Protein 2AZ3 (pdb70)

Solvent-accessible surface area: 52656 Å² total; per-residue (Å²): 143,88,62,54,0,0,0,0,0,14,0,0,0,24,96,51,57,14,47,46,58,0,24,75,59,0,81,47,2,3,1,27,56,2,4,39,45,117,34,158,2,94,107,65,32,0,67,104,11,14,59,139,55,105,139,25,134,116,13,113,39,25,11,68,11,0,32,56,3,34,0,32,0,0,0,0,14,8,28,48,0,1,119,1,0,65,55,9,0,18,41,70,50,0,47,102,6,57,24,8,6,0,10,1,29,28,0,0,26,94,11,16,2,0,0,27,1,0,44,58,140,83,169,32,6,28,132,116,8,15,70,54,12,5,96,128,136,65,22,83,125,101,130,66,122,39,37,73,56,0,46,158,127,57,46,0,0,0,0,0,14,0,0,0,22,96,47,56,21,43,46,59,0,25,70,58,0,76,44,4,3,0,24,56,3,3,42,54,121,34,154,2,78,101,141,37,0,90,113,11,14,55,133,32,118,141,51,73,64,14,114,35,27,10,62,14,0,34,54,4,32,0,31,0,0,0,0,23,6,24,44,0,2,104,2,0,69,56,9,1,19,41,44,7,0,31,70,6,60,18,13,4,0,14,0,28,24,0,0,25,47,19,12,4,0,0,28,0,0,47,54,148,69,170,38,3,25,97,112,10,6,74,52,6,3,99,131,136,69,37,84,133,100,123,68,125,42,37,73,58,3,46,145,158,119,43,45,0,0,0,0,0,15,0,0,0,23,93,46,56,18,44,44,59,0,26,77,56,1,87,43,2,2,1,28,59,3,3,20,64,123,51,160,3,91,110,138,31,0,74,102,12,16,29,75,58,128,125,77,133,99,10,108,42,34,16,64,15,0,40,56,2,31,0,34,0,0,0,0,15,5,22,35,0,5,55,2,0,73,61,10,2,17,43,74,44,0,46,104,3,60,19,8,5,0,8,0,30,24,0,1,23,100,17,12,5,0,1,27,0,0,42,61,146,63,91,38,2,36,98,89,13,5,68,45,14,4,100,119,133,64,18,80,131,108,123,46,121,44,33,73,59,1,37,104,139,110,114,63,38,0,0,0,0,0,11,0,2,0,2,10,50,13,14,3,0,41,0,0,34,59,0,12,39,2,2,0,24,5,0,0,2,24,4,29,102,3,84,114,141,26,0,80,101,5,11,50,123,39,105,140,96,134,97,16,105,45,26,11,69,18,2,39,58,4,0,0,1,0,0,0,0,16,6,19,24,0,2,40,0,0,68,56,10,1,17,51,74,43,0,27,83,4,59,21,9,5,0,6,1,27,31,3,0,27,110,31,14,6,1,0,24,0,0,48,72,145,71,57,44,8,29,107,106,13,5,76,42,13,7,100,135,132,54,33,10,113,19,118,17,76,34,31,72,34,1,40,154,102,109,62,42,0,0,0,0,0,12,0,0,0,2,8,48,12,16,3,0,45,0,1,29,53,1,17,47,4,0,3,24,5,0,0,0,36,2,34,102,2,89,125,76,28,0,77,108,5,15,52,118,41,103,141,88,134,100,14,116,38,25,11,65,9,0,44,58,2,0,0,1,0,0,0,0,16,3,22,41,0,4,60,0,0,74,57,8,2,18,51,81,36,0,35,88,3,60,22,6,5,0,17,1,33,23,0,0,20,103,10,14,7,0,0,26,2,0,48,66,139,71,163,45,3,24,124,110,11,14,66,56,6,4,107,115,160,51,32,13,117,12,120,23,72,31,29,73,31,4,36,111,154,84,66,52,0,0,0,0,0,10,1,0,0,2,7,45,10,17,3,0,39,0,0,34,57,3,10,39,1,1,1,20,6,0,0,3,36,2,24,117,1,88,109,119,29,0,82,87,7,15,10,87,35,36,74,56,61,102,21,117,45,27,8,72,14,0,26,59,6,1,0,0,0,0,0,0,4,4,25,42,0,3,66,0,2,67,54,9,2,14,52,78,39,0,28,90,3,58,24,8,5,1,13,0,37,22,0,1,22,110,19,16,11,0,2,27,0,1,46,60,145,72,152,35,7,22,120,97,14,15,72,44,12,8,102,139,135,61,34,11,84,13,108,19,68,31,31,77,31,1,44,133,201,84,63,39,0,0,0,0,0,13,1,0,0,6,9,51,15,16,2,0,44,0,1,34,62,0,7,38,3,2,0,29,5,1,0,2,31,5,26,110,2,90,111,128,36,0,71,111,7,16,58,123,32,102,100,103,135,100,10,107,48,35,14,70,17,0,36,56,2,2,0,0,0,0,0,1,8,4,28,44,0,1,79,0,0,58,55,8,0,17,45,67,37,0,43,91,5,52,22,10,4,0,4,1,28,20,0,1,25,94,37,14,4,0,0,34,0,0,42,80,147,63,167,38,1,31,108,111,9,6,71,62,6,8,100,119,100,55,14,12,96,21,107,18,56,33,33,73,34,2,47,148,142,86,63,38,0,0,0,0,0,16,0,0,0,4,8,46,23,14,3,0,40,0,1,31,53,0,5,45,4,3,0,23,2,0,0,2,19,0,19,101,0,94,102,140,35,0,81,114,15,17,61,148,48,65,150,33,124,115,22,108,38,33,6,66,14,0,36,56,1,0,0,1,0,0,0,0,15,4,26,47,0,3,104,1,1,66,51,5,0,17,51,91,46,0,28,81,4,58,20,6,5,0,10,1,33,25,0,1,23,117,16,14,4,0,0,25,0,1,46,60,140,69,176,37,4,27,113,108,7,13,74,57,11,8,101,120,135,52,28,9,112,17,124,28,80,29,26,72,33,6,47,102,154,70,40,0,0,0,0,0,22,1,0,0,3,10,50,16,8,2,0,48,0,1,32,54,0,6,38,3,1,0,26,3,1,0,2,39,6,29,102,5,85,99,140,23,0,72,118,26,18,59,100,55,62,131,91,120,92,17,104,50,42,15,65,18,2,33,52,2,1,0,0,0,0,0,0,26,6,42,33,0,4,68,1,0,54,64,9,0,13,44,75,38,0,36,81,6,55,20,7,6,0,10,1,36,23,0,0,19,105,22,13,5,0,0,28,0,0,51,69,134,77,168,52,4,28,92,143,14,5,73,51,7,9,98,125,137,50,26,10,114,34,93,17,64,28,22,70,33,2,49,144

CATH classification: 3.30.70.141

Foldseek 3Di:
DADKKKKKFAFLLVVVVNPCVLVCVQVVLPKDWFFKDKAAQDQVLLCVLPVVCVVPPCSVVLSCRRRVGIMIITMIGDPVNQVVLCLLQADLQLCPGDPNHVSVPPHHGNSNRGMDMFDVVPPCSGVVNCVSPDDPVRGHDDDDVCVVVSDD/DDKKKKKFAPLCVVVVNPVVLVCVQVVLVKDWFFKDKDADDLVLLCVLVVVCPPPPCSVVLSCRRRVDIMMMTMIDDVVVQVVLCLQQADQQLCPGDPNHPSVPPHHGNSSSGMDMQHVVPPCSGVVVCVSPDPPVRTHDDDPPCVVVSDD/DQDKKKKKQAFLCVVVVNPVVLVCLCVVLVKAWFFKDWDADDDVLLCVLCVVCVPDPCSVVQNCRRRVGIMMITMIGDVVSLVVSDLLLADLQLCRGDPNHPSVVPHHGNSPSRMDMFHPVPPCSGVVVCVSVDDPVRTDDDDPPCVVVSDVD/DFDKKKKKFAQLCVVVVNPVVLVCLCVVLVKAWFFKDWDADDLVLLCVLVVVCPPPPCSVVLSCRRRVGIMIITMITDPLVQVVLDLQQADQALCHGDPNHPSVPPHHGNSNRGMDMFDSPDPCRGVVSCVSVDDPVRTDDDDDVCSVVSDD/DFDKKKKKFAQLLVVVPNPVVLVVVCVVLPKAWFFKDFAAQDLVLLCVLCVVCPPPPCSVVQSCRRRVGTMIMTMIGDVVVQVVLVLLLADLQLCPGDPNHPSVPPHHGNRNSGMDMFDPPPPPGRVVNCVSPDPDVRTHDDDDPCNVVSDD/DADKKKKKFAQLCVVVVNPVVVVVVQVVLVWDWFFKDWAADDLVLLCVLVVVCPPPPCRVVQSCRRRVGIMIITMIGDHVVQVVLVLLAADLQLCRGDPNHPSVVDHHGNRNRGMDMFHPVPPPRRVVVCVSVDDPVRTDDDDDPCVVVSDD/DFDKKKKKQAPLQVVVPNPVVLVCVQVVLVKDWFFKDKAAQDQVLQCVLPVVCVVPDCRVVLSCRRRVGIMIMTMITDDVSQVVLVLLLADLQLCHGDPNHVSVPPHHGNSSRGMDMFDPVPPPSGVVVCVSPDDCVRGHDDDDPCVVVSDD/DFDKKKKKFAFLCVVVPNPVVLVVVCVVLPKDWFFKDWAAQDLVLLCVLCVVPPVPDCSVVLSCRSRVHIMIMTMIGDHVSQVVLVLQLADLALCPGDPNHPSVVPNHGNSNRTMDMQHPVPPCSRVVSCVSPDDVVRGDDDDDVCSVVVDD/DDKKKKKWAPLCVVVVNPVVLVVVCVVLVKAWFFKDKAADDLVLLCVLPVVCVPPPCSVVLSCRSRVGIMIITMIDDVVSQVVLVLQLADLALCRGDPNHVSVPPHHGNRNRTMDMFDVVVPPRGVVVCVSPHDVVRTHDDDPPCSVVSDD

B-factor: mean 40.09, std 9.14, range [14.29, 89.34]

InterPro domains:
  IPR001564 Nucleoside diphosphate kinase [MF_00451] (5-142)
  IPR001564 Nucleoside diphosphate kinase [PR01243] (8-30)
  IPR001564 Nucleoside diphosphate kinase [PR01243] (52-71)
  IPR001564 Nucleoside diphosphate kinase [PR01243] (72-89)
  IPR001564 Nucleoside diphosphate kinase [PR01243] (93-109)
  IPR001564 Nucleoside diphosphate kinase [PR01243] (116-135)
  IPR034907 Nucleoside diphosphate kinase-like domain [PF00334] (6-141)
  IPR034907 Nucleoside diphosphate kinase-like domain [SM00562] (5-144)
  IPR036850 Nucleoside diphosphate kinase-like domain superfamily [G3DSA:3.30.70.141] (1-161)
  IPR036850 Nucleoside diphosphate kinase-like domain superfamily [SSF54919] (6-155)

Organism: Halobacterium salinarum (strain ATCC 700922 / JCM 11081 / NRC-1) (NCBI:txid64091)

Nearest PDB structures (foldseek):
  2az3-assembly2_E  TM=1.001E+00  e=1.647E-31  Halobacterium salinarum
  2zua-assembly1_A  TM=9.914E-01  e=4.667E-27  Haloarcula quadrata
  2hvd-assembly1_C-2  TM=9.872E-01  e=6.766E-22  Homo sapiens
  8qvz-assembly1_C  TM=9.848E-01  e=1.001E-21  Homo sapiens
  3bbc-assembly1_F  TM=9.907E-01  e=2.053E-21  Homo sapiens

Radius of gyration: 37.45 Å; Cα contacts (8 Å, |Δi|>4): 3024; chains: 9; bounding box: 85×102×78 Å

Structure (mmCIF, N/CA/C/O backbone):
data_2AZ3
#
_entry.id   2AZ3
#
_cell.length_a   124.370
_cell.length_b   71.520
_cell.length_c   157.990
_cell.angle_alpha   90.00
_cell.angle_beta   95.53
_cell.angle_gamma   90.00
#
_symmetry.space_group_name_H-M   'C 1 2 1'
#
loop_
_entity.id
_entity.type
_entity.pdbx_description
1 polymer 'Nucleoside diphosphate kinase'
2 non-polymer 'MAGNESIUM ION'
3 non-polymer "CYTIDINE-5'-DIPHOSPHATE"
4 water water
#
loop_
_atom_site.group_PDB
_atom_site.id
_atom_site.type_symbol
_atom_site.label_atom_id
_atom_site.label_alt_id
_atom_site.label_comp_id
_atom_site.label_asym_id
_atom_site.label_entity_id
_atom_site.label_seq_id
_atom_site.pdbx_PDB_ins_code
_atom_site.Cartn_x
_atom_site.Cartn_y
_atom_site.Cartn_z
_atom_site.occupancy
_atom_site.B_iso_or_equiv
_atom_site.auth_seq_id
_atom_site.auth_comp_id
_atom_site.auth_asym_id
_atom_site.auth_atom_id
_atom_site.pdbx_PDB_model_num
ATOM 1 N N . HIS A 1 7 ? -31.058 -2.850 12.936 1.00 48.94 4 HIS A N 1
ATOM 2 C CA . HIS A 1 7 ? -30.376 -1.585 12.466 1.00 48.70 4 HIS A CA 1
ATOM 3 C C . HIS A 1 7 ? -29.241 -1.207 13.439 1.00 47.21 4 HIS A C 1
ATOM 4 O O . HIS A 1 7 ? -29.482 -0.477 14.396 1.00 46.54 4 HIS A O 1
ATOM 6 N N . ASP A 1 8 ? -28.018 -1.701 13.174 1.00 46.14 5 ASP A N 1
ATOM 7 C CA . ASP A 1 8 ? -26.929 -1.745 14.174 1.00 45.25 5 ASP A CA 1
ATOM 8 C C . ASP A 1 8 ? -26.315 -0.362 14.497 1.00 43.49 5 ASP A C 1
ATOM 9 O O . ASP A 1 8 ? -26.755 0.690 14.018 1.00 43.52 5 ASP A O 1
ATOM 14 N N . GLU A 1 9 ? -25.273 -0.406 15.315 1.00 41.97 6 GLU A N 1
ATOM 15 C CA . GLU A 1 9 ? -24.631 0.768 15.896 1.00 40.40 6 GLU A CA 1
ATOM 16 C C . GLU A 1 9 ? -23.965 1.661 14.835 1.00 38.34 6 GLU A C 1
ATOM 17 O O . GLU A 1 9 ? -23.164 1.177 14.004 1.00 36.98 6 GLU A O 1
ATOM 23 N N . ARG A 1 10 ? -24.332 2.947 14.857 1.00 35.17 7 ARG A N 1
ATOM 24 C CA . ARG A 1 10 ? -23.789 3.943 13.926 1.00 34.09 7 ARG A CA 1
ATOM 25 C C . ARG A 1 10 ? -23.037 5.015 14.629 1.00 31.83 7 ARG A C 1
ATOM 26 O O . ARG A 1 10 ? -23.424 5.442 15.726 1.00 30.65 7 ARG A O 1
ATOM 34 N N . THR A 1 11 ? -22.005 5.492 13.955 1.00 30.05 8 THR A N 1
ATOM 35 C CA . THR A 1 11 ? -21.152 6.547 14.507 1.00 28.91 8 THR A CA 1
ATOM 36 C C . THR A 1 11 ? -20.951 7.563 13.424 1.00 27.67 8 THR A C 1
ATOM 37 O O . THR A 1 11 ? -21.018 7.229 12.259 1.00 25.97 8 THR A O 1
ATOM 41 N N . PHE A 1 12 ? -20.774 8.815 13.816 1.00 26.79 9 PHE A N 1
ATOM 42 C CA . PHE A 1 12 ? -20.553 9.857 12.878 1.00 26.36 9 PHE A CA 1
ATOM 43 C C . PHE A 1 12 ? -19.056 10.040 12.751 1.00 26.39 9 PHE A C 1
ATOM 44 O O . PHE A 1 12 ? -18.328 9.930 13.747 1.00 27.51 9 PHE A O 1
ATOM 52 N N . VAL A 1 13 ? -18.574 10.218 11.524 1.00 25.18 10 VAL A N 1
ATOM 53 C CA . VAL A 1 13 ? -17.145 10.427 11.343 1.00 24.74 10 VAL A CA 1
ATOM 54 C C . VAL A 1 13 ? -16.856 11.387 10.208 1.00 24.58 10 VAL A C 1
ATOM 55 O O . VAL A 1 13 ? -17.520 11.385 9.177 1.00 23.69 10 VAL A O 1
ATOM 59 N N . MET A 1 14 ? -15.842 12.206 10.428 1.00 24.43 11 MET A N 1
ATOM 60 C CA . MET A 1 14 ? -15.600 13.393 9.619 1.00 26.06 11 MET A CA 1
ATOM 61 C C . MET A 1 14 ? -14.134 13.520 9.317 1.00 26.31 11 MET A C 1
ATOM 62 O O . MET A 1 14 ? -13.327 13.597 10.235 1.00 26.37 11 MET A O 1
ATOM 67 N N . VAL A 1 15 ? -13.757 13.512 8.032 1.00 26.89 12 VAL A N 1
ATOM 68 C CA . VAL A 1 15 ? -12.423 13.925 7.673 1.00 27.20 12 VAL A CA 1
ATOM 69 C C . VAL A 1 15 ? -12.362 15.498 7.784 1.00 28.72 12 VAL A C 1
ATOM 70 O O . VAL A 1 15 ? -13.097 16.200 7.102 1.00 30.27 12 VAL A O 1
ATOM 74 N N . LYS A 1 16 ? -11.512 16.048 8.640 1.00 29.51 13 LYS A N 1
ATOM 75 C CA . LYS A 1 16 ? -11.510 17.503 8.827 1.00 30.56 13 LYS A CA 1
ATOM 76 C C . LYS A 1 16 ? -10.814 18.183 7.667 1.00 30.41 13 LYS A C 1
ATOM 77 O O . LYS A 1 16 ? -10.274 17.510 6.784 1.00 29.27 13 LYS A O 1
ATOM 83 N N . PRO A 1 17 ? -10.903 19.505 7.591 1.00 30.21 14 PRO A N 1
ATOM 84 C CA . PRO A 1 17 ? -10.417 20.183 6.400 1.00 30.10 14 PRO A CA 1
ATOM 85 C C . PRO A 1 17 ? -8.992 19.857 6.063 1.00 29.12 14 PRO A C 1
ATOM 86 O O . PRO A 1 17 ? -8.676 19.803 4.876 1.00 30.20 14 PRO A O 1
ATOM 90 N N . ASP A 1 18 ? -8.136 19.725 7.049 1.00 28.18 15 ASP A N 1
ATOM 91 C CA . ASP A 1 18 ? -6.773 19.244 6.796 1.00 28.18 15 ASP A CA 1
ATOM 92 C C . ASP A 1 18 ? -6.708 17.851 6.122 1.00 28.27 15 ASP A C 1
ATOM 93 O O . ASP A 1 18 ? -5.945 17.664 5.139 1.00 29.73 15 ASP A O 1
ATOM 98 N N . GLY A 1 19 ? -7.526 16.904 6.576 1.00 27.56 16 GLY A N 1
ATOM 99 C CA . GLY A 1 19 ? -7.602 15.578 5.924 1.00 27.21 16 GLY A CA 1
ATOM 100 C C . GLY A 1 19 ? -7.933 15.758 4.449 1.00 26.86 16 GLY A C 1
ATOM 101 O O . GLY A 1 19 ? -7.297 15.193 3.607 1.00 26.57 16 GLY A O 1
ATOM 102 N N . VAL A 1 20 ? -8.855 16.665 4.145 1.00 26.03 17 VAL A N 1
ATOM 103 C CA . VAL A 1 20 ? -9.292 16.873 2.768 1.00 25.53 17 VAL A CA 1
ATOM 104 C C . VAL A 1 20 ? -8.196 17.527 1.938 1.00 24.88 17 VAL A C 1
ATOM 105 O O . VAL A 1 20 ? -7.897 17.030 0.899 1.00 24.46 17 VAL A O 1
ATOM 109 N N . GLN A 1 21 ? -7.603 18.617 2.439 1.00 24.37 18 GLN A N 1
ATOM 110 C CA . GLN A 1 21 ? -6.457 19.299 1.814 1.00 23.55 18 GLN A CA 1
ATOM 111 C C . GLN A 1 21 ? -5.275 18.357 1.492 1.00 24.36 18 GLN A C 1
ATOM 112 O O . GLN A 1 21 ? -4.723 18.427 0.397 1.00 23.67 18 GLN A O 1
ATOM 118 N N . ARG A 1 22 ? -4.919 17.476 2.417 1.00 24.45 19 ARG A N 1
ATOM 119 C CA . ARG A 1 22 ? -3.743 16.613 2.292 1.00 25.66 19 ARG A CA 1
ATOM 120 C C . ARG A 1 22 ? -3.980 15.321 1.510 1.00 27.17 19 ARG A C 1
ATOM 121 O O . ARG A 1 22 ? -3.087 14.445 1.461 1.00 29.81 19 ARG A O 1
ATOM 129 N N . GLY A 1 23 ? -5.171 15.139 0.939 1.00 27.28 20 GLY A N 1
ATOM 130 C CA . GLY A 1 23 ? -5.384 14.012 0.065 1.00 26.85 20 GLY A CA 1
ATOM 131 C C . GLY A 1 23 ? -5.691 12.709 0.782 1.00 27.20 20 GLY A C 1
ATOM 132 O O . GLY A 1 23 ? -5.380 11.631 0.294 1.00 28.71 20 GLY A O 1
ATOM 133 N N . LEU A 1 24 ? -6.332 12.787 1.934 1.00 26.70 21 LEU A N 1
ATOM 134 C CA . LEU A 1 24 ? -6.427 11.638 2.815 1.00 26.29 21 LEU A CA 1
ATOM 135 C C . LEU A 1 24 ? -7.814 11.056 2.944 1.00 26.04 21 LEU A C 1
ATOM 136 O O . LEU A 1 24 ? -8.031 10.189 3.788 1.00 25.97 21 LEU A O 1
ATOM 141 N N . ILE A 1 25 ? -8.763 11.525 2.154 1.00 26.66 22 ILE A N 1
ATOM 142 C CA . ILE A 1 25 ? -10.129 11.017 2.281 1.00 28.07 22 ILE A CA 1
ATOM 143 C C . ILE A 1 25 ? -10.184 9.485 2.024 1.00 29.16 22 ILE A C 1
ATOM 144 O O . ILE A 1 25 ? -10.673 8.719 2.869 1.00 28.80 22 ILE A O 1
ATOM 149 N N . GLY A 1 26 ? -9.690 9.071 0.878 1.00 28.70 23 GLY A N 1
ATOM 150 C CA . GLY A 1 26 ? -9.699 7.676 0.529 1.00 30.64 23 GLY A CA 1
ATOM 151 C C . GLY A 1 26 ? -8.951 6.756 1.500 1.00 31.59 23 GLY A C 1
ATOM 152 O O . GLY A 1 26 ? -9.359 5.606 1.691 1.00 31.99 23 GLY A O 1
ATOM 153 N N . ASP A 1 27 ? -7.865 7.249 2.094 1.00 32.07 24 ASP A N 1
ATOM 154 C CA . ASP A 1 27 ? -7.007 6.468 2.988 1.00 32.49 24 ASP A CA 1
ATOM 155 C C . ASP A 1 27 ? -7.784 6.160 4.286 1.00 31.31 24 ASP A C 1
ATOM 156 O O . ASP A 1 27 ? -7.634 5.081 4.891 1.00 31.83 24 ASP A O 1
ATOM 161 N N . ILE A 1 28 ? -8.616 7.109 4.686 1.00 28.85 25 ILE A N 1
ATOM 162 C CA . ILE A 1 28 ? -9.372 7.010 5.912 1.00 27.71 25 ILE A CA 1
ATOM 163 C C . ILE A 1 28 ? -10.535 6.137 5.629 1.00 27.55 25 ILE A C 1
ATOM 164 O O . ILE A 1 28 ? -10.856 5.268 6.428 1.00 28.56 25 ILE A O 1
ATOM 169 N N . VAL A 1 29 ? -11.174 6.352 4.491 1.00 26.44 26 VAL A N 1
ATOM 170 C CA . VAL A 1 29 ? -12.337 5.581 4.125 1.00 25.96 26 VAL A CA 1
ATOM 171 C C . VAL A 1 29 ? -11.873 4.115 4.004 1.00 26.02 26 VAL A C 1
ATOM 172 O O . VAL A 1 29 ? -12.513 3.191 4.493 1.00 24.97 26 VAL A O 1
ATOM 176 N N . THR A 1 30 ? -10.705 3.908 3.403 1.00 26.24 27 THR A N 1
ATOM 177 C CA . THR A 1 30 ? -10.161 2.549 3.210 1.00 24.63 27 THR A CA 1
ATOM 178 C C . THR A 1 30 ? -9.915 1.844 4.552 1.00 24.44 27 THR A C 1
ATOM 179 O O . THR A 1 30 ? -10.171 0.672 4.648 1.00 24.20 27 THR A O 1
ATOM 183 N N . ARG A 1 31 ? -9.451 2.531 5.591 1.00 24.47 28 ARG A N 1
ATOM 184 C CA . ARG A 1 31 ? -9.347 1.867 6.900 1.00 24.82 28 ARG A CA 1
ATOM 185 C C . ARG A 1 31 ? -10.668 1.561 7.536 1.00 26.05 28 ARG A C 1
ATOM 186 O O . ARG A 1 31 ? -10.746 0.623 8.301 1.00 27.34 28 ARG A O 1
ATOM 194 N N . LEU A 1 32 ? -11.716 2.320 7.233 1.00 26.11 29 LEU A N 1
ATOM 195 C CA . LEU A 1 32 ? -12.998 2.016 7.792 1.00 25.52 29 LEU A CA 1
ATOM 196 C C . LEU A 1 32 ? -13.613 0.815 7.136 1.00 25.65 29 LEU A C 1
ATOM 197 O O . LEU A 1 32 ? -14.112 -0.038 7.844 1.00 25.10 29 LEU A O 1
ATOM 202 N N . GLU A 1 33 ? -13.591 0.713 5.822 1.00 26.40 30 GLU A N 1
ATOM 203 C CA . GLU A 1 33 ? -14.183 -0.417 5.153 1.00 27.29 30 GLU A CA 1
ATOM 204 C C . GLU A 1 33 ? -13.346 -1.769 5.322 1.00 28.71 30 GLU A C 1
ATOM 205 O O . GLU A 1 33 ? -13.893 -2.858 5.349 1.00 28.92 30 GLU A O 1
ATOM 211 N N . THR A 1 34 ? -12.020 -1.652 5.292 1.00 28.23 31 THR A N 1
ATOM 212 C CA . THR A 1 34 ? -11.103 -2.723 5.487 1.00 30.23 31 THR A CA 1
ATOM 213 C C . THR A 1 34 ? -11.318 -3.301 6.864 1.00 29.59 31 THR A C 1
ATOM 214 O O . THR A 1 34 ? -11.204 -4.509 7.069 1.00 28.15 31 THR A O 1
ATOM 218 N N . LYS A 1 35 ? -11.739 -2.461 7.780 1.00 29.19 32 LYS A N 1
ATOM 219 C CA . LYS A 1 35 ? -12.022 -2.913 9.131 1.00 30.19 32 LYS A CA 1
ATOM 220 C C . LYS A 1 35 ? -13.355 -3.700 9.201 1.00 30.80 32 LYS A C 1
ATOM 221 O O . LYS A 1 35 ? -13.617 -4.420 10.159 1.00 30.90 32 LYS A O 1
ATOM 227 N N . GLY A 1 36 ? -14.179 -3.537 8.173 1.00 30.30 33 GLY A N 1
A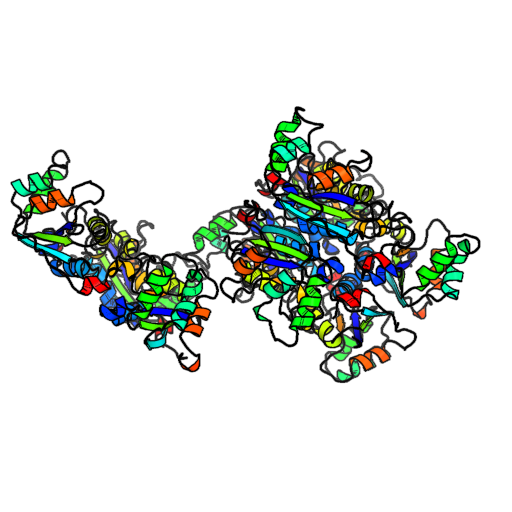TOM 228 C CA . GLY A 1 36 ? -15.418 -4.250 8.062 1.00 29.49 33 GLY A CA 1
ATOM 229 C C . GLY A 1 36 ? -16.629 -3.391 8.355 1.00 29.04 33 GLY A C 1
ATOM 230 O O . GLY A 1 36 ? -17.737 -3.902 8.351 1.00 31.07 33 GLY A O 1
ATOM 231 N N . LEU A 1 37 ? -16.471 -2.094 8.565 1.00 27.21 34 LEU A N 1
ATOM 232 C CA . LEU A 1 37 ? -17.611 -1.261 8.898 1.00 25.89 34 LEU A CA 1
ATOM 233 C C . LEU A 1 37 ? -18.268 -0.801 7.622 1.00 25.51 34 LEU A C 1
ATOM 234 O O . LEU A 1 37 ? -17.679 -0.841 6.577 1.00 22.57 34 LEU A O 1
ATOM 239 N N . LYS A 1 38 ? -19.537 -0.449 7.723 1.00 26.42 35 LYS A N 1
ATOM 240 C CA . LYS A 1 38 ? -20.365 -0.225 6.565 1.00 27.35 35 LYS A CA 1
ATOM 241 C C . LYS A 1 38 ? -20.597 1.260 6.481 1.00 27.60 35 LYS A C 1
ATOM 242 O O . LYS A 1 38 ? -20.922 1.928 7.468 1.00 28.99 35 LYS A O 1
ATOM 248 N N . MET A 1 39 ? -20.447 1.814 5.309 1.00 26.99 36 MET A N 1
ATOM 249 C CA . MET A 1 39 ? -20.838 3.183 5.142 1.00 27.58 36 MET A CA 1
ATOM 250 C C . MET A 1 39 ? -22.346 3.274 4.889 1.00 27.28 36 MET A C 1
ATOM 251 O O . MET A 1 39 ? -22.856 2.650 3.996 1.00 27.30 36 MET A O 1
ATOM 256 N N . VAL A 1 40 ? -23.021 4.146 5.616 1.00 28.36 37 VAL A N 1
ATOM 257 C CA . VAL A 1 40 ? -24.451 4.401 5.426 1.00 28.37 37 VAL A CA 1
ATOM 258 C C . VAL A 1 40 ? -24.758 5.848 5.142 1.00 28.65 37 VAL A C 1
ATOM 259 O O . VAL A 1 40 ? -25.846 6.174 4.684 1.00 28.86 37 VAL A O 1
ATOM 263 N N . GLY A 1 41 ? -23.802 6.731 5.363 1.00 28.87 38 GLY A N 1
ATOM 264 C CA . GLY A 1 41 ? -23.975 8.122 4.948 1.00 28.32 38 GLY A CA 1
ATOM 265 C C . GLY A 1 41 ? -22.645 8.667 4.530 1.00 29.35 38 GLY A C 1
ATOM 266 O O . GLY A 1 41 ? -21.584 8.200 4.945 1.00 27.78 38 GLY A O 1
ATOM 267 N N . GLY A 1 42 ? -22.660 9.661 3.673 1.00 30.74 39 GLY A N 1
ATOM 268 C CA . GLY A 1 42 ? -21.388 10.150 3.168 1.00 30.83 39 GLY A CA 1
ATOM 269 C C . GLY A 1 42 ? -21.678 11.367 2.344 1.00 30.94 39 GLY A C 1
ATOM 270 O O . GLY A 1 42 ? -22.422 11.268 1.390 1.00 31.20 39 GLY A O 1
ATOM 271 N N . LYS A 1 43 ? -21.055 12.487 2.685 1.00 30.89 40 LYS A N 1
ATOM 272 C CA . LYS A 1 43 ? -21.363 13.783 2.117 1.00 30.33 40 LYS A CA 1
ATOM 273 C C . LYS A 1 43 ? -20.174 14.704 2.190 1.00 29.51 40 LYS A C 1
ATOM 274 O O . LYS A 1 43 ? -19.636 14.947 3.241 1.00 27.89 40 LYS A O 1
ATOM 280 N N . PHE A 1 44 ? -19.791 15.255 1.056 1.00 30.60 41 PHE A N 1
ATOM 281 C CA . PHE A 1 44 ? -18.723 16.230 0.972 1.00 30.22 41 PHE A CA 1
ATOM 282 C C . PHE A 1 44 ? -19.390 17.593 1.046 1.00 30.34 41 PHE A C 1
ATOM 283 O O . PHE A 1 44 ? -20.205 17.928 0.201 1.00 28.51 41 PHE A O 1
ATOM 291 N N . MET A 1 45 ? -19.017 18.395 2.041 1.00 30.95 42 MET A N 1
ATOM 292 C CA . MET A 1 45 ? -19.746 19.613 2.334 1.00 31.55 42 MET A CA 1
ATOM 293 C C . MET A 1 45 ? -18.855 20.662 3.003 1.00 32.46 42 MET A C 1
ATOM 294 O O . MET A 1 45 ? -17.756 20.377 3.452 1.00 31.63 42 MET A O 1
ATOM 299 N N . ARG A 1 46 ? -19.336 21.906 3.055 1.00 34.40 43 ARG A N 1
ATOM 300 C CA . ARG A 1 46 ? -18.703 22.907 3.888 1.00 33.94 43 ARG A CA 1
ATOM 301 C C . ARG A 1 46 ? -19.585 23.057 5.087 1.00 33.76 43 ARG A C 1
ATOM 302 O O . ARG A 1 46 ? -20.786 23.045 4.968 1.00 33.48 43 ARG A O 1
ATOM 310 N N . ILE A 1 47 ? -18.975 23.019 6.261 1.00 34.39 44 ILE A N 1
ATOM 311 C CA . ILE A 1 47 ? -19.635 23.363 7.503 1.00 35.19 44 ILE A CA 1
ATOM 312 C C . ILE A 1 47 ? -19.730 24.902 7.651 1.00 36.64 44 ILE A C 1
ATOM 313 O O . ILE A 1 47 ? -18.723 25.597 7.696 1.00 35.58 44 ILE A O 1
ATOM 318 N N . ASP A 1 48 ? -20.949 25.430 7.706 1.00 39.05 45 ASP A N 1
ATOM 319 C CA . ASP A 1 48 ? -21.119 26.865 8.044 1.00 41.02 45 ASP A CA 1
ATOM 320 C C . ASP A 1 48 ? -20.970 27.141 9.585 1.00 41.48 45 ASP A C 1
ATOM 321 O O . ASP A 1 48 ? -20.876 26.204 10.399 1.00 40.75 45 ASP A O 1
ATOM 326 N N . GLU A 1 49 ? -20.937 28.416 9.968 1.00 42.32 46 GLU A N 1
ATOM 327 C CA . GLU A 1 49 ? -20.542 28.785 11.335 1.00 43.49 46 GLU A CA 1
ATOM 328 C C . GLU A 1 49 ? -21.542 28.371 12.405 1.00 41.88 46 GLU A C 1
ATOM 329 O O . GLU A 1 49 ? -21.150 27.989 13.485 1.00 41.79 46 GLU A O 1
ATOM 335 N N . GLU A 1 50 ? -22.827 28.429 12.083 1.00 41.20 47 GLU A N 1
ATOM 336 C CA . GLU A 1 50 ? -23.885 27.965 12.987 1.00 41.12 47 GLU A CA 1
ATOM 337 C C . GLU A 1 50 ? -23.746 26.485 13.196 1.00 39.84 47 GLU A C 1
ATOM 338 O O . GLU A 1 50 ? -23.862 26.021 14.314 1.00 40.16 47 GLU A O 1
ATOM 340 N N . LEU A 1 51 ? -23.541 25.744 12.106 1.00 38.23 48 LEU A N 1
ATOM 341 C CA . LEU A 1 51 ? -23.430 24.285 12.214 1.00 37.67 48 LEU A CA 1
ATOM 342 C C . LEU A 1 51 ? -22.286 23.923 13.114 1.00 36.55 48 LEU A C 1
ATOM 343 O O . LEU A 1 51 ? -22.412 22.970 13.813 1.00 35.26 48 LEU A O 1
ATOM 348 N N . ALA A 1 52 ? -21.184 24.688 13.060 1.00 36.43 49 ALA A N 1
ATOM 349 C CA . ALA A 1 52 ? -20.014 24.443 13.904 1.00 36.96 49 ALA A CA 1
ATOM 350 C C . ALA A 1 52 ? -20.208 24.922 15.318 1.00 38.18 49 ALA A C 1
ATOM 351 O O . ALA A 1 52 ? -19.584 24.388 16.217 1.00 36.97 49 ALA A O 1
ATOM 353 N N . HIS A 1 53 ? -21.020 25.964 15.515 1.00 39.35 50 HIS A N 1
ATOM 354 C CA . HIS A 1 53 ? -21.390 26.367 16.879 1.00 40.73 50 HIS A CA 1
ATOM 355 C C . HIS A 1 53 ? -22.122 25.184 17.548 1.00 42.06 50 HIS A C 1
ATOM 356 O O . HIS A 1 53 ? -21.701 24.685 18.604 1.00 42.14 50 HIS A O 1
ATOM 363 N N . GLU A 1 54 ? -23.124 24.643 16.857 1.00 43.30 51 GLU A N 1
ATOM 364 C CA . GLU A 1 54 ? -23.830 23.452 17.324 1.00 43.45 51 GLU A CA 1
ATOM 365 C C . GLU A 1 54 ? -22.935 22.201 17.489 1.00 41.99 51 GLU A C 1
ATOM 366 O O . GLU A 1 54 ? -22.965 21.568 18.530 1.00 41.33 51 GLU A O 1
ATOM 372 N N . HIS A 1 55 ? -22.113 21.852 16.504 1.00 41.08 52 HIS A N 1
ATOM 373 C CA . HIS A 1 55 ? -21.198 20.695 16.661 1.00 40.17 52 HIS A CA 1
ATOM 374 C C . HIS A 1 55 ? -20.261 20.822 17.862 1.00 39.06 52 HIS A C 1
ATOM 375 O O . HIS A 1 55 ? -19.942 19.826 18.515 1.00 38.34 52 HIS A O 1
ATOM 382 N N . TYR A 1 56 ? -19.845 22.047 18.160 1.00 38.60 53 TYR A N 1
ATOM 383 C CA . TYR A 1 56 ? -18.830 22.322 19.183 1.00 38.87 53 TYR A CA 1
ATOM 384 C C . TYR A 1 56 ? -19.346 23.120 20.371 1.00 39.91 53 TYR A C 1
ATOM 385 O O . TYR A 1 56 ? -18.551 23.735 21.108 1.00 39.70 53 TYR A O 1
ATOM 394 N N . ALA A 1 57 ? -20.674 23.089 20.566 1.00 40.42 54 ALA A N 1
ATOM 395 C CA . ALA A 1 57 ? -21.358 23.850 21.617 1.00 40.87 54 ALA A CA 1
ATOM 396 C C . ALA A 1 57 ? -20.703 23.600 22.985 1.00 41.08 54 ALA A C 1
ATOM 397 O O . ALA A 1 57 ? -20.396 24.558 23.690 1.00 42.15 54 ALA A O 1
ATOM 399 N N . GLU A 1 58 ? -20.424 22.336 23.307 1.00 41.55 55 GLU A N 1
ATOM 400 C CA . GLU A 1 58 ? -19.758 21.956 24.564 1.00 42.11 55 GLU A CA 1
ATOM 401 C C . GLU A 1 58 ? -18.407 22.607 24.846 1.00 42.07 55 GLU A C 1
ATOM 402 O O . GLU A 1 58 ? -17.985 22.605 26.004 1.00 41.94 55 GLU A O 1
ATOM 408 N N . HIS A 1 59 ? -17.715 23.138 23.819 1.00 41.62 56 HIS A N 1
ATOM 409 C CA . HIS A 1 59 ? -16.409 23.781 24.034 1.00 41.46 56 HIS A CA 1
ATOM 410 C C . HIS A 1 59 ? -16.488 25.315 23.962 1.00 41.99 56 HIS A C 1
ATOM 411 O O . HIS A 1 59 ? -15.453 25.996 23.961 1.00 41.05 56 HIS A O 1
ATOM 418 N N . GLU A 1 60 ? -17.699 25.868 23.916 1.00 43.44 57 GLU A N 1
ATOM 419 C CA . GLU A 1 60 ? -17.913 27.333 23.689 1.00 44.86 57 GLU A CA 1
ATOM 420 C C . GLU A 1 60 ? -17.226 28.242 24.720 1.00 44.84 57 GLU A C 1
ATOM 421 O O . GLU A 1 60 ? -16.784 29.359 24.407 1.00 44.07 57 GLU A O 1
ATOM 427 N N . ASP A 1 61 ? -17.160 27.749 25.949 1.00 44.80 58 ASP A N 1
ATOM 428 C CA . ASP A 1 61 ? -16.470 28.442 27.056 1.00 46.24 58 ASP A CA 1
ATOM 429 C C . ASP A 1 61 ? -14.908 28.404 26.931 1.00 45.97 58 ASP A C 1
ATOM 430 O O . ASP A 1 61 ? -14.238 29.356 27.332 1.00 45.60 58 ASP A O 1
ATOM 435 N N . LYS A 1 62 ? -14.373 27.336 26.310 1.00 45.24 59 LYS A N 1
ATOM 436 C CA . LYS A 1 62 ? -12.934 26.983 26.306 1.00 44.49 59 LYS A CA 1
ATOM 437 C C . LYS A 1 62 ? -12.062 27.863 25.394 1.00 43.79 59 LYS A C 1
ATOM 438 O O . LYS A 1 62 ? -12.564 28.384 24.453 1.00 44.05 59 LYS A O 1
ATOM 440 N N . PRO A 1 63 ? -10.774 28.066 25.696 1.00 43.50 60 PRO A N 1
ATOM 441 C CA . PRO A 1 63 ? -9.925 28.998 24.934 1.00 43.75 60 PRO A CA 1
ATOM 442 C C . PRO A 1 63 ? -9.819 28.690 23.423 1.00 44.22 60 PRO A C 1
ATOM 443 O O . PRO A 1 63 ? -9.679 29.613 22.583 1.00 44.42 60 PRO A O 1
ATOM 447 N N . PHE A 1 64 ? -9.881 27.400 23.093 1.00 43.80 61 PHE A N 1
ATOM 448 C CA . PHE A 1 64 ? -9.547 26.955 21.755 1.00 42.95 61 PHE A CA 1
ATOM 449 C C . PHE A 1 64 ? -10.745 26.985 20.858 1.00 43.26 61 PHE A C 1
ATOM 450 O O . PHE A 1 64 ? -10.602 26.723 19.641 1.00 43.83 61 PHE A O 1
ATOM 458 N N . PHE A 1 65 ? -11.923 27.253 21.438 1.00 42.02 62 PHE A N 1
ATOM 459 C CA . PHE A 1 65 ? -13.159 27.316 20.665 1.00 41.65 62 PHE A CA 1
ATOM 460 C C . PHE A 1 65 ? -13.125 28.164 19.384 1.00 41.72 62 PHE A C 1
ATOM 461 O O . PHE A 1 65 ? -13.488 27.662 18.339 1.00 41.38 62 PHE A O 1
ATOM 469 N N . ASP A 1 66 ? -12.748 29.441 19.474 1.00 41.47 63 ASP A N 1
ATOM 470 C CA . ASP A 1 66 ? -12.791 30.353 18.311 1.00 41.66 63 ASP A CA 1
ATOM 471 C C . ASP A 1 66 ? -11.959 29.820 17.122 1.00 40.60 63 ASP A C 1
ATOM 472 O O . ASP A 1 66 ? -12.366 29.961 15.956 1.00 39.54 63 ASP A O 1
ATOM 477 N N . GLY A 1 67 ? -10.771 29.305 17.446 1.00 39.05 64 GLY A N 1
ATOM 478 C CA . GLY A 1 67 ? -9.853 28.763 16.466 1.00 38.93 64 GLY A CA 1
ATOM 479 C C . GLY A 1 67 ? -10.295 27.397 15.902 1.00 38.07 64 GLY A C 1
ATOM 480 O O . GLY A 1 67 ? -10.005 27.027 14.745 1.00 37.94 64 GLY A O 1
ATOM 481 N N . LEU A 1 68 ? -11.002 26.655 16.741 1.00 36.36 65 LEU A N 1
ATOM 482 C CA . LEU A 1 68 ? -11.699 25.459 16.351 1.00 34.94 65 LEU A CA 1
ATOM 483 C C . LEU A 1 68 ? -12.808 25.753 15.394 1.00 33.89 65 LEU A C 1
ATOM 484 O O . LEU A 1 68 ? -12.938 25.018 14.427 1.00 31.97 65 LEU A O 1
ATOM 489 N N . VAL A 1 69 ? -13.603 26.808 15.617 1.00 33.31 66 VAL A N 1
ATOM 490 C CA . VAL A 1 69 ? -14.681 27.089 14.639 1.00 35.24 66 VAL A CA 1
ATOM 491 C C . VAL A 1 69 ? -14.176 27.645 13.302 1.00 34.75 66 VAL A C 1
ATOM 492 O O . VAL A 1 69 ? -14.772 27.408 12.267 1.00 37.25 66 VAL A O 1
ATOM 496 N N . SER A 1 70 ? -13.070 28.336 13.351 1.00 33.23 67 SER A N 1
ATOM 497 C CA . SER A 1 70 ? -12.432 28.921 12.201 1.00 33.43 67 SER A CA 1
ATOM 498 C C . SER A 1 70 ? -11.767 27.805 11.368 1.00 32.49 67 SER A C 1
ATOM 499 O O . SER A 1 70 ? -11.976 27.714 10.165 1.00 32.93 67 SER A O 1
ATOM 502 N N . PHE A 1 71 ? -11.030 26.903 12.031 1.00 31.86 68 PHE A N 1
ATOM 503 C CA . PHE A 1 71 ? -10.529 25.661 11.379 1.00 30.79 68 PHE A CA 1
ATOM 504 C C . PHE A 1 71 ? -11.603 24.807 10.678 1.00 30.04 68 PHE A C 1
ATOM 505 O O . PHE A 1 71 ? -11.502 24.474 9.501 1.00 29.57 68 PHE A O 1
ATOM 513 N N . ILE A 1 72 ? -12.638 24.456 11.399 1.00 29.44 69 ILE A N 1
ATOM 514 C CA . ILE A 1 72 ? -13.569 23.494 10.884 1.00 30.07 69 ILE A CA 1
ATOM 515 C C . ILE A 1 72 ? -14.434 24.086 9.761 1.00 31.35 69 ILE A C 1
ATOM 516 O O . ILE A 1 72 ? -15.018 23.324 8.980 1.00 32.01 69 ILE A O 1
ATOM 521 N N . THR A 1 73 ? -14.491 25.433 9.660 1.00 31.23 70 THR A N 1
ATOM 522 C CA . THR A 1 73 ? -15.089 26.124 8.520 1.00 31.08 70 THR A CA 1
ATOM 523 C C . THR A 1 73 ? -14.064 26.578 7.466 1.00 31.00 70 THR A C 1
ATOM 524 O O . THR A 1 73 ? -14.450 27.160 6.454 1.00 31.94 70 THR A O 1
ATOM 528 N N . SER A 1 74 ? -12.785 26.296 7.642 1.00 30.12 71 SER A N 1
ATOM 529 C CA . SER A 1 74 ? -11.755 26.872 6.740 1.00 29.86 71 SER A CA 1
ATOM 530 C C . SER A 1 74 ? -11.509 26.067 5.438 1.00 29.80 71 SER A C 1
ATOM 531 O O . SER A 1 74 ? -10.641 26.386 4.661 1.00 29.29 71 SER A O 1
ATOM 534 N N . GLY A 1 75 ? -12.255 25.008 5.239 1.00 28.87 72 GLY A N 1
ATOM 535 C CA . GLY A 1 75 ? -12.196 24.255 4.000 1.00 28.02 72 GLY A CA 1
ATOM 536 C C . GLY A 1 75 ? -13.206 23.141 4.174 1.00 26.66 72 GLY A C 1
ATOM 537 O O . GLY A 1 75 ? -13.619 22.834 5.349 1.00 23.99 72 GLY A O 1
ATOM 538 N N . PRO A 1 76 ? -13.598 22.535 3.055 1.00 25.71 73 PRO A N 1
ATOM 539 C CA . PRO A 1 76 ? -14.614 21.488 3.063 1.00 27.13 73 PRO A CA 1
ATOM 540 C C . PRO A 1 76 ? -14.254 20.239 3.860 1.00 26.61 73 PRO A C 1
ATOM 541 O O . PRO A 1 76 ? -13.064 19.994 4.165 1.00 26.25 73 PRO A O 1
ATOM 545 N N . VAL A 1 77 ? -15.291 19.493 4.240 1.00 26.38 74 VAL A N 1
ATOM 546 C CA . VAL A 1 77 ? -15.094 18.276 5.016 1.00 26.83 74 VAL A CA 1
ATOM 547 C C . VAL A 1 77 ? -15.711 17.090 4.349 1.00 26.35 74 VAL A C 1
ATOM 548 O O . VAL A 1 77 ? -16.510 17.257 3.449 1.00 26.20 74 VAL A O 1
ATOM 552 N N . PHE A 1 78 ? -15.359 15.868 4.778 1.00 26.60 75 PHE A N 1
ATOM 553 C CA . PHE A 1 78 ? -16.072 14.690 4.257 1.00 26.26 75 PHE A CA 1
ATOM 554 C C . PHE A 1 78 ? -16.751 14.037 5.475 1.00 27.17 75 PHE A C 1
ATOM 555 O O . PHE A 1 78 ? -16.103 13.596 6.400 1.00 24.95 75 PHE A O 1
ATOM 563 N N . ALA A 1 79 ? -18.077 14.122 5.483 1.00 28.56 76 ALA A N 1
ATOM 564 C CA . ALA A 1 79 ? -18.906 13.791 6.613 1.00 29.64 76 ALA A CA 1
ATOM 565 C C . ALA A 1 79 ? -19.503 12.420 6.307 1.00 29.82 76 ALA A C 1
ATOM 566 O O . ALA A 1 79 ? -19.982 12.206 5.220 1.00 30.57 76 ALA A O 1
ATOM 568 N N . MET A 1 80 ? -19.491 11.518 7.286 1.00 29.46 77 MET A N 1
ATOM 569 C CA . MET A 1 80 ? -19.745 10.089 7.044 1.00 29.04 77 MET A CA 1
ATOM 570 C C . MET A 1 80 ? -20.556 9.513 8.136 1.00 27.23 77 MET A C 1
ATOM 571 O O . MET A 1 80 ? -20.550 10.026 9.227 1.00 28.07 77 MET A O 1
ATOM 576 N N . VAL A 1 81 ? -21.221 8.412 7.870 1.00 27.03 78 VAL A N 1
ATOM 577 C CA . VAL A 1 81 ? -21.838 7.653 8.943 1.00 26.71 78 VAL A CA 1
ATOM 578 C C . VAL A 1 81 ? -21.473 6.224 8.738 1.00 26.94 78 VAL A C 1
ATOM 579 O O . VAL A 1 81 ? -21.522 5.717 7.627 1.00 25.34 78 VAL A O 1
ATOM 583 N N . TRP A 1 82 ? -21.126 5.564 9.831 1.00 26.88 79 TRP A N 1
ATOM 584 C CA . TRP A 1 82 ? -20.510 4.278 9.709 1.00 26.93 79 TRP A CA 1
ATOM 585 C C . TRP A 1 82 ? -21.274 3.404 10.645 1.00 26.70 79 TRP A C 1
ATOM 586 O O . TRP A 1 82 ? -21.589 3.863 11.716 1.00 27.28 79 TRP A O 1
ATOM 597 N N . GLU A 1 83 ? -21.568 2.181 10.194 1.00 26.75 80 GLU A N 1
ATOM 598 C CA . GLU A 1 83 ? -22.416 1.179 10.849 1.00 28.10 80 GLU A CA 1
ATOM 599 C C . GLU A 1 83 ? -21.627 -0.162 11.009 1.00 28.71 80 GLU A C 1
ATOM 600 O O . GLU A 1 83 ? -20.841 -0.529 10.155 1.00 29.14 80 GLU A O 1
ATOM 606 N N . GLY A 1 84 ? -21.862 -0.884 12.108 1.00 28.99 81 GLY A N 1
ATOM 607 C CA . GLY A 1 84 ? -21.157 -2.089 12.448 1.00 28.97 81 GLY A CA 1
ATOM 608 C C . GLY A 1 84 ? -21.137 -2.261 13.952 1.00 30.40 81 GLY A C 1
ATOM 609 O O . GLY A 1 84 ? -21.296 -1.301 14.721 1.00 30.53 81 GLY A O 1
ATOM 610 N N . ALA A 1 85 ? -20.920 -3.505 14.370 1.00 30.61 82 ALA A N 1
ATOM 611 C CA . ALA A 1 85 ? -20.791 -3.877 15.769 1.00 30.57 82 ALA A CA 1
ATOM 612 C C . ALA A 1 85 ? -19.730 -3.026 16.480 1.00 30.07 82 ALA A C 1
ATOM 613 O O . ALA A 1 85 ? -18.615 -2.881 15.979 1.00 29.34 82 ALA A O 1
ATOM 615 N N . ASP A 1 86 ? -20.105 -2.494 17.646 1.00 29.27 83 ASP A N 1
ATOM 616 C CA . ASP A 1 86 ? -19.273 -1.634 18.479 1.00 29.24 83 ASP A CA 1
ATOM 617 C C . ASP A 1 86 ? -18.572 -0.469 17.708 1.00 28.60 83 ASP A C 1
ATOM 618 O O . ASP A 1 86 ? -17.375 -0.133 17.910 1.00 27.27 83 ASP A O 1
ATOM 623 N N . ALA A 1 87 ? -19.339 0.161 16.827 1.00 27.96 84 ALA A N 1
ATOM 624 C CA . ALA A 1 87 ? -18.753 0.945 15.770 1.00 27.36 84 ALA A CA 1
ATOM 625 C C . ALA A 1 87 ? -18.215 2.204 16.271 1.00 26.67 84 ALA A C 1
ATOM 626 O O . ALA A 1 87 ? -17.169 2.610 15.804 1.00 24.89 84 ALA A O 1
ATOM 628 N N . THR A 1 88 ? -18.877 2.826 17.237 1.00 26.89 85 THR A N 1
ATOM 629 C CA . THR A 1 88 ? -18.364 4.093 17.766 1.00 26.92 85 THR A CA 1
ATOM 630 C C . THR A 1 88 ? -16.975 3.881 18.327 1.00 28.22 85 THR A C 1
ATOM 631 O O . THR A 1 88 ? -16.030 4.640 18.072 1.00 27.14 85 THR A O 1
ATOM 635 N N . ARG A 1 89 ? -16.855 2.839 19.129 1.00 29.42 86 ARG A N 1
ATOM 636 C CA . ARG A 1 89 ? -15.640 2.631 19.862 1.00 30.91 86 ARG A CA 1
ATOM 637 C C . ARG A 1 89 ? -14.596 2.104 18.909 1.00 29.30 86 ARG A C 1
ATOM 638 O O . ARG A 1 89 ? -13.469 2.519 18.981 1.00 30.83 86 ARG A O 1
ATOM 646 N N . GLN A 1 90 ? -14.959 1.246 17.971 1.00 29.57 87 GLN A N 1
ATOM 647 C CA . GLN A 1 90 ? -13.973 0.775 17.001 1.00 28.34 87 GLN A CA 1
ATOM 648 C C . GLN A 1 90 ? -13.419 1.961 16.245 1.00 26.49 87 GLN A C 1
ATOM 649 O O . GLN A 1 90 ? -12.255 2.007 15.980 1.00 25.81 87 GLN A O 1
ATOM 655 N N . VAL A 1 91 ? -14.233 2.933 15.927 1.00 25.74 88 VAL A N 1
ATOM 656 C CA . VAL A 1 91 ? -13.716 4.059 15.205 1.00 26.52 88 VAL A CA 1
ATOM 657 C C . VAL A 1 91 ? -12.791 4.911 16.052 1.00 27.56 88 VAL A C 1
ATOM 658 O O . VAL A 1 91 ? -11.764 5.392 15.546 1.00 27.60 88 VAL A O 1
ATOM 662 N N . ARG A 1 92 ? -13.125 5.094 17.324 1.00 28.08 89 ARG A N 1
ATOM 663 C CA . ARG A 1 92 ? -12.262 5.856 18.188 1.00 29.38 89 ARG A CA 1
ATOM 664 C C . ARG A 1 92 ? -10.922 5.171 18.319 1.00 29.54 89 ARG A C 1
ATOM 665 O O . ARG A 1 92 ? -9.945 5.829 18.481 1.00 30.68 89 ARG A O 1
ATOM 673 N N . GLN A 1 93 ? -10.862 3.853 18.226 1.00 30.59 90 GLN A N 1
ATOM 674 C CA . GLN A 1 93 ? -9.582 3.147 18.339 1.00 28.99 90 GLN A CA 1
ATOM 675 C C . GLN A 1 93 ? -8.824 3.223 17.057 1.00 28.79 90 GLN A C 1
ATOM 676 O O . GLN A 1 93 ? -7.598 3.367 17.083 1.00 30.28 90 GLN A O 1
ATOM 682 N N . LEU A 1 94 ? -9.498 3.162 15.911 1.00 28.35 91 LEU A N 1
ATOM 683 C CA . LEU A 1 94 ? -8.737 3.327 14.667 1.00 28.71 91 LEU A CA 1
ATOM 684 C C . LEU A 1 94 ? -8.147 4.709 14.549 1.00 27.21 91 LEU A C 1
ATOM 685 O O . LEU A 1 94 ? -7.193 4.884 13.822 1.00 26.28 91 LEU A O 1
ATOM 690 N N . MET A 1 95 ? -8.733 5.708 15.196 1.00 27.19 92 MET A N 1
ATOM 691 C CA . MET A 1 95 ? -8.311 7.110 14.953 1.00 28.10 92 MET A CA 1
ATOM 692 C C . MET A 1 95 ? -7.197 7.401 15.870 1.00 28.35 92 MET A C 1
ATOM 693 O O . MET A 1 95 ? -6.336 8.212 15.520 1.00 29.22 92 MET A O 1
ATOM 698 N N . GLY A 1 96 ? -7.213 6.756 17.052 1.00 27.89 93 GLY A N 1
ATOM 699 C CA . GLY A 1 96 ? -6.201 6.993 18.085 1.00 27.89 93 GLY A CA 1
ATOM 700 C C . GLY A 1 96 ? -6.320 8.317 18.834 1.00 28.06 93 GLY A C 1
ATOM 701 O O . GLY A 1 96 ? -7.329 9.026 18.813 1.00 28.19 93 GLY A O 1
ATOM 702 N N . ALA A 1 97 ? -5.285 8.680 19.550 1.00 28.25 94 ALA A N 1
ATOM 703 C CA . ALA A 1 97 ? -5.490 9.758 20.499 1.00 28.17 94 ALA A CA 1
ATOM 704 C C . ALA A 1 97 ? -5.827 11.085 19.789 1.00 27.21 94 ALA A C 1
ATOM 705 O O . ALA A 1 97 ? -5.410 11.350 18.647 1.00 25.31 94 ALA A O 1
ATOM 707 N N . THR A 1 98 ? -6.746 11.808 20.403 1.00 26.62 95 THR A N 1
ATOM 708 C CA . THR A 1 98 ? -7.169 13.082 19.895 1.00 27.83 95 THR A CA 1
ATOM 709 C C . THR A 1 98 ? -5.981 13.930 19.510 1.00 27.01 95 THR A C 1
ATOM 710 O O . THR A 1 98 ? -5.961 14.472 18.447 1.00 27.65 95 THR A O 1
ATOM 714 N N . ASP A 1 99 ? -5.003 14.035 20.382 1.00 27.56 96 ASP A N 1
ATOM 715 C CA . ASP A 1 99 ? -3.746 14.635 20.020 1.00 28.76 96 ASP A CA 1
ATOM 716 C C . ASP A 1 99 ? -2.855 13.705 19.290 1.00 29.65 96 ASP A C 1
ATOM 717 O O . ASP A 1 99 ? -2.296 12.788 19.854 1.00 28.94 96 ASP A O 1
ATOM 722 N N . ALA A 1 100 ? -2.649 14.027 18.021 1.00 30.81 97 ALA A N 1
ATOM 723 C CA . ALA A 1 100 ? -1.988 13.140 17.113 1.00 30.00 97 ALA A CA 1
ATOM 724 C C . ALA A 1 100 ? -0.488 12.944 17.466 1.00 31.59 97 ALA A C 1
ATOM 725 O O . ALA A 1 100 ? 0.106 11.903 17.136 1.00 30.76 97 ALA A O 1
ATOM 727 N N . GLN A 1 101 ? 0.133 13.898 18.150 1.00 33.26 98 GLN A N 1
ATOM 728 C CA . GLN A 1 101 ? 1.519 13.687 18.607 1.00 34.16 98 GLN A CA 1
ATOM 729 C C . GLN A 1 101 ? 1.613 12.592 19.677 1.00 35.25 98 GLN A C 1
ATOM 730 O O . GLN A 1 101 ? 2.710 12.182 20.031 1.00 35.13 98 GLN A O 1
ATOM 736 N N . ASP A 1 102 ? 0.462 12.111 20.157 1.00 36.28 99 ASP A N 1
ATOM 737 C CA . ASP A 1 102 ? 0.354 11.016 21.141 1.00 37.02 99 ASP A CA 1
ATOM 738 C C . ASP A 1 102 ? -0.428 9.784 20.642 1.00 36.77 99 ASP A C 1
ATOM 739 O O . ASP A 1 102 ? -0.611 8.815 21.368 1.00 36.10 99 ASP A O 1
ATOM 744 N N . ALA A 1 103 ? -0.989 9.889 19.446 1.00 35.88 100 ALA A N 1
ATOM 745 C CA . ALA A 1 103 ? -1.711 8.797 18.861 1.00 34.81 100 ALA A CA 1
ATOM 746 C C . ALA A 1 103 ? -0.653 7.738 18.485 1.00 34.13 100 ALA A C 1
ATOM 747 O O . ALA A 1 103 ? 0.485 8.061 18.180 1.00 34.39 100 ALA A O 1
ATOM 749 N N . ALA A 1 104 ? -1.017 6.469 18.560 1.00 33.11 101 ALA A N 1
ATOM 750 C CA . ALA A 1 104 ? -0.047 5.405 18.519 1.00 32.82 101 ALA A CA 1
ATOM 751 C C . ALA A 1 104 ? 0.207 5.130 17.057 1.00 32.87 101 ALA A C 1
ATOM 752 O O . ALA A 1 104 ? -0.676 5.280 16.239 1.00 34.04 101 ALA A O 1
ATOM 754 N N . PRO A 1 105 ? 1.404 4.766 16.669 1.00 32.00 102 PRO A N 1
ATOM 755 C CA . PRO A 1 105 ? 1.596 4.462 15.243 1.00 32.74 102 PRO A CA 1
ATOM 756 C C . PRO A 1 105 ? 0.662 3.248 14.851 1.00 32.11 102 PRO A C 1
ATOM 757 O O . PRO A 1 105 ? 0.385 2.437 15.737 1.00 32.67 102 PRO A O 1
ATOM 761 N N . GLY A 1 106 ? 0.120 3.205 13.640 1.00 30.38 103 GLY A N 1
ATOM 762 C CA . GLY A 1 106 ? -0.957 2.266 13.288 1.00 30.63 103 GLY A CA 1
ATOM 763 C C . GLY A 1 106 ? -2.349 2.917 13.292 1.00 30.65 103 GLY A C 1
ATOM 764 O O . GLY A 1 106 ? -3.253 2.574 12.497 1.00 31.91 103 GLY A O 1
ATOM 765 N N . THR A 1 107 ? -2.542 3.910 14.145 1.00 28.85 104 THR A N 1
ATOM 766 C CA . THR A 1 107 ? -3.815 4.645 14.100 1.00 28.10 104 THR A CA 1
ATOM 767 C C . THR A 1 107 ? -3.734 5.735 13.026 1.00 27.36 104 THR A C 1
ATOM 768 O O . THR A 1 107 ? -2.645 6.084 12.529 1.00 24.94 104 THR A O 1
ATOM 772 N N . ILE A 1 108 ? -4.892 6.231 12.630 1.00 26.64 105 ILE A N 1
ATOM 773 C CA . ILE A 1 108 ? -4.949 7.269 11.617 1.00 26.58 105 ILE A CA 1
ATOM 774 C C . ILE A 1 108 ? -4.214 8.527 12.022 1.00 26.48 105 ILE A C 1
ATOM 775 O O . ILE A 1 108 ? -3.599 9.191 11.163 1.00 24.65 105 ILE A O 1
ATOM 780 N N . ARG A 1 109 ? -4.281 8.913 13.297 1.00 26.56 106 ARG A N 1
ATOM 781 C CA . ARG A 1 109 ? -3.571 10.142 13.705 1.00 27.83 106 ARG A CA 1
ATOM 782 C C . ARG A 1 109 ? -2.084 9.910 13.960 1.00 28.53 106 ARG A C 1
ATOM 783 O O . ARG A 1 109 ? -1.268 10.791 13.724 1.00 28.47 106 ARG A O 1
ATOM 791 N N . GLY A 1 110 ? -1.723 8.745 14.486 1.00 29.24 107 GLY A N 1
ATOM 792 C CA . GLY A 1 110 ? -0.321 8.452 14.689 1.00 28.39 107 GLY A CA 1
ATOM 793 C C . GLY A 1 110 ? 0.368 8.364 13.351 1.00 30.10 107 GLY A C 1
ATOM 794 O O . GLY A 1 110 ? 1.523 8.743 13.272 1.00 32.41 107 GLY A O 1
ATOM 795 N N . ASP A 1 111 ? -0.310 7.869 12.305 1.00 29.86 108 ASP A N 1
ATOM 796 C CA . ASP A 1 111 ? 0.320 7.684 10.983 1.00 30.41 108 ASP A CA 1
ATOM 797 C C . ASP A 1 111 ? 0.417 8.981 10.148 1.00 30.96 108 ASP A C 1
ATOM 798 O O . ASP A 1 111 ? 1.373 9.097 9.387 1.00 31.40 108 ASP A O 1
ATOM 803 N N . TYR A 1 112 ? -0.553 9.909 10.290 1.00 30.15 109 TYR A N 1
ATOM 804 C CA . TYR A 1 112 ? -0.835 10.972 9.320 1.00 30.78 109 TYR A CA 1
ATOM 805 C C . TYR A 1 112 ? -0.713 12.398 9.934 1.00 30.82 109 TYR A C 1
ATOM 806 O O . TYR A 1 112 ? -0.520 13.362 9.211 1.00 31.52 109 TYR A O 1
ATOM 815 N N . GLY A 1 113 ? -0.748 12.532 11.256 1.00 30.11 110 GLY A N 1
ATOM 816 C CA . GLY A 1 113 ? -0.798 13.834 11.900 1.00 30.26 110 GLY A CA 1
ATOM 817 C C . GLY A 1 113 ? 0.241 14.090 12.957 1.00 29.73 110 GLY A C 1
ATOM 818 O O . GLY A 1 113 ? 0.832 13.159 13.523 1.00 31.31 110 GLY A O 1
ATOM 819 N N . ASN A 1 114 ? 0.456 15.377 13.194 1.00 29.98 111 ASN A N 1
ATOM 820 C CA . ASN A 1 114 ? 1.423 15.908 14.131 1.00 29.99 111 ASN A CA 1
ATOM 821 C C . ASN A 1 114 ? 0.897 17.215 14.753 1.00 29.84 111 ASN A C 1
ATOM 822 O O . ASN A 1 114 ? 1.641 18.145 15.021 1.00 29.36 111 ASN A O 1
ATOM 827 N N . ASP A 1 115 ? -0.393 17.232 15.040 1.00 29.55 112 ASP A N 1
ATOM 828 C CA . ASP A 1 115 ? -1.044 18.367 15.640 1.00 29.63 112 ASP A CA 1
ATOM 829 C C . ASP A 1 115 ? -2.355 17.910 16.364 1.00 28.53 112 ASP A C 1
ATOM 830 O O . ASP A 1 115 ? -2.880 16.837 16.136 1.00 28.49 112 ASP A O 1
ATOM 835 N N . LEU A 1 116 ? -2.856 18.773 17.222 1.00 27.05 113 LEU A N 1
ATOM 836 C CA . LEU A 1 116 ? -4.042 18.539 17.991 1.00 26.72 113 LEU A CA 1
ATOM 837 C C . LEU A 1 116 ? -5.183 19.290 17.327 1.00 27.56 113 LEU A C 1
ATOM 838 O O . LEU A 1 116 ? -6.274 18.790 17.231 1.00 27.93 113 LEU A O 1
ATOM 843 N N . GLY A 1 117 ? -4.943 20.481 16.819 1.00 29.59 114 GLY A N 1
ATOM 844 C CA . GLY A 1 117 ? -6.029 21.146 16.130 1.00 30.21 114 GLY A CA 1
ATOM 845 C C . GLY A 1 117 ? -6.248 20.579 14.763 1.00 29.08 114 GLY A C 1
ATOM 846 O O . GLY A 1 117 ? -7.365 20.332 14.371 1.00 31.03 114 GLY A O 1
ATOM 847 N N . HIS A 1 118 ? -5.171 20.447 14.010 1.00 28.95 115 HIS A N 1
ATOM 848 C CA . HIS A 1 118 ? -5.194 19.831 12.668 1.00 27.92 115 HIS A CA 1
ATOM 849 C C . HIS A 1 118 ? -4.974 18.327 12.868 1.00 28.04 115 HIS A C 1
ATOM 850 O O . HIS A 1 118 ? -3.841 17.832 12.731 1.00 28.70 115 HIS A O 1
ATOM 857 N N . ASN A 1 119 ? -6.034 17.603 13.247 1.00 27.08 116 ASN A N 1
ATOM 858 C CA . ASN A 1 119 ? -5.881 16.165 13.599 1.00 26.61 116 ASN A CA 1
ATOM 859 C C . ASN A 1 119 ? -6.749 15.205 12.771 1.00 27.26 116 ASN A C 1
ATOM 860 O O . ASN A 1 119 ? -7.149 14.127 13.234 1.00 27.63 116 ASN A O 1
ATOM 865 N N . LEU A 1 120 ? -7.028 15.618 11.535 1.00 27.96 117 LEU A N 1
ATOM 866 C CA . LEU A 1 120 ? -7.397 14.743 10.429 1.00 27.50 117 LEU A CA 1
ATOM 867 C C . LEU A 1 120 ? -8.843 14.342 10.358 1.00 27.72 117 LEU A C 1
ATOM 868 O O . LEU A 1 120 ? -9.437 14.316 9.287 1.00 26.96 117 LEU A O 1
ATOM 873 N N . ILE A 1 121 ? -9.414 14.025 11.496 1.00 27.98 118 ILE A N 1
ATOM 874 C CA . ILE A 1 121 ? -10.709 13.419 11.508 1.00 28.03 118 ILE A CA 1
ATOM 875 C C . ILE A 1 121 ? -11.418 13.539 12.852 1.00 26.39 118 ILE A C 1
ATOM 876 O O . ILE A 1 121 ? -10.809 13.789 13.926 1.00 26.70 118 ILE A O 1
ATOM 881 N N . HIS A 1 122 ? -12.715 13.413 12.802 1.00 26.01 119 HIS A N 1
ATOM 882 C CA . HIS A 1 122 ? -13.496 13.372 14.047 1.00 27.40 119 HIS A CA 1
ATOM 883 C C . HIS A 1 122 ? -14.365 12.136 14.024 1.00 26.54 119 HIS A C 1
ATOM 884 O O . HIS A 1 122 ? -14.836 11.714 13.011 1.00 26.03 119 HIS A O 1
ATOM 891 N N . GLY A 1 123 ? -14.553 11.538 15.168 1.00 27.02 120 GLY A N 1
ATOM 892 C CA . GLY A 1 123 ? -15.493 10.445 15.232 1.00 27.80 120 GLY A CA 1
ATOM 893 C C . GLY A 1 123 ? -16.179 10.571 16.540 1.00 27.08 120 GLY A C 1
ATOM 894 O O . GLY A 1 123 ? -15.535 11.065 17.465 1.00 27.32 120 GLY A O 1
ATOM 895 N N . SER A 1 124 ? -17.408 10.078 16.653 1.00 27.46 121 SER A N 1
ATOM 896 C CA . SER A 1 124 ? -18.169 10.351 17.880 1.00 28.71 121 SER A CA 1
ATOM 897 C C . SER A 1 124 ? -17.496 9.637 19.013 1.00 28.60 121 SER A C 1
ATOM 898 O O . SER A 1 124 ? -16.897 8.599 18.803 1.00 29.77 121 SER A O 1
ATOM 901 N N . ASP A 1 125 ? -17.570 10.217 20.199 1.00 29.37 122 ASP A N 1
ATOM 902 C CA . ASP A 1 125 ? -16.994 9.671 21.431 1.00 30.00 122 ASP A CA 1
ATOM 903 C C . ASP A 1 125 ? -17.963 8.668 22.007 1.00 30.58 122 ASP A C 1
ATOM 904 O O . ASP A 1 125 ? -19.029 9.031 22.406 1.00 31.31 122 ASP A O 1
ATOM 909 N N . HIS A 1 126 ? -17.621 7.380 21.995 1.00 32.11 123 HIS A N 1
ATOM 910 C CA . HIS A 1 126 ? -18.488 6.353 22.531 1.00 33.27 123 HIS A CA 1
ATOM 911 C C . HIS A 1 126 ? -18.748 6.560 23.996 1.00 35.28 123 HIS A C 1
ATOM 912 O O . HIS A 1 126 ? -19.735 6.054 24.488 1.00 33.71 123 HIS A O 1
ATOM 919 N N . GLU A 1 127 ? -17.841 7.260 24.674 1.00 37.76 124 GLU A N 1
ATOM 920 C CA . GLU A 1 127 ? -17.943 7.469 26.128 1.00 41.00 124 GLU A CA 1
ATOM 921 C C . GLU A 1 127 ? -18.841 8.625 26.528 1.00 43.02 124 GLU A C 1
ATOM 922 O O . GLU A 1 127 ? -19.122 8.786 27.718 1.00 44.21 124 GLU A O 1
ATOM 928 N N . ASP A 1 128 ? -19.227 9.468 25.567 1.00 44.67 125 ASP A N 1
ATOM 929 C CA . ASP A 1 128 ? -20.340 10.391 25.770 1.00 45.49 125 ASP A CA 1
ATOM 930 C C . ASP A 1 128 ? -21.658 9.812 25.221 1.00 45.29 125 ASP A C 1
ATOM 931 O O . ASP A 1 128 ? -21.889 9.759 23.999 1.00 44.55 125 ASP A O 1
ATOM 936 N N . GLU A 1 129 ? -22.516 9.400 26.148 1.00 44.50 126 GLU A N 1
ATOM 937 C CA . GLU A 1 129 ? -23.721 8.629 25.836 1.00 44.98 126 GLU A CA 1
ATOM 938 C C . GLU A 1 129 ? -24.656 9.428 24.904 1.00 43.26 126 GLU A C 1
ATOM 939 O O . GLU A 1 129 ? -25.060 10.511 25.249 1.00 41.90 126 GLU A O 1
ATOM 945 N N . GLY A 1 130 ? -24.916 8.893 23.708 1.00 42.07 127 GLY A N 1
ATOM 946 C CA . GLY A 1 130 ? -25.802 9.484 22.711 1.00 40.90 127 GLY A CA 1
ATOM 947 C C . GLY A 1 130 ? -25.165 10.587 21.851 1.00 40.07 127 GLY A C 1
ATOM 948 O O . GLY A 1 130 ? -25.865 11.387 21.212 1.00 39.52 127 GLY A O 1
ATOM 949 N N . ALA A 1 131 ? -23.836 10.645 21.858 1.00 38.95 128 ALA A N 1
ATOM 950 C CA . ALA A 1 131 ? -23.086 11.558 21.021 1.00 38.01 128 ALA A CA 1
ATOM 951 C C . ALA A 1 131 ? -23.223 11.165 19.551 1.00 37.50 128 ALA A C 1
ATOM 952 O O . ALA A 1 131 ? -23.500 12.034 18.717 1.00 38.25 128 ALA A O 1
ATOM 954 N N . ASN A 1 132 ? -23.029 9.885 19.240 1.00 36.33 129 ASN A N 1
ATOM 955 C CA . ASN A 1 132 ? -23.321 9.340 17.897 1.00 36.30 129 ASN A CA 1
ATOM 956 C C . ASN A 1 132 ? -24.694 9.746 17.284 1.00 36.10 129 ASN A C 1
ATOM 957 O O . ASN A 1 132 ? -24.755 10.501 16.288 1.00 35.06 129 ASN A O 1
ATOM 962 N N . GLU A 1 133 ? -25.783 9.329 17.917 1.00 36.14 130 GLU A N 1
ATOM 963 C CA . GLU A 1 133 ? -27.148 9.625 17.442 1.00 37.04 130 GLU A CA 1
ATOM 964 C C . GLU A 1 133 ? -27.311 11.126 17.244 1.00 35.90 130 GLU A C 1
ATOM 965 O O . GLU A 1 133 ? -27.781 11.609 16.198 1.00 35.55 130 GLU A O 1
ATOM 971 N N . ARG A 1 134 ? -26.869 11.891 18.220 1.00 34.90 131 ARG A N 1
ATOM 972 C CA . ARG A 1 134 ? -26.941 13.352 18.077 1.00 35.69 131 ARG A CA 1
ATOM 973 C C . ARG A 1 134 ? -26.099 13.971 16.932 1.00 35.08 131 ARG A C 1
ATOM 974 O O . ARG A 1 134 ? -26.568 14.890 16.247 1.00 35.30 131 ARG A O 1
ATOM 982 N N . GLU A 1 135 ? -24.847 13.530 16.738 1.00 34.30 132 GLU A N 1
ATOM 983 C CA . GLU A 1 135 ? -23.987 14.157 15.696 1.00 32.67 132 GLU A CA 1
ATOM 984 C C . GLU A 1 135 ? -24.492 13.718 14.308 1.00 32.08 132 GLU A C 1
ATOM 985 O O . GLU A 1 135 ? -24.692 14.541 13.407 1.00 31.63 132 GLU A O 1
ATOM 991 N N . ILE A 1 136 ? -24.723 12.432 14.137 1.00 30.81 133 ILE A N 1
ATOM 992 C CA . ILE A 1 136 ? -25.430 11.953 12.954 1.00 31.41 133 ILE A CA 1
ATOM 993 C C . ILE A 1 136 ? -26.675 12.760 12.552 1.00 31.52 133 ILE A C 1
ATOM 994 O O . ILE A 1 136 ? -26.802 13.192 11.398 1.00 30.15 133 ILE A O 1
ATOM 999 N N . ALA A 1 137 ? -27.603 12.894 13.480 1.00 32.64 134 ALA A N 1
ATOM 1000 C CA . ALA A 1 137 ? -28.808 13.715 13.310 1.00 34.47 134 ALA A CA 1
ATOM 1001 C C . ALA A 1 137 ? -28.491 15.197 13.014 1.00 36.40 134 ALA A C 1
ATOM 1002 O O . ALA A 1 137 ? -29.232 15.858 12.276 1.00 37.80 134 ALA A O 1
ATOM 1004 N N . LEU A 1 138 ? -27.396 15.716 13.572 1.00 36.86 135 LEU A N 1
ATOM 1005 C CA . LEU A 1 138 ? -27.008 17.090 13.272 1.00 38.81 135 LEU A CA 1
ATOM 1006 C C . LEU A 1 138 ? -26.546 17.338 11.818 1.00 38.80 135 LEU A C 1
ATOM 1007 O O . LEU A 1 138 ? -27.000 18.281 11.180 1.00 40.06 135 LEU A O 1
ATOM 1012 N N . PHE A 1 139 ? -25.647 16.490 11.313 1.00 39.17 136 PHE A N 1
ATOM 1013 C CA . PHE A 1 139 ? -25.044 16.628 9.973 1.00 38.02 136 PHE A CA 1
ATOM 1014 C C . PHE A 1 139 ? -25.844 15.942 8.817 1.00 38.93 136 PHE A C 1
ATOM 1015 O O . PHE A 1 139 ? -25.762 16.393 7.673 1.00 39.43 136 PHE A O 1
ATOM 1023 N N . PHE A 1 140 ? -26.608 14.882 9.111 1.00 40.06 137 PHE A N 1
ATOM 1024 C CA . PHE A 1 140 ? -27.428 14.122 8.124 1.00 41.00 137 PHE A CA 1
ATOM 1025 C C . PHE A 1 140 ? -28.956 14.071 8.391 1.00 42.85 137 PHE A C 1
ATOM 1026 O O . PHE A 1 140 ? -29.414 13.798 9.507 1.00 43.56 137 PHE A O 1
ATOM 1034 N N . ASP A 1 141 ? -29.740 14.304 7.347 1.00 44.81 138 ASP A N 1
ATOM 1035 C CA . ASP A 1 141 ? -31.183 14.111 7.406 1.00 46.21 138 ASP A CA 1
ATOM 1036 C C . ASP A 1 141 ? -31.388 12.612 7.259 1.00 46.11 138 ASP A C 1
ATOM 1037 O O . ASP A 1 141 ? -30.515 11.942 6.735 1.00 47.01 138 ASP A O 1
ATOM 1042 N N . ASP A 1 142 ? -32.502 12.054 7.713 1.00 46.14 139 ASP A N 1
ATOM 1043 C CA . ASP A 1 142 ? -32.669 10.601 7.622 1.00 46.69 139 ASP A CA 1
ATOM 1044 C C . ASP A 1 142 ? -32.865 10.136 6.174 1.00 46.32 139 ASP A C 1
ATOM 1045 O O . ASP A 1 142 ? -32.877 8.936 5.921 1.00 47.46 139 ASP A O 1
ATOM 1050 N N . ASP A 1 143 ? -33.070 11.066 5.237 1.00 45.66 140 ASP A N 1
ATOM 1051 C CA . ASP A 1 143 ? -33.161 10.736 3.797 1.00 45.62 140 ASP A CA 1
ATOM 1052 C C . ASP A 1 143 ? -31.769 10.484 3.116 1.00 43.76 140 ASP A C 1
ATOM 1053 O O . ASP A 1 143 ? -31.697 9.901 2.023 1.00 43.67 140 ASP A O 1
ATOM 1058 N N . GLU A 1 144 ? -30.688 10.861 3.795 1.00 41.05 141 GLU A N 1
ATOM 1059 C CA . GLU A 1 144 ? -29.353 10.650 3.293 1.00 40.47 141 GLU A CA 1
ATOM 1060 C C . GLU A 1 144 ? -28.595 9.492 3.976 1.00 39.92 141 GLU A C 1
ATOM 1061 O O . GLU A 1 144 ? -27.459 9.193 3.606 1.00 40.34 141 GLU A O 1
ATOM 1067 N N . LEU A 1 145 ? -29.182 8.871 4.989 1.00 38.77 142 LEU A N 1
ATOM 1068 C CA . LEU A 1 145 ? -28.668 7.607 5.480 1.00 38.16 142 LEU A CA 1
ATOM 1069 C C . LEU A 1 145 ? -29.203 6.521 4.585 1.00 37.78 142 LEU A C 1
ATOM 1070 O O . LEU A 1 145 ? -30.324 6.613 4.148 1.00 38.24 142 LEU A O 1
ATOM 1075 N N . VAL A 1 146 ? -28.390 5.502 4.304 1.00 37.30 143 VAL A N 1
ATOM 1076 C CA . VAL A 1 146 ? -28.765 4.457 3.383 1.00 36.85 143 VAL A CA 1
ATOM 1077 C C . VAL A 1 146 ? -28.834 3.152 4.155 1.00 37.51 143 VAL A C 1
ATOM 1078 O O . VAL A 1 146 ? -27.912 2.752 4.876 1.00 36.05 143 VAL A O 1
ATOM 1082 N N . ASP A 1 147 ? -29.983 2.508 4.011 1.00 39.21 144 ASP A N 1
ATOM 1083 C CA . ASP A 1 147 ? -30.271 1.254 4.666 1.00 40.30 144 ASP A CA 1
ATOM 1084 C C . ASP A 1 147 ? -29.929 0.145 3.654 1.00 38.88 144 ASP A C 1
ATOM 1085 O O . ASP A 1 147 ? -30.657 -0.086 2.705 1.00 38.26 144 ASP A O 1
ATOM 1090 N N . TRP A 1 148 ? -28.804 -0.532 3.853 1.00 37.83 145 TRP A N 1
ATOM 1091 C CA . TRP A 1 148 ? -28.391 -1.635 2.960 1.00 35.98 145 TRP A CA 1
ATOM 1092 C C . TRP A 1 148 ? -27.707 -2.746 3.736 1.00 35.32 145 TRP A C 1
ATOM 1093 O O . TRP A 1 148 ? -27.314 -2.568 4.882 1.00 36.39 145 TRP A O 1
ATOM 1104 N N . ASP A 1 149 ? -27.628 -3.895 3.099 1.00 34.77 146 ASP A N 1
ATOM 1105 C CA . ASP A 1 149 ? -26.881 -5.050 3.564 1.00 35.58 146 ASP A CA 1
ATOM 1106 C C . ASP A 1 149 ? -25.525 -5.245 2.810 1.00 34.28 146 ASP A C 1
ATOM 1107 O O . ASP A 1 149 ? -25.499 -5.484 1.623 1.00 32.41 146 ASP A O 1
ATOM 1112 N N . ARG A 1 150 ? -24.413 -5.140 3.521 1.00 34.48 147 ARG A N 1
ATOM 1113 C CA . ARG A 1 150 ? -23.088 -5.420 2.938 1.00 35.36 147 ARG A CA 1
ATOM 1114 C C . ARG A 1 150 ? -22.813 -6.926 3.170 1.00 35.73 147 ARG A C 1
ATOM 1115 O O . ARG A 1 150 ? -22.572 -7.363 4.321 1.00 34.84 147 ARG A O 1
ATOM 1123 N N . ASP A 1 151 ? -22.948 -7.685 2.090 1.00 34.78 148 ASP A N 1
ATOM 1124 C CA . ASP A 1 151 ? -22.872 -9.152 2.122 1.00 36.18 148 ASP A CA 1
ATOM 1125 C C . ASP A 1 151 ? -21.651 -9.733 2.778 1.00 35.62 148 ASP A C 1
ATOM 1126 O O . ASP A 1 151 ? -21.737 -10.744 3.406 1.00 35.87 148 ASP A O 1
ATOM 1131 N N . ALA A 1 152 ? -20.508 -9.080 2.660 1.00 36.51 149 ALA A N 1
ATOM 1132 C CA . ALA A 1 152 ? -19.303 -9.572 3.291 1.00 35.76 149 ALA A CA 1
ATOM 1133 C C . ALA A 1 152 ? -19.376 -9.446 4.857 1.00 35.38 149 ALA A C 1
ATOM 1134 O O . ALA A 1 152 ? -18.655 -10.115 5.548 1.00 34.56 149 ALA A O 1
ATOM 1136 N N . SER A 1 153 ? -20.290 -8.639 5.397 1.00 34.87 150 SER A N 1
ATOM 1137 C CA . SER A 1 153 ? -20.803 -8.815 6.777 1.00 34.99 150 SER A CA 1
ATOM 1138 C C . SER A 1 153 ? -20.983 -10.298 7.230 1.00 34.65 150 SER A C 1
ATOM 1139 O O . SER A 1 153 ? -20.859 -10.603 8.403 1.00 32.84 150 SER A O 1
ATOM 1142 N N . ALA A 1 154 ? -21.322 -11.184 6.302 1.00 33.99 151 ALA A N 1
ATOM 1143 C CA . ALA A 1 154 ? -21.612 -12.565 6.648 1.00 34.79 151 ALA A CA 1
ATOM 1144 C C . ALA A 1 154 ? -20.301 -13.274 7.012 1.00 34.09 151 ALA A C 1
ATOM 1145 O O . ALA A 1 154 ? -20.293 -14.256 7.747 1.00 33.32 151 ALA A O 1
ATOM 1147 N N . TRP A 1 155 ? -19.206 -12.747 6.495 1.00 32.77 152 TRP A N 1
ATOM 1148 C CA . TRP A 1 155 ? -17.876 -13.189 6.857 1.00 32.43 152 TRP A CA 1
ATOM 1149 C C . TRP A 1 155 ? -17.137 -12.341 7.876 1.00 32.61 152 TRP A C 1
ATOM 1150 O O . TRP A 1 155 ? -16.219 -12.851 8.492 1.00 33.18 152 TRP A O 1
ATOM 1161 N N . VAL A 1 156 ? -17.551 -11.096 8.123 1.00 33.13 153 VAL A N 1
ATOM 1162 C CA . VAL A 1 156 ? -16.904 -10.248 9.151 1.00 33.25 153 VAL A CA 1
ATOM 1163 C C . VAL A 1 156 ? -17.269 -10.643 10.598 1.00 33.17 153 VAL A C 1
ATOM 1164 O O . VAL A 1 156 ? -16.447 -10.470 11.531 1.00 31.58 153 VAL A O 1
ATOM 1168 N N . TYR A 1 157 ? -18.521 -11.081 10.768 1.00 33.60 154 TYR A N 1
ATOM 1169 C CA . TYR A 1 157 ? -19.123 -11.427 12.076 1.00 35.85 154 TYR A CA 1
ATOM 1170 C C . TYR A 1 157 ? -19.741 -12.848 12.095 1.00 36.45 154 TYR A C 1
ATOM 1171 O O . TYR A 1 157 ? -20.086 -13.372 11.059 1.00 38.32 154 TYR A O 1
ATOM 1180 N N . GLU A 1 158 ? -19.895 -13.439 13.263 1.00 38.76 155 GLU A N 1
ATOM 1181 C CA . GLU A 1 158 ? -20.355 -14.867 13.454 1.00 41.14 155 GLU A CA 1
ATOM 1182 C C . GLU A 1 158 ? -21.894 -15.097 13.319 1.00 40.79 155 GLU A C 1
ATOM 1183 O O . GLU A 1 158 ? -22.690 -14.169 13.543 1.00 41.13 155 GLU A O 1
ATOM 1189 N N . ASP B 1 8 ? 12.628 24.946 13.190 1.00 38.45 5 ASP B N 1
ATOM 1190 C CA . ASP B 1 8 ? 12.028 24.096 14.265 1.00 39.82 5 ASP B CA 1
ATOM 1191 C C . ASP B 1 8 ? 12.981 22.904 14.501 1.00 38.87 5 ASP B C 1
ATOM 1192 O O . ASP B 1 8 ? 14.058 22.716 13.866 1.00 38.87 5 ASP B O 1
ATOM 1197 N N . GLU B 1 9 ? 12.578 22.137 15.483 1.00 36.98 6 GLU B N 1
ATOM 1198 C CA . GLU B 1 9 ? 13.221 20.942 15.844 1.00 36.00 6 GLU B CA 1
ATOM 1199 C C . GLU B 1 9 ? 13.594 19.997 14.679 1.00 34.20 6 GLU B C 1
ATOM 1200 O O . GLU B 1 9 ? 12.767 19.709 13.822 1.00 33.76 6 GLU B O 1
ATOM 1206 N N . ARG B 1 10 ? 14.854 19.546 14.653 1.00 32.20 7 ARG B N 1
ATOM 1207 C CA . ARG B 1 10 ? 15.285 18.498 13.713 1.00 30.70 7 ARG B CA 1
ATOM 1208 C C . ARG B 1 10 ? 15.922 17.378 14.423 1.00 29.87 7 ARG B C 1
ATOM 1209 O O . ARG B 1 10 ? 16.370 17.506 15.507 1.00 29.19 7 ARG B O 1
ATOM 1217 N N . THR B 1 11 ? 15.998 16.269 13.734 1.00 29.46 8 THR B N 1
ATOM 1218 C CA . THR B 1 11 ? 16.523 15.083 14.296 1.00 28.15 8 THR B CA 1
ATOM 1219 C C . THR B 1 11 ? 17.256 14.365 13.188 1.00 27.56 8 THR B C 1
ATOM 1220 O O . THR B 1 11 ? 16.911 14.460 12.032 1.00 26.30 8 THR B O 1
ATOM 1224 N N . PHE B 1 12 ? 18.348 13.720 13.568 1.00 27.26 9 PHE B N 1
ATOM 1225 C CA . PHE B 1 12 ? 19.100 12.852 12.689 1.00 25.81 9 PHE B CA 1
ATOM 1226 C C . PHE B 1 12 ? 18.405 11.541 12.621 1.00 24.86 9 PHE B C 1
ATOM 1227 O O . PHE B 1 12 ? 18.088 10.983 13.643 1.00 25.88 9 PHE B O 1
ATOM 1235 N N . VAL B 1 13 ? 18.132 11.069 11.426 1.00 24.77 10 VAL B N 1
ATOM 1236 C CA . VAL B 1 13 ? 17.528 9.767 11.216 1.00 25.37 10 VAL B CA 1
ATOM 1237 C C . VAL B 1 13 ? 18.288 9.072 10.153 1.00 26.16 10 VAL B C 1
ATOM 1238 O O . VAL B 1 13 ? 18.580 9.666 9.151 1.00 28.98 10 VAL B O 1
ATOM 1242 N N . MET B 1 14 ? 18.589 7.793 10.329 1.00 27.72 11 MET B N 1
ATOM 1243 C CA . MET B 1 14 ? 19.322 7.058 9.330 1.00 28.36 11 MET B CA 1
ATOM 1244 C C . MET B 1 14 ? 18.802 5.653 9.117 1.00 28.52 11 MET B C 1
ATOM 1245 O O . MET B 1 14 ? 18.482 4.928 10.058 1.00 28.49 11 MET B O 1
ATOM 1250 N N . VAL B 1 15 ? 18.643 5.300 7.847 1.00 27.89 12 VAL B N 1
ATOM 1251 C CA . VAL B 1 15 ? 18.364 3.939 7.490 1.00 27.85 12 VAL B CA 1
ATOM 1252 C C . VAL B 1 15 ? 19.672 3.122 7.549 1.00 27.70 12 VAL B C 1
ATOM 1253 O O . VAL B 1 15 ? 20.606 3.371 6.813 1.00 28.83 12 VAL B O 1
ATOM 1257 N N . LYS B 1 16 ? 19.721 2.160 8.445 1.00 26.86 13 LYS B N 1
ATOM 1258 C CA . LYS B 1 16 ? 20.896 1.308 8.630 1.00 26.64 13 LYS B CA 1
ATOM 1259 C C . LYS B 1 16 ? 21.151 0.392 7.448 1.00 26.02 13 LYS B C 1
ATOM 1260 O O . LYS B 1 16 ? 20.300 0.303 6.578 1.00 27.48 13 LYS B O 1
ATOM 1266 N N . PRO B 1 17 ? 22.322 -0.247 7.371 1.00 25.58 14 PRO B N 1
ATOM 1267 C CA . PRO B 1 17 ? 22.653 -1.113 6.222 1.00 25.40 14 PRO B CA 1
ATOM 1268 C C . PRO B 1 17 ? 21.708 -2.308 5.935 1.00 23.88 14 PRO B C 1
ATOM 1269 O O . PRO B 1 17 ? 21.532 -2.739 4.765 1.00 23.75 14 PRO B O 1
ATOM 1273 N N . ASP B 1 18 ? 21.112 -2.841 6.967 1.00 22.23 15 ASP B N 1
ATOM 1274 C CA . ASP B 1 18 ? 20.003 -3.783 6.775 1.00 23.28 15 ASP B CA 1
ATOM 1275 C C . ASP B 1 18 ? 18.808 -3.186 6.061 1.00 23.87 15 ASP B C 1
ATOM 1276 O O . ASP B 1 18 ? 18.261 -3.821 5.158 1.00 24.41 15 ASP B O 1
ATOM 1281 N N . GLY B 1 19 ? 18.431 -1.972 6.443 1.00 23.77 16 GLY B N 1
ATOM 1282 C CA . GLY B 1 19 ? 17.377 -1.281 5.741 1.00 24.77 16 GLY B CA 1
ATOM 1283 C C . GLY B 1 19 ? 17.711 -1.039 4.282 1.00 25.04 16 GLY B C 1
ATOM 1284 O O . GLY B 1 19 ? 16.877 -1.189 3.421 1.00 25.52 16 GLY B O 1
ATOM 1285 N N . VAL B 1 20 ? 18.929 -0.650 4.013 1.00 25.51 17 VAL B N 1
ATOM 1286 C CA . VAL B 1 20 ? 19.300 -0.324 2.688 1.00 26.34 17 VAL B CA 1
ATOM 1287 C C . VAL B 1 20 ? 19.289 -1.620 1.919 1.00 26.84 17 VAL B C 1
ATOM 1288 O O . VAL B 1 20 ? 18.555 -1.759 0.953 1.00 27.20 17 VAL B O 1
ATOM 1292 N N . GLN B 1 21 ? 20.084 -2.584 2.347 1.00 27.74 18 GLN B N 1
ATOM 1293 C CA . GLN B 1 21 ? 20.068 -3.888 1.703 1.00 28.17 18 GLN B CA 1
ATOM 1294 C C . GLN B 1 21 ? 18.655 -4.474 1.524 1.00 29.12 18 GLN B C 1
ATOM 1295 O O . GLN B 1 21 ? 18.378 -5.104 0.479 1.00 29.48 18 GLN B O 1
ATOM 1301 N N . ARG B 1 22 ? 17.767 -4.291 2.498 1.00 27.86 19 ARG B N 1
ATOM 1302 C CA . ARG B 1 22 ? 16.428 -4.863 2.353 1.00 29.94 19 ARG B CA 1
ATOM 1303 C C . ARG B 1 22 ? 15.463 -4.005 1.516 1.00 29.79 19 ARG B C 1
ATOM 1304 O O . ARG B 1 22 ? 14.330 -4.392 1.322 1.00 31.31 19 ARG B O 1
ATOM 1312 N N . GLY B 1 23 ? 15.936 -2.870 1.025 1.00 29.42 20 GLY B N 1
ATOM 1313 C CA . GLY B 1 23 ? 15.233 -2.020 0.090 1.00 28.53 20 GLY B CA 1
ATOM 1314 C C . GLY B 1 23 ? 14.087 -1.356 0.803 1.00 28.08 20 GLY B C 1
ATOM 1315 O O . GLY B 1 23 ? 12.993 -1.240 0.235 1.00 26.66 20 GLY B O 1
ATOM 1316 N N . LEU B 1 24 ? 14.322 -0.961 2.064 1.00 26.62 21 LEU B N 1
ATOM 1317 C CA . LEU B 1 24 ? 13.300 -0.276 2.835 1.00 25.91 21 LEU B CA 1
ATOM 1318 C C . LEU B 1 24 ? 13.470 1.264 2.959 1.00 25.95 21 LEU B C 1
ATOM 1319 O O . LEU B 1 24 ? 12.804 1.875 3.746 1.00 24.90 21 LEU B O 1
ATOM 1324 N N . ILE B 1 25 ? 14.280 1.904 2.128 1.00 26.25 22 ILE B N 1
ATOM 1325 C CA . ILE B 1 25 ? 14.491 3.351 2.281 1.00 28.10 22 ILE B CA 1
ATOM 1326 C C . ILE B 1 25 ? 13.224 4.134 1.945 1.00 28.04 22 ILE B C 1
ATOM 1327 O O . ILE B 1 25 ? 12.864 5.089 2.624 1.00 26.79 22 ILE B O 1
ATOM 1332 N N . GLY B 1 26 ? 12.584 3.710 0.877 1.00 28.15 23 GLY B N 1
ATOM 1333 C CA . GLY B 1 26 ? 11.373 4.354 0.423 1.00 29.19 23 GLY B CA 1
ATOM 1334 C C . GLY B 1 26 ? 10.298 4.353 1.465 1.00 28.29 23 GLY B C 1
ATOM 1335 O O . GLY B 1 26 ? 9.728 5.374 1.744 1.00 27.13 23 GLY B O 1
ATOM 1336 N N . ASP B 1 27 ? 10.027 3.166 1.996 1.00 30.02 24 ASP B N 1
ATOM 1337 C CA . ASP B 1 27 ? 8.991 2.917 2.983 1.00 29.49 24 ASP B CA 1
ATOM 1338 C C . ASP B 1 27 ? 9.231 3.754 4.216 1.00 28.97 24 ASP B C 1
ATOM 1339 O O . ASP B 1 27 ? 8.270 4.195 4.813 1.00 29.94 24 ASP B O 1
ATOM 1344 N N . ILE B 1 28 ? 10.482 3.878 4.644 1.00 27.39 25 ILE B N 1
ATOM 1345 C CA . ILE B 1 28 ? 10.820 4.640 5.839 1.00 28.04 25 ILE B CA 1
ATOM 1346 C C . ILE B 1 28 ? 10.612 6.143 5.542 1.00 27.75 25 ILE B C 1
ATOM 1347 O O . ILE B 1 28 ? 9.887 6.821 6.248 1.00 26.49 25 ILE B O 1
ATOM 1352 N N . VAL B 1 29 ? 11.193 6.617 4.450 1.00 27.44 26 VAL B N 1
ATOM 1353 C CA . VAL B 1 29 ? 10.970 7.993 4.005 1.00 27.31 26 VAL B CA 1
ATOM 1354 C C . VAL B 1 29 ? 9.452 8.332 3.904 1.00 26.65 26 VAL B C 1
ATOM 1355 O O . VAL B 1 29 ? 9.016 9.322 4.426 1.00 25.40 26 VAL B O 1
ATOM 1359 N N . THR B 1 30 ? 8.676 7.462 3.273 1.00 25.49 27 THR B N 1
ATOM 1360 C CA . THR B 1 30 ? 7.251 7.650 3.163 1.00 24.77 27 THR B CA 1
ATOM 1361 C C . THR B 1 30 ? 6.533 7.756 4.518 1.00 26.13 27 THR B C 1
ATOM 1362 O O . THR B 1 30 ? 5.662 8.639 4.736 1.00 24.02 27 THR B O 1
ATOM 1366 N N . ARG B 1 31 ? 6.900 6.867 5.434 1.00 26.19 28 ARG B N 1
ATOM 1367 C CA . ARG B 1 31 ? 6.371 6.997 6.774 1.00 27.42 28 ARG B CA 1
ATOM 1368 C C . ARG B 1 31 ? 6.646 8.351 7.373 1.00 27.64 28 ARG B C 1
ATOM 1369 O O . ARG B 1 31 ? 5.805 8.877 8.022 1.00 27.77 28 ARG B O 1
ATOM 1377 N N . LEU B 1 32 ? 7.802 8.949 7.141 1.00 29.07 29 LEU B N 1
ATOM 1378 C CA . LEU B 1 32 ? 8.092 10.207 7.821 1.00 29.17 29 LEU B CA 1
ATOM 1379 C C . LEU B 1 32 ? 7.543 11.410 7.055 1.00 28.44 29 LEU B C 1
ATOM 1380 O O . LEU B 1 32 ? 7.071 12.308 7.670 1.00 28.77 29 LEU B O 1
ATOM 1385 N N . GLU B 1 33 ? 7.551 11.415 5.730 1.00 27.32 30 GLU B N 1
ATOM 1386 C CA . GLU B 1 33 ? 6.763 12.380 4.953 1.00 27.08 30 GLU B CA 1
ATOM 1387 C C . GLU B 1 33 ? 5.220 12.428 5.162 1.00 27.25 30 GLU B C 1
ATOM 1388 O O . GLU B 1 33 ? 4.609 13.511 5.096 1.00 26.45 30 GLU B O 1
ATOM 1394 N N . THR B 1 34 ? 4.598 11.243 5.234 1.00 26.05 31 THR B N 1
ATOM 1395 C CA . THR B 1 34 ? 3.189 11.024 5.521 1.00 26.97 31 THR B CA 1
ATOM 1396 C C . THR B 1 34 ? 2.742 11.447 6.940 1.00 25.53 31 THR B C 1
ATOM 1397 O O . THR B 1 34 ? 1.582 11.757 7.161 1.00 22.12 31 THR B O 1
ATOM 1401 N N . LYS B 1 35 ? 3.667 11.446 7.886 1.00 26.75 32 LYS B N 1
ATOM 1402 C CA . LYS B 1 35 ? 3.418 11.981 9.222 1.00 27.74 32 LYS B CA 1
ATOM 1403 C C . LYS B 1 35 ? 3.490 13.549 9.205 1.00 28.37 32 LYS B C 1
ATOM 1404 O O . LYS B 1 35 ? 3.209 14.200 10.214 1.00 27.78 32 LYS B O 1
ATOM 1410 N N . GLY B 1 36 ? 3.916 14.127 8.068 1.00 28.26 33 GLY B N 1
ATOM 1411 C CA . GLY B 1 36 ? 3.938 15.576 7.843 1.00 28.66 33 GLY B CA 1
ATOM 1412 C C . GLY B 1 36 ? 5.301 16.239 8.025 1.00 28.97 33 GLY B C 1
ATOM 1413 O O . GLY B 1 36 ? 5.432 17.481 7.973 1.00 28.67 33 GLY B O 1
ATOM 1414 N N . LEU B 1 37 ? 6.332 15.431 8.242 1.00 28.20 34 LEU B N 1
ATOM 1415 C CA . LEU B 1 37 ? 7.609 15.964 8.681 1.00 28.24 34 LEU B CA 1
ATOM 1416 C C . LEU B 1 37 ? 8.360 16.391 7.450 1.00 29.01 34 LEU B C 1
ATOM 1417 O O . LEU B 1 37 ? 8.002 15.986 6.348 1.00 28.06 34 LEU B O 1
ATOM 1422 N N . LYS B 1 38 ? 9.412 17.180 7.657 1.00 28.41 35 LYS B N 1
ATOM 1423 C CA . LYS B 1 38 ? 10.110 17.841 6.569 1.00 28.70 35 LYS B CA 1
ATOM 1424 C C . LYS B 1 38 ? 11.558 17.393 6.514 1.00 28.02 35 LYS B C 1
ATOM 1425 O O . LYS B 1 38 ? 12.323 17.470 7.513 1.00 27.33 35 LYS B O 1
ATOM 1431 N N . MET B 1 39 ? 11.907 16.894 5.337 1.00 27.50 36 MET B N 1
ATOM 1432 C CA . MET B 1 39 ? 13.249 16.466 5.090 1.00 27.35 36 MET B CA 1
ATOM 1433 C C . MET B 1 39 ? 13.978 17.719 4.763 1.00 27.00 36 MET B C 1
ATOM 1434 O O . MET B 1 39 ? 13.514 18.500 3.922 1.00 26.34 36 MET B O 1
ATOM 1439 N N . VAL B 1 40 ? 15.116 17.878 5.434 1.00 27.57 37 VAL B N 1
ATOM 1440 C CA . VAL B 1 40 ? 16.045 18.982 5.233 1.00 27.69 37 VAL B CA 1
ATOM 1441 C C . VAL B 1 40 ? 17.445 18.553 4.900 1.00 27.38 37 VAL B C 1
ATOM 1442 O O . VAL B 1 40 ? 18.184 19.361 4.374 1.00 29.99 37 VAL B O 1
ATOM 1446 N N . GLY B 1 41 ? 17.813 17.306 5.173 1.00 25.55 38 GLY B N 1
ATOM 1447 C CA . GLY B 1 41 ? 19.092 16.747 4.785 1.00 25.16 38 GLY B CA 1
ATOM 1448 C C . GLY B 1 41 ? 18.921 15.297 4.370 1.00 25.33 38 GLY B C 1
ATOM 1449 O O . GLY B 1 41 ? 18.027 14.585 4.838 1.00 23.86 38 GLY B O 1
ATOM 1450 N N . GLY B 1 42 ? 19.654 14.883 3.358 1.00 27.04 39 GLY B N 1
ATOM 1451 C CA . GLY B 1 42 ? 19.500 13.528 2.854 1.00 28.51 39 GLY B CA 1
ATOM 1452 C C . GLY B 1 42 ? 20.669 13.075 2.051 1.00 29.37 39 GLY B C 1
ATOM 1453 O O . GLY B 1 42 ? 20.947 13.665 1.036 1.00 29.32 39 GLY B O 1
ATOM 1454 N N . LYS B 1 43 ? 21.299 11.981 2.462 1.00 31.04 40 LYS B N 1
ATOM 1455 C CA . LYS B 1 43 ? 22.572 11.610 1.906 1.00 31.55 40 LYS B CA 1
ATOM 1456 C C . LYS B 1 43 ? 22.752 10.078 2.016 1.00 31.27 40 LYS B C 1
ATOM 1457 O O . LYS B 1 43 ? 22.702 9.493 3.127 1.00 30.51 40 LYS B O 1
ATOM 1463 N N . PHE B 1 44 ? 22.971 9.456 0.849 1.00 29.39 41 PHE B N 1
ATOM 1464 C CA . PHE B 1 44 ? 23.425 8.082 0.736 1.00 30.27 41 PHE B CA 1
ATOM 1465 C C . PHE B 1 44 ? 24.945 8.074 0.869 1.00 30.66 41 PHE B C 1
ATOM 1466 O O . PHE B 1 44 ? 25.647 8.657 0.084 1.00 31.55 41 PHE B O 1
ATOM 1474 N N . MET B 1 45 ? 25.458 7.364 1.844 1.00 31.30 42 MET B N 1
ATOM 1475 C CA . MET B 1 45 ? 26.874 7.408 2.096 1.00 31.29 42 MET B CA 1
ATOM 1476 C C . MET B 1 45 ? 27.244 6.165 2.823 1.00 31.83 42 MET B C 1
ATOM 1477 O O . MET B 1 45 ? 26.395 5.458 3.324 1.00 30.64 42 MET B O 1
ATOM 1482 N N . ARG B 1 46 ? 28.547 5.933 2.941 1.00 34.17 43 ARG B N 1
ATOM 1483 C CA . ARG B 1 46 ? 29.060 4.873 3.770 1.00 34.67 43 ARG B CA 1
ATOM 1484 C C . ARG B 1 46 ? 29.711 5.546 4.956 1.00 35.74 43 ARG B C 1
ATOM 1485 O O . ARG B 1 46 ? 30.278 6.626 4.849 1.00 35.35 43 ARG B O 1
ATOM 1493 N N . ILE B 1 47 ? 29.462 4.959 6.125 1.00 36.82 44 ILE B N 1
ATOM 1494 C CA . ILE B 1 47 ? 30.106 5.324 7.359 1.00 36.62 44 ILE B CA 1
ATOM 1495 C C . ILE B 1 47 ? 31.452 4.631 7.486 1.00 37.66 44 ILE B C 1
ATOM 1496 O O . ILE B 1 47 ? 31.519 3.407 7.544 1.00 35.63 44 ILE B O 1
ATOM 1501 N N . ASP B 1 48 ? 32.513 5.417 7.589 1.00 39.98 45 ASP B N 1
ATOM 1502 C CA . ASP B 1 48 ? 33.831 4.845 7.949 1.00 42.61 45 ASP B CA 1
ATOM 1503 C C . ASP B 1 48 ? 33.961 4.544 9.449 1.00 43.72 45 ASP B C 1
ATOM 1504 O O . ASP B 1 48 ? 33.119 4.944 10.275 1.00 43.88 45 ASP B O 1
ATOM 1509 N N . GLU B 1 49 ? 35.026 3.841 9.802 1.00 45.07 46 GLU B N 1
ATOM 1510 C CA . GLU B 1 49 ? 35.227 3.431 11.186 1.00 46.09 46 GLU B CA 1
ATOM 1511 C C . GLU B 1 49 ? 35.537 4.548 12.180 1.00 45.28 46 GLU B C 1
ATOM 1512 O O . GLU B 1 49 ? 35.285 4.386 13.368 1.00 44.59 46 GLU B O 1
ATOM 1518 N N . GLU B 1 50 ? 35.981 5.705 11.695 1.00 44.63 47 GLU B N 1
ATOM 1519 C CA . GLU B 1 50 ? 36.247 6.849 12.575 1.00 44.79 47 GLU B CA 1
ATOM 1520 C C . GLU B 1 50 ? 34.908 7.572 12.853 1.00 43.14 47 GLU B C 1
ATOM 1521 O O . GLU B 1 50 ? 34.645 7.974 13.964 1.00 42.63 47 GLU B O 1
ATOM 1527 N N . LEU B 1 51 ? 34.064 7.709 11.835 1.00 41.73 48 LEU B N 1
ATOM 1528 C CA . LEU B 1 51 ? 32.697 8.236 11.985 1.00 40.24 48 LEU B CA 1
ATOM 1529 C C . LEU B 1 51 ? 31.823 7.345 12.888 1.00 39.90 48 LEU B C 1
ATOM 1530 O O . LEU B 1 51 ? 31.071 7.859 13.690 1.00 39.74 48 LEU B O 1
ATOM 1535 N N . ALA B 1 52 ? 31.949 6.021 12.752 1.00 39.82 49 ALA B N 1
ATOM 1536 C CA . ALA B 1 52 ? 31.226 5.053 13.569 1.00 40.24 49 ALA B CA 1
ATOM 1537 C C . ALA B 1 52 ? 31.643 5.138 15.018 1.00 41.62 49 ALA B C 1
ATOM 1538 O O . ALA B 1 52 ? 30.801 5.180 15.899 1.00 42.25 49 ALA B O 1
ATOM 1540 N N . HIS B 1 53 ? 32.949 5.120 15.251 1.00 42.46 50 HIS B N 1
ATOM 1541 C CA . HIS B 1 53 ? 33.520 5.240 16.578 1.00 43.98 50 HIS B CA 1
ATOM 1542 C C . HIS B 1 53 ? 33.054 6.491 17.292 1.00 44.82 50 HIS B C 1
ATOM 1543 O O . HIS B 1 53 ? 32.782 6.430 18.504 1.00 45.05 50 HIS B O 1
ATOM 1550 N N . GLU B 1 54 ? 32.966 7.604 16.547 1.00 45.51 51 GLU B N 1
ATOM 1551 C CA . GLU B 1 54 ? 32.490 8.910 17.057 1.00 46.18 51 GLU B CA 1
ATOM 1552 C C . GLU B 1 54 ? 30.984 8.896 17.255 1.00 45.55 51 GLU B C 1
ATOM 1553 O O . GLU B 1 54 ? 30.480 9.540 18.175 1.00 46.24 51 GLU B O 1
ATOM 1559 N N . HIS B 1 55 ? 30.257 8.181 16.396 1.00 43.77 52 HIS B N 1
ATOM 1560 C CA . HIS B 1 55 ? 28.801 8.100 16.532 1.00 43.12 52 HIS B CA 1
ATOM 1561 C C . HIS B 1 55 ? 28.361 7.304 17.765 1.00 43.47 52 HIS B C 1
ATOM 1562 O O . HIS B 1 55 ? 27.451 7.729 18.465 1.00 42.43 52 HIS B O 1
ATOM 1569 N N . TYR B 1 56 ? 29.001 6.149 17.993 1.00 43.26 53 TYR B N 1
ATOM 1570 C CA . TYR B 1 56 ? 28.569 5.214 19.010 1.00 44.45 53 TYR B CA 1
ATOM 1571 C C . TYR B 1 56 ? 29.412 5.341 20.262 1.00 45.12 53 TYR B C 1
ATOM 1572 O O . TYR B 1 56 ? 29.299 4.503 21.150 1.00 46.02 53 TYR B O 1
ATOM 1581 N N . ALA B 1 57 ? 30.203 6.417 20.339 1.00 45.64 54 ALA B N 1
ATOM 1582 C CA . ALA B 1 57 ? 31.121 6.721 21.435 1.00 45.87 54 ALA B CA 1
ATOM 1583 C C . ALA B 1 57 ? 30.564 6.348 22.788 1.00 46.43 54 ALA B C 1
ATOM 1584 O O . ALA B 1 57 ? 31.222 5.626 23.548 1.00 46.00 54 ALA B O 1
ATOM 1586 N N . GLU B 1 58 ? 29.349 6.822 23.082 1.00 46.92 55 GLU B N 1
ATOM 1587 C CA . GLU B 1 58 ? 28.645 6.438 24.315 1.00 47.43 55 GLU B CA 1
ATOM 1588 C C . GLU B 1 58 ? 28.664 4.927 24.625 1.00 46.77 55 GLU B C 1
ATOM 1589 O O . GLU B 1 58 ? 28.643 4.561 25.766 1.00 46.92 55 GLU B O 1
ATOM 1595 N N . HIS B 1 59 ? 28.744 4.063 23.609 1.00 47.57 56 HIS B N 1
ATOM 1596 C CA . HIS B 1 59 ? 28.786 2.587 23.781 1.00 47.54 56 HIS B CA 1
ATOM 1597 C C . HIS B 1 59 ? 30.192 1.951 23.684 1.00 48.06 56 HIS B C 1
ATOM 1598 O O . HIS B 1 59 ? 30.336 0.743 23.460 1.00 47.68 56 HIS B O 1
ATOM 1605 N N . GLU B 1 60 ? 31.229 2.740 23.883 1.00 49.63 57 GLU B N 1
ATOM 1606 C CA . GLU B 1 60 ? 32.610 2.283 23.588 1.00 51.66 57 GLU B CA 1
ATOM 1607 C C . GLU B 1 60 ? 33.071 1.159 24.542 1.00 52.34 57 GLU B C 1
ATOM 1608 O O . GLU B 1 60 ? 33.887 0.303 24.157 1.00 53.10 57 GLU B O 1
ATOM 1614 N N . ASP B 1 61 ? 32.563 1.161 25.781 1.00 52.37 58 ASP B N 1
ATOM 1615 C CA . ASP B 1 61 ? 32.909 0.103 26.729 1.00 53.08 58 ASP B CA 1
ATOM 1616 C C . ASP B 1 61 ? 32.046 -1.186 26.595 1.00 52.51 58 ASP B C 1
ATOM 1617 O O . ASP B 1 61 ? 32.511 -2.279 26.942 1.00 51.63 58 ASP B O 1
ATOM 1622 N N . LYS B 1 62 ? 30.835 -1.054 26.039 1.00 51.26 59 LYS B N 1
ATOM 1623 C CA . LYS B 1 62 ? 29.877 -2.158 26.001 1.00 49.80 59 LYS B CA 1
ATOM 1624 C C . LYS B 1 62 ? 30.365 -3.377 25.189 1.00 48.16 59 LYS B C 1
ATOM 1625 O O . LYS B 1 62 ? 31.068 -3.238 24.188 1.00 47.45 59 LYS B O 1
ATOM 1631 N N . PRO B 1 63 ? 29.983 -4.576 25.646 1.00 46.12 60 PRO B N 1
ATOM 1632 C CA . PRO B 1 63 ? 30.305 -5.825 24.945 1.00 45.18 60 PRO B CA 1
ATOM 1633 C C . PRO B 1 63 ? 29.818 -5.921 23.498 1.00 44.20 60 PRO B C 1
ATOM 1634 O O . PRO B 1 63 ? 30.285 -6.803 22.822 1.00 44.76 60 PRO B O 1
ATOM 1638 N N . PHE B 1 64 ? 28.839 -5.118 23.095 1.00 42.99 61 PHE B N 1
ATOM 1639 C CA . PHE B 1 64 ? 28.311 -5.165 21.749 1.00 41.96 61 PHE B CA 1
ATOM 1640 C C . PHE B 1 64 ? 28.966 -4.153 20.805 1.00 41.70 61 PHE B C 1
ATOM 1641 O O . PHE B 1 64 ? 28.715 -4.233 19.619 1.00 41.18 61 PHE B O 1
ATOM 1649 N N . PHE B 1 65 ? 29.787 -3.226 21.323 1.00 41.36 62 PHE B N 1
ATOM 1650 C CA . PHE B 1 65 ? 30.401 -2.152 20.516 1.00 42.16 62 PHE B CA 1
ATOM 1651 C C . PHE B 1 65 ? 31.037 -2.614 19.190 1.00 42.53 62 PHE B C 1
ATOM 1652 O O . PHE B 1 65 ? 30.637 -2.138 18.138 1.00 42.20 62 PHE B O 1
ATOM 1660 N N . ASP B 1 66 ? 32.007 -3.535 19.246 1.00 42.63 63 ASP B N 1
ATOM 1661 C CA . ASP B 1 66 ? 32.749 -3.927 18.060 1.00 43.78 63 ASP B CA 1
ATOM 1662 C C . ASP B 1 66 ? 31.868 -4.522 16.976 1.00 43.11 63 ASP B C 1
ATOM 1663 O O . ASP B 1 66 ? 32.247 -4.493 15.807 1.00 42.09 63 ASP B O 1
ATOM 1668 N N . GLY B 1 67 ? 30.753 -5.138 17.400 1.00 42.48 64 GLY B N 1
ATOM 1669 C CA . GLY B 1 67 ? 29.759 -5.710 16.501 1.00 42.24 64 GLY B CA 1
ATOM 1670 C C . GLY B 1 67 ? 28.857 -4.625 15.934 1.00 41.11 64 GLY B C 1
ATOM 1671 O O . GLY B 1 67 ? 28.329 -4.728 14.818 1.00 40.76 64 GLY B O 1
ATOM 1672 N N . LEU B 1 68 ? 28.713 -3.575 16.719 1.00 40.08 65 LEU B N 1
ATOM 1673 C CA . LEU B 1 68 ? 27.918 -2.438 16.348 1.00 40.03 65 LEU B CA 1
ATOM 1674 C C . LEU B 1 68 ? 28.640 -1.669 15.259 1.00 39.16 65 LEU B C 1
ATOM 1675 O O . LEU B 1 68 ? 28.017 -1.308 14.245 1.00 38.72 65 LEU B O 1
ATOM 1680 N N . VAL B 1 69 ? 29.943 -1.446 15.429 1.00 37.88 66 VAL B N 1
ATOM 1681 C CA . VAL B 1 69 ? 30.658 -0.643 14.449 1.00 37.92 66 VAL B CA 1
ATOM 1682 C C . VAL B 1 69 ? 30.834 -1.516 13.224 1.00 37.18 66 VAL B C 1
ATOM 1683 O O . VAL B 1 69 ? 30.756 -1.060 12.083 1.00 36.65 66 VAL B O 1
ATOM 1687 N N . SER B 1 70 ? 31.058 -2.786 13.461 1.00 36.23 67 SER B N 1
ATOM 1688 C CA . SER B 1 70 ? 31.211 -3.692 12.358 1.00 36.41 67 SER B CA 1
ATOM 1689 C C . SER B 1 70 ? 29.984 -3.640 11.476 1.00 35.82 67 SER B C 1
ATOM 1690 O O . SER B 1 70 ? 30.097 -3.679 10.294 1.00 35.28 67 SER B O 1
ATOM 1693 N N . PHE B 1 71 ? 28.795 -3.570 12.073 1.00 35.85 68 PHE B N 1
ATOM 1694 C CA . PHE B 1 71 ? 27.550 -3.665 11.316 1.00 34.88 68 PHE B CA 1
ATOM 1695 C C . PHE B 1 71 ? 27.283 -2.332 10.624 1.00 34.60 68 PHE B C 1
ATOM 1696 O O . PHE B 1 71 ? 26.993 -2.294 9.427 1.00 34.65 68 PHE B O 1
ATOM 1704 N N . ILE B 1 72 ? 27.424 -1.239 11.358 1.00 33.67 69 ILE B N 1
ATOM 1705 C CA . ILE B 1 72 ? 27.090 0.072 10.820 1.00 33.81 69 ILE B CA 1
ATOM 1706 C C . ILE B 1 72 ? 28.001 0.481 9.673 1.00 34.78 69 ILE B C 1
ATOM 1707 O O . ILE B 1 72 ? 27.729 1.417 8.947 1.00 34.49 69 ILE B O 1
ATOM 1712 N N . THR B 1 73 ? 29.075 -0.262 9.526 1.00 35.86 70 THR B N 1
ATOM 1713 C CA . THR B 1 73 ? 30.106 0.005 8.586 1.00 36.91 70 THR B CA 1
ATOM 1714 C C . THR B 1 73 ? 30.075 -1.065 7.463 1.00 36.33 70 THR B C 1
ATOM 1715 O O . THR B 1 73 ? 30.871 -1.039 6.519 1.00 38.07 70 THR B O 1
ATOM 1719 N N . SER B 1 74 ? 29.113 -1.976 7.532 1.00 35.20 71 SER B N 1
ATOM 1720 C CA . SER B 1 74 ? 29.065 -3.185 6.653 1.00 33.65 71 SER B CA 1
ATOM 1721 C C . SER B 1 74 ? 28.453 -2.983 5.288 1.00 32.99 71 SER B C 1
ATOM 1722 O O . SER B 1 74 ? 28.539 -3.879 4.433 1.00 33.19 71 SER B O 1
ATOM 1725 N N . GLY B 1 75 ? 27.728 -1.876 5.117 1.00 30.20 72 GLY B N 1
ATOM 1726 C CA . GLY B 1 75 ? 27.280 -1.453 3.810 1.00 28.38 72 GLY B CA 1
ATOM 1727 C C . GLY B 1 75 ? 26.809 -0.016 3.950 1.00 27.37 72 GLY B C 1
ATOM 1728 O O . GLY B 1 75 ? 26.887 0.516 5.035 1.00 27.12 72 GLY B O 1
ATOM 1729 N N . PRO B 1 76 ? 26.309 0.592 2.885 1.00 26.26 73 PRO B N 1
ATOM 1730 C CA . PRO B 1 76 ? 25.852 1.990 2.912 1.00 26.57 73 PRO B CA 1
ATOM 1731 C C . PRO B 1 76 ? 24.634 2.204 3.738 1.00 25.81 73 PRO B C 1
ATOM 1732 O O . PRO B 1 76 ? 23.907 1.270 3.960 1.00 25.70 73 PRO B O 1
ATOM 1736 N N . VAL B 1 77 ? 24.448 3.432 4.183 1.00 25.76 74 VAL B N 1
ATOM 1737 C CA . VAL B 1 77 ? 23.272 3.873 4.912 1.00 25.15 74 VAL B CA 1
ATOM 1738 C C . VAL B 1 77 ? 22.607 5.031 4.208 1.00 25.73 74 VAL B C 1
ATOM 1739 O O . VAL B 1 77 ? 23.080 5.515 3.208 1.00 27.09 74 VAL B O 1
ATOM 1743 N N . PHE B 1 78 ? 21.466 5.473 4.671 1.00 26.17 75 PHE B N 1
ATOM 1744 C CA . PHE B 1 78 ? 20.890 6.661 4.076 1.00 26.24 75 PHE B CA 1
ATOM 1745 C C . PHE B 1 78 ? 20.594 7.599 5.235 1.00 26.48 75 PHE B C 1
ATOM 1746 O O . PHE B 1 78 ? 19.673 7.332 6.046 1.00 24.22 75 PHE B O 1
ATOM 1754 N N . ALA B 1 79 ? 21.426 8.644 5.330 1.00 26.31 76 ALA B N 1
ATOM 1755 C CA . ALA B 1 79 ? 21.478 9.519 6.470 1.00 27.12 76 ALA B CA 1
ATOM 1756 C C . ALA B 1 79 ? 20.601 10.717 6.208 1.00 27.54 76 ALA B C 1
ATOM 1757 O O . ALA B 1 79 ? 20.562 11.254 5.116 1.00 26.92 76 ALA B O 1
ATOM 1759 N N . MET B 1 80 ? 19.866 11.156 7.223 1.00 27.16 77 MET B N 1
ATOM 1760 C CA . MET B 1 80 ? 18.841 12.151 6.955 1.00 26.08 77 MET B CA 1
ATOM 1761 C C . MET B 1 80 ? 18.722 13.078 8.124 1.00 26.22 77 MET B C 1
ATOM 1762 O O . MET B 1 80 ? 19.132 12.714 9.264 1.00 26.75 77 MET B O 1
ATOM 1767 N N . VAL B 1 81 ? 18.154 14.254 7.847 1.00 24.31 78 VAL B N 1
ATOM 1768 C CA . VAL B 1 81 ? 17.683 15.146 8.886 1.00 25.33 78 VAL B CA 1
ATOM 1769 C C . VAL B 1 81 ? 16.226 15.456 8.608 1.00 25.14 78 VAL B C 1
ATOM 1770 O O . VAL B 1 81 ? 15.791 15.708 7.479 1.00 22.84 78 VAL B O 1
ATOM 1774 N N . TRP B 1 82 ? 15.470 15.473 9.674 1.00 25.63 79 TRP B N 1
ATOM 1775 C CA . TRP B 1 82 ? 14.051 15.746 9.584 1.00 25.52 79 TRP B CA 1
ATOM 1776 C C . TRP B 1 82 ? 13.717 16.777 10.630 1.00 25.66 79 TRP B C 1
ATOM 1777 O O . TRP B 1 82 ? 14.220 16.729 11.752 1.00 23.04 79 TRP B O 1
ATOM 1788 N N . GLU B 1 83 ? 12.793 17.630 10.219 1.00 26.39 80 GLU B N 1
ATOM 1789 C CA . GLU B 1 83 ? 12.310 18.763 10.951 1.00 27.34 80 GLU B CA 1
ATOM 1790 C C . GLU B 1 83 ? 10.779 18.680 11.053 1.00 26.70 80 GLU B C 1
ATOM 1791 O O . GLU B 1 83 ? 10.093 18.435 10.070 1.00 26.64 80 GLU B O 1
ATOM 1797 N N . GLY B 1 84 ? 10.242 18.919 12.247 1.00 26.16 81 GLY B N 1
ATOM 1798 C CA . GLY B 1 84 ? 8.838 19.206 12.404 1.00 25.99 81 GLY B CA 1
ATOM 1799 C C . GLY B 1 84 ? 8.590 19.368 13.869 1.00 26.83 81 GLY B C 1
ATOM 1800 O O . GLY B 1 84 ? 9.497 19.259 14.688 1.00 25.80 81 GLY B O 1
ATOM 1801 N N . ALA B 1 85 ? 7.364 19.677 14.201 1.00 27.86 82 ALA B N 1
ATOM 1802 C CA . ALA B 1 85 ? 7.019 19.877 15.579 1.00 29.71 82 ALA B CA 1
ATOM 1803 C C . ALA B 1 85 ? 7.306 18.599 16.345 1.00 30.17 82 ALA B C 1
ATOM 1804 O O . ALA B 1 85 ? 6.909 17.500 15.930 1.00 28.43 82 ALA B O 1
ATOM 1806 N N . ASP B 1 86 ? 8.019 18.769 17.460 1.00 30.75 83 ASP B N 1
ATOM 1807 C CA . ASP B 1 86 ? 8.362 17.673 18.343 1.00 31.84 83 ASP B CA 1
ATOM 1808 C C . ASP B 1 86 ? 9.080 16.481 17.596 1.00 31.60 83 ASP B C 1
ATOM 1809 O O . ASP B 1 86 ? 9.042 15.345 18.028 1.00 30.66 83 ASP B O 1
ATOM 1814 N N . ALA B 1 87 ? 9.795 16.785 16.500 1.00 30.69 84 ALA B N 1
ATOM 1815 C CA . ALA B 1 87 ? 10.271 15.774 15.563 1.00 30.32 84 ALA B CA 1
ATOM 1816 C C . ALA B 1 87 ? 11.040 14.654 16.189 1.00 29.93 84 ALA B C 1
ATOM 1817 O O . ALA B 1 87 ? 10.862 13.468 15.826 1.00 27.76 84 ALA B O 1
ATOM 1819 N N . THR B 1 88 ? 11.909 15.003 17.123 1.00 30.45 85 THR B N 1
ATOM 1820 C CA . THR B 1 88 ? 12.754 13.953 17.724 1.00 30.52 85 THR B CA 1
ATOM 1821 C C . THR B 1 88 ? 11.957 12.775 18.256 1.00 30.10 85 THR B C 1
ATOM 1822 O O . THR B 1 88 ? 12.128 11.622 17.884 1.00 30.20 85 THR B O 1
ATOM 1826 N N . ARG B 1 89 ? 11.072 13.096 19.142 1.00 30.87 86 ARG B N 1
ATOM 1827 C CA . ARG B 1 89 ? 10.244 12.155 19.876 1.00 30.51 86 ARG B CA 1
ATOM 1828 C C . ARG B 1 89 ? 9.212 11.566 18.896 1.00 29.90 86 ARG B C 1
ATOM 1829 O O . ARG B 1 89 ? 8.877 10.425 18.964 1.00 28.30 86 ARG B O 1
ATOM 1837 N N . GLN B 1 90 ? 8.676 12.363 17.988 1.00 30.33 87 GLN B N 1
ATOM 1838 C CA . GLN B 1 90 ? 7.742 11.798 17.038 1.00 29.96 87 GLN B CA 1
ATOM 1839 C C . GLN B 1 90 ? 8.421 10.708 16.255 1.00 28.90 87 GLN B C 1
ATOM 1840 O O . GLN B 1 90 ? 7.824 9.717 15.962 1.00 27.83 87 GLN B O 1
ATOM 1846 N N . VAL B 1 91 ? 9.691 10.882 15.945 1.00 28.55 88 VAL B N 1
ATOM 1847 C CA . VAL B 1 91 ? 10.346 9.904 15.139 1.00 27.70 88 VAL B CA 1
ATOM 1848 C C . VAL B 1 91 ? 10.634 8.658 15.931 1.00 28.06 88 VAL B C 1
ATOM 1849 O O . VAL B 1 91 ? 10.539 7.543 15.416 1.00 26.72 88 VAL B O 1
ATOM 1853 N N . ARG B 1 92 ? 10.923 8.771 17.216 1.00 29.88 89 ARG B N 1
ATOM 1854 C CA . ARG B 1 92 ? 11.225 7.521 17.951 1.00 29.26 89 ARG B CA 1
ATOM 1855 C C . ARG B 1 92 ? 9.919 6.857 18.134 1.00 30.23 89 ARG B C 1
ATOM 1856 O O . ARG B 1 92 ? 9.862 5.634 18.249 1.00 31.56 89 ARG B O 1
ATOM 1864 N N . GLN B 1 93 ? 8.824 7.619 18.190 1.00 29.44 90 GLN B N 1
ATOM 1865 C CA . GLN B 1 93 ? 7.557 6.896 18.262 1.00 30.27 90 GLN B CA 1
ATOM 1866 C C . GLN B 1 93 ? 7.300 6.097 16.973 1.00 29.14 90 GLN B C 1
ATOM 1867 O O . GLN B 1 93 ? 6.948 4.933 17.055 1.00 29.20 90 GLN B O 1
ATOM 1873 N N . LEU B 1 94 ? 7.595 6.653 15.812 1.00 28.38 91 LEU B N 1
ATOM 1874 C CA . LEU B 1 94 ? 7.413 5.889 14.556 1.00 27.50 91 LEU B CA 1
ATOM 1875 C C . LEU B 1 94 ? 8.230 4.640 14.484 1.00 27.22 91 LEU B C 1
ATOM 1876 O O . LEU B 1 94 ? 7.756 3.619 13.984 1.00 25.36 91 LEU B O 1
ATOM 1881 N N . MET B 1 95 ? 9.460 4.743 14.959 1.00 26.54 92 MET B N 1
ATOM 1882 C CA . MET B 1 95 ? 10.403 3.665 14.886 1.00 27.39 92 MET B CA 1
ATOM 1883 C C . MET B 1 95 ? 10.011 2.522 15.771 1.00 27.37 92 MET B C 1
ATOM 1884 O O . MET B 1 95 ? 10.309 1.408 15.467 1.00 27.42 92 MET B O 1
ATOM 1889 N N . GLY B 1 96 ? 9.332 2.796 16.864 1.00 27.98 93 GLY B N 1
ATOM 1890 C CA . GLY B 1 96 ? 9.111 1.753 17.841 1.00 28.04 93 GLY B CA 1
ATOM 1891 C C . GLY B 1 96 ? 10.345 1.429 18.652 1.00 28.32 93 GLY B C 1
ATOM 1892 O O . GLY B 1 96 ? 11.359 2.096 18.605 1.00 28.25 93 GLY B O 1
ATOM 1893 N N . ALA B 1 97 ? 10.252 0.366 19.419 1.00 28.88 94 ALA B N 1
ATOM 1894 C CA . ALA B 1 97 ? 11.271 0.024 20.403 1.00 28.67 94 ALA B CA 1
ATOM 1895 C C . ALA B 1 97 ? 12.587 -0.468 19.746 1.00 28.64 94 ALA B C 1
ATOM 1896 O O . ALA B 1 97 ? 12.624 -1.032 18.634 1.00 24.85 94 ALA B O 1
ATOM 1898 N N . THR B 1 98 ? 13.658 -0.180 20.473 1.00 29.13 95 THR B N 1
ATOM 1899 C CA . THR B 1 98 ? 15.000 -0.387 20.013 1.00 30.72 95 THR B CA 1
ATOM 1900 C C . THR B 1 98 ? 15.183 -1.835 19.604 1.00 30.89 95 THR B C 1
ATOM 1901 O O . THR B 1 98 ? 15.736 -2.114 18.517 1.00 30.84 95 THR B O 1
ATOM 1905 N N . ASP B 1 99 ? 14.740 -2.755 20.453 1.00 30.61 96 ASP B N 1
ATOM 1906 C CA . ASP B 1 99 ? 14.755 -4.173 20.067 1.00 30.60 96 ASP B CA 1
ATOM 1907 C C . ASP B 1 99 ? 13.555 -4.437 19.187 1.00 28.77 96 ASP B C 1
ATOM 1908 O O . ASP B 1 99 ? 12.464 -4.342 19.628 1.00 27.17 96 ASP B O 1
ATOM 1913 N N . ALA B 1 100 ? 13.758 -4.686 17.905 1.00 29.70 97 ALA B N 1
ATOM 1914 C CA . ALA B 1 100 ? 12.619 -4.811 16.984 1.00 29.51 97 ALA B CA 1
ATOM 1915 C C . ALA B 1 100 ? 11.630 -5.959 17.393 1.00 31.04 97 ALA B C 1
ATOM 1916 O O . ALA B 1 100 ? 10.463 -5.918 17.031 1.00 31.19 97 ALA B O 1
ATOM 1918 N N . GLN B 1 101 ? 12.113 -6.964 18.127 1.00 32.01 98 GLN B N 1
ATOM 1919 C CA . GLN B 1 101 ? 11.262 -8.035 18.640 1.00 33.10 98 GLN B CA 1
ATOM 1920 C C . GLN B 1 101 ? 10.262 -7.524 19.663 1.00 33.54 98 GLN B C 1
ATOM 1921 O O . GLN B 1 101 ? 9.170 -8.134 19.824 1.00 33.07 98 GLN B O 1
ATOM 1927 N N . ASP B 1 102 ? 10.608 -6.412 20.328 1.00 33.83 99 ASP B N 1
ATOM 1928 C CA . ASP B 1 102 ? 9.638 -5.718 21.220 1.00 34.33 99 ASP B CA 1
ATOM 1929 C C . ASP B 1 102 ? 8.805 -4.568 20.689 1.00 32.84 99 ASP B C 1
ATOM 1930 O O . ASP B 1 102 ? 7.904 -4.072 21.394 1.00 32.55 99 ASP B O 1
ATOM 1935 N N . ALA B 1 103 ? 9.089 -4.113 19.475 1.00 31.65 100 ALA B N 1
ATOM 1936 C CA . ALA B 1 103 ? 8.351 -2.971 18.932 1.00 30.20 100 ALA B CA 1
ATOM 1937 C C . ALA B 1 103 ? 6.904 -3.358 18.540 1.00 29.11 100 ALA B C 1
ATOM 1938 O O . ALA B 1 103 ? 6.625 -4.485 18.137 1.00 29.43 100 ALA B O 1
ATOM 1940 N N . ALA B 1 104 ? 5.992 -2.423 18.673 1.00 28.50 101 ALA B N 1
ATOM 1941 C CA . ALA B 1 104 ? 4.578 -2.693 18.458 1.00 30.35 101 ALA B CA 1
ATOM 1942 C C . ALA B 1 104 ? 4.351 -2.714 16.944 1.00 32.06 101 ALA B C 1
ATOM 1943 O O . ALA B 1 104 ? 5.124 -2.097 16.214 1.00 32.67 101 ALA B O 1
ATOM 1945 N N . PRO B 1 105 ? 3.378 -3.482 16.459 1.00 31.70 102 PRO B N 1
ATOM 1946 C CA . PRO B 1 105 ? 2.999 -3.410 15.042 1.00 32.75 102 PRO B CA 1
ATOM 1947 C C . PRO B 1 105 ? 2.535 -2.014 14.598 1.00 31.45 102 PRO B C 1
ATOM 1948 O O . PRO B 1 105 ? 1.851 -1.387 15.327 1.00 30.91 102 PRO B O 1
ATOM 1952 N N . GLY B 1 106 ? 2.932 -1.526 13.441 1.00 31.64 103 GLY B N 1
ATOM 1953 C CA . GLY B 1 106 ? 2.517 -0.164 13.010 1.00 30.42 103 GLY B CA 1
ATOM 1954 C C . GLY B 1 106 ? 3.678 0.809 13.142 1.00 29.82 103 GLY B C 1
ATOM 1955 O O . GLY B 1 106 ? 3.676 1.930 12.605 1.00 31.04 103 GLY B O 1
ATOM 1956 N N . THR B 1 107 ? 4.698 0.391 13.873 1.00 28.68 104 THR B N 1
ATOM 1957 C CA . THR B 1 107 ? 5.986 1.101 13.880 1.00 27.42 104 THR B CA 1
ATOM 1958 C C . THR B 1 107 ? 6.938 0.491 12.916 1.00 27.41 104 THR B C 1
ATOM 1959 O O . THR B 1 107 ? 6.795 -0.680 12.546 1.00 28.19 104 THR B O 1
ATOM 1963 N N . ILE B 1 108 ? 8.010 1.202 12.618 1.00 26.60 105 ILE B N 1
ATOM 1964 C CA . ILE B 1 108 ? 8.916 0.738 11.609 1.00 26.87 105 ILE B CA 1
ATOM 1965 C C . ILE B 1 108 ? 9.523 -0.620 12.054 1.00 28.11 105 ILE B C 1
ATOM 1966 O O . ILE B 1 108 ? 9.515 -1.605 11.290 1.00 28.89 105 ILE B O 1
ATOM 1971 N N . ARG B 1 109 ? 10.021 -0.723 13.273 1.00 28.41 106 ARG B N 1
ATOM 1972 C CA . ARG B 1 109 ? 10.672 -1.947 13.624 1.00 30.24 106 ARG B CA 1
ATOM 1973 C C . ARG B 1 109 ? 9.653 -3.043 13.930 1.00 31.09 106 ARG B C 1
ATOM 1974 O O . ARG B 1 109 ? 9.891 -4.215 13.686 1.00 30.30 106 ARG B O 1
ATOM 1982 N N . GLY B 1 110 ? 8.498 -2.668 14.450 1.00 31.75 107 GLY B N 1
ATOM 1983 C CA . GLY B 1 110 ? 7.468 -3.678 14.664 1.00 32.22 107 GLY B CA 1
ATOM 1984 C C . GLY B 1 110 ? 7.033 -4.410 13.382 1.00 32.10 107 GLY B C 1
ATOM 1985 O O . GLY B 1 110 ? 6.794 -5.642 13.394 1.00 34.14 107 GLY B O 1
ATOM 1986 N N . ASP B 1 111 ? 6.935 -3.663 12.295 1.00 31.21 108 ASP B N 1
ATOM 1987 C CA . ASP B 1 111 ? 6.612 -4.212 10.948 1.00 32.26 108 ASP B CA 1
ATOM 1988 C C . ASP B 1 111 ? 7.732 -4.965 10.190 1.00 31.47 108 ASP B C 1
ATOM 1989 O O . ASP B 1 111 ? 7.441 -5.942 9.543 1.00 32.21 108 ASP B O 1
ATOM 1994 N N . TYR B 1 112 ? 8.970 -4.489 10.269 1.00 32.92 109 TYR B N 1
ATOM 1995 C CA . TYR B 1 112 ? 10.086 -4.869 9.383 1.00 33.96 109 TYR B CA 1
ATOM 1996 C C . TYR B 1 112 ? 11.263 -5.602 10.024 1.00 34.17 109 TYR B C 1
ATOM 1997 O O . TYR B 1 112 ? 11.970 -6.334 9.332 1.00 34.06 109 TYR B O 1
ATOM 2006 N N . GLY B 1 113 ? 11.530 -5.419 11.313 1.00 33.66 110 GLY B N 1
ATOM 2007 C CA . GLY B 1 113 ? 12.620 -6.161 11.915 1.00 33.36 110 GLY B CA 1
ATOM 2008 C C . GLY B 1 113 ? 12.145 -7.222 12.882 1.00 33.77 110 GLY B C 1
ATOM 2009 O O . GLY B 1 113 ? 10.994 -7.212 13.336 1.00 32.91 110 GLY B O 1
ATOM 2010 N N . ASN B 1 114 ? 13.041 -8.154 13.220 1.00 33.72 111 ASN B N 1
ATOM 2011 C CA . ASN B 1 114 ? 13.032 -8.714 14.577 1.00 33.67 111 ASN B CA 1
ATOM 2012 C C . ASN B 1 114 ? 14.452 -9.097 14.857 1.00 32.55 111 ASN B C 1
ATOM 2013 O O . ASN B 1 114 ? 14.822 -10.242 14.853 1.00 31.45 111 ASN B O 1
ATOM 2018 N N . ASP B 1 115 ? 15.211 -8.068 15.138 1.00 30.48 112 ASP B N 1
ATOM 2019 C CA . ASP B 1 115 ? 16.491 -8.225 15.698 1.00 30.37 112 ASP B CA 1
ATOM 2020 C C . ASP B 1 115 ? 16.824 -6.918 16.412 1.00 29.47 112 ASP B C 1
ATOM 2021 O O . ASP B 1 115 ? 16.153 -5.871 16.236 1.00 27.97 112 ASP B O 1
ATOM 2026 N N . LEU B 1 116 ? 17.809 -7.003 17.281 1.00 28.74 113 LEU B N 1
ATOM 2027 C CA . LEU B 1 116 ? 18.284 -5.829 17.975 1.00 29.16 113 LEU B CA 1
ATOM 2028 C C . LEU B 1 116 ? 19.378 -5.159 17.186 1.00 28.98 113 LEU B C 1
ATOM 2029 O O . LEU B 1 116 ? 19.371 -3.934 17.040 1.00 31.81 113 LEU B O 1
ATOM 2034 N N . GLY B 1 117 ? 20.335 -5.911 16.684 1.00 29.42 114 GLY B N 1
ATOM 2035 C CA . GLY B 1 117 ? 21.461 -5.306 16.000 1.00 30.19 114 GLY B CA 1
ATOM 2036 C C . GLY B 1 117 ? 21.038 -4.733 14.656 1.00 30.41 114 GLY B C 1
ATOM 2037 O O . GLY B 1 117 ? 21.314 -3.547 14.373 1.00 32.29 114 GLY B O 1
ATOM 2038 N N . HIS B 1 118 ? 20.368 -5.598 13.870 1.00 29.68 115 HIS B N 1
ATOM 2039 C CA . HIS B 1 118 ? 19.787 -5.340 12.558 1.00 28.45 115 HIS B CA 1
ATOM 2040 C C . HIS B 1 118 ? 18.340 -4.922 12.824 1.00 28.91 115 HIS B C 1
ATOM 2041 O O . HIS B 1 118 ? 17.355 -5.685 12.602 1.00 28.78 115 HIS B O 1
ATOM 2048 N N . ASN B 1 119 ? 18.231 -3.679 13.309 1.00 27.46 116 ASN B N 1
ATOM 2049 C CA . ASN B 1 119 ? 16.978 -3.089 13.672 1.00 27.29 116 ASN B CA 1
ATOM 2050 C C . ASN B 1 119 ? 16.684 -1.861 12.792 1.00 27.83 116 ASN B C 1
ATOM 2051 O O . ASN B 1 119 ? 16.122 -0.901 13.270 1.00 26.53 116 ASN B O 1
ATOM 2056 N N . LEU B 1 120 ? 17.133 -1.912 11.529 1.00 28.40 117 LEU B N 1
ATOM 2057 C CA . LEU B 1 120 ? 16.688 -1.077 10.400 1.00 27.84 117 LEU B CA 1
ATOM 2058 C C . LEU B 1 120 ? 17.087 0.386 10.358 1.00 27.53 117 LEU B C 1
ATOM 2059 O O . LEU B 1 120 ? 17.336 0.901 9.274 1.00 27.27 117 LEU B O 1
ATOM 2064 N N . ILE B 1 121 ? 17.144 1.053 11.491 1.00 28.20 118 ILE B N 1
ATOM 2065 C CA . ILE B 1 121 ? 17.025 2.485 11.556 1.00 29.04 118 ILE B CA 1
ATOM 2066 C C . ILE B 1 121 ? 17.513 3.087 12.862 1.00 29.34 118 ILE B C 1
ATOM 2067 O O . ILE B 1 121 ? 17.552 2.437 13.890 1.00 30.40 118 ILE B O 1
ATOM 2072 N N . HIS B 1 122 ? 17.873 4.352 12.809 1.00 28.73 119 HIS B N 1
ATOM 2073 C CA . HIS B 1 122 ? 18.323 5.057 13.977 1.00 28.86 119 HIS B CA 1
ATOM 2074 C C . HIS B 1 122 ? 17.689 6.455 13.945 1.00 27.98 119 HIS B C 1
ATOM 2075 O O . HIS B 1 122 ? 17.458 7.069 12.870 1.00 27.79 119 HIS B O 1
ATOM 2082 N N . GLY B 1 123 ? 17.379 6.921 15.126 1.00 25.72 120 GLY B N 1
ATOM 2083 C CA . GLY B 1 123 ? 16.778 8.212 15.297 1.00 26.74 120 GLY B CA 1
ATOM 2084 C C . GLY B 1 123 ? 17.288 8.795 16.551 1.00 26.98 120 GLY B C 1
ATOM 2085 O O . GLY B 1 123 ? 17.421 8.063 17.556 1.00 28.36 120 GLY B O 1
ATOM 2086 N N . SER B 1 124 ? 17.586 10.092 16.540 1.00 27.81 121 SER B N 1
ATOM 2087 C CA . SER B 1 124 ? 18.212 10.706 17.704 1.00 28.44 121 SER B CA 1
ATOM 2088 C C . SER B 1 124 ? 17.310 10.436 18.887 1.00 29.36 121 SER B C 1
ATOM 2089 O O . SER B 1 124 ? 16.082 10.442 18.756 1.00 29.60 121 SER B O 1
ATOM 2092 N N . ASP B 1 125 ? 17.901 10.195 20.037 1.00 31.61 122 ASP B N 1
ATOM 2093 C CA . ASP B 1 125 ? 17.135 9.944 21.263 1.00 34.66 122 ASP B CA 1
ATOM 2094 C C . ASP B 1 125 ? 16.735 11.276 21.900 1.00 36.10 122 ASP B C 1
ATOM 2095 O O . ASP B 1 125 ? 17.590 11.999 22.393 1.00 37.38 122 ASP B O 1
ATOM 2100 N N . HIS B 1 126 ? 15.444 11.602 21.875 1.00 37.47 123 HIS B N 1
ATOM 2101 C CA . HIS B 1 126 ? 14.917 12.836 22.499 1.00 38.05 123 HIS B CA 1
ATOM 2102 C C . HIS B 1 126 ? 15.159 12.930 24.033 1.00 38.97 123 HIS B C 1
ATOM 2103 O O . HIS B 1 126 ? 15.363 14.023 24.568 1.00 38.12 123 HIS B O 1
ATOM 2110 N N . GLU B 1 127 ? 15.166 11.790 24.715 1.00 40.07 124 GLU B N 1
ATOM 2111 C CA . GLU B 1 127 ? 15.511 11.786 26.154 1.00 42.58 124 GLU B CA 1
ATOM 2112 C C . GLU B 1 127 ? 16.980 12.207 26.432 1.00 43.35 124 GLU B C 1
ATOM 2113 O O . GLU B 1 127 ? 17.303 12.651 27.536 1.00 43.16 124 GLU B O 1
ATOM 2119 N N . ASP B 1 128 ? 17.862 12.065 25.433 1.00 43.93 125 ASP B N 1
ATOM 2120 C CA . ASP B 1 128 ? 19.222 12.597 25.533 1.00 44.44 125 ASP B CA 1
ATOM 2121 C C . ASP B 1 128 ? 19.325 14.041 25.022 1.00 44.43 125 ASP B C 1
ATOM 2122 O O . ASP B 1 128 ? 19.553 14.246 23.863 1.00 42.79 125 ASP B O 1
ATOM 2127 N N . GLU B 1 129 ? 19.158 15.041 25.893 1.00 45.39 126 GLU B N 1
ATOM 2128 C CA . GLU B 1 129 ? 19.112 16.440 25.409 1.00 46.03 126 GLU B CA 1
ATOM 2129 C C . GLU B 1 129 ? 20.347 16.771 24.552 1.00 44.72 126 GLU B C 1
ATOM 2130 O O . GLU B 1 129 ? 21.482 16.506 24.925 1.00 43.87 126 GLU B O 1
ATOM 2136 N N . GLY B 1 130 ? 20.101 17.319 23.372 1.00 43.85 127 GLY B N 1
ATOM 2137 C CA . GLY B 1 130 ? 21.194 17.711 22.510 1.00 43.10 127 GLY B CA 1
ATOM 2138 C C . GLY B 1 130 ? 21.714 16.589 21.620 1.00 41.70 127 GLY B C 1
ATOM 2139 O O . GLY B 1 130 ? 22.496 16.882 20.755 1.00 40.83 127 GLY B O 1
ATOM 2140 N N . ALA B 1 131 ? 21.295 15.336 21.824 1.00 40.23 128 ALA B N 1
ATOM 2141 C CA . ALA B 1 131 ? 21.649 14.248 20.901 1.00 39.85 128 ALA B CA 1
ATOM 2142 C C . ALA B 1 131 ? 21.296 14.545 19.427 1.00 38.81 128 ALA B C 1
ATOM 2143 O O . ALA B 1 131 ? 22.057 14.219 18.537 1.00 39.96 128 ALA B O 1
ATOM 2145 N N . ASN B 1 132 ? 20.160 15.164 19.183 1.00 38.22 129 ASN B N 1
ATOM 2146 C CA . ASN B 1 132 ? 19.719 15.463 17.833 1.00 38.27 129 ASN B CA 1
ATOM 2147 C C . ASN B 1 132 ? 20.678 16.433 17.096 1.00 39.63 129 ASN B C 1
ATOM 2148 O O . ASN B 1 132 ? 21.185 16.127 15.999 1.00 39.87 129 ASN B O 1
ATOM 2153 N N . GLU B 1 133 ? 21.002 17.559 17.741 1.00 40.46 130 GLU B N 1
ATOM 2154 C CA . GLU B 1 133 ? 21.882 18.564 17.157 1.00 40.93 130 GLU B CA 1
ATOM 2155 C C . GLU B 1 133 ? 23.307 18.010 17.038 1.00 39.91 130 GLU B C 1
ATOM 2156 O O . GLU B 1 133 ? 23.972 18.222 16.035 1.00 37.55 130 GLU B O 1
ATOM 2162 N N . ARG B 1 134 ? 23.747 17.230 18.020 1.00 40.42 131 ARG B N 1
ATOM 2163 C CA . ARG B 1 134 ? 25.108 16.672 17.948 1.00 40.83 131 ARG B CA 1
ATOM 2164 C C . ARG B 1 134 ? 25.264 15.625 16.867 1.00 39.04 131 ARG B C 1
ATOM 2165 O O . ARG B 1 134 ? 26.343 15.477 16.322 1.00 40.00 131 ARG B O 1
ATOM 2173 N N . GLU B 1 135 ? 24.216 14.879 16.558 1.00 37.97 132 GLU B N 1
ATOM 2174 C CA . GLU B 1 135 ? 24.316 13.820 15.528 1.00 35.96 132 GLU B CA 1
ATOM 2175 C C . GLU B 1 135 ? 24.160 14.448 14.132 1.00 34.73 132 GLU B C 1
ATOM 2176 O O . GLU B 1 135 ? 24.902 14.139 13.220 1.00 34.21 132 GLU B O 1
ATOM 2182 N N . ILE B 1 136 ? 23.201 15.357 13.977 1.00 33.30 133 ILE B N 1
ATOM 2183 C CA . ILE B 1 136 ? 23.026 16.106 12.737 1.00 32.24 133 ILE B CA 1
ATOM 2184 C C . ILE B 1 136 ? 24.341 16.801 12.368 1.00 32.54 133 ILE B C 1
ATOM 2185 O O . ILE B 1 136 ? 24.769 16.708 11.230 1.00 31.99 133 ILE B O 1
ATOM 2190 N N . ALA B 1 137 ? 25.018 17.413 13.324 1.00 33.29 134 ALA B N 1
ATOM 2191 C CA . ALA B 1 137 ? 26.321 18.062 13.022 1.00 35.21 134 ALA B CA 1
ATOM 2192 C C . ALA B 1 137 ? 27.471 17.012 12.772 1.00 35.48 134 ALA B C 1
ATOM 2193 O O . ALA B 1 137 ? 28.469 17.255 12.092 1.00 34.33 134 ALA B O 1
ATOM 2195 N N . LEU B 1 138 ? 27.299 15.803 13.290 1.00 36.38 135 LEU B N 1
ATOM 2196 C CA . LEU B 1 138 ? 28.250 14.744 12.983 1.00 36.00 135 LEU B CA 1
ATOM 2197 C C . LEU B 1 138 ? 28.189 14.358 11.498 1.00 35.83 135 LEU B C 1
ATOM 2198 O O . LEU B 1 138 ? 29.202 14.318 10.816 1.00 36.18 135 LEU B O 1
ATOM 2203 N N . PHE B 1 139 ? 26.988 14.099 10.991 1.00 35.83 136 PHE B N 1
ATOM 2204 C CA . PHE B 1 139 ? 26.768 13.539 9.643 1.00 35.40 136 PHE B CA 1
ATOM 2205 C C . PHE B 1 139 ? 26.677 14.566 8.488 1.00 35.58 136 PHE B C 1
ATOM 2206 O O . PHE B 1 139 ? 27.009 14.284 7.337 1.00 36.54 136 PHE B O 1
ATOM 2214 N N . PHE B 1 140 ? 26.255 15.758 8.804 1.00 35.21 137 PHE B N 1
ATOM 2215 C CA . PHE B 1 140 ? 25.882 16.729 7.801 1.00 35.54 137 PHE B CA 1
ATOM 2216 C C . PHE B 1 140 ? 26.605 18.010 8.109 1.00 36.53 137 PHE B C 1
ATOM 2217 O O . PHE B 1 140 ? 26.698 18.370 9.263 1.00 36.63 137 PHE B O 1
ATOM 2225 N N . ASP B 1 141 ? 27.113 18.683 7.083 1.00 38.08 138 ASP B N 1
ATOM 2226 C CA . ASP B 1 141 ? 27.652 20.052 7.229 1.00 40.63 138 ASP B CA 1
ATOM 2227 C C . ASP B 1 141 ? 26.441 21.017 7.034 1.00 41.39 138 ASP B C 1
ATOM 2228 O O . ASP B 1 141 ? 25.393 20.609 6.502 1.00 40.86 138 ASP B O 1
ATOM 2233 N N . ASP B 1 142 ? 26.535 22.255 7.510 1.00 42.93 139 ASP B N 1
ATOM 2234 C CA . ASP B 1 142 ? 25.440 23.221 7.334 1.00 44.68 139 ASP B CA 1
ATOM 2235 C C . ASP B 1 142 ? 25.048 23.487 5.837 1.00 45.53 139 ASP B C 1
ATOM 2236 O O . ASP B 1 142 ? 23.878 23.801 5.545 1.00 46.40 139 ASP B O 1
ATOM 2241 N N . ASP B 1 143 ? 26.037 23.368 4.937 1.00 45.89 140 ASP B N 1
ATOM 2242 C CA . ASP B 1 143 ? 25.920 23.378 3.458 1.00 46.31 140 ASP B CA 1
ATOM 2243 C C . ASP B 1 143 ? 25.053 22.247 2.898 1.00 45.72 140 ASP B C 1
ATOM 2244 O O . ASP B 1 143 ? 24.574 22.337 1.771 1.00 46.54 140 ASP B O 1
ATOM 2249 N N . GLU B 1 144 ? 24.880 21.158 3.636 1.00 44.77 141 GLU B N 1
ATOM 2250 C CA . GLU B 1 144 ? 24.135 20.017 3.110 1.00 43.31 141 GLU B CA 1
ATOM 2251 C C . GLU B 1 144 ? 22.687 20.038 3.587 1.00 42.07 141 GLU B C 1
ATOM 2252 O O . GLU B 1 144 ? 21.848 19.333 3.047 1.00 42.07 141 GLU B O 1
ATOM 2258 N N . LEU B 1 145 ? 22.408 20.862 4.586 1.00 41.22 142 LEU B N 1
ATOM 2259 C CA . LEU B 1 145 ? 21.062 21.021 5.128 1.00 40.54 142 LEU B CA 1
ATOM 2260 C C . LEU B 1 145 ? 20.343 22.175 4.484 1.00 39.70 142 LEU B C 1
ATOM 2261 O O . LEU B 1 145 ? 20.896 23.244 4.430 1.00 39.35 142 LEU B O 1
ATOM 2266 N N . VAL B 1 146 ? 19.090 21.959 4.087 1.00 39.01 143 VAL B N 1
ATOM 2267 C CA . VAL B 1 146 ? 18.341 22.860 3.221 1.00 37.99 143 VAL B CA 1
ATOM 2268 C C . VAL B 1 146 ? 17.219 23.528 4.000 1.00 37.92 143 VAL B C 1
ATOM 2269 O O . VAL B 1 146 ? 16.404 22.837 4.610 1.00 36.49 143 VAL B O 1
ATOM 2273 N N . ASP B 1 147 ? 17.169 24.863 3.967 1.00 38.34 144 ASP B N 1
ATOM 2274 C CA . ASP B 1 147 ? 16.057 25.628 4.511 1.00 38.58 144 ASP B CA 1
ATOM 2275 C C . ASP B 1 147 ? 15.074 25.824 3.384 1.00 37.46 144 ASP B C 1
ATOM 2276 O O . ASP B 1 147 ? 15.433 26.371 2.351 1.00 38.72 144 ASP B O 1
ATOM 2281 N N . TRP B 1 148 ? 13.860 25.295 3.573 1.00 35.78 145 TRP B N 1
ATOM 2282 C CA . TRP B 1 148 ? 12.731 25.484 2.674 1.00 34.55 145 TRP B CA 1
ATOM 2283 C C . TRP B 1 148 ? 11.433 25.503 3.458 1.00 34.41 145 TRP B C 1
ATOM 2284 O O . TRP B 1 148 ? 11.411 25.184 4.665 1.00 34.80 145 TRP B O 1
ATOM 2295 N N . ASP B 1 149 ? 10.391 25.936 2.774 1.00 33.87 146 ASP B N 1
ATOM 2296 C CA . ASP B 1 149 ? 9.019 25.935 3.273 1.00 35.57 146 ASP B CA 1
ATOM 2297 C C . ASP B 1 149 ? 8.168 24.830 2.594 1.00 33.83 146 ASP B C 1
ATOM 2298 O O . ASP B 1 149 ? 7.844 24.917 1.398 1.00 31.00 146 ASP B O 1
ATOM 2303 N N . ARG B 1 150 ? 7.845 23.780 3.332 1.00 33.35 147 ARG B N 1
ATOM 2304 C CA . ARG B 1 150 ? 6.958 22.744 2.788 1.00 33.20 147 ARG B CA 1
ATOM 2305 C C . ARG B 1 150 ? 5.562 23.324 2.936 1.00 33.38 147 ARG B C 1
ATOM 2306 O O . ARG B 1 150 ? 5.077 23.495 4.055 1.00 31.01 147 ARG B O 1
ATOM 2314 N N . ASP B 1 151 ? 4.935 23.667 1.813 1.00 33.64 148 ASP B N 1
ATOM 2315 C CA . ASP B 1 151 ? 3.656 24.366 1.854 1.00 34.79 148 ASP B CA 1
ATOM 2316 C C . ASP B 1 151 ? 2.560 23.599 2.621 1.00 33.61 148 ASP B C 1
ATOM 2317 O O . ASP B 1 151 ? 1.701 24.211 3.275 1.00 33.54 148 ASP B O 1
ATOM 2322 N N . ALA B 1 152 ? 2.612 22.272 2.585 1.00 31.77 149 ALA B N 1
ATOM 2323 C CA . ALA B 1 152 ? 1.556 21.470 3.150 1.00 30.48 149 ALA B CA 1
ATOM 2324 C C . ALA B 1 152 ? 1.607 21.610 4.667 1.00 30.04 149 ALA B C 1
ATOM 2325 O O . ALA B 1 152 ? 0.709 21.234 5.341 1.00 29.54 149 ALA B O 1
ATOM 2327 N N . SER B 1 153 ? 2.676 22.142 5.211 1.00 30.55 150 SER B N 1
ATOM 2328 C CA . SER B 1 153 ? 2.748 22.456 6.634 1.00 31.44 150 SER B CA 1
ATOM 2329 C C . SER B 1 153 ? 1.619 23.364 7.129 1.00 31.32 150 SER B C 1
ATOM 2330 O O . SER B 1 153 ? 1.322 23.417 8.325 1.00 29.55 150 SER B O 1
ATOM 2333 N N . ALA B 1 154 ? 0.993 24.090 6.223 1.00 30.99 151 ALA B N 1
ATOM 2334 C CA . ALA B 1 154 ? -0.114 24.937 6.638 1.00 31.08 151 ALA B CA 1
ATOM 2335 C C . ALA B 1 154 ? -1.371 24.131 6.950 1.00 29.47 151 ALA B C 1
ATOM 2336 O O . ALA B 1 154 ? -2.199 24.589 7.727 1.00 30.10 151 ALA B O 1
ATOM 2338 N N . TRP B 1 155 ? -1.484 22.924 6.413 1.00 28.32 152 TRP B N 1
ATOM 2339 C CA . TRP B 1 155 ? -2.552 21.994 6.784 1.00 28.52 152 TRP B CA 1
ATOM 2340 C C . TRP B 1 155 ? -2.251 20.932 7.820 1.00 28.93 152 TRP B C 1
ATOM 2341 O O . TRP B 1 155 ? -3.181 20.397 8.434 1.00 28.77 152 TRP B O 1
ATOM 2352 N N . VAL B 1 156 ? -0.976 20.623 8.013 1.00 29.36 153 VAL B N 1
ATOM 2353 C CA . VAL B 1 156 ? -0.512 19.762 9.108 1.00 29.93 153 VAL B CA 1
ATOM 2354 C C . VAL B 1 156 ? -0.602 20.464 10.446 1.00 30.85 153 VAL B C 1
ATOM 2355 O O . VAL B 1 156 ? -0.889 19.839 11.434 1.00 30.67 153 VAL B O 1
ATOM 2359 N N . TYR B 1 157 ? -0.317 21.764 10.492 1.00 32.59 154 TYR B N 1
ATOM 2360 C CA . TYR B 1 157 ? -0.219 22.489 11.772 1.00 34.29 154 TYR B CA 1
ATOM 2361 C C . TYR B 1 157 ? -1.124 23.750 11.865 1.00 35.65 154 TYR B C 1
ATOM 2362 O O . TYR B 1 157 ? -1.310 24.442 10.874 1.00 34.97 154 TYR B O 1
ATOM 2371 N N . GLU B 1 158 ? -1.632 24.076 13.053 1.00 37.67 155 GLU B N 1
ATOM 2372 C CA . GLU B 1 158 ? -2.438 25.308 13.235 1.00 39.72 155 GLU B CA 1
ATOM 2373 C C . GLU B 1 158 ? -1.615 26.589 13.073 1.00 40.42 155 GLU B C 1
ATOM 2374 O O . GLU B 1 158 ? -0.509 26.679 13.645 1.00 42.14 155 GLU B O 1
ATOM 2380 N N . HIS C 1 7 ? 16.573 -18.734 13.811 1.00 52.92 4 HIS C N 1
ATOM 2381 C CA . HIS C 1 7 ? 16.310 -20.007 14.549 1.00 53.79 4 HIS C CA 1
ATOM 2382 C C . HIS C 1 7 ? 15.599 -21.046 13.629 1.00 52.51 4 HIS C C 1
ATOM 2383 O O . HIS C 1 7 ? 15.119 -20.692 12.540 1.00 52.24 4 HIS C O 1
ATOM 2390 N N . ASP C 1 8 ? 15.606 -22.326 14.041 1.00 50.74 5 ASP C N 1
ATOM 2391 C CA . ASP C 1 8 ? 14.649 -23.337 13.536 1.00 49.16 5 ASP C CA 1
ATOM 2392 C C . ASP C 1 8 ? 13.254 -23.172 14.205 1.00 45.96 5 ASP C C 1
ATOM 2393 O O . ASP C 1 8 ? 12.374 -23.999 13.992 1.00 45.61 5 ASP C O 1
ATOM 2398 N N . GLU C 1 9 ? 13.071 -22.132 15.019 1.00 42.83 6 GLU C N 1
ATOM 2399 C CA . GLU C 1 9 ? 11.766 -21.875 15.684 1.00 39.57 6 GLU C CA 1
ATOM 2400 C C . GLU C 1 9 ? 10.660 -21.703 14.638 1.00 37.04 6 GLU C C 1
ATOM 2401 O O . GLU C 1 9 ? 10.682 -20.766 13.817 1.00 35.25 6 GLU C O 1
ATOM 2407 N N . ARG C 1 10 ? 9.692 -22.603 14.685 1.00 34.13 7 ARG C N 1
ATOM 2408 C CA . ARG C 1 10 ? 8.593 -22.569 13.737 1.00 33.41 7 ARG C CA 1
ATOM 2409 C C . ARG C 1 10 ? 7.294 -22.435 14.429 1.00 31.35 7 ARG C C 1
ATOM 2410 O O . ARG C 1 10 ? 7.115 -22.870 15.550 1.00 31.02 7 ARG C O 1
ATOM 2418 N N . THR C 1 11 ? 6.347 -21.851 13.737 1.00 29.83 8 THR C N 1
ATOM 2419 C CA . THR C 1 11 ? 5.031 -21.718 14.299 1.00 28.69 8 THR C CA 1
ATOM 2420 C C . THR C 1 11 ? 4.013 -22.027 13.265 1.00 27.43 8 THR C C 1
ATOM 2421 O O . THR C 1 11 ? 4.286 -22.008 12.113 1.00 27.16 8 THR C O 1
ATOM 2425 N N . PHE C 1 12 ? 2.838 -22.371 13.707 1.00 26.21 9 PHE C N 1
ATOM 2426 C CA . PHE C 1 12 ? 1.770 -22.681 12.808 1.00 26.03 9 PHE C CA 1
ATOM 2427 C C . PHE C 1 12 ? 0.885 -21.474 12.700 1.00 25.77 9 PHE C C 1
ATOM 2428 O O . PHE C 1 12 ? 0.601 -20.829 13.682 1.00 26.97 9 PHE C O 1
ATOM 2436 N N . VAL C 1 13 ? 0.524 -21.106 11.480 1.00 26.55 10 VAL C N 1
ATOM 2437 C CA . VAL C 1 13 ? -0.297 -19.957 11.223 1.00 26.23 10 VAL C CA 1
ATOM 2438 C C . VAL C 1 13 ? -1.316 -20.341 10.163 1.00 27.26 10 VAL C C 1
ATOM 2439 O O . VAL C 1 13 ? -0.966 -21.002 9.167 1.00 26.75 10 VAL C O 1
ATOM 2443 N N . MET C 1 14 ? -2.555 -19.870 10.349 1.00 28.69 11 MET C N 1
ATOM 2444 C CA . MET C 1 14 ? -3.728 -20.219 9.544 1.00 29.46 11 MET C CA 1
ATOM 2445 C C . MET C 1 14 ? -4.575 -18.976 9.226 1.00 29.48 11 MET C C 1
ATOM 2446 O O . MET C 1 14 ? -5.111 -18.299 10.133 1.00 28.17 11 MET C O 1
ATOM 2451 N N . VAL C 1 15 ? -4.701 -18.642 7.942 1.00 27.87 12 VAL C N 1
ATOM 2452 C CA . VAL C 1 15 ? -5.757 -17.744 7.561 1.00 27.57 12 VAL C CA 1
ATOM 2453 C C . VAL C 1 15 ? -7.038 -18.568 7.626 1.00 26.92 12 VAL C C 1
ATOM 2454 O O . VAL C 1 15 ? -7.138 -19.582 6.985 1.00 26.69 12 VAL C O 1
ATOM 2458 N N . LYS C 1 16 ? -8.004 -18.086 8.384 1.00 25.79 13 LYS C N 1
ATOM 2459 C CA . LYS C 1 16 ? -9.243 -18.759 8.619 1.00 25.54 13 LYS C CA 1
ATOM 2460 C C . LYS C 1 16 ? -10.224 -18.514 7.527 1.00 26.24 13 LYS C C 1
ATOM 2461 O O . LYS C 1 16 ? -9.947 -17.807 6.588 1.00 27.63 13 LYS C O 1
ATOM 2467 N N . PRO C 1 17 ? -11.363 -19.167 7.564 1.00 26.83 14 PRO C N 1
ATOM 2468 C CA . PRO C 1 17 ? -12.249 -19.122 6.413 1.00 27.25 14 PRO C CA 1
ATOM 2469 C C . PRO C 1 17 ? -12.757 -17.710 6.084 1.00 27.49 14 PRO C C 1
ATOM 2470 O O . PRO C 1 17 ? -13.003 -17.399 4.926 1.00 26.68 14 PRO C O 1
ATOM 2474 N N . ASP C 1 18 ? -12.893 -16.871 7.099 1.00 28.01 15 ASP C N 1
ATOM 2475 C CA . ASP C 1 18 ? -13.187 -15.451 6.879 1.00 27.44 15 ASP C CA 1
ATOM 2476 C C . ASP C 1 18 ? -12.102 -14.661 6.207 1.00 27.37 15 ASP C C 1
ATOM 2477 O O . ASP C 1 18 ? -12.435 -13.813 5.363 1.00 27.81 15 ASP C O 1
ATOM 2482 N N . GLY C 1 19 ? -10.831 -14.911 6.551 1.00 25.80 16 GLY C N 1
ATOM 2483 C CA . GLY C 1 19 ? -9.726 -14.201 5.918 1.00 24.78 16 GLY C CA 1
ATOM 2484 C C . GLY C 1 19 ? -9.625 -14.613 4.452 1.00 25.14 16 GLY C C 1
ATOM 2485 O O . GLY C 1 19 ? -9.367 -13.815 3.589 1.00 23.46 16 GLY C O 1
ATOM 2486 N N . VAL C 1 20 ? -9.811 -15.905 4.215 1.00 24.75 17 VAL C N 1
ATOM 2487 C CA . VAL C 1 20 ? -9.848 -16.459 2.904 1.00 25.72 17 VAL C CA 1
ATOM 2488 C C . VAL C 1 20 ? -10.972 -15.873 2.100 1.00 26.99 17 VAL C C 1
ATOM 2489 O O . VAL C 1 20 ? -10.732 -15.498 0.997 1.00 27.47 17 VAL C O 1
ATOM 2493 N N . GLN C 1 21 ? -12.187 -15.781 2.662 1.00 27.30 18 GLN C N 1
ATOM 2494 C CA . GLN C 1 21 ? -13.303 -15.259 1.910 1.00 27.93 18 GLN C CA 1
ATOM 2495 C C . GLN C 1 21 ? -13.178 -13.771 1.680 1.00 28.44 18 GLN C C 1
ATOM 2496 O O . GLN C 1 21 ? -13.593 -13.299 0.632 1.00 29.36 18 GLN C O 1
ATOM 2502 N N . ARG C 1 22 ? -12.582 -13.040 2.602 1.00 27.62 19 ARG C N 1
ATOM 2503 C CA . ARG C 1 22 ? -12.480 -11.587 2.406 1.00 28.82 19 ARG C CA 1
ATOM 2504 C C . ARG C 1 22 ? -11.267 -11.166 1.538 1.00 29.29 19 ARG C C 1
ATOM 2505 O O . ARG C 1 22 ? -11.038 -9.994 1.283 1.00 28.18 19 ARG C O 1
ATOM 2513 N N . GLY C 1 23 ? -10.522 -12.148 1.042 1.00 29.29 20 GLY C N 1
ATOM 2514 C CA . GLY C 1 23 ? -9.476 -11.831 0.116 1.00 29.13 20 GLY C CA 1
ATOM 2515 C C . GLY C 1 23 ? -8.236 -11.362 0.786 1.00 28.87 20 GLY C C 1
ATOM 2516 O O . GLY C 1 23 ? -7.494 -10.648 0.199 1.00 30.26 20 GLY C O 1
ATOM 2517 N N . LEU C 1 24 ? -7.967 -11.814 1.991 1.00 28.99 21 LEU C N 1
ATOM 2518 C CA . LEU C 1 24 ? -6.827 -11.313 2.732 1.00 27.52 21 LEU C CA 1
ATOM 2519 C C . LEU C 1 24 ? -5.656 -12.285 2.906 1.00 27.17 21 LEU C C 1
ATOM 2520 O O . LEU C 1 24 ? -4.779 -12.060 3.712 1.00 27.09 21 LEU C O 1
ATOM 2525 N N . ILE C 1 25 ? -5.634 -13.379 2.186 1.00 27.37 22 ILE C N 1
ATOM 2526 C CA . ILE C 1 25 ? -4.493 -14.273 2.273 1.00 28.81 22 ILE C CA 1
ATOM 2527 C C . ILE C 1 25 ? -3.164 -13.521 2.029 1.00 29.53 22 ILE C C 1
ATOM 2528 O O . ILE C 1 25 ? -2.194 -13.659 2.793 1.00 29.23 22 ILE C O 1
ATOM 2533 N N . GLY C 1 26 ? -3.163 -12.690 0.996 1.00 29.79 23 GLY C N 1
ATOM 2534 C CA . GLY C 1 26 ? -1.974 -11.976 0.559 1.00 30.19 23 GLY C CA 1
ATOM 2535 C C . GLY C 1 26 ? -1.497 -10.931 1.536 1.00 30.03 23 GLY C C 1
ATOM 2536 O O . GLY C 1 26 ? -0.323 -10.844 1.807 1.00 30.46 23 GLY C O 1
ATOM 2537 N N . ASP C 1 27 ? -2.396 -10.160 2.116 1.00 30.37 24 ASP C N 1
ATOM 2538 C CA . ASP C 1 27 ? -1.969 -9.183 3.093 1.00 30.97 24 ASP C CA 1
ATOM 2539 C C . ASP C 1 27 ? -1.336 -9.866 4.308 1.00 30.65 24 ASP C C 1
ATOM 2540 O O . ASP C 1 27 ? -0.342 -9.390 4.826 1.00 30.21 24 ASP C O 1
ATOM 2545 N N . ILE C 1 28 ? -1.880 -11.001 4.731 1.00 29.60 25 ILE C N 1
ATOM 2546 C CA . ILE C 1 28 ? -1.383 -11.622 5.937 1.00 29.97 25 ILE C CA 1
ATOM 2547 C C . ILE C 1 28 ? 0.008 -12.134 5.634 1.00 29.59 25 ILE C C 1
ATOM 2548 O O . ILE C 1 28 ? 0.904 -11.905 6.431 1.00 30.40 25 ILE C O 1
ATOM 2553 N N . VAL C 1 29 ? 0.186 -12.782 4.484 1.00 29.11 26 VAL C N 1
ATOM 2554 C CA . VAL C 1 29 ? 1.500 -13.259 4.016 1.00 29.56 26 VAL C CA 1
ATOM 2555 C C . VAL C 1 29 ? 2.543 -12.143 3.835 1.00 28.74 26 VAL C C 1
ATOM 2556 O O . VAL C 1 29 ? 3.743 -12.330 4.137 1.00 29.69 26 VAL C O 1
ATOM 2560 N N . THR C 1 30 ? 2.132 -10.998 3.296 1.00 28.15 27 THR C N 1
ATOM 2561 C CA . THR C 1 30 ? 3.073 -9.869 3.127 1.00 26.15 27 THR C CA 1
ATOM 2562 C C . THR C 1 30 ? 3.520 -9.441 4.519 1.00 24.96 27 THR C C 1
ATOM 2563 O O . THR C 1 30 ? 4.721 -9.317 4.825 1.00 21.15 27 THR C O 1
ATOM 2567 N N . ARG C 1 31 ? 2.548 -9.343 5.415 1.00 24.48 28 ARG C N 1
ATOM 2568 C CA . ARG C 1 31 ? 2.887 -8.990 6.793 1.00 24.06 28 ARG C CA 1
ATOM 2569 C C . ARG C 1 31 ? 3.950 -9.906 7.321 1.00 23.01 28 ARG C C 1
ATOM 2570 O O . ARG C 1 31 ? 4.892 -9.459 7.863 1.00 21.49 28 ARG C O 1
ATOM 2578 N N . LEU C 1 32 ? 3.847 -11.207 7.117 1.00 23.45 29 LEU C N 1
ATOM 2579 C CA . LEU C 1 32 ? 4.802 -12.090 7.737 1.00 23.02 29 LEU C CA 1
ATOM 2580 C C . LEU C 1 32 ? 6.166 -12.087 7.055 1.00 22.55 29 LEU C C 1
ATOM 2581 O O . LEU C 1 32 ? 7.216 -12.164 7.722 1.00 21.89 29 LEU C O 1
ATOM 2586 N N . GLU C 1 33 ? 6.162 -12.002 5.739 1.00 23.49 30 GLU C N 1
ATOM 2587 C CA . GLU C 1 33 ? 7.350 -11.902 4.940 1.00 25.12 30 GLU C CA 1
ATOM 2588 C C . GLU C 1 33 ? 8.198 -10.639 5.193 1.00 27.50 30 GLU C C 1
ATOM 2589 O O . GLU C 1 33 ? 9.446 -10.624 5.108 1.00 28.10 30 GLU C O 1
ATOM 2595 N N . THR C 1 34 ? 7.470 -9.558 5.385 1.00 28.65 31 THR C N 1
ATOM 2596 C CA . THR C 1 34 ? 7.980 -8.220 5.514 1.00 29.40 31 THR C CA 1
ATOM 2597 C C . THR C 1 34 ? 8.639 -8.116 6.871 1.00 28.72 31 THR C C 1
ATOM 2598 O O . THR C 1 34 ? 9.632 -7.397 7.045 1.00 26.75 31 THR C O 1
ATOM 2602 N N . LYS C 1 35 ? 8.131 -8.911 7.800 1.00 28.47 32 LYS C N 1
ATOM 2603 C CA . LYS C 1 35 ? 8.712 -9.030 9.124 1.00 29.40 32 LYS C CA 1
ATOM 2604 C C . LYS C 1 35 ? 10.021 -9.833 9.106 1.00 29.48 32 LYS C C 1
ATOM 2605 O O . LYS C 1 35 ? 10.772 -9.853 10.085 1.00 29.24 32 LYS C O 1
ATOM 2611 N N . GLY C 1 36 ? 10.291 -10.465 7.962 1.00 29.08 33 GLY C N 1
ATOM 2612 C CA . GLY C 1 36 ? 11.520 -11.191 7.721 1.00 29.25 33 GLY C CA 1
ATOM 2613 C C . GLY C 1 36 ? 11.448 -12.662 8.056 1.00 28.76 33 GLY C C 1
ATOM 2614 O O . GLY C 1 36 ? 12.478 -13.311 8.214 1.00 29.56 33 GLY C O 1
ATOM 2615 N N . LEU C 1 37 ? 10.246 -13.190 8.180 1.00 28.89 34 LEU C N 1
ATOM 2616 C CA . LEU C 1 37 ? 10.025 -14.577 8.655 1.00 28.48 34 LEU C CA 1
ATOM 2617 C C . LEU C 1 37 ? 10.003 -15.444 7.446 1.00 29.53 34 LEU C C 1
ATOM 2618 O O . LEU C 1 37 ? 9.639 -14.977 6.387 1.00 29.54 34 LEU C O 1
ATOM 2623 N N . LYS C 1 38 ? 10.361 -16.705 7.611 1.00 29.89 35 LYS C N 1
ATOM 2624 C CA . LYS C 1 38 ? 10.572 -17.566 6.479 1.00 29.72 35 LYS C CA 1
ATOM 2625 C C . LYS C 1 38 ? 9.429 -18.531 6.356 1.00 28.73 35 LYS C C 1
ATOM 2626 O O . LYS C 1 38 ? 9.174 -19.327 7.286 1.00 31.17 35 LYS C O 1
ATOM 2632 N N . MET C 1 39 ? 8.753 -18.529 5.225 1.00 27.20 36 MET C N 1
ATOM 2633 C CA . MET C 1 39 ? 7.727 -19.549 4.993 1.00 26.58 36 MET C CA 1
ATOM 2634 C C . MET C 1 39 ? 8.411 -20.875 4.834 1.00 26.20 36 MET C C 1
ATOM 2635 O O . MET C 1 39 ? 9.246 -20.997 3.985 1.00 25.90 36 MET C O 1
ATOM 2640 N N . VAL C 1 40 ? 8.062 -21.871 5.639 1.00 25.38 37 VAL C N 1
ATOM 2641 C CA . VAL C 1 40 ? 8.485 -23.211 5.313 1.00 25.34 37 VAL C CA 1
ATOM 2642 C C . VAL C 1 40 ? 7.367 -24.181 5.024 1.00 25.02 37 VAL C C 1
ATOM 2643 O O . VAL C 1 40 ? 7.632 -25.282 4.583 1.00 24.03 37 VAL C O 1
ATOM 2647 N N . GLY C 1 41 ? 6.125 -23.812 5.280 1.00 24.33 38 GLY C N 1
ATOM 2648 C CA . GLY C 1 41 ? 5.045 -24.677 4.877 1.00 24.44 38 GLY C CA 1
ATOM 2649 C C . GLY C 1 41 ? 3.842 -23.869 4.460 1.00 25.40 38 GLY C C 1
ATOM 2650 O O . GLY C 1 41 ? 3.624 -22.738 4.853 1.00 25.76 38 GLY C O 1
ATOM 2651 N N . GLY C 1 42 ? 3.037 -24.429 3.609 1.00 26.58 39 GLY C N 1
ATOM 2652 C CA . GLY C 1 42 ? 1.921 -23.677 3.157 1.00 27.27 39 GLY C CA 1
ATOM 2653 C C . GLY C 1 42 ? 1.028 -24.459 2.310 1.00 27.64 39 GLY C C 1
ATOM 2654 O O . GLY C 1 42 ? 1.460 -24.896 1.316 1.00 27.81 39 GLY C O 1
ATOM 2655 N N . LYS C 1 43 ? -0.261 -24.452 2.628 1.00 29.63 40 LYS C N 1
ATOM 2656 C CA . LYS C 1 43 ? -1.242 -25.321 2.004 1.00 30.07 40 LYS C CA 1
ATOM 2657 C C . LYS C 1 43 ? -2.626 -24.640 2.024 1.00 29.20 40 LYS C C 1
ATOM 2658 O O . LYS C 1 43 ? -3.129 -24.299 3.066 1.00 30.40 40 LYS C O 1
ATOM 2664 N N . PHE C 1 44 ? -3.243 -24.459 0.876 1.00 28.75 41 PHE C N 1
ATOM 2665 C CA . PHE C 1 44 ? -4.671 -24.126 0.809 1.00 29.26 41 PHE C CA 1
ATOM 2666 C C . PHE C 1 44 ? -5.480 -25.423 0.898 1.00 29.55 41 PHE C C 1
ATOM 2667 O O . PHE C 1 44 ? -5.209 -26.371 0.174 1.00 29.97 41 PHE C O 1
ATOM 2675 N N . MET C 1 45 ? -6.454 -25.459 1.783 1.00 30.92 42 MET C N 1
ATOM 2676 C CA . MET C 1 45 ? -7.046 -26.721 2.193 1.00 31.52 42 MET C CA 1
ATOM 2677 C C . MET C 1 45 ? -8.331 -26.532 2.939 1.00 32.80 42 MET C C 1
ATOM 2678 O O . MET C 1 45 ? -8.623 -25.455 3.492 1.00 33.47 42 MET C O 1
ATOM 2683 N N . ARG C 1 46 ? -9.129 -27.588 2.942 1.00 33.90 43 ARG C N 1
ATOM 2684 C CA . ARG C 1 46 ? -10.343 -27.633 3.732 1.00 35.12 43 ARG C CA 1
ATOM 2685 C C . ARG C 1 46 ? -10.113 -28.482 5.002 1.00 35.83 43 ARG C C 1
ATOM 2686 O O . ARG C 1 46 ? -9.431 -29.509 4.980 1.00 33.90 43 ARG C O 1
ATOM 2694 N N . ILE C 1 47 ? -10.646 -27.990 6.110 1.00 36.40 44 ILE C N 1
ATOM 2695 C CA . ILE C 1 47 ? -10.562 -28.661 7.386 1.00 37.41 44 ILE C CA 1
ATOM 2696 C C . ILE C 1 47 ? -11.900 -29.356 7.604 1.00 39.09 44 ILE C C 1
ATOM 2697 O O . ILE C 1 47 ? -12.966 -28.746 7.444 1.00 38.19 44 ILE C O 1
ATOM 2702 N N . ASP C 1 48 ? -11.848 -30.628 7.966 1.00 41.55 45 ASP C N 1
ATOM 2703 C CA . ASP C 1 48 ? -13.080 -31.391 8.225 1.00 43.74 45 ASP C CA 1
ATOM 2704 C C . ASP C 1 48 ? -13.237 -31.629 9.714 1.00 44.75 45 ASP C C 1
ATOM 2705 O O . ASP C 1 48 ? -12.454 -31.091 10.512 1.00 44.24 45 ASP C O 1
ATOM 2710 N N . GLU C 1 49 ? -14.251 -32.427 10.062 1.00 46.51 46 GLU C N 1
ATOM 2711 C CA . GLU C 1 49 ? -14.686 -32.642 11.452 1.00 47.95 46 GLU C CA 1
ATOM 2712 C C . GLU C 1 49 ? -13.598 -33.103 12.386 1.00 47.36 46 GLU C C 1
ATOM 2713 O O . GLU C 1 49 ? -13.406 -32.498 13.438 1.00 48.46 46 GLU C O 1
ATOM 2719 N N . GLU C 1 50 ? -12.938 -34.197 12.022 1.00 46.65 47 GLU C N 1
ATOM 2720 C CA . GLU C 1 50 ? -11.892 -34.834 12.853 1.00 46.33 47 GLU C CA 1
ATOM 2721 C C . GLU C 1 50 ? -10.784 -33.862 13.116 1.00 44.40 47 GLU C C 1
ATOM 2722 O O . GLU C 1 50 ? -10.380 -33.660 14.268 1.00 44.38 47 GLU C O 1
ATOM 2728 N N . LEU C 1 51 ? -10.276 -33.263 12.051 1.00 41.73 48 LEU C N 1
ATOM 2729 C CA . LEU C 1 51 ? -9.158 -32.333 12.198 1.00 41.27 48 LEU C CA 1
ATOM 2730 C C . LEU C 1 51 ? -9.460 -31.097 13.088 1.00 40.09 48 LEU C C 1
ATOM 2731 O O . LEU C 1 51 ? -8.641 -30.713 13.897 1.00 39.48 48 LEU C O 1
ATOM 2736 N N . ALA C 1 52 ? -10.636 -30.497 12.944 1.00 39.22 49 ALA C N 1
ATOM 2737 C CA . ALA C 1 52 ? -11.011 -29.386 13.805 1.00 39.36 49 ALA C CA 1
ATOM 2738 C C . ALA C 1 52 ? -11.190 -29.835 15.263 1.00 40.44 49 ALA C C 1
ATOM 2739 O O . ALA C 1 52 ? -10.821 -29.090 16.171 1.00 40.51 49 ALA C O 1
ATOM 2741 N N . HIS C 1 53 ? -11.741 -31.040 15.479 1.00 41.04 50 HIS C N 1
ATOM 2742 C CA . HIS C 1 53 ? -12.087 -31.525 16.822 1.00 41.64 50 HIS C CA 1
ATOM 2743 C C . HIS C 1 53 ? -10.764 -31.728 17.526 1.00 41.33 50 HIS C C 1
ATOM 2744 O O . HIS C 1 53 ? -10.645 -31.423 18.694 1.00 42.46 50 HIS C O 1
ATOM 2751 N N . GLU C 1 54 ? -9.739 -32.175 16.812 1.00 40.87 51 GLU C N 1
ATOM 2752 C CA . GLU C 1 54 ? -8.413 -32.319 17.416 1.00 40.40 51 GLU C CA 1
ATOM 2753 C C . GLU C 1 54 ? -7.687 -30.973 17.600 1.00 39.86 51 GLU C C 1
ATOM 2754 O O . GLU C 1 54 ? -7.070 -30.715 18.633 1.00 38.32 51 GLU C O 1
ATOM 2760 N N . HIS C 1 55 ? -7.743 -30.128 16.583 1.00 39.99 52 HIS C N 1
ATOM 2761 C CA . HIS C 1 55 ? -7.110 -28.798 16.642 1.00 40.29 52 HIS C CA 1
ATOM 2762 C C . HIS C 1 55 ? -7.578 -28.006 17.838 1.00 40.57 52 HIS C C 1
ATOM 2763 O O . HIS C 1 55 ? -6.773 -27.380 18.523 1.00 41.64 52 HIS C O 1
ATOM 2770 N N . TYR C 1 56 ? -8.876 -28.066 18.091 1.00 41.12 53 TYR C N 1
ATOM 2771 C CA . TYR C 1 56 ? -9.507 -27.229 19.066 1.00 41.96 53 TYR C CA 1
ATOM 2772 C C . TYR C 1 56 ? -9.816 -27.948 20.383 1.00 42.99 53 TYR C C 1
ATOM 2773 O O . TYR C 1 56 ? -10.324 -27.309 21.287 1.00 42.62 53 TYR C O 1
ATOM 2782 N N . ALA C 1 57 ? -9.552 -29.260 20.476 1.00 43.40 54 ALA C N 1
ATOM 2783 C CA . ALA C 1 57 ? -10.055 -30.116 21.567 1.00 43.69 54 ALA C CA 1
ATOM 2784 C C . ALA C 1 57 ? -9.854 -29.551 22.978 1.00 43.83 54 ALA C C 1
ATOM 2785 O O . ALA C 1 57 ? -10.681 -29.807 23.848 1.00 42.11 54 ALA C O 1
ATOM 2787 N N . GLU C 1 58 ? -8.793 -28.768 23.201 1.00 44.66 55 GLU C N 1
ATOM 2788 C CA . GLU C 1 58 ? -8.646 -28.030 24.464 1.00 45.77 55 GLU C CA 1
ATOM 2789 C C . GLU C 1 58 ? -9.950 -27.299 24.804 1.00 46.12 55 GLU C C 1
ATOM 2790 O O . GLU C 1 58 ? -10.174 -26.964 25.964 1.00 47.19 55 GLU C O 1
ATOM 2796 N N . HIS C 1 59 ? -10.816 -27.100 23.797 1.00 45.86 56 HIS C N 1
ATOM 2797 C CA . HIS C 1 59 ? -12.078 -26.388 23.883 1.00 45.98 56 HIS C CA 1
ATOM 2798 C C . HIS C 1 59 ? -13.316 -27.227 23.828 1.00 47.33 56 HIS C C 1
ATOM 2799 O O . HIS C 1 59 ? -14.417 -26.690 23.800 1.00 47.32 56 HIS C O 1
ATOM 2806 N N . GLU C 1 60 ? -13.157 -28.543 23.813 1.00 48.94 57 GLU C N 1
ATOM 2807 C CA . GLU C 1 60 ? -14.260 -29.498 23.650 1.00 50.52 57 GLU C CA 1
ATOM 2808 C C . GLU C 1 60 ? -15.375 -29.338 24.708 1.00 50.64 57 GLU C C 1
ATOM 2809 O O . GLU C 1 60 ? -16.534 -29.714 24.490 1.00 51.16 57 GLU C O 1
ATOM 2815 N N . ASP C 1 61 ? -15.017 -28.763 25.846 1.00 50.61 58 ASP C N 1
ATOM 2816 C CA . ASP C 1 61 ? -15.933 -28.636 26.971 1.00 51.20 58 ASP C CA 1
ATOM 2817 C C . ASP C 1 61 ? -16.520 -27.218 27.030 1.00 50.40 58 ASP C C 1
ATOM 2818 O O . ASP C 1 61 ? -17.147 -26.835 28.018 1.00 50.76 58 ASP C O 1
ATOM 2823 N N . LYS C 1 62 ? -16.349 -26.438 25.967 1.00 49.21 59 LYS C N 1
ATOM 2824 C CA . LYS C 1 62 ? -16.690 -25.017 26.051 1.00 48.14 59 LYS C CA 1
ATOM 2825 C C . LYS C 1 62 ? -17.936 -24.727 25.251 1.00 46.54 59 LYS C C 1
ATOM 2826 O O . LYS C 1 62 ? -18.295 -25.499 24.371 1.00 47.16 59 LYS C O 1
ATOM 2832 N N . PRO C 1 63 ? -18.655 -23.671 25.611 1.00 44.40 60 PRO C N 1
ATOM 2833 C CA . PRO C 1 63 ? -19.939 -23.389 24.948 1.00 43.14 60 PRO C CA 1
ATOM 2834 C C . PRO C 1 63 ? -19.822 -22.840 23.534 1.00 41.89 60 PRO C C 1
ATOM 2835 O O . PRO C 1 63 ? -20.825 -22.790 22.827 1.00 40.45 60 PRO C O 1
ATOM 2839 N N . PHE C 1 64 ? -18.652 -22.325 23.164 1.00 40.68 61 PHE C N 1
ATOM 2840 C CA . PHE C 1 64 ? -18.520 -21.731 21.839 1.00 39.14 61 PHE C CA 1
ATOM 2841 C C . PHE C 1 64 ? -17.972 -22.779 20.898 1.00 38.53 61 PHE C C 1
ATOM 2842 O O . PHE C 1 64 ? -17.919 -22.524 19.706 1.00 38.58 61 PHE C O 1
ATOM 2850 N N . PHE C 1 65 ? -17.577 -23.950 21.433 1.00 37.93 62 PHE C N 1
ATOM 2851 C CA . PHE C 1 65 ? -16.980 -25.049 20.658 1.00 37.21 62 PHE C CA 1
ATOM 2852 C C . PHE C 1 65 ? -17.705 -25.512 19.408 1.00 38.70 62 PHE C C 1
ATOM 2853 O O . PHE C 1 65 ? -17.087 -25.685 18.359 1.00 37.59 62 PHE C O 1
ATOM 2861 N N . ASP C 1 66 ? -19.009 -25.727 19.505 1.00 39.74 63 ASP C N 1
ATOM 2862 C CA . ASP C 1 66 ? -19.730 -26.208 18.348 1.00 41.27 63 ASP C CA 1
ATOM 2863 C C . ASP C 1 66 ? -19.842 -25.118 17.255 1.00 41.12 63 ASP C C 1
ATOM 2864 O O . ASP C 1 66 ? -19.802 -25.417 16.057 1.00 40.79 63 ASP C O 1
ATOM 2869 N N . GLY C 1 67 ? -19.960 -23.865 17.683 1.00 40.64 64 GLY C N 1
ATOM 2870 C CA . GLY C 1 67 ? -20.000 -22.710 16.786 1.00 40.26 64 GLY C CA 1
ATOM 2871 C C . GLY C 1 67 ? -18.691 -22.552 16.031 1.00 39.63 64 GLY C C 1
ATOM 2872 O O . GLY C 1 67 ? -18.674 -22.175 14.865 1.00 39.76 64 GLY C O 1
ATOM 2873 N N . LEU C 1 68 ? -17.614 -22.928 16.703 1.00 38.55 65 LEU C N 1
ATOM 2874 C CA . LEU C 1 68 ? -16.268 -22.813 16.225 1.00 37.70 65 LEU C CA 1
ATOM 2875 C C . LEU C 1 68 ? -15.842 -23.871 15.233 1.00 37.40 65 LEU C C 1
ATOM 2876 O O . LEU C 1 68 ? -15.083 -23.560 14.269 1.00 34.67 65 LEU C O 1
ATOM 2881 N N . VAL C 1 69 ? -16.288 -25.122 15.459 1.00 36.68 66 VAL C N 1
ATOM 2882 C CA . VAL C 1 69 ? -15.942 -26.157 14.501 1.00 37.02 66 VAL C CA 1
ATOM 2883 C C . VAL C 1 69 ? -16.748 -25.913 13.265 1.00 36.60 66 VAL C C 1
ATOM 2884 O O . VAL C 1 69 ? -16.299 -26.217 12.186 1.00 37.56 66 VAL C O 1
ATOM 2888 N N . SER C 1 70 ? -17.938 -25.366 13.428 1.00 35.93 67 SER C N 1
ATOM 2889 C CA . SER C 1 70 ? -18.785 -25.070 12.322 1.00 36.22 67 SER C CA 1
ATOM 2890 C C . SER C 1 70 ? -18.186 -23.972 11.451 1.00 35.44 67 SER C C 1
ATOM 2891 O O . SER C 1 70 ? -18.248 -24.030 10.219 1.00 35.95 67 SER C O 1
ATOM 2894 N N . PHE C 1 71 ? -17.559 -22.991 12.089 1.00 34.80 68 PHE C N 1
ATOM 2895 C CA . PHE C 1 71 ? -16.943 -21.865 11.377 1.00 33.05 68 PHE C CA 1
ATOM 2896 C C . PHE C 1 71 ? -15.644 -22.302 10.695 1.00 32.84 68 PHE C C 1
ATOM 2897 O O . PHE C 1 71 ? -15.471 -22.066 9.514 1.00 31.50 68 PHE C O 1
ATOM 2905 N N . ILE C 1 72 ? -14.777 -23.001 11.413 1.00 32.56 69 ILE C N 1
ATOM 2906 C CA . ILE C 1 72 ? -13.470 -23.336 10.897 1.00 33.80 69 ILE C CA 1
ATOM 2907 C C . ILE C 1 72 ? -13.526 -24.414 9.821 1.00 34.85 69 ILE C C 1
ATOM 2908 O O . ILE C 1 72 ? -12.547 -24.690 9.146 1.00 34.71 69 ILE C O 1
ATOM 2913 N N . THR C 1 73 ? -14.704 -24.986 9.687 1.00 35.68 70 THR C N 1
ATOM 2914 C CA . THR C 1 73 ? -15.045 -26.005 8.716 1.00 36.01 70 THR C CA 1
ATOM 2915 C C . THR C 1 73 ? -16.005 -25.449 7.606 1.00 34.88 70 THR C C 1
ATOM 2916 O O . THR C 1 73 ? -16.345 -26.137 6.621 1.00 36.35 70 THR C O 1
ATOM 2920 N N . SER C 1 74 ? -16.448 -24.202 7.743 1.00 33.26 71 SER C N 1
ATOM 2921 C CA . SER C 1 74 ? -17.385 -23.594 6.776 1.00 32.03 71 SER C CA 1
ATOM 2922 C C . SER C 1 74 ? -16.774 -23.050 5.496 1.00 31.70 71 SER C C 1
ATOM 2923 O O . SER C 1 74 ? -17.489 -22.534 4.632 1.00 31.90 71 SER C O 1
ATOM 2926 N N . GLY C 1 75 ? -15.447 -23.083 5.393 1.00 29.85 72 GLY C N 1
ATOM 2927 C CA . GLY C 1 75 ? -14.795 -22.644 4.176 1.00 27.84 72 GLY C CA 1
ATOM 2928 C C . GLY C 1 75 ? -13.347 -22.981 4.278 1.00 26.03 72 GLY C C 1
ATOM 2929 O O . GLY C 1 75 ? -12.844 -23.262 5.345 1.00 24.38 72 GLY C O 1
ATOM 2930 N N . PRO C 1 76 ? -12.649 -22.925 3.171 1.00 25.20 73 PRO C N 1
ATOM 2931 C CA . PRO C 1 76 ? -11.222 -23.216 3.178 1.00 26.42 73 PRO C CA 1
ATOM 2932 C C . PRO C 1 76 ? -10.391 -22.259 3.986 1.00 27.22 73 PRO C C 1
ATOM 2933 O O . PRO C 1 76 ? -10.783 -21.129 4.227 1.00 28.59 73 PRO C O 1
ATOM 2937 N N . VAL C 1 77 ? -9.222 -22.741 4.373 1.00 28.88 74 VAL C N 1
ATOM 2938 C CA . VAL C 1 77 ? -8.207 -21.971 5.083 1.00 28.55 74 VAL C CA 1
ATOM 2939 C C . VAL C 1 77 ? -6.839 -22.046 4.426 1.00 28.25 74 VAL C C 1
ATOM 2940 O O . VAL C 1 77 ? -6.520 -23.027 3.737 1.00 28.57 74 VAL C O 1
ATOM 2944 N N . PHE C 1 78 ? -5.997 -21.058 4.666 1.00 27.13 75 PHE C N 1
ATOM 2945 C CA . PHE C 1 78 ? -4.631 -21.177 4.198 1.00 26.75 75 PHE C CA 1
ATOM 2946 C C . PHE C 1 78 ? -3.717 -21.511 5.371 1.00 27.52 75 PHE C C 1
ATOM 2947 O O . PHE C 1 78 ? -3.489 -20.695 6.274 1.00 24.48 75 PHE C O 1
ATOM 2955 N N . ALA C 1 79 ? -3.257 -22.774 5.380 1.00 27.07 76 ALA C N 1
ATOM 2956 C CA . ALA C 1 79 ? -2.450 -23.264 6.463 1.00 26.68 76 ALA C CA 1
ATOM 2957 C C . ALA C 1 79 ? -1.019 -23.018 6.191 1.00 25.62 76 ALA C C 1
ATOM 2958 O O . ALA C 1 79 ? -0.578 -23.047 5.067 1.00 26.64 76 ALA C O 1
ATOM 2960 N N . MET C 1 80 ? -0.249 -22.740 7.222 1.00 25.66 77 MET C N 1
ATOM 2961 C CA . MET C 1 80 ? 1.117 -22.334 7.003 1.00 26.34 77 MET C CA 1
ATOM 2962 C C . MET C 1 80 ? 2.013 -22.723 8.143 1.00 25.92 77 MET C C 1
ATOM 2963 O O . MET C 1 80 ? 1.591 -22.860 9.286 1.00 25.47 77 MET C O 1
ATOM 2968 N N . VAL C 1 81 ? 3.291 -22.673 7.861 1.00 27.11 78 VAL C N 1
ATOM 2969 C CA . VAL C 1 81 ? 4.309 -22.755 8.896 1.00 27.74 78 VAL C CA 1
ATOM 2970 C C . VAL C 1 81 ? 5.308 -21.650 8.624 1.00 28.16 78 VAL C C 1
ATOM 2971 O O . VAL C 1 81 ? 5.787 -21.492 7.533 1.00 29.41 78 VAL C O 1
ATOM 2975 N N . TRP C 1 82 ? 5.640 -20.879 9.621 1.00 29.14 79 TRP C N 1
ATOM 2976 C CA . TRP C 1 82 ? 6.688 -19.897 9.461 1.00 28.94 79 TRP C CA 1
ATOM 2977 C C . TRP C 1 82 ? 7.813 -20.103 10.503 1.00 29.98 79 TRP C C 1
ATOM 2978 O O . TRP C 1 82 ? 7.561 -20.575 11.620 1.00 28.76 79 TRP C O 1
ATOM 2989 N N . GLU C 1 83 ? 9.011 -19.633 10.152 1.00 29.27 80 GLU C N 1
ATOM 2990 C CA . GLU C 1 83 ? 10.225 -19.919 10.893 1.00 29.89 80 GLU C CA 1
ATOM 2991 C C . GLU C 1 83 ? 11.024 -18.614 11.018 1.00 29.29 80 GLU C C 1
ATOM 2992 O O . GLU C 1 83 ? 10.935 -17.723 10.156 1.00 28.76 80 GLU C O 1
ATOM 2998 N N . GLY C 1 84 ? 11.766 -18.490 12.116 1.00 29.26 81 GLY C N 1
ATOM 2999 C CA . GLY C 1 84 ? 12.579 -17.328 12.406 1.00 29.10 81 GLY C CA 1
ATOM 3000 C C . GLY C 1 84 ? 12.723 -17.084 13.881 1.00 29.91 81 GLY C C 1
ATOM 3001 O O . GLY C 1 84 ? 12.179 -17.820 14.714 1.00 29.75 81 GLY C O 1
ATOM 3002 N N . ALA C 1 85 ? 13.473 -16.044 14.235 1.00 29.66 82 ALA C N 1
ATOM 3003 C CA . ALA C 1 85 ? 13.698 -15.765 15.657 1.00 29.89 82 ALA C CA 1
ATOM 3004 C C . ALA C 1 85 ? 12.392 -15.531 16.292 1.00 29.66 82 ALA C C 1
ATOM 3005 O O . ALA C 1 85 ? 11.678 -14.618 15.913 1.00 28.64 82 ALA C O 1
ATOM 3007 N N . ASP C 1 86 ? 12.101 -16.336 17.292 1.00 30.90 83 ASP C N 1
ATOM 3008 C CA . ASP C 1 86 ? 10.990 -16.080 18.216 1.00 31.09 83 ASP C CA 1
ATOM 3009 C C . ASP C 1 86 ? 9.669 -15.990 17.475 1.00 30.59 83 ASP C C 1
ATOM 3010 O O . ASP C 1 86 ? 8.757 -15.353 17.891 1.00 30.54 83 ASP C O 1
ATOM 3015 N N . ALA C 1 87 ? 9.579 -16.717 16.375 1.00 31.83 84 ALA C N 1
ATOM 3016 C CA . ALA C 1 87 ? 8.480 -16.595 15.422 1.00 31.91 84 ALA C CA 1
ATOM 3017 C C . ALA C 1 87 ? 7.122 -16.696 16.043 1.00 32.05 84 ALA C C 1
ATOM 3018 O O . ALA C 1 87 ? 6.227 -15.903 15.724 1.00 30.32 84 ALA C O 1
ATOM 3020 N N . THR C 1 88 ? 6.967 -17.689 16.922 1.00 33.14 85 THR C N 1
ATOM 3021 C CA . THR C 1 88 ? 5.664 -18.019 17.468 1.00 34.05 85 THR C CA 1
ATOM 3022 C C . THR C 1 88 ? 5.161 -16.788 18.198 1.00 33.08 85 THR C C 1
ATOM 3023 O O . THR C 1 88 ? 4.029 -16.339 17.971 1.00 32.12 85 THR C O 1
ATOM 3027 N N . ARG C 1 89 ? 6.036 -16.226 19.039 1.00 32.10 86 ARG C N 1
ATOM 3028 C CA . ARG C 1 89 ? 5.752 -14.997 19.780 1.00 31.63 86 ARG C CA 1
ATOM 3029 C C . ARG C 1 89 ? 5.610 -13.791 18.823 1.00 29.71 86 ARG C C 1
ATOM 3030 O O . ARG C 1 89 ? 4.679 -13.044 18.961 1.00 27.10 86 ARG C O 1
ATOM 3038 N N . GLN C 1 90 ? 6.519 -13.615 17.871 1.00 28.82 87 GLN C N 1
ATOM 3039 C CA . GLN C 1 90 ? 6.416 -12.468 16.954 1.00 29.46 87 GLN C CA 1
ATOM 3040 C C . GLN C 1 90 ? 5.136 -12.493 16.200 1.00 28.14 87 GLN C C 1
ATOM 3041 O O . GLN C 1 90 ? 4.520 -11.476 16.052 1.00 28.49 87 GLN C O 1
ATOM 3047 N N . VAL C 1 91 ? 4.697 -13.673 15.804 1.00 27.87 88 VAL C N 1
ATOM 3048 C CA . VAL C 1 91 ? 3.493 -13.812 14.999 1.00 26.85 88 VAL C CA 1
ATOM 3049 C C . VAL C 1 91 ? 2.251 -13.483 15.803 1.00 27.44 88 VAL C C 1
ATOM 3050 O O . VAL C 1 91 ? 1.266 -12.863 15.295 1.00 25.34 88 VAL C O 1
ATOM 3054 N N . ARG C 1 92 ? 2.314 -13.881 17.069 1.00 27.38 89 ARG C N 1
ATOM 3055 C CA . ARG C 1 92 ? 1.247 -13.618 18.020 1.00 29.06 89 ARG C CA 1
ATOM 3056 C C . ARG C 1 92 ? 1.110 -12.140 18.271 1.00 29.84 89 ARG C C 1
ATOM 3057 O O . ARG C 1 92 ? 0.025 -11.643 18.442 1.00 29.07 89 ARG C O 1
ATOM 3065 N N . GLN C 1 93 ? 2.215 -11.440 18.339 1.00 31.27 90 GLN C N 1
ATOM 3066 C CA . GLN C 1 93 ? 2.125 -9.986 18.492 1.00 32.74 90 GLN C CA 1
ATOM 3067 C C . GLN C 1 93 ? 1.619 -9.320 17.218 1.00 31.30 90 GLN C C 1
ATOM 3068 O O . GLN C 1 93 ? 0.812 -8.396 17.266 1.00 32.70 90 GLN C O 1
ATOM 3074 N N . LEU C 1 94 ? 2.091 -9.778 16.072 1.00 30.58 91 LEU C N 1
ATOM 3075 C CA . LEU C 1 94 ? 1.591 -9.277 14.789 1.00 29.48 91 LEU C CA 1
ATOM 3076 C C . LEU C 1 94 ? 0.045 -9.395 14.626 1.00 29.08 91 LEU C C 1
ATOM 3077 O O . LEU C 1 94 ? -0.580 -8.503 14.108 1.00 28.67 91 LEU C O 1
ATOM 3082 N N . MET C 1 95 ? -0.544 -10.446 15.156 1.00 28.89 92 MET C N 1
ATOM 3083 C CA . MET C 1 95 ? -1.972 -10.747 15.055 1.00 29.78 92 MET C CA 1
ATOM 3084 C C . MET C 1 95 ? -2.805 -9.817 15.921 1.00 30.42 92 MET C C 1
ATOM 3085 O O . MET C 1 95 ? -3.913 -9.436 15.550 1.00 30.17 92 MET C O 1
ATOM 3090 N N . GLY C 1 96 ? -2.283 -9.469 17.091 1.00 30.8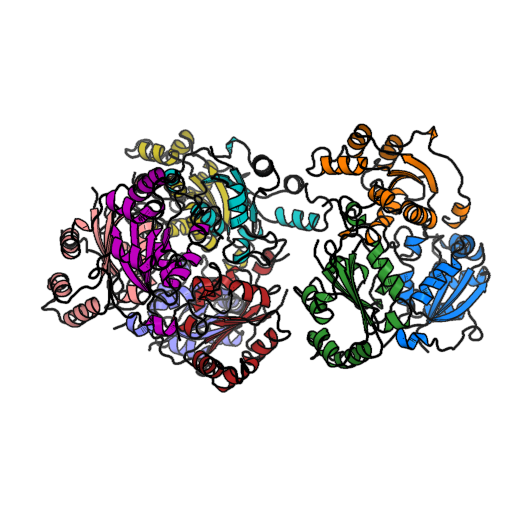8 93 GLY C N 1
ATOM 3091 C CA . GLY C 1 96 ? -3.086 -8.738 18.080 1.00 31.44 93 GLY C CA 1
ATOM 3092 C C . GLY C 1 96 ? -4.024 -9.622 18.889 1.00 31.27 93 GLY C C 1
ATOM 3093 O O . GLY C 1 96 ? -4.091 -10.847 18.671 1.00 32.61 93 GLY C O 1
ATOM 3094 N N . ALA C 1 97 ? -4.751 -9.023 19.831 1.00 30.51 94 ALA C N 1
ATOM 3095 C CA . ALA C 1 97 ? -5.646 -9.776 20.723 1.00 29.11 94 ALA C CA 1
ATOM 3096 C C . ALA C 1 97 ? -6.590 -10.659 19.943 1.00 28.57 94 ALA C C 1
ATOM 3097 O O . ALA C 1 97 ? -7.031 -10.287 18.847 1.00 28.71 94 ALA C O 1
ATOM 3099 N N . THR C 1 98 ? -6.907 -11.806 20.534 1.00 27.35 95 THR C N 1
ATOM 3100 C CA . THR C 1 98 ? -7.759 -12.788 19.953 1.00 27.42 95 THR C CA 1
ATOM 3101 C C . THR C 1 98 ? -9.099 -12.176 19.576 1.00 28.16 95 THR C C 1
ATOM 3102 O O . THR C 1 98 ? -9.744 -12.547 18.581 1.00 28.17 95 THR C O 1
ATOM 3106 N N . ASP C 1 99 ? -9.549 -11.242 20.375 1.00 28.60 96 ASP C N 1
ATOM 3107 C CA . ASP C 1 99 ? -10.768 -10.518 20.034 1.00 29.63 96 ASP C CA 1
ATOM 3108 C C . ASP C 1 99 ? -10.385 -9.304 19.259 1.00 29.70 96 ASP C C 1
ATOM 3109 O O . ASP C 1 99 ? -9.886 -8.369 19.826 1.00 28.36 96 ASP C O 1
ATOM 3114 N N . ALA C 1 100 ? -10.590 -9.340 17.953 1.00 30.21 97 ALA C N 1
ATOM 3115 C CA . ALA C 1 100 ? -10.263 -8.224 17.061 1.00 29.46 97 ALA C CA 1
ATOM 3116 C C . ALA C 1 100 ? -10.718 -6.854 17.508 1.00 29.97 97 ALA C C 1
ATOM 3117 O O . ALA C 1 100 ? -10.012 -5.872 17.264 1.00 29.04 97 ALA C O 1
ATOM 3119 N N . GLN C 1 101 ? -11.880 -6.784 18.145 1.00 30.67 98 GLN C N 1
ATOM 3120 C CA . GLN C 1 101 ? -12.414 -5.529 18.659 1.00 31.02 98 GLN C CA 1
ATOM 3121 C C . GLN C 1 101 ? -11.594 -5.061 19.793 1.00 31.13 98 GLN C C 1
ATOM 3122 O O . GLN C 1 101 ? -11.758 -3.942 20.224 1.00 29.85 98 GLN C O 1
ATOM 3128 N N . ASP C 1 102 ? -10.678 -5.889 20.272 1.00 31.78 99 ASP C N 1
ATOM 3129 C CA . ASP C 1 102 ? -9.714 -5.463 21.316 1.00 32.59 99 ASP C CA 1
ATOM 3130 C C . ASP C 1 102 ? -8.313 -5.241 20.733 1.00 32.19 99 ASP C C 1
ATOM 3131 O O . ASP C 1 102 ? -7.492 -4.558 21.341 1.00 33.11 99 ASP C O 1
ATOM 3136 N N . ALA C 1 103 ? -8.035 -5.787 19.551 1.00 30.42 100 ALA C N 1
ATOM 3137 C CA . ALA C 1 103 ? -6.722 -5.654 18.954 1.00 29.92 100 ALA C CA 1
ATOM 3138 C C . ALA C 1 103 ? -6.348 -4.204 18.620 1.00 30.20 100 ALA C C 1
ATOM 3139 O O . ALA C 1 103 ? -7.190 -3.445 18.200 1.00 28.63 100 ALA C O 1
ATOM 3141 N N . ALA C 1 104 ? -5.046 -3.877 18.759 1.00 31.13 101 ALA C N 1
ATOM 3142 C CA . ALA C 1 104 ? -4.506 -2.563 18.487 1.00 32.00 101 ALA C CA 1
ATOM 3143 C C . ALA C 1 104 ? -4.427 -2.357 16.983 1.00 31.77 101 ALA C C 1
ATOM 3144 O O . ALA C 1 104 ? -4.105 -3.267 16.247 1.00 32.46 101 ALA C O 1
ATOM 3146 N N . PRO C 1 105 ? -4.761 -1.177 16.521 1.00 31.07 102 PRO C N 1
ATOM 3147 C CA . PRO C 1 105 ? -4.584 -0.840 15.114 1.00 30.46 102 PRO C CA 1
ATOM 3148 C C . PRO C 1 105 ? -3.081 -1.018 14.770 1.00 29.55 102 PRO C C 1
ATOM 3149 O O . PRO C 1 105 ? -2.296 -0.800 15.645 1.00 30.54 102 PRO C O 1
ATOM 3153 N N . GLY C 1 106 ? -2.712 -1.484 13.587 1.00 28.65 103 GLY C N 1
ATOM 3154 C CA . GLY C 1 106 ? -1.352 -1.958 13.299 1.00 27.21 103 GLY C CA 1
ATOM 3155 C C . GLY C 1 106 ? -1.217 -3.495 13.277 1.00 26.47 103 GLY C C 1
ATOM 3156 O O . GLY C 1 106 ? -0.329 -4.039 12.649 1.00 27.48 103 GLY C O 1
ATOM 3157 N N . THR C 1 107 ? -2.067 -4.210 14.011 1.00 25.65 104 THR C N 1
ATOM 3158 C CA . THR C 1 107 ? -2.074 -5.666 13.978 1.00 23.89 104 THR C CA 1
ATOM 3159 C C . THR C 1 107 ? -3.054 -6.182 12.946 1.00 25.09 104 THR C C 1
ATOM 3160 O O . THR C 1 107 ? -3.946 -5.453 12.470 1.00 24.99 104 THR C O 1
ATOM 3164 N N . ILE C 1 108 ? -2.946 -7.464 12.628 1.00 25.03 105 ILE C N 1
ATOM 3165 C CA . ILE C 1 108 ? -3.822 -8.030 11.618 1.00 25.03 105 ILE C CA 1
ATOM 3166 C C . ILE C 1 108 ? -5.257 -7.878 12.077 1.00 25.63 105 ILE C C 1
ATOM 3167 O O . ILE C 1 108 ? -6.148 -7.421 11.347 1.00 25.20 105 ILE C O 1
ATOM 3172 N N . ARG C 1 109 ? -5.486 -8.217 13.324 1.00 27.34 106 ARG C N 1
ATOM 3173 C CA . ARG C 1 109 ? -6.854 -8.231 13.801 1.00 29.36 106 ARG C CA 1
ATOM 3174 C C . ARG C 1 109 ? -7.388 -6.834 13.983 1.00 29.86 106 ARG C C 1
ATOM 3175 O O . ARG C 1 109 ? -8.535 -6.560 13.677 1.00 30.75 106 ARG C O 1
ATOM 3183 N N . GLY C 1 110 ? -6.557 -5.929 14.443 1.00 30.04 107 GLY C N 1
ATOM 3184 C CA . GLY C 1 110 ? -7.027 -4.565 14.623 1.00 30.96 107 GLY C CA 1
ATOM 3185 C C . GLY C 1 110 ? -7.254 -3.783 13.337 1.00 30.98 107 GLY C C 1
ATOM 3186 O O . GLY C 1 110 ? -7.972 -2.803 13.360 1.00 31.38 107 GLY C O 1
ATOM 3187 N N . ASP C 1 111 ? -6.638 -4.175 12.222 1.00 31.12 108 ASP C N 1
ATOM 3188 C CA . ASP C 1 111 ? -6.883 -3.476 10.955 1.00 30.61 108 ASP C CA 1
ATOM 3189 C C . ASP C 1 111 ? -8.031 -4.102 10.234 1.00 30.80 108 ASP C C 1
ATOM 3190 O O . ASP C 1 111 ? -8.741 -3.390 9.521 1.00 32.04 108 ASP C O 1
ATOM 3195 N N . TYR C 1 112 ? -8.237 -5.409 10.401 1.00 30.28 109 TYR C N 1
ATOM 3196 C CA . TYR C 1 112 ? -9.165 -6.129 9.528 1.00 30.70 109 TYR C CA 1
ATOM 3197 C C . TYR C 1 112 ? -10.406 -6.770 10.179 1.00 30.87 109 TYR C C 1
ATOM 3198 O O . TYR C 1 112 ? -11.376 -6.998 9.495 1.00 31.59 109 TYR C O 1
ATOM 3207 N N . GLY C 1 113 ? -10.387 -7.097 11.468 1.00 31.69 110 GLY C N 1
ATOM 3208 C CA . GLY C 1 113 ? -11.522 -7.760 12.122 1.00 31.07 110 GLY C CA 1
ATOM 3209 C C . GLY C 1 113 ? -12.187 -6.858 13.165 1.00 31.51 110 GLY C C 1
ATOM 3210 O O . GLY C 1 113 ? -11.553 -5.908 13.583 1.00 30.08 110 GLY C O 1
ATOM 3211 N N . ASN C 1 114 ? -13.457 -7.123 13.531 1.00 32.57 111 ASN C N 1
ATOM 3212 C CA . ASN C 1 114 ? -13.987 -6.757 14.865 1.00 33.82 111 ASN C CA 1
ATOM 3213 C C . ASN C 1 114 ? -15.033 -7.790 15.280 1.00 33.48 111 ASN C C 1
ATOM 3214 O O . ASN C 1 114 ? -16.222 -7.522 15.430 1.00 34.45 111 ASN C O 1
ATOM 3219 N N . ASP C 1 115 ? -14.543 -9.001 15.404 1.00 32.30 112 ASP C N 1
ATOM 3220 C CA . ASP C 1 115 ? -15.322 -10.090 15.904 1.00 31.53 112 ASP C CA 1
ATOM 3221 C C . ASP C 1 115 ? -14.350 -11.022 16.623 1.00 30.08 112 ASP C C 1
ATOM 3222 O O . ASP C 1 115 ? -13.136 -10.966 16.432 1.00 29.30 112 ASP C O 1
ATOM 3227 N N . LEU C 1 116 ? -14.889 -11.810 17.516 1.00 29.50 113 LEU C N 1
ATOM 3228 C CA . LEU C 1 116 ? -14.152 -12.814 18.227 1.00 29.02 113 LEU C CA 1
ATOM 3229 C C . LEU C 1 116 ? -14.166 -14.167 17.454 1.00 29.61 113 LEU C C 1
ATOM 3230 O O . LEU C 1 116 ? -13.108 -14.805 17.225 1.00 29.80 113 LEU C O 1
ATOM 3235 N N . GLY C 1 117 ? -15.340 -14.600 17.035 1.00 30.64 114 GLY C N 1
ATOM 3236 C CA . GLY C 1 117 ? -15.453 -15.814 16.225 1.00 31.03 114 GLY C CA 1
ATOM 3237 C C . GLY C 1 117 ? -14.663 -15.704 14.910 1.00 30.95 114 GLY C C 1
ATOM 3238 O O . GLY C 1 117 ? -13.813 -16.561 14.551 1.00 32.25 114 GLY C O 1
ATOM 3239 N N . HIS C 1 118 ? -14.976 -14.659 14.160 1.00 30.37 115 HIS C N 1
ATOM 3240 C CA . HIS C 1 118 ? -14.336 -14.378 12.871 1.00 29.31 115 HIS C CA 1
ATOM 3241 C C . HIS C 1 118 ? -13.255 -13.337 13.013 1.00 28.39 115 HIS C C 1
ATOM 3242 O O . HIS C 1 118 ? -13.442 -12.150 12.651 1.00 28.72 115 HIS C O 1
ATOM 3249 N N . ASN C 1 119 ? -12.116 -13.822 13.505 1.00 28.30 116 ASN C N 1
ATOM 3250 C CA . ASN C 1 119 ? -10.903 -13.040 13.862 1.00 26.29 116 ASN C CA 1
ATOM 3251 C C . ASN C 1 119 ? -9.775 -13.379 12.928 1.00 27.06 116 ASN C C 1
ATOM 3252 O O . ASN C 1 119 ? -8.607 -13.421 13.311 1.00 26.36 116 ASN C O 1
ATOM 3257 N N . LEU C 1 120 ? -10.139 -13.668 11.675 1.00 27.83 117 LEU C N 1
ATOM 3258 C CA . LEU C 1 120 ? -9.209 -13.722 10.561 1.00 27.69 117 LEU C CA 1
ATOM 3259 C C . LEU C 1 120 ? -8.191 -14.814 10.488 1.00 27.02 117 LEU C C 1
ATOM 3260 O O . LEU C 1 120 ? -7.861 -15.217 9.384 1.00 27.84 117 LEU C O 1
ATOM 3265 N N . ILE C 1 121 ? -7.686 -15.298 11.606 1.00 27.31 118 ILE C N 1
ATOM 3266 C CA . ILE C 1 121 ? -6.335 -15.838 11.655 1.00 26.92 118 ILE C CA 1
ATOM 3267 C C . ILE C 1 121 ? -6.056 -16.548 12.948 1.00 27.90 118 ILE C C 1
ATOM 3268 O O . ILE C 1 121 ? -6.634 -16.255 14.044 1.00 29.55 118 ILE C O 1
ATOM 3273 N N . HIS C 1 122 ? -5.145 -17.491 12.865 1.00 28.04 119 HIS C N 1
ATOM 3274 C CA . HIS C 1 122 ? -4.806 -18.240 14.047 1.00 27.80 119 HIS C CA 1
ATOM 3275 C C . HIS C 1 122 ? -3.357 -18.439 14.060 1.00 26.09 119 HIS C C 1
ATOM 3276 O O . HIS C 1 122 ? -2.795 -18.644 13.045 1.00 26.74 119 HIS C O 1
ATOM 3283 N N . GLY C 1 123 ? -2.793 -18.501 15.237 1.00 25.59 120 GLY C N 1
ATOM 3284 C CA . GLY C 1 123 ? -1.366 -18.611 15.400 1.00 25.47 120 GLY C CA 1
ATOM 3285 C C . GLY C 1 123 ? -1.062 -19.278 16.696 1.00 25.45 120 GLY C C 1
ATOM 3286 O O . GLY C 1 123 ? -1.763 -19.082 17.725 1.00 23.50 120 GLY C O 1
ATOM 3287 N N . SER C 1 124 ? -0.041 -20.126 16.641 1.00 26.60 121 SER C N 1
ATOM 3288 C CA . SER C 1 124 ? 0.202 -21.055 17.751 1.00 27.02 121 SER C CA 1
ATOM 3289 C C . SER C 1 124 ? 0.522 -20.206 18.969 1.00 28.36 121 SER C C 1
ATOM 3290 O O . SER C 1 124 ? 1.223 -19.140 18.883 1.00 26.08 121 SER C O 1
ATOM 3293 N N . ASP C 1 125 ? 0.019 -20.649 20.114 1.00 29.57 122 ASP C N 1
ATOM 3294 C CA . ASP C 1 125 ? 0.205 -19.852 21.329 1.00 31.43 122 ASP C CA 1
ATOM 3295 C C . ASP C 1 125 ? 1.578 -20.068 21.945 1.00 33.24 122 ASP C C 1
ATOM 3296 O O . ASP C 1 125 ? 1.882 -21.112 22.489 1.00 33.58 122 ASP C O 1
ATOM 3301 N N . HIS C 1 126 ? 2.421 -19.057 21.874 1.00 35.95 123 HIS C N 1
ATOM 3302 C CA . HIS C 1 126 ? 3.756 -19.189 22.425 1.00 37.16 123 HIS C CA 1
ATOM 3303 C C . HIS C 1 126 ? 3.731 -19.483 23.928 1.00 38.45 123 HIS C C 1
ATOM 3304 O O . HIS C 1 126 ? 4.564 -20.205 24.405 1.00 37.20 123 HIS C O 1
ATOM 3311 N N . GLU C 1 127 ? 2.733 -18.981 24.646 1.00 40.76 124 GLU C N 1
ATOM 3312 C CA . GLU C 1 127 ? 2.603 -19.275 26.101 1.00 43.45 124 GLU C CA 1
ATOM 3313 C C . GLU C 1 127 ? 2.081 -20.718 26.429 1.00 44.15 124 GLU C C 1
ATOM 3314 O O . GLU C 1 127 ? 2.049 -21.113 27.603 1.00 43.63 124 GLU C O 1
ATOM 3320 N N . ASP C 1 128 ? 1.647 -21.481 25.418 1.00 44.69 125 ASP C N 1
ATOM 3321 C CA . ASP C 1 128 ? 1.322 -22.908 25.587 1.00 45.11 125 ASP C CA 1
ATOM 3322 C C . ASP C 1 128 ? 2.508 -23.715 24.997 1.00 45.61 125 ASP C C 1
ATOM 3323 O O . ASP C 1 128 ? 2.663 -23.806 23.770 1.00 44.81 125 ASP C O 1
ATOM 3328 N N . GLU C 1 129 ? 3.367 -24.248 25.877 1.00 45.87 126 GLU C N 1
ATOM 3329 C CA . GLU C 1 129 ? 4.552 -25.003 25.466 1.00 46.61 126 GLU C CA 1
ATOM 3330 C C . GLU C 1 129 ? 4.187 -26.242 24.651 1.00 44.94 126 GLU C C 1
ATOM 3331 O O . GLU C 1 129 ? 3.488 -27.102 25.137 1.00 45.04 126 GLU C O 1
ATOM 3337 N N . GLY C 1 130 ? 4.667 -26.324 23.413 1.00 43.25 127 GLY C N 1
ATOM 3338 C CA . GLY C 1 130 ? 4.365 -27.442 22.537 1.00 41.90 127 GLY C CA 1
ATOM 3339 C C . GLY C 1 130 ? 3.233 -27.166 21.541 1.00 40.55 127 GLY C C 1
ATOM 3340 O O . GLY C 1 130 ? 3.057 -27.906 20.573 1.00 39.18 127 GLY C O 1
ATOM 3341 N N . ALA C 1 131 ? 2.443 -26.120 21.771 1.00 38.88 128 ALA C N 1
ATOM 3342 C CA . ALA C 1 131 ? 1.368 -25.794 20.841 1.00 38.82 128 ALA C CA 1
ATOM 3343 C C . ALA C 1 131 ? 1.886 -25.663 19.390 1.00 37.95 128 ALA C C 1
ATOM 3344 O O . ALA C 1 131 ? 1.311 -26.252 18.522 1.00 36.43 128 ALA C O 1
ATOM 3346 N N . ASN C 1 132 ? 3.002 -24.951 19.169 1.00 38.02 129 ASN C N 1
ATOM 3347 C CA . ASN C 1 132 ? 3.550 -24.776 17.832 1.00 38.58 129 ASN C CA 1
ATOM 3348 C C . ASN C 1 132 ? 3.910 -26.107 17.185 1.00 39.90 129 ASN C C 1
ATOM 3349 O O . ASN C 1 132 ? 3.362 -26.468 16.137 1.00 39.81 129 ASN C O 1
ATOM 3354 N N . GLU C 1 133 ? 4.787 -26.876 17.833 1.00 40.80 130 GLU C N 1
ATOM 3355 C CA . GLU C 1 133 ? 5.177 -28.154 17.279 1.00 40.91 130 GLU C CA 1
ATOM 3356 C C . GLU C 1 133 ? 3.988 -29.078 17.241 1.00 38.73 130 GLU C C 1
ATOM 3357 O O . GLU C 1 133 ? 3.875 -29.876 16.338 1.00 39.21 130 GLU C O 1
ATOM 3363 N N . ARG C 1 134 ? 3.027 -28.934 18.127 1.00 37.00 131 ARG C N 1
ATOM 3364 C CA . ARG C 1 134 ? 1.880 -29.860 18.011 1.00 35.75 131 ARG C CA 1
ATOM 3365 C C . ARG C 1 134 ? 0.926 -29.494 16.844 1.00 34.17 131 ARG C C 1
ATOM 3366 O O . ARG C 1 134 ? 0.357 -30.381 16.175 1.00 30.88 131 ARG C O 1
ATOM 3374 N N . GLU C 1 135 ? 0.738 -28.182 16.619 1.00 32.92 132 GLU C N 1
ATOM 3375 C CA . GLU C 1 135 ? -0.234 -27.719 15.627 1.00 32.92 132 GLU C CA 1
ATOM 3376 C C . GLU C 1 135 ? 0.296 -27.971 14.256 1.00 32.13 132 GLU C C 1
ATOM 3377 O O . GLU C 1 135 ? -0.448 -28.433 13.405 1.00 32.20 132 GLU C O 1
ATOM 3383 N N . ILE C 1 136 ? 1.595 -27.722 14.075 1.00 31.86 133 ILE C N 1
ATOM 3384 C CA . ILE C 1 136 ? 2.306 -28.017 12.837 1.00 32.16 133 ILE C CA 1
ATOM 3385 C C . ILE C 1 136 ? 2.221 -29.493 12.428 1.00 32.88 133 ILE C C 1
ATOM 3386 O O . ILE C 1 136 ? 1.970 -29.778 11.273 1.00 32.98 133 ILE C O 1
ATOM 3391 N N . ALA C 1 137 ? 2.530 -30.404 13.354 1.00 33.94 134 ALA C N 1
ATOM 3392 C CA . ALA C 1 137 ? 2.444 -31.862 13.090 1.00 34.92 134 ALA C CA 1
ATOM 3393 C C . ALA C 1 137 ? 0.989 -32.272 12.842 1.00 35.43 134 ALA C C 1
ATOM 3394 O O . ALA C 1 137 ? 0.691 -33.292 12.228 1.00 34.17 134 ALA C O 1
ATOM 3396 N N . LEU C 1 138 ? 0.067 -31.434 13.309 1.00 37.36 135 LEU C N 1
ATOM 3397 C CA . LEU C 1 138 ? -1.328 -31.647 13.022 1.00 37.13 135 LEU C CA 1
ATOM 3398 C C . LEU C 1 138 ? -1.597 -31.327 11.578 1.00 36.28 135 LEU C C 1
ATOM 3399 O O . LEU C 1 138 ? -2.224 -32.103 10.888 1.00 36.04 135 LEU C O 1
ATOM 3404 N N . PHE C 1 139 ? -1.100 -30.203 11.080 1.00 35.48 136 PHE C N 1
ATOM 3405 C CA . PHE C 1 139 ? -1.529 -29.794 9.754 1.00 33.96 136 PHE C CA 1
ATOM 3406 C C . PHE C 1 139 ? -0.627 -30.321 8.638 1.00 33.70 136 PHE C C 1
ATOM 3407 O O . PHE C 1 139 ? -1.051 -30.497 7.510 1.00 34.81 136 PHE C O 1
ATOM 3415 N N . PHE C 1 140 ? 0.597 -30.619 8.980 1.00 33.18 137 PHE C N 1
ATOM 3416 C CA . PHE C 1 140 ? 1.618 -30.856 7.994 1.00 33.71 137 PHE C CA 1
ATOM 3417 C C . PHE C 1 140 ? 2.323 -32.170 8.351 1.00 35.23 137 PHE C C 1
ATOM 3418 O O . PHE C 1 140 ? 2.571 -32.419 9.534 1.00 36.06 137 PHE C O 1
ATOM 3426 N N . ASP C 1 141 ? 2.581 -33.001 7.348 1.00 36.69 138 ASP C N 1
ATOM 3427 C CA . ASP C 1 141 ? 3.556 -34.091 7.447 1.00 39.02 138 ASP C CA 1
ATOM 3428 C C . ASP C 1 141 ? 4.897 -33.425 7.173 1.00 39.92 138 ASP C C 1
ATOM 3429 O O . ASP C 1 141 ? 4.925 -32.372 6.489 1.00 40.47 138 ASP C O 1
ATOM 3434 N N . ASP C 1 142 ? 5.987 -33.997 7.684 1.00 39.99 139 ASP C N 1
ATOM 3435 C CA . ASP C 1 142 ? 7.323 -33.387 7.590 1.00 41.64 139 ASP C CA 1
ATOM 3436 C C . ASP C 1 142 ? 7.887 -33.302 6.154 1.00 41.86 139 ASP C C 1
ATOM 3437 O O . ASP C 1 142 ? 8.836 -32.543 5.869 1.00 41.60 139 ASP C O 1
ATOM 3442 N N . ASP C 1 143 ? 7.304 -34.126 5.293 1.00 42.06 140 ASP C N 1
ATOM 3443 C CA . ASP C 1 143 ? 7.518 -34.140 3.857 1.00 43.04 140 ASP C CA 1
ATOM 3444 C C . ASP C 1 143 ? 6.903 -32.900 3.153 1.00 42.27 140 ASP C C 1
ATOM 3445 O O . ASP C 1 143 ? 7.387 -32.508 2.109 1.00 41.76 140 ASP C O 1
ATOM 3450 N N . GLU C 1 144 ? 5.895 -32.254 3.762 1.00 41.08 141 GLU C N 1
ATOM 3451 C CA . GLU C 1 144 ? 5.315 -31.020 3.222 1.00 41.25 141 GLU C CA 1
ATOM 3452 C C . GLU C 1 144 ? 5.961 -29.718 3.743 1.00 40.83 141 GLU C C 1
ATOM 3453 O O . GLU C 1 144 ? 5.518 -28.641 3.366 1.00 40.73 141 GLU C O 1
ATOM 3459 N N . LEU C 1 145 ? 6.960 -29.812 4.615 1.00 39.88 142 LEU C N 1
ATOM 3460 C CA . LEU C 1 145 ? 7.675 -28.638 5.091 1.00 39.24 142 LEU C CA 1
ATOM 3461 C C . LEU C 1 145 ? 8.940 -28.515 4.307 1.00 38.24 142 LEU C C 1
ATOM 3462 O O . LEU C 1 145 ? 9.533 -29.545 4.021 1.00 38.82 142 LEU C O 1
ATOM 3467 N N . VAL C 1 146 ? 9.379 -27.287 3.983 1.00 36.60 143 VAL C N 1
ATOM 3468 C CA . VAL C 1 146 ? 10.625 -27.080 3.236 1.00 35.18 143 VAL C CA 1
ATOM 3469 C C . VAL C 1 146 ? 11.800 -26.567 4.051 1.00 35.08 143 VAL C C 1
ATOM 3470 O O . VAL C 1 146 ? 11.677 -25.643 4.825 1.00 34.17 143 VAL C O 1
ATOM 3474 N N . ASP C 1 147 ? 12.981 -27.105 3.759 1.00 35.45 144 ASP C N 1
ATOM 3475 C CA . ASP C 1 147 ? 14.221 -26.709 4.400 1.00 35.95 144 ASP C CA 1
ATOM 3476 C C . ASP C 1 147 ? 15.009 -25.861 3.414 1.00 34.68 144 ASP C C 1
ATOM 3477 O O . ASP C 1 147 ? 15.481 -26.358 2.415 1.00 35.44 144 ASP C O 1
ATOM 3482 N N . TRP C 1 148 ? 15.125 -24.566 3.643 1.00 32.64 145 TRP C N 1
ATOM 3483 C CA . TRP C 1 148 ? 15.817 -23.732 2.675 1.00 31.59 145 TRP C CA 1
ATOM 3484 C C . TRP C 1 148 ? 16.406 -22.596 3.413 1.00 31.89 145 TRP C C 1
ATOM 3485 O O . TRP C 1 148 ? 16.163 -22.457 4.630 1.00 31.82 145 TRP C O 1
ATOM 3496 N N . ASP C 1 149 ? 17.165 -21.794 2.674 1.00 32.50 146 ASP C N 1
ATOM 3497 C CA . ASP C 1 149 ? 17.844 -20.615 3.178 1.00 34.75 146 ASP C CA 1
ATOM 3498 C C . ASP C 1 149 ? 17.345 -19.354 2.445 1.00 34.71 146 ASP C C 1
ATOM 3499 O O . ASP C 1 149 ? 17.691 -19.097 1.288 1.00 34.17 146 ASP C O 1
ATOM 3504 N N . ARG C 1 150 ? 16.552 -18.575 3.149 1.00 34.80 147 ARG C N 1
ATOM 3505 C CA . ARG C 1 150 ? 16.196 -17.238 2.715 1.00 35.01 147 ARG C CA 1
ATOM 3506 C C . ARG C 1 150 ? 17.437 -16.412 2.829 1.00 33.67 147 ARG C C 1
ATOM 3507 O O . ARG C 1 150 ? 17.836 -16.089 3.963 1.00 33.77 147 ARG C O 1
ATOM 3515 N N . ASP C 1 151 ? 18.094 -16.126 1.715 1.00 31.19 148 ASP C N 1
ATOM 3516 C CA . ASP C 1 151 ? 19.356 -15.385 1.814 1.00 33.51 148 ASP C CA 1
ATOM 3517 C C . ASP C 1 151 ? 19.245 -13.991 2.480 1.00 32.20 148 ASP C C 1
ATOM 3518 O O . ASP C 1 151 ? 20.172 -13.565 3.126 1.00 33.14 148 ASP C O 1
ATOM 3523 N N . ALA C 1 152 ? 18.106 -13.315 2.388 1.00 32.14 149 ALA C N 1
ATOM 3524 C CA . ALA C 1 152 ? 17.905 -12.058 3.094 1.00 32.33 149 ALA C CA 1
ATOM 3525 C C . ALA C 1 152 ? 18.020 -12.191 4.633 1.00 32.47 149 ALA C C 1
ATOM 3526 O O . ALA C 1 152 ? 18.181 -11.187 5.346 1.00 33.17 149 ALA C O 1
ATOM 3528 N N . SER C 1 153 ? 17.912 -13.395 5.152 1.00 32.12 150 SER C N 1
ATOM 3529 C CA . SER C 1 153 ? 18.068 -13.626 6.573 1.00 32.94 150 SER C CA 1
ATOM 3530 C C . SER C 1 153 ? 19.349 -13.055 7.109 1.00 32.19 150 SER C C 1
ATOM 3531 O O . SER C 1 153 ? 19.369 -12.631 8.218 1.00 31.69 150 SER C O 1
ATOM 3534 N N . ALA C 1 154 ? 20.378 -12.968 6.289 1.00 31.65 151 ALA C N 1
ATOM 3535 C CA . ALA C 1 154 ? 21.658 -12.483 6.770 1.00 31.91 151 ALA C CA 1
ATOM 3536 C C . ALA C 1 154 ? 21.584 -11.016 7.003 1.00 31.61 151 ALA C C 1
ATOM 3537 O O . ALA C 1 154 ? 22.386 -10.493 7.733 1.00 32.67 151 ALA C O 1
ATOM 3539 N N . TRP C 1 155 ? 20.631 -10.338 6.402 1.00 31.92 152 TRP C N 1
ATOM 3540 C CA . TRP C 1 155 ? 20.404 -8.930 6.748 1.00 31.72 152 TRP C CA 1
ATOM 3541 C C . TRP C 1 155 ? 19.317 -8.656 7.809 1.00 32.74 152 TRP C C 1
ATOM 3542 O O . TRP C 1 155 ? 19.332 -7.580 8.450 1.00 32.87 152 TRP C O 1
ATOM 3553 N N . VAL C 1 156 ? 18.419 -9.619 8.011 1.00 33.04 153 VAL C N 1
ATOM 3554 C CA . VAL C 1 156 ? 17.419 -9.538 9.054 1.00 33.87 153 VAL C CA 1
ATOM 3555 C C . VAL C 1 156 ? 18.071 -9.770 10.429 1.00 34.57 153 VAL C C 1
ATOM 3556 O O . VAL C 1 156 ? 17.608 -9.266 11.433 1.00 34.69 153 VAL C O 1
ATOM 3560 N N . TYR C 1 157 ? 19.133 -10.538 10.462 1.00 35.47 154 TYR C N 1
ATOM 3561 C CA . TYR C 1 157 ? 19.735 -10.984 11.706 1.00 38.19 154 TYR C CA 1
ATOM 3562 C C . TYR C 1 157 ? 21.234 -10.798 11.623 1.00 40.09 154 TYR C C 1
ATOM 3563 O O . TYR C 1 157 ? 21.798 -10.993 10.516 1.00 39.54 154 TYR C O 1
ATOM 3572 N N . GLU C 1 158 ? 21.897 -10.505 12.745 1.00 42.57 155 GLU C N 1
ATOM 3573 C CA . GLU C 1 158 ? 23.394 -10.619 12.811 1.00 45.92 155 GLU C CA 1
ATOM 3574 C C . GLU C 1 158 ? 23.998 -12.000 13.254 1.00 48.27 155 GLU C C 1
ATOM 3575 O O . GLU C 1 158 ? 25.219 -12.161 13.220 1.00 48.78 155 GLU C O 1
ATOM 3581 N N . ASP C 1 159 ? 23.139 -12.952 13.676 1.00 50.50 156 ASP C N 1
ATOM 3582 C CA . ASP C 1 159 ? 23.477 -14.227 14.365 1.00 51.72 156 ASP C CA 1
ATOM 3583 C C . ASP C 1 159 ? 22.461 -14.471 15.512 1.00 52.74 156 ASP C C 1
ATOM 3584 O O . ASP C 1 159 ? 21.722 -15.471 15.538 1.00 53.35 156 ASP C O 1
ATOM 3586 N N . HIS D 1 7 ? 0.316 -20.603 34.628 1.00 52.34 4 HIS D N 1
ATOM 3587 C CA . HIS D 1 7 ? 0.917 -20.473 35.994 1.00 52.46 4 HIS D CA 1
ATOM 3588 C C . HIS D 1 7 ? 0.132 -21.239 37.070 1.00 52.06 4 HIS D C 1
ATOM 3589 O O . HIS D 1 7 ? 0.705 -21.641 38.092 1.00 52.20 4 HIS D O 1
ATOM 3591 N N . ASP D 1 8 ? -1.165 -21.453 36.852 1.00 51.97 5 ASP D N 1
ATOM 3592 C CA . ASP D 1 8 ? -1.957 -22.337 37.745 1.00 51.71 5 ASP D CA 1
ATOM 3593 C C . ASP D 1 8 ? -2.221 -23.715 37.103 1.00 49.94 5 ASP D C 1
ATOM 3594 O O . ASP D 1 8 ? -3.185 -24.399 37.430 1.00 49.60 5 ASP D O 1
ATOM 3599 N N . GLU D 1 9 ? -1.333 -24.144 36.212 1.00 48.22 6 GLU D N 1
ATOM 3600 C CA . GLU D 1 9 ? -1.505 -25.446 35.577 1.00 47.07 6 GLU D CA 1
ATOM 3601 C C . GLU D 1 9 ? -1.463 -26.553 36.625 1.00 44.84 6 GLU D C 1
ATOM 3602 O O . GLU D 1 9 ? -0.807 -26.436 37.631 1.00 44.74 6 GLU D O 1
ATOM 3608 N N . ARG D 1 10 ? -2.196 -27.619 36.377 1.00 43.69 7 ARG D N 1
ATOM 3609 C CA . ARG D 1 10 ? -2.378 -28.670 37.339 1.00 42.24 7 ARG D CA 1
ATOM 3610 C C . ARG D 1 10 ? -2.123 -29.999 36.706 1.00 40.36 7 ARG D C 1
ATOM 3611 O O . ARG D 1 10 ? -2.458 -30.208 35.528 1.00 41.29 7 ARG D O 1
ATOM 3619 N N . THR D 1 11 ? -1.558 -30.899 37.497 1.00 37.48 8 THR D N 1
ATOM 3620 C CA . THR D 1 11 ? -1.257 -32.222 37.051 1.00 36.65 8 THR D CA 1
ATOM 3621 C C . THR D 1 11 ? -1.343 -33.270 38.146 1.00 36.30 8 THR D C 1
ATOM 3622 O O . THR D 1 11 ? -1.112 -33.030 39.335 1.00 35.98 8 THR D O 1
ATOM 3626 N N . PHE D 1 12 ? -1.668 -34.458 37.694 1.00 35.36 9 PHE D N 1
ATOM 3627 C CA . PHE D 1 12 ? -1.863 -35.581 38.568 1.00 34.82 9 PHE D CA 1
ATOM 3628 C C . PHE D 1 12 ? -0.601 -36.314 38.658 1.00 33.88 9 PHE D C 1
ATOM 3629 O O . PHE D 1 12 ? 0.019 -36.542 37.658 1.00 36.04 9 PHE D O 1
ATOM 3637 N N . VAL D 1 13 ? -0.204 -36.677 39.855 1.00 33.41 10 VAL D N 1
ATOM 3638 C CA . VAL D 1 13 ? 1.027 -37.353 40.060 1.00 33.85 10 VAL D CA 1
ATOM 3639 C C . VAL D 1 13 ? 0.724 -38.358 41.126 1.00 34.67 10 VAL D C 1
ATOM 3640 O O . VAL D 1 13 ? 0.171 -37.976 42.137 1.00 37.60 10 VAL D O 1
ATOM 3644 N N . MET D 1 14 ? 1.141 -39.605 40.952 1.00 34.34 11 MET D N 1
ATOM 3645 C CA . MET D 1 14 ? 0.870 -40.650 41.922 1.00 34.97 11 MET D CA 1
ATOM 3646 C C . MET D 1 14 ? 2.090 -41.532 42.182 1.00 33.79 11 MET D C 1
ATOM 3647 O O . MET D 1 14 ? 2.760 -41.964 41.231 1.00 33.15 11 MET D O 1
ATOM 3652 N N . VAL D 1 15 ? 2.387 -41.791 43.459 1.00 32.66 12 VAL D N 1
ATOM 3653 C CA . VAL D 1 15 ? 3.437 -42.752 43.827 1.00 32.80 12 VAL D CA 1
ATOM 3654 C C . VAL D 1 15 ? 2.773 -44.123 43.747 1.00 32.79 12 VAL D C 1
ATOM 3655 O O . VAL D 1 15 ? 1.779 -44.374 44.425 1.00 34.41 12 VAL D O 1
ATOM 3659 N N . LYS D 1 16 ? 3.293 -44.986 42.896 1.00 32.21 13 LYS D N 1
ATOM 3660 C CA . LYS D 1 16 ? 2.760 -46.332 42.720 1.00 32.86 13 LYS D CA 1
ATOM 3661 C C . LYS D 1 16 ? 3.103 -47.341 43.848 1.00 34.46 13 LYS D C 1
ATOM 3662 O O . LYS D 1 16 ? 3.960 -47.089 44.677 1.00 33.97 13 LYS D O 1
ATOM 3668 N N . PRO D 1 17 ? 2.409 -48.478 43.918 1.00 36.30 14 PRO D N 1
ATOM 3669 C CA . PRO D 1 17 ? 2.563 -49.319 45.093 1.00 36.54 14 PRO D CA 1
ATOM 3670 C C . PRO D 1 17 ? 4.028 -49.616 45.283 1.00 36.37 14 PRO D C 1
ATOM 3671 O O . PRO D 1 17 ? 4.476 -49.583 46.443 1.00 37.07 14 PRO D O 1
ATOM 3675 N N . ASP D 1 18 ? 4.766 -49.794 44.198 1.00 35.23 15 ASP D N 1
ATOM 3676 C CA . ASP D 1 18 ? 6.183 -50.047 44.328 1.00 35.12 15 ASP D CA 1
ATOM 3677 C C . ASP D 1 18 ? 6.864 -48.927 45.132 1.00 35.27 15 ASP D C 1
ATOM 3678 O O . ASP D 1 18 ? 7.435 -49.245 46.154 1.00 36.18 15 ASP D O 1
ATOM 3683 N N . GLY D 1 19 ? 6.701 -47.659 44.760 1.00 34.07 16 GLY D N 1
ATOM 3684 C CA . GLY D 1 19 ? 7.267 -46.531 45.494 1.00 34.75 16 GLY D CA 1
ATOM 3685 C C . GLY D 1 19 ? 6.831 -46.437 46.958 1.00 34.93 16 GLY D C 1
ATOM 3686 O O . GLY D 1 19 ? 7.633 -46.141 47.827 1.00 35.06 16 GLY D O 1
ATOM 3687 N N . VAL D 1 20 ? 5.562 -46.711 47.221 1.00 33.96 17 VAL D N 1
ATOM 3688 C CA . VAL D 1 20 ? 5.039 -46.691 48.548 1.00 34.11 17 VAL D CA 1
ATOM 3689 C C . VAL D 1 20 ? 5.735 -47.763 49.418 1.00 34.82 17 VAL D C 1
ATOM 3690 O O . VAL D 1 20 ? 6.141 -47.484 50.500 1.00 34.20 17 VAL D O 1
ATOM 3694 N N . GLN D 1 21 ? 5.840 -48.989 48.924 1.00 35.25 18 GLN D N 1
ATOM 3695 C CA . GLN D 1 21 ? 6.421 -50.064 49.677 1.00 36.05 18 GLN D CA 1
ATOM 3696 C C . GLN D 1 21 ? 7.898 -49.849 49.927 1.00 36.36 18 GLN D C 1
ATOM 3697 O O . GLN D 1 21 ? 8.381 -50.083 51.010 1.00 37.15 18 GLN D O 1
ATOM 3703 N N . ARG D 1 22 ? 8.606 -49.333 48.945 1.00 37.47 19 ARG D N 1
ATOM 3704 C CA . ARG D 1 22 ? 10.030 -49.008 49.101 1.00 37.54 19 ARG D CA 1
ATOM 3705 C C . ARG D 1 22 ? 10.330 -47.714 49.891 1.00 37.40 19 ARG D C 1
ATOM 3706 O O . ARG D 1 22 ? 11.494 -47.324 49.997 1.00 38.98 19 ARG D O 1
ATOM 3714 N N . GLY D 1 23 ? 9.338 -47.038 50.447 1.00 36.69 20 GLY D N 1
ATOM 3715 C CA . GLY D 1 23 ? 9.634 -45.942 51.373 1.00 37.00 20 GLY D CA 1
ATOM 3716 C C . GLY D 1 23 ? 10.108 -44.655 50.715 1.00 37.50 20 GLY D C 1
ATOM 3717 O O . GLY D 1 23 ? 10.990 -43.929 51.268 1.00 35.54 20 GLY D O 1
ATOM 3718 N N . LEU D 1 24 ? 9.480 -44.363 49.547 1.00 36.87 21 LEU D N 1
ATOM 3719 C CA . LEU D 1 24 ? 9.873 -43.276 48.659 1.00 36.61 21 LEU D CA 1
ATOM 3720 C C . LEU D 1 24 ? 8.895 -42.148 48.521 1.00 36.04 21 LEU D C 1
ATOM 3721 O O . LEU D 1 24 ? 9.143 -41.276 47.697 1.00 37.02 21 LEU D O 1
ATOM 3726 N N . ILE D 1 25 ? 7.807 -42.135 49.286 1.00 34.74 22 ILE D N 1
ATOM 3727 C CA . ILE D 1 25 ? 6.824 -41.091 49.141 1.00 34.11 22 ILE D CA 1
ATOM 3728 C C . ILE D 1 25 ? 7.488 -39.741 49.421 1.00 35.01 22 ILE D C 1
ATOM 3729 O O . ILE D 1 25 ? 7.416 -38.841 48.598 1.00 34.83 22 ILE D O 1
ATOM 3734 N N . GLY D 1 26 ? 8.091 -39.575 50.600 1.00 35.35 23 GLY D N 1
ATOM 3735 C CA . GLY D 1 26 ? 8.674 -38.303 50.989 1.00 35.71 23 GLY D CA 1
ATOM 3736 C C . GLY D 1 26 ? 9.752 -37.825 50.016 1.00 36.52 23 GLY D C 1
ATOM 3737 O O . GLY D 1 26 ? 9.800 -36.628 49.718 1.00 37.01 23 GLY D O 1
ATOM 3738 N N . ASP D 1 27 ? 10.614 -38.737 49.542 1.00 36.68 24 ASP D N 1
ATOM 3739 C CA . ASP D 1 27 ? 11.725 -38.384 48.651 1.00 36.92 24 ASP D CA 1
ATOM 3740 C C . ASP D 1 27 ? 11.113 -37.877 47.325 1.00 35.47 24 ASP D C 1
ATOM 3741 O O . ASP D 1 27 ? 11.615 -36.939 46.767 1.00 36.15 24 ASP D O 1
ATOM 3746 N N . ILE D 1 28 ? 10.013 -38.451 46.848 1.00 33.96 25 ILE D N 1
ATOM 3747 C CA . ILE D 1 28 ? 9.369 -37.954 45.605 1.00 32.01 25 ILE D CA 1
ATOM 3748 C C . ILE D 1 28 ? 8.715 -36.598 45.801 1.00 31.04 25 ILE D C 1
ATOM 3749 O O . ILE D 1 28 ? 8.874 -35.684 45.008 1.00 29.26 25 ILE D O 1
ATOM 3754 N N . VAL D 1 29 ? 7.995 -36.442 46.882 1.00 31.07 26 VAL D N 1
ATOM 3755 C CA . VAL D 1 29 ? 7.345 -35.158 47.170 1.00 30.60 26 VAL D CA 1
ATOM 3756 C C . VAL D 1 29 ? 8.338 -34.055 47.333 1.00 30.83 26 VAL D C 1
ATOM 3757 O O . VAL D 1 29 ? 8.104 -32.922 46.879 1.00 31.94 26 VAL D O 1
ATOM 3761 N N . THR D 1 30 ? 9.455 -34.371 47.959 1.00 30.56 27 THR D N 1
ATOM 3762 C CA . THR D 1 30 ? 10.540 -33.381 48.166 1.00 31.38 27 THR D CA 1
ATOM 3763 C C . THR D 1 30 ? 11.107 -32.797 46.862 1.00 31.96 27 THR D C 1
ATOM 3764 O O . THR D 1 30 ? 11.132 -31.586 46.687 1.00 30.20 27 THR D O 1
ATOM 3768 N N . ARG D 1 31 ? 11.570 -33.677 45.971 1.00 33.14 28 ARG D N 1
ATOM 3769 C CA . ARG D 1 31 ? 11.968 -33.289 44.609 1.00 33.80 28 ARG D CA 1
ATOM 3770 C C . ARG D 1 31 ? 10.973 -32.377 43.941 1.00 32.41 28 ARG D C 1
ATOM 3771 O O . ARG D 1 31 ? 11.347 -31.584 43.173 1.00 32.75 28 ARG D O 1
ATOM 3779 N N . LEU D 1 32 ? 9.691 -32.568 44.193 1.00 32.11 29 LEU D N 1
ATOM 3780 C CA . LEU D 1 32 ? 8.637 -31.785 43.546 1.00 32.31 29 LEU D CA 1
ATOM 3781 C C . LEU D 1 32 ? 8.434 -30.433 44.197 1.00 32.77 29 LEU D C 1
ATOM 3782 O O . LEU D 1 32 ? 8.197 -29.433 43.496 1.00 33.95 29 LEU D O 1
ATOM 3787 N N . GLU D 1 33 ? 8.530 -30.424 45.520 1.00 33.47 30 GLU D N 1
ATOM 3788 C CA . GLU D 1 33 ? 8.460 -29.234 46.331 1.00 34.49 30 GLU D CA 1
ATOM 3789 C C . GLU D 1 33 ? 9.722 -28.437 46.103 1.00 34.23 30 GLU D C 1
ATOM 3790 O O . GLU D 1 33 ? 9.696 -27.215 46.130 1.00 33.79 30 GLU D O 1
ATOM 3796 N N . THR D 1 34 ? 10.828 -29.153 45.954 1.00 33.11 31 THR D N 1
ATOM 3797 C CA . THR D 1 34 ? 12.091 -28.545 45.620 1.00 34.70 31 THR D CA 1
ATOM 3798 C C . THR D 1 34 ? 12.022 -27.715 44.291 1.00 33.92 31 THR D C 1
ATOM 3799 O O . THR D 1 34 ? 12.561 -26.575 44.205 1.00 31.05 31 THR D O 1
ATOM 3803 N N . LYS D 1 35 ? 11.327 -28.264 43.276 1.00 33.46 32 LYS D N 1
ATOM 3804 C CA . LYS D 1 35 ? 11.287 -27.606 41.967 1.00 32.83 32 LYS D CA 1
ATOM 3805 C C . LYS D 1 35 ? 10.358 -26.385 41.910 1.00 33.65 32 LYS D C 1
ATOM 3806 O O . LYS D 1 35 ? 10.228 -25.740 40.878 1.00 34.67 32 LYS D O 1
ATOM 3812 N N . GLY D 1 36 ? 9.667 -26.069 42.987 1.00 34.43 33 GLY D N 1
ATOM 3813 C CA . GLY D 1 36 ? 8.809 -24.893 43.003 1.00 34.55 33 GLY D CA 1
ATOM 3814 C C . GLY D 1 36 ? 7.349 -25.288 42.939 1.00 34.76 33 GLY D C 1
ATOM 3815 O O . GLY D 1 36 ? 6.479 -24.483 43.192 1.00 36.41 33 GLY D O 1
ATOM 3816 N N . LEU D 1 37 ? 7.076 -26.550 42.657 1.00 34.83 34 LEU D N 1
ATOM 3817 C CA . LEU D 1 37 ? 5.713 -26.975 42.480 1.00 34.98 34 LEU D CA 1
ATOM 3818 C C . LEU D 1 37 ? 4.978 -26.960 43.808 1.00 35.92 34 LEU D C 1
ATOM 3819 O O . LEU D 1 37 ? 5.562 -27.227 44.858 1.00 35.64 34 LEU D O 1
ATOM 3824 N N . LYS D 1 38 ? 3.706 -26.581 43.711 1.00 36.27 35 LYS D N 1
ATOM 3825 C CA . LYS D 1 38 ? 2.761 -26.469 44.816 1.00 36.40 35 LYS D CA 1
ATOM 3826 C C . LYS D 1 38 ? 1.873 -27.683 44.940 1.00 36.12 35 LYS D C 1
ATOM 3827 O O . LYS D 1 38 ? 1.228 -28.065 43.986 1.00 35.05 35 LYS D O 1
ATOM 3833 N N . MET D 1 39 ? 1.825 -28.315 46.110 1.00 36.88 36 MET D N 1
ATOM 3834 C CA . MET D 1 39 ? 0.834 -29.387 46.280 1.00 37.12 36 MET D CA 1
ATOM 3835 C C . MET D 1 39 ? -0.578 -28.790 46.381 1.00 37.28 36 MET D C 1
ATOM 3836 O O . MET D 1 39 ? -0.798 -27.846 47.125 1.00 35.66 36 MET D O 1
ATOM 3841 N N . VAL D 1 40 ? -1.525 -29.332 45.626 1.00 37.24 37 VAL D N 1
ATOM 3842 C CA . VAL D 1 40 ? -2.917 -29.039 45.869 1.00 37.15 37 VAL D CA 1
ATOM 3843 C C . VAL D 1 40 ? -3.830 -30.245 46.211 1.00 37.42 37 VAL D C 1
ATOM 3844 O O . VAL D 1 40 ? -4.910 -30.040 46.710 1.00 38.74 37 VAL D O 1
ATOM 3848 N N . GLY D 1 41 ? -3.419 -31.485 45.972 1.00 37.00 38 GLY D N 1
ATOM 3849 C CA . GLY D 1 41 ? -4.143 -32.667 46.444 1.00 36.17 38 GLY D CA 1
ATOM 3850 C C . GLY D 1 41 ? -3.133 -33.685 46.934 1.00 36.32 38 GLY D C 1
ATOM 3851 O O . GLY D 1 41 ? -2.064 -33.821 46.369 1.00 36.15 38 GLY D O 1
ATOM 3852 N N . GLY D 1 42 ? -3.429 -34.349 48.043 1.00 36.83 39 GLY D N 1
ATOM 3853 C CA . GLY D 1 42 ? -2.665 -35.490 48.487 1.00 36.31 39 GLY D CA 1
ATOM 3854 C C . GLY D 1 42 ? -3.596 -36.551 49.013 1.00 36.42 39 GLY D C 1
ATOM 3855 O O . GLY D 1 42 ? -4.526 -36.259 49.753 1.00 37.09 39 GLY D O 1
ATOM 3856 N N . LYS D 1 43 ? -3.342 -37.812 48.688 1.00 36.17 40 LYS D N 1
ATOM 3857 C CA . LYS D 1 43 ? -4.232 -38.820 49.143 1.00 35.71 40 LYS D CA 1
ATOM 3858 C C . LYS D 1 43 ? -3.596 -40.183 49.057 1.00 35.54 40 LYS D C 1
ATOM 3859 O O . LYS D 1 43 ? -3.318 -40.697 47.977 1.00 34.15 40 LYS D O 1
ATOM 3865 N N . PHE D 1 44 ? -3.405 -40.757 50.227 1.00 35.03 41 PHE D N 1
ATOM 3866 C CA . PHE D 1 44 ? -2.900 -42.064 50.394 1.00 35.78 41 PHE D CA 1
ATOM 3867 C C . PHE D 1 44 ? -4.169 -42.869 50.265 1.00 37.31 41 PHE D C 1
ATOM 3868 O O . PHE D 1 44 ? -5.154 -42.497 50.831 1.00 37.61 41 PHE D O 1
ATOM 3876 N N . MET D 1 45 ? -4.205 -43.882 49.411 1.00 38.36 42 MET D N 1
ATOM 3877 C CA . MET D 1 45 ? -5.502 -44.474 49.058 1.00 39.19 42 MET D CA 1
ATOM 3878 C C . MET D 1 45 ? -5.290 -45.729 48.302 1.00 38.54 42 MET D C 1
ATOM 3879 O O . MET D 1 45 ? -4.318 -45.906 47.637 1.00 39.73 42 MET D O 1
ATOM 3884 N N . ARG D 1 46 ? -6.224 -46.632 48.376 1.00 39.95 43 ARG D N 1
ATOM 3885 C CA . ARG D 1 46 ? -6.139 -47.804 47.554 1.00 39.32 43 ARG D CA 1
ATOM 3886 C C . ARG D 1 46 ? -6.999 -47.668 46.324 1.00 39.86 43 ARG D C 1
ATOM 3887 O O . ARG D 1 46 ? -8.108 -47.150 46.366 1.00 40.11 43 ARG D O 1
ATOM 3895 N N . ILE D 1 47 ? -6.492 -48.174 45.222 1.00 40.68 44 ILE D N 1
ATOM 3896 C CA . ILE D 1 47 ? -7.193 -48.124 43.977 1.00 41.14 44 ILE D CA 1
ATOM 3897 C C . ILE D 1 47 ? -7.912 -49.469 43.726 1.00 42.12 44 ILE D C 1
ATOM 3898 O O . ILE D 1 47 ? -7.325 -50.547 43.824 1.00 42.11 44 ILE D O 1
ATOM 3903 N N . ASP D 1 48 ? -9.191 -49.384 43.394 1.00 43.50 45 ASP D N 1
ATOM 3904 C CA . ASP D 1 48 ? -9.978 -50.586 43.154 1.00 45.24 45 ASP D CA 1
ATOM 3905 C C . ASP D 1 48 ? -9.869 -50.940 41.693 1.00 46.22 45 ASP D C 1
ATOM 3906 O O . ASP D 1 48 ? -9.385 -50.145 40.914 1.00 46.33 45 ASP D O 1
ATOM 3911 N N . GLU D 1 49 ? -10.242 -52.162 41.340 1.00 48.26 46 GLU D N 1
ATOM 3912 C CA . GLU D 1 49 ? -10.161 -52.631 39.940 1.00 49.80 46 GLU D CA 1
ATOM 3913 C C . GLU D 1 49 ? -10.901 -51.670 38.992 1.00 49.15 46 GLU D C 1
ATOM 3914 O O . GLU D 1 49 ? -10.383 -51.273 37.956 1.00 49.68 46 GLU D O 1
ATOM 3920 N N . GLU D 1 50 ? -12.113 -51.309 39.361 1.00 48.30 47 GLU D N 1
ATOM 3921 C CA . GLU D 1 50 ? -12.871 -50.247 38.709 1.00 48.28 47 GLU D CA 1
ATOM 3922 C C . GLU D 1 50 ? -11.996 -49.019 38.372 1.00 46.83 47 GLU D C 1
ATOM 3923 O O . GLU D 1 50 ? -11.650 -48.827 37.207 1.00 47.43 47 GLU D O 1
ATOM 3929 N N . LEU D 1 51 ? -11.582 -48.230 39.360 1.00 44.87 48 LEU D N 1
ATOM 3930 C CA . LEU D 1 51 ? -10.839 -46.994 39.085 1.00 43.88 48 LEU D CA 1
ATOM 3931 C C . LEU D 1 51 ? -9.612 -47.211 38.199 1.00 43.35 48 LEU D C 1
ATOM 3932 O O . LEU D 1 51 ? -9.312 -46.367 37.367 1.00 42.54 48 LEU D O 1
ATOM 3937 N N . ALA D 1 52 ? -8.911 -48.328 38.392 1.00 42.80 49 ALA D N 1
ATOM 3938 C CA . ALA D 1 52 ? -7.761 -48.699 37.566 1.00 43.05 49 ALA D CA 1
ATOM 3939 C C . ALA D 1 52 ? -8.107 -48.982 36.087 1.00 43.15 49 ALA D C 1
ATOM 3940 O O . ALA D 1 52 ? -7.365 -48.554 35.228 1.00 42.83 49 ALA D O 1
ATOM 3942 N N . HIS D 1 53 ? -9.217 -49.705 35.828 1.00 44.31 50 HIS D N 1
ATOM 3943 C CA . HIS D 1 53 ? -9.710 -50.064 34.475 1.00 45.35 50 HIS D CA 1
ATOM 3944 C C . HIS D 1 53 ? -10.084 -48.753 33.733 1.00 45.30 50 HIS D C 1
ATOM 3945 O O . HIS D 1 53 ? -9.891 -48.622 32.543 1.00 45.85 50 HIS D O 1
ATOM 3952 N N . GLU D 1 54 ? -10.592 -47.788 34.481 1.00 45.27 51 GLU D N 1
ATOM 3953 C CA . GLU D 1 54 ? -10.813 -46.424 34.011 1.00 45.27 51 GLU D CA 1
ATOM 3954 C C . GLU D 1 54 ? -9.542 -45.562 33.880 1.00 44.86 51 GLU D C 1
ATOM 3955 O O . GLU D 1 54 ? -9.420 -44.812 32.924 1.00 44.31 51 GLU D O 1
ATOM 3961 N N . HIS D 1 55 ? -8.611 -45.626 34.833 1.00 44.33 52 HIS D N 1
ATOM 3962 C CA . HIS D 1 55 ? -7.415 -44.768 34.762 1.00 43.96 52 HIS D CA 1
ATOM 3963 C C . HIS D 1 55 ? -6.596 -45.168 33.513 1.00 44.61 52 HIS D C 1
ATOM 3964 O O . HIS D 1 55 ? -6.043 -44.322 32.810 1.00 44.23 52 HIS D O 1
ATOM 3971 N N . TYR D 1 56 ? -6.566 -46.464 33.211 1.00 44.95 53 TYR D N 1
ATOM 3972 C CA . TYR D 1 56 ? -5.785 -46.949 32.091 1.00 45.21 53 TYR D CA 1
ATOM 3973 C C . TYR D 1 56 ? -6.711 -47.464 30.963 1.00 45.65 53 TYR D C 1
ATOM 3974 O O . TYR D 1 56 ? -6.437 -48.471 30.332 1.00 45.55 53 TYR D O 1
ATOM 3983 N N . ALA D 1 57 ? -7.834 -46.796 30.709 1.00 45.67 54 ALA D N 1
ATOM 3984 C CA . ALA D 1 57 ? -8.789 -47.338 29.734 1.00 45.74 54 ALA D CA 1
ATOM 3985 C C . ALA D 1 57 ? -8.235 -47.240 28.292 1.00 45.61 54 ALA D C 1
ATOM 3986 O O . ALA D 1 57 ? -8.759 -47.886 27.396 1.00 45.19 54 ALA D O 1
ATOM 3988 N N . GLU D 1 58 ? -7.163 -46.465 28.114 1.00 45.05 55 GLU D N 1
ATOM 3989 C CA . GLU D 1 58 ? -6.470 -46.314 26.853 1.00 45.12 55 GLU D CA 1
ATOM 3990 C C . GLU D 1 58 ? -5.591 -47.517 26.585 1.00 44.79 55 GLU D C 1
ATOM 3991 O O . GLU D 1 58 ? -5.128 -47.724 25.447 1.00 44.95 55 GLU D O 1
ATOM 3997 N N . HIS D 1 59 ? -5.322 -48.292 27.631 1.00 44.16 56 HIS D N 1
ATOM 3998 C CA . HIS D 1 59 ? -4.422 -49.450 27.507 1.00 43.96 56 HIS D CA 1
ATOM 3999 C C . HIS D 1 59 ? -5.176 -50.780 27.412 1.00 43.19 56 HIS D C 1
ATOM 4000 O O . HIS D 1 59 ? -4.548 -51.844 27.471 1.00 42.77 56 HIS D O 1
ATOM 4007 N N . GLU D 1 60 ? -6.507 -50.695 27.319 1.00 43.42 57 GLU D N 1
ATOM 4008 C CA . GLU D 1 60 ? -7.422 -51.833 27.161 1.00 43.90 57 GLU D CA 1
ATOM 4009 C C . GLU D 1 60 ? -7.029 -52.656 25.941 1.00 43.47 57 GLU D C 1
ATOM 4010 O O . GLU D 1 60 ? -6.665 -52.076 24.918 1.00 40.96 57 GLU D O 1
ATOM 4016 N N . ASP D 1 61 ? -7.049 -53.992 26.099 1.00 43.74 58 ASP D N 1
ATOM 4017 C CA . ASP D 1 61 ? -6.580 -54.968 25.108 1.00 43.97 58 ASP D CA 1
ATOM 4018 C C . ASP D 1 61 ? -5.091 -55.038 24.851 1.00 43.82 58 ASP D C 1
ATOM 4019 O O . ASP D 1 61 ? -4.646 -55.965 24.168 1.00 43.22 58 ASP D O 1
ATOM 4024 N N . LYS D 1 62 ? -4.306 -54.099 25.374 1.00 43.45 59 LYS D N 1
ATOM 4025 C CA . LYS D 1 62 ? -2.858 -54.212 25.284 1.00 44.08 59 LYS D CA 1
ATOM 4026 C C . LYS D 1 62 ? -2.319 -55.391 26.133 1.00 44.34 59 LYS D C 1
ATOM 4027 O O . LYS D 1 62 ? -2.915 -55.709 27.156 1.00 45.09 59 LYS D O 1
ATOM 4033 N N . PRO D 1 63 ? -1.261 -56.083 25.682 1.00 44.30 60 PRO D N 1
ATOM 4034 C CA . PRO D 1 63 ? -0.689 -57.247 26.394 1.00 44.80 60 PRO D CA 1
ATOM 4035 C C . PRO D 1 63 ? -0.362 -57.055 27.892 1.00 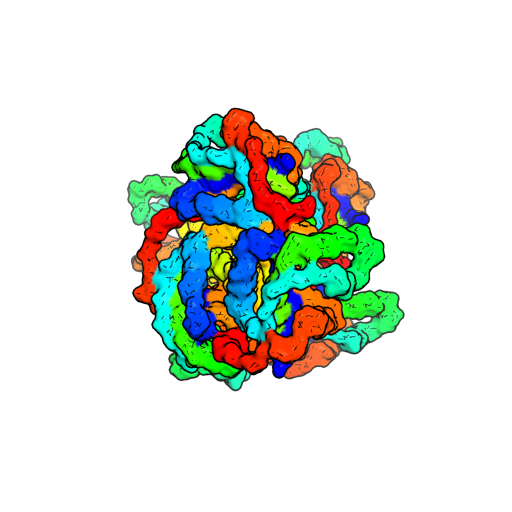45.00 60 PRO D C 1
ATOM 4036 O O . PRO D 1 63 ? -0.410 -58.019 28.651 1.00 44.86 60 PRO D O 1
ATOM 4040 N N . PHE D 1 64 ? -0.076 -55.822 28.317 1.00 45.12 61 PHE D N 1
ATOM 4041 C CA . PHE D 1 64 ? 0.398 -55.574 29.682 1.00 44.34 61 PHE D CA 1
ATOM 4042 C C . PHE D 1 64 ? -0.722 -55.111 30.580 1.00 44.98 61 PHE D C 1
ATOM 4043 O O . PHE D 1 64 ? -0.507 -54.929 31.760 1.00 46.06 61 PHE D O 1
ATOM 4051 N N . PHE D 1 65 ? -1.921 -54.941 30.029 1.00 45.57 62 PHE D N 1
ATOM 4052 C CA . PHE D 1 65 ? -3.056 -54.337 30.736 1.00 45.50 62 PHE D CA 1
ATOM 4053 C C . PHE D 1 65 ? -3.389 -55.039 32.045 1.00 46.55 62 PHE D C 1
ATOM 4054 O O . PHE D 1 65 ? -3.469 -54.438 33.105 1.00 46.87 62 PHE D O 1
ATOM 4062 N N . ASP D 1 66 ? -3.530 -56.347 31.970 1.00 47.72 63 ASP D N 1
ATOM 4063 C CA . ASP D 1 66 ? -3.877 -57.157 33.124 1.00 48.37 63 ASP D CA 1
ATOM 4064 C C . ASP D 1 66 ? -2.775 -57.061 34.187 1.00 47.63 63 ASP D C 1
ATOM 4065 O O . ASP D 1 66 ? -3.035 -56.855 35.362 1.00 48.09 63 ASP D O 1
ATOM 4070 N N . GLY D 1 67 ? -1.536 -57.185 33.765 1.00 47.49 64 GLY D N 1
ATOM 4071 C CA . GLY D 1 67 ? -0.416 -56.945 34.664 1.00 47.19 64 GLY D CA 1
ATOM 4072 C C . GLY D 1 67 ? -0.496 -55.564 35.285 1.00 45.87 64 GLY D C 1
ATOM 4073 O O . GLY D 1 67 ? -0.450 -55.418 36.499 1.00 45.95 64 GLY D O 1
ATOM 4074 N N . LEU D 1 68 ? -0.674 -54.549 34.451 1.00 44.89 65 LEU D N 1
ATOM 4075 C CA . LEU D 1 68 ? -0.730 -53.187 34.955 1.00 43.93 65 LEU D CA 1
ATOM 4076 C C . LEU D 1 68 ? -1.738 -53.080 36.085 1.00 43.62 65 LEU D C 1
ATOM 4077 O O . LEU D 1 68 ? -1.425 -52.565 37.153 1.00 43.22 65 LEU D O 1
ATOM 4082 N N . VAL D 1 69 ? -2.939 -53.601 35.837 1.00 43.15 66 VAL D N 1
ATOM 4083 C CA . VAL D 1 69 ? -4.092 -53.356 36.664 1.00 43.04 66 VAL D CA 1
ATOM 4084 C C . VAL D 1 69 ? -3.806 -54.086 37.935 1.00 43.53 66 VAL D C 1
ATOM 4085 O O . VAL D 1 69 ? -3.938 -53.530 39.029 1.00 44.15 66 VAL D O 1
ATOM 4089 N N . SER D 1 70 ? -3.375 -55.326 37.804 1.00 43.42 67 SER D N 1
ATOM 4090 C CA . SER D 1 70 ? -2.967 -56.072 38.966 1.00 43.95 67 SER D CA 1
ATOM 4091 C C . SER D 1 70 ? -1.964 -55.241 39.784 1.00 43.43 67 SER D C 1
ATOM 4092 O O . SER D 1 70 ? -2.152 -55.031 40.974 1.00 43.38 67 SER D O 1
ATOM 4095 N N . PHE D 1 71 ? -0.918 -54.743 39.123 1.00 43.34 68 PHE D N 1
ATOM 4096 C CA . PHE D 1 71 ? 0.125 -54.023 39.825 1.00 42.71 68 PHE D CA 1
ATOM 4097 C C . PHE D 1 71 ? -0.444 -52.842 40.620 1.00 42.14 68 PHE D C 1
ATOM 4098 O O . PHE D 1 71 ? -0.208 -52.760 41.799 1.00 41.76 68 PHE D O 1
ATOM 4106 N N . ILE D 1 72 ? -1.250 -51.985 40.007 1.00 41.46 69 ILE D N 1
ATOM 4107 C CA . ILE D 1 72 ? -1.582 -50.702 40.618 1.00 41.55 69 ILE D CA 1
ATOM 4108 C C . ILE D 1 72 ? -2.677 -50.798 41.667 1.00 41.78 69 ILE D C 1
ATOM 4109 O O . ILE D 1 72 ? -3.013 -49.802 42.332 1.00 41.84 69 ILE D O 1
ATOM 4114 N N . THR D 1 73 ? -3.220 -51.999 41.791 1.00 40.94 70 THR D N 1
ATOM 4115 C CA . THR D 1 73 ? -4.245 -52.326 42.760 1.00 41.50 70 THR D CA 1
ATOM 4116 C C . THR D 1 73 ? -3.623 -53.187 43.911 1.00 40.25 70 THR D C 1
ATOM 4117 O O . THR D 1 73 ? -4.293 -53.563 44.862 1.00 39.11 70 THR D O 1
ATOM 4121 N N . SER D 1 74 ? -2.315 -53.441 43.817 1.00 39.83 71 SER D N 1
ATOM 4122 C CA . SER D 1 74 ? -1.645 -54.504 44.587 1.00 39.50 71 SER D CA 1
ATOM 4123 C C . SER D 1 74 ? -1.102 -54.142 46.003 1.00 38.10 71 SER D C 1
ATOM 4124 O O . SER D 1 74 ? -0.587 -55.002 46.727 1.00 38.34 71 SER D O 1
ATOM 4127 N N . GLY D 1 75 ? -1.268 -52.884 46.377 1.00 35.98 72 GLY D N 1
ATOM 4128 C CA . GLY D 1 75 ? -0.715 -52.275 47.585 1.00 34.83 72 GLY D CA 1
ATOM 4129 C C . GLY D 1 75 ? -1.185 -50.855 47.433 1.00 33.20 72 GLY D C 1
ATOM 4130 O O . GLY D 1 75 ? -1.542 -50.509 46.315 1.00 33.18 72 GLY D O 1
ATOM 4131 N N . PRO D 1 76 ? -1.256 -50.043 48.481 1.00 31.48 73 PRO D N 1
ATOM 4132 C CA . PRO D 1 76 ? -1.746 -48.662 48.332 1.00 31.45 73 PRO D CA 1
ATOM 4133 C C . PRO D 1 76 ? -0.827 -47.694 47.588 1.00 32.28 73 PRO D C 1
ATOM 4134 O O . PRO D 1 76 ? 0.372 -47.872 47.436 1.00 30.57 73 PRO D O 1
ATOM 4138 N N . VAL D 1 77 ? -1.438 -46.561 47.278 1.00 33.98 74 VAL D N 1
ATOM 4139 C CA . VAL D 1 77 ? -0.854 -45.563 46.422 1.00 34.62 74 VAL D CA 1
ATOM 4140 C C . VAL D 1 77 ? -0.868 -44.231 47.153 1.00 33.87 74 VAL D C 1
ATOM 4141 O O . VAL D 1 77 ? -1.680 -44.053 48.022 1.00 34.99 74 VAL D O 1
ATOM 4145 N N . PHE D 1 78 ? 0.036 -43.301 46.805 1.00 33.19 75 PHE D N 1
ATOM 4146 C CA . PHE D 1 78 ? -0.088 -41.911 47.240 1.00 32.55 75 PHE D CA 1
ATOM 4147 C C . PHE D 1 78 ? -0.399 -40.985 46.068 1.00 31.88 75 PHE D C 1
ATOM 4148 O O . PHE D 1 78 ? 0.466 -40.629 45.318 1.00 30.17 75 PHE D O 1
ATOM 4156 N N . ALA D 1 79 ? -1.655 -40.574 45.981 1.00 31.86 76 ALA D N 1
ATOM 4157 C CA . ALA D 1 79 ? -2.227 -39.899 44.821 1.00 30.87 76 ALA D CA 1
ATOM 4158 C C . ALA D 1 79 ? -2.094 -38.431 45.110 1.00 30.64 76 ALA D C 1
ATOM 4159 O O . ALA D 1 79 ? -2.248 -38.011 46.237 1.00 30.94 76 ALA D O 1
ATOM 4161 N N . MET D 1 80 ? -1.738 -37.630 44.127 1.00 30.72 77 MET D N 1
ATOM 4162 C CA . MET D 1 80 ? -1.543 -36.214 44.411 1.00 29.97 77 MET D CA 1
ATOM 4163 C C . MET D 1 80 ? -1.888 -35.376 43.235 1.00 29.38 77 MET D C 1
ATOM 4164 O O . MET D 1 80 ? -1.934 -35.879 42.161 1.00 29.63 77 MET D O 1
ATOM 4169 N N . VAL D 1 81 ? -2.078 -34.073 43.450 1.00 29.74 78 VAL D N 1
ATOM 4170 C CA . VAL D 1 81 ? -2.263 -33.113 42.394 1.00 29.53 78 VAL D CA 1
ATOM 4171 C C . VAL D 1 81 ? -1.309 -31.973 42.674 1.00 30.33 78 VAL D C 1
ATOM 4172 O O . VAL D 1 81 ? -1.246 -31.463 43.795 1.00 29.24 78 VAL D O 1
ATOM 4176 N N . TRP D 1 82 ? -0.583 -31.545 41.655 1.00 31.17 79 TRP D N 1
ATOM 4177 C CA . TRP D 1 82 ? 0.443 -30.547 41.837 1.00 32.93 79 TRP D CA 1
ATOM 4178 C C . TRP D 1 82 ? 0.214 -29.416 40.863 1.00 34.57 79 TRP D C 1
ATOM 4179 O O . TRP D 1 82 ? -0.234 -29.638 39.744 1.00 34.50 79 TRP D O 1
ATOM 4190 N N . GLU D 1 83 ? 0.573 -28.207 41.264 1.00 36.02 80 GLU D N 1
ATOM 4191 C CA . GLU D 1 83 ? 0.223 -27.027 40.489 1.00 37.53 80 GLU D CA 1
ATOM 4192 C C . GLU D 1 83 ? 1.456 -26.154 40.354 1.00 38.86 80 GLU D C 1
ATOM 4193 O O . GLU D 1 83 ? 2.296 -26.145 41.229 1.00 39.51 80 GLU D O 1
ATOM 4199 N N . GLY D 1 84 ? 1.557 -25.441 39.240 1.00 39.87 81 GLY D N 1
ATOM 4200 C CA . GLY D 1 84 ? 2.622 -24.461 39.003 1.00 40.44 81 GLY D CA 1
ATOM 4201 C C . GLY D 1 84 ? 2.845 -24.358 37.508 1.00 40.90 81 GLY D C 1
ATOM 4202 O O . GLY D 1 84 ? 2.129 -24.972 36.724 1.00 41.44 81 GLY D O 1
ATOM 4203 N N . ALA D 1 85 ? 3.839 -23.614 37.080 1.00 41.52 82 ALA D N 1
ATOM 4204 C CA . ALA D 1 85 ? 3.913 -23.310 35.665 1.00 41.81 82 ALA D CA 1
ATOM 4205 C C . ALA D 1 85 ? 4.360 -24.541 34.862 1.00 41.89 82 ALA D C 1
ATOM 4206 O O . ALA D 1 85 ? 5.393 -25.149 35.142 1.00 41.59 82 ALA D O 1
ATOM 4208 N N . ASP D 1 86 ? 3.540 -24.872 33.865 1.00 41.70 83 ASP D N 1
ATOM 4209 C CA . ASP D 1 86 ? 3.744 -25.987 32.938 1.00 41.04 83 ASP D CA 1
ATOM 4210 C C . ASP D 1 86 ? 3.997 -27.297 33.688 1.00 40.09 83 ASP D C 1
ATOM 4211 O O . ASP D 1 86 ? 4.786 -28.135 33.302 1.00 39.45 83 ASP D O 1
ATOM 4216 N N . ALA D 1 87 ? 3.247 -27.491 34.745 1.00 38.61 84 ALA D N 1
ATOM 4217 C CA . ALA D 1 87 ? 3.589 -28.486 35.682 1.00 37.94 84 ALA D CA 1
ATOM 4218 C C . ALA D 1 87 ? 3.498 -29.848 35.072 1.00 37.88 84 ALA D C 1
ATOM 4219 O O . ALA D 1 87 ? 4.255 -30.748 35.461 1.00 37.40 84 ALA D O 1
ATOM 4221 N N . THR D 1 88 ? 2.579 -30.033 34.130 1.00 37.84 85 THR D N 1
ATOM 4222 C CA . THR D 1 88 ? 2.374 -31.343 33.608 1.00 37.42 85 THR D CA 1
ATOM 4223 C C . THR D 1 88 ? 3.671 -31.825 33.032 1.00 37.65 85 THR D C 1
ATOM 4224 O O . THR D 1 88 ? 4.189 -32.874 33.420 1.00 40.12 85 THR D O 1
ATOM 4228 N N . ARG D 1 89 ? 4.219 -31.055 32.129 1.00 36.93 86 ARG D N 1
ATOM 4229 C CA . ARG D 1 89 ? 5.456 -31.424 31.447 1.00 36.61 86 ARG D CA 1
ATOM 4230 C C . ARG D 1 89 ? 6.620 -31.436 32.426 1.00 35.11 86 ARG D C 1
ATOM 4231 O O . ARG D 1 89 ? 7.469 -32.279 32.323 1.00 34.18 86 ARG D O 1
ATOM 4239 N N . GLN D 1 90 ? 6.687 -30.439 33.308 1.00 34.71 87 GLN D N 1
ATOM 4240 C CA . GLN D 1 90 ? 7.789 -30.331 34.271 1.00 34.38 87 GLN D CA 1
ATOM 4241 C C . GLN D 1 90 ? 7.856 -31.614 35.146 1.00 34.13 87 GLN D C 1
ATOM 4242 O O . GLN D 1 90 ? 8.948 -32.144 35.473 1.00 34.14 87 GLN D O 1
ATOM 4248 N N . VAL D 1 91 ? 6.698 -32.169 35.454 1.00 32.82 88 VAL D N 1
ATOM 4249 C CA . VAL D 1 91 ? 6.692 -33.403 36.204 1.00 32.85 88 VAL D CA 1
ATOM 4250 C C . VAL D 1 91 ? 7.206 -34.564 35.353 1.00 32.73 88 VAL D C 1
ATOM 4251 O O . VAL D 1 91 ? 8.012 -35.355 35.805 1.00 33.11 88 VAL D O 1
ATOM 4255 N N . ARG D 1 92 ? 6.794 -34.643 34.095 1.00 33.03 89 ARG D N 1
ATOM 4256 C CA . ARG D 1 92 ? 7.263 -35.710 33.230 1.00 32.72 89 ARG D CA 1
ATOM 4257 C C . ARG D 1 92 ? 8.772 -35.704 33.058 1.00 33.13 89 ARG D C 1
ATOM 4258 O O . ARG D 1 92 ? 9.408 -36.753 33.047 1.00 32.82 89 ARG D O 1
ATOM 4266 N N . GLN D 1 93 ? 9.351 -34.527 32.918 1.00 33.98 90 GLN D N 1
ATOM 4267 C CA . GLN D 1 93 ? 10.796 -34.410 32.858 1.00 35.63 90 GLN D CA 1
ATOM 4268 C C . GLN D 1 93 ? 11.486 -34.822 34.181 1.00 36.33 90 GLN D C 1
ATOM 4269 O O . GLN D 1 93 ? 12.555 -35.428 34.180 1.00 37.76 90 GLN D O 1
ATOM 4275 N N . LEU D 1 94 ? 10.862 -34.505 35.303 1.00 35.96 91 LEU D N 1
ATOM 4276 C CA . LEU D 1 94 ? 11.315 -34.968 36.624 1.00 36.22 91 LEU D CA 1
ATOM 4277 C C . LEU D 1 94 ? 11.299 -36.512 36.722 1.00 34.70 91 LEU D C 1
ATOM 4278 O O . LEU D 1 94 ? 12.227 -37.164 37.183 1.00 33.27 91 LEU D O 1
ATOM 4283 N N . MET D 1 95 ? 10.234 -37.089 36.230 1.00 34.69 92 MET D N 1
ATOM 4284 C CA . MET D 1 95 ? 10.073 -38.522 36.276 1.00 34.42 92 MET D CA 1
ATOM 4285 C C . MET D 1 95 ? 11.164 -39.279 35.490 1.00 34.54 92 MET D C 1
ATOM 4286 O O . MET D 1 95 ? 11.702 -40.283 35.956 1.00 34.69 92 MET D O 1
ATOM 4291 N N . GLY D 1 96 ? 11.502 -38.811 34.297 1.00 34.66 93 GLY D N 1
ATOM 4292 C CA . GLY D 1 96 ? 12.167 -39.662 33.310 1.00 34.96 93 GLY D CA 1
ATOM 4293 C C . GLY D 1 96 ? 11.296 -40.522 32.375 1.00 35.73 93 GLY D C 1
ATOM 4294 O O . GLY D 1 96 ? 10.066 -40.542 32.420 1.00 35.07 93 GLY D O 1
ATOM 4295 N N . ALA D 1 97 ? 11.980 -41.249 31.490 1.00 37.72 94 ALA D N 1
ATOM 4296 C CA . ALA D 1 97 ? 11.353 -42.148 30.501 1.00 38.25 94 ALA D CA 1
ATOM 4297 C C . ALA D 1 97 ? 10.523 -43.244 31.182 1.00 37.98 94 ALA D C 1
ATOM 4298 O O . ALA D 1 97 ? 10.689 -43.473 32.354 1.00 38.89 94 ALA D O 1
ATOM 4300 N N . THR D 1 98 ? 9.636 -43.910 30.460 1.00 37.42 95 THR D N 1
ATOM 4301 C CA . THR D 1 98 ? 8.738 -44.811 31.155 1.00 37.74 95 THR D CA 1
ATOM 4302 C C . THR D 1 98 ? 9.436 -46.073 31.598 1.00 38.32 95 THR D C 1
ATOM 4303 O O . THR D 1 98 ? 9.192 -46.541 32.723 1.00 38.93 95 THR D O 1
ATOM 4307 N N . ASP D 1 99 ? 10.307 -46.623 30.760 1.00 38.00 96 ASP D N 1
ATOM 4308 C CA . ASP D 1 99 ? 11.163 -47.684 31.215 1.00 38.35 96 ASP D CA 1
ATOM 4309 C C . ASP D 1 99 ? 12.279 -47.063 32.073 1.00 37.56 96 ASP D C 1
ATOM 4310 O O . ASP D 1 99 ? 13.175 -46.413 31.551 1.00 37.91 96 ASP D O 1
ATOM 4315 N N . ALA D 1 100 ? 12.187 -47.232 33.393 1.00 36.64 97 ALA D N 1
ATOM 4316 C CA . ALA D 1 100 ? 13.233 -46.800 34.331 1.00 36.81 97 ALA D CA 1
ATOM 4317 C C . ALA D 1 100 ? 14.654 -47.195 33.918 1.00 36.84 97 ALA D C 1
ATOM 4318 O O . ALA D 1 100 ? 15.566 -46.409 34.083 1.00 37.59 97 ALA D O 1
ATOM 4320 N N . GLN D 1 101 ? 14.830 -48.393 33.365 1.00 37.74 98 GLN D N 1
ATOM 4321 C CA . GLN D 1 101 ? 16.137 -48.825 32.840 1.00 37.76 98 GLN D CA 1
ATOM 4322 C C . GLN D 1 101 ? 16.703 -47.827 31.822 1.00 37.72 98 GLN D C 1
ATOM 4323 O O . GLN D 1 101 ? 17.909 -47.761 31.648 1.00 37.23 98 GLN D O 1
ATOM 4329 N N . ASP D 1 102 ? 15.810 -47.064 31.181 1.00 38.33 99 ASP D N 1
ATOM 4330 C CA . ASP D 1 102 ? 16.128 -46.083 30.123 1.00 39.25 99 ASP D CA 1
ATOM 4331 C C . ASP D 1 102 ? 16.097 -44.584 30.565 1.00 37.99 99 ASP D C 1
ATOM 4332 O O . ASP D 1 102 ? 16.562 -43.716 29.861 1.00 37.73 99 ASP D O 1
ATOM 4337 N N . ALA D 1 103 ? 15.518 -44.290 31.722 1.00 37.97 100 ALA D N 1
ATOM 4338 C CA . ALA D 1 103 ? 15.450 -42.924 32.244 1.00 36.86 100 ALA D CA 1
ATOM 4339 C C . ALA D 1 103 ? 16.840 -42.501 32.685 1.00 35.92 100 ALA D C 1
ATOM 4340 O O . ALA D 1 103 ? 17.617 -43.316 33.180 1.00 33.89 100 ALA D O 1
ATOM 4342 N N . ALA D 1 104 ? 17.116 -41.209 32.514 1.00 35.91 101 ALA D N 1
ATOM 4343 C CA . ALA D 1 104 ? 18.422 -40.636 32.796 1.00 36.69 101 ALA D CA 1
ATOM 4344 C C . ALA D 1 104 ? 18.660 -40.540 34.330 1.00 37.69 101 ALA D C 1
ATOM 4345 O O . ALA D 1 104 ? 17.725 -40.316 35.086 1.00 36.25 101 ALA D O 1
ATOM 4347 N N . PRO D 1 105 ? 19.911 -40.645 34.784 1.00 39.16 102 PRO D N 1
ATOM 4348 C CA . PRO D 1 105 ? 20.216 -40.340 36.182 1.00 39.48 102 PRO D CA 1
ATOM 4349 C C . PRO D 1 105 ? 19.792 -38.868 36.446 1.00 39.78 102 PRO D C 1
ATOM 4350 O O . PRO D 1 105 ? 19.725 -38.083 35.513 1.00 39.25 102 PRO D O 1
ATOM 4354 N N . GLY D 1 106 ? 19.421 -38.576 37.694 1.00 39.78 103 GLY D N 1
ATOM 4355 C CA . GLY D 1 106 ? 18.794 -37.328 38.083 1.00 38.64 103 GLY D CA 1
ATOM 4356 C C . GLY D 1 106 ? 17.277 -37.298 37.963 1.00 37.24 103 GLY D C 1
ATOM 4357 O O . GLY D 1 106 ? 16.680 -36.395 38.504 1.00 37.08 103 GLY D O 1
ATOM 4358 N N . THR D 1 107 ? 16.667 -38.230 37.227 1.00 35.87 104 THR D N 1
ATOM 4359 C CA . THR D 1 107 ? 15.192 -38.396 37.226 1.00 33.74 104 THR D CA 1
ATOM 4360 C C . THR D 1 107 ? 14.818 -39.435 38.262 1.00 34.01 104 THR D C 1
ATOM 4361 O O . THR D 1 107 ? 15.627 -40.243 38.666 1.00 31.54 104 THR D O 1
ATOM 4365 N N . ILE D 1 108 ? 13.546 -39.424 38.629 1.00 34.18 105 ILE D N 1
ATOM 4366 C CA . ILE D 1 108 ? 13.070 -40.212 39.714 1.00 35.22 105 ILE D CA 1
ATOM 4367 C C . ILE D 1 108 ? 13.228 -41.651 39.273 1.00 34.59 105 ILE D C 1
ATOM 4368 O O . ILE D 1 108 ? 13.792 -42.467 39.974 1.00 33.92 105 ILE D O 1
ATOM 4373 N N . ARG D 1 109 ? 12.748 -41.936 38.078 1.00 34.10 106 ARG D N 1
ATOM 4374 C CA . ARG D 1 109 ? 12.829 -43.272 37.564 1.00 34.70 106 ARG D CA 1
ATOM 4375 C C . ARG D 1 109 ? 14.272 -43.716 37.352 1.00 34.23 106 ARG D C 1
ATOM 4376 O O . ARG D 1 109 ? 14.587 -44.833 37.649 1.00 34.13 106 ARG D O 1
ATOM 4384 N N . GLY D 1 110 ? 15.140 -42.852 36.851 1.00 33.95 107 GLY D N 1
ATOM 4385 C CA . GLY D 1 110 ? 16.523 -43.224 36.578 1.00 34.21 107 GLY D CA 1
ATOM 4386 C C . GLY D 1 110 ? 17.315 -43.397 37.862 1.00 34.76 107 GLY D C 1
ATOM 4387 O O . GLY D 1 110 ? 18.290 -44.174 37.901 1.00 35.54 107 GLY D O 1
ATOM 4388 N N . ASP D 1 111 ? 16.920 -42.673 38.907 1.00 34.11 108 ASP D N 1
ATOM 4389 C CA . ASP D 1 111 ? 17.639 -42.736 40.159 1.00 34.91 108 ASP D CA 1
ATOM 4390 C C . ASP D 1 111 ? 17.174 -43.969 40.928 1.00 34.67 108 ASP D C 1
ATOM 4391 O O . ASP D 1 111 ? 17.980 -44.672 41.518 1.00 33.78 108 ASP D O 1
ATOM 4396 N N . TYR D 1 112 ? 15.870 -44.220 40.910 1.00 34.53 109 TYR D N 1
ATOM 4397 C CA . TYR D 1 112 ? 15.273 -45.177 41.797 1.00 35.30 109 TYR D CA 1
ATOM 4398 C C . TYR D 1 112 ? 14.734 -46.462 41.151 1.00 34.85 109 TYR D C 1
ATOM 4399 O O . TYR D 1 112 ? 14.508 -47.435 41.839 1.00 34.05 109 TYR D O 1
ATOM 4408 N N . GLY D 1 113 ? 14.583 -46.492 39.839 1.00 34.71 110 GLY D N 1
ATOM 4409 C CA . GLY D 1 113 ? 13.908 -47.597 39.182 1.00 34.63 110 GLY D CA 1
ATOM 4410 C C . GLY D 1 113 ? 14.834 -48.459 38.391 1.00 35.07 110 GLY D C 1
ATOM 4411 O O . GLY D 1 113 ? 15.864 -47.982 37.923 1.00 35.35 110 GLY D O 1
ATOM 4412 N N . ASN D 1 114 ? 14.491 -49.751 38.299 1.00 36.15 111 ASN D N 1
ATOM 4413 C CA . ASN D 1 114 ? 15.134 -50.664 37.398 1.00 36.22 111 ASN D CA 1
ATOM 4414 C C . ASN D 1 114 ? 14.134 -51.543 36.682 1.00 37.48 111 ASN D C 1
ATOM 4415 O O . ASN D 1 114 ? 14.432 -52.659 36.332 1.00 37.60 111 ASN D O 1
ATOM 4420 N N . ASP D 1 115 ? 12.948 -51.027 36.444 1.00 38.81 112 ASP D N 1
ATOM 4421 C CA . ASP D 1 115 ? 11.920 -51.803 35.780 1.00 39.70 112 ASP D CA 1
ATOM 4422 C C . ASP D 1 115 ? 10.873 -50.974 34.995 1.00 39.04 112 ASP D C 1
ATOM 4423 O O . ASP D 1 115 ? 10.772 -49.754 35.149 1.00 37.02 112 ASP D O 1
ATOM 4428 N N . LEU D 1 116 ? 10.145 -51.674 34.116 1.00 39.31 113 LEU D N 1
ATOM 4429 C CA . LEU D 1 116 ? 9.137 -51.066 33.222 1.00 39.42 113 LEU D CA 1
ATOM 4430 C C . LEU D 1 116 ? 7.778 -50.927 33.864 1.00 38.91 113 LEU D C 1
ATOM 4431 O O . LEU D 1 116 ? 7.168 -49.860 33.822 1.00 38.66 113 LEU D O 1
ATOM 4436 N N . GLY D 1 117 ? 7.299 -52.034 34.427 1.00 40.08 114 GLY D N 1
ATOM 4437 C CA . GLY D 1 117 ? 6.033 -52.078 35.137 1.00 40.20 114 GLY D CA 1
ATOM 4438 C C . GLY D 1 117 ? 6.199 -51.307 36.418 1.00 40.16 114 GLY D C 1
ATOM 4439 O O . GLY D 1 117 ? 5.446 -50.379 36.691 1.00 41.50 114 GLY D O 1
ATOM 4440 N N . HIS D 1 118 ? 7.214 -51.672 37.201 1.00 39.91 115 HIS D N 1
ATOM 4441 C CA . HIS D 1 118 ? 7.422 -51.035 38.498 1.00 38.76 115 HIS D CA 1
ATOM 4442 C C . HIS D 1 118 ? 8.322 -49.839 38.327 1.00 36.98 115 HIS D C 1
ATOM 4443 O O . HIS D 1 118 ? 9.528 -49.949 38.504 1.00 35.53 115 HIS D O 1
ATOM 4450 N N . ASN D 1 119 ? 7.703 -48.706 37.971 1.00 35.50 116 ASN D N 1
ATOM 4451 C CA . ASN D 1 119 ? 8.419 -47.459 37.618 1.00 34.62 116 ASN D CA 1
ATOM 4452 C C . ASN D 1 119 ? 8.032 -46.256 38.513 1.00 34.25 116 ASN D C 1
ATOM 4453 O O . ASN D 1 119 ? 8.037 -45.109 38.047 1.00 33.63 116 ASN D O 1
ATOM 4458 N N . LEU D 1 120 ? 7.625 -46.555 39.755 1.00 33.36 117 LEU D N 1
ATOM 4459 C CA . LEU D 1 120 ? 7.574 -45.615 40.932 1.00 33.18 117 LEU D CA 1
ATOM 4460 C C . LEU D 1 120 ? 6.537 -44.563 40.975 1.00 33.17 117 LEU D C 1
ATOM 4461 O O . LEU D 1 120 ? 6.143 -44.118 42.059 1.00 32.27 117 LEU D O 1
ATOM 4466 N N . ILE D 1 121 ? 6.114 -44.136 39.799 1.00 32.98 118 ILE D N 1
ATOM 4467 C CA . ILE D 1 121 ? 5.463 -42.876 39.695 1.00 32.91 118 ILE D CA 1
ATOM 4468 C C . ILE D 1 121 ? 4.781 -42.762 38.368 1.00 32.50 118 ILE D C 1
ATOM 4469 O O . ILE D 1 121 ? 5.210 -43.343 37.389 1.00 30.77 118 ILE D O 1
ATOM 4474 N N . HIS D 1 122 ? 3.717 -41.994 38.377 1.00 32.73 119 HIS D N 1
ATOM 4475 C CA . HIS D 1 122 ? 2.899 -41.755 37.218 1.00 34.54 119 HIS D CA 1
ATOM 4476 C C . HIS D 1 122 ? 2.601 -40.278 37.220 1.00 34.58 119 HIS D C 1
ATOM 4477 O O . HIS D 1 122 ? 2.271 -39.699 38.242 1.00 35.82 119 HIS D O 1
ATOM 4484 N N . GLY D 1 123 ? 2.737 -39.660 36.087 1.00 35.31 120 GLY D N 1
ATOM 4485 C CA . GLY D 1 123 ? 2.438 -38.239 35.945 1.00 36.42 120 GLY D CA 1
ATOM 4486 C C . GLY D 1 123 ? 1.644 -38.078 34.671 1.00 36.58 120 GLY D C 1
ATOM 4487 O O . GLY D 1 123 ? 1.858 -38.823 33.715 1.00 36.47 120 GLY D O 1
ATOM 4488 N N . SER D 1 124 ? 0.731 -37.125 34.655 1.00 37.24 121 SER D N 1
ATOM 4489 C CA . SER D 1 124 ? -0.181 -37.001 33.549 1.00 36.94 121 SER D CA 1
ATOM 4490 C C . SER D 1 124 ? 0.642 -36.618 32.346 1.00 37.69 121 SER D C 1
ATOM 4491 O O . SER D 1 124 ? 1.575 -35.819 32.443 1.00 36.64 121 SER D O 1
ATOM 4494 N N . ASP D 1 125 ? 0.299 -37.212 31.217 1.00 38.69 122 ASP D N 1
ATOM 4495 C CA . ASP D 1 125 ? 0.995 -36.936 29.950 1.00 40.64 122 ASP D CA 1
ATOM 4496 C C . ASP D 1 125 ? 0.756 -35.530 29.442 1.00 41.40 122 ASP D C 1
ATOM 4497 O O . ASP D 1 125 ? -0.377 -35.191 29.095 1.00 41.25 122 ASP D O 1
ATOM 4502 N N . HIS D 1 126 ? 1.826 -34.742 29.347 1.00 43.27 123 HIS D N 1
ATOM 4503 C CA . HIS D 1 126 ? 1.726 -33.351 28.877 1.00 45.13 123 HIS D CA 1
ATOM 4504 C C . HIS D 1 126 ? 1.321 -33.174 27.385 1.00 46.62 123 HIS D C 1
ATOM 4505 O O . HIS D 1 126 ? 0.793 -32.108 26.993 1.00 47.16 123 HIS D O 1
ATOM 4512 N N . GLU D 1 127 ? 1.545 -34.221 26.586 1.00 47.06 124 GLU D N 1
ATOM 4513 C CA . GLU D 1 127 ? 1.261 -34.223 25.131 1.00 47.90 124 GLU D CA 1
ATOM 4514 C C . GLU D 1 127 ? -0.056 -34.954 24.803 1.00 48.13 124 GLU D C 1
ATOM 4515 O O . GLU D 1 127 ? -0.347 -35.195 23.640 1.00 46.53 124 GLU D O 1
ATOM 4521 N N . ASP D 1 128 ? -0.818 -35.319 25.839 1.00 48.58 125 ASP D N 1
ATOM 4522 C CA . ASP D 1 128 ? -2.182 -35.783 25.686 1.00 49.81 125 ASP D CA 1
ATOM 4523 C C . ASP D 1 128 ? -3.112 -34.717 26.263 1.00 50.25 125 ASP D C 1
ATOM 4524 O O . ASP D 1 128 ? -3.081 -34.489 27.469 1.00 50.53 125 ASP D O 1
ATOM 4529 N N . GLU D 1 129 ? -3.920 -34.061 25.415 1.00 50.48 126 GLU D N 1
ATOM 4530 C CA . GLU D 1 129 ? -4.749 -32.917 25.854 1.00 50.74 126 GLU D CA 1
ATOM 4531 C C . GLU D 1 129 ? -5.849 -33.384 26.785 1.00 50.54 126 GLU D C 1
ATOM 4532 O O . GLU D 1 129 ? -6.568 -34.337 26.461 1.00 50.51 126 GLU D O 1
ATOM 4534 N N . GLY D 1 130 ? -5.953 -32.747 27.954 1.00 49.66 127 GLY D N 1
ATOM 4535 C CA . GLY D 1 130 ? -7.059 -32.999 28.855 1.00 48.87 127 GLY D CA 1
ATOM 4536 C C . GLY D 1 130 ? -6.761 -34.088 29.867 1.00 48.56 127 GLY D C 1
ATOM 4537 O O . GLY D 1 130 ? -7.461 -34.183 30.871 1.00 47.56 127 GLY D O 1
ATOM 4538 N N . ALA D 1 131 ? -5.711 -34.878 29.625 1.00 48.05 128 ALA D N 1
ATOM 4539 C CA . ALA D 1 131 ? -5.362 -36.011 30.495 1.00 47.98 128 ALA D CA 1
ATOM 4540 C C . ALA D 1 131 ? -5.061 -35.594 31.937 1.00 47.99 128 ALA D C 1
ATOM 4541 O O . ALA D 1 131 ? -5.396 -36.326 32.839 1.00 48.15 128 ALA D O 1
ATOM 4543 N N . ASN D 1 132 ? -4.446 -34.430 32.147 1.00 48.23 129 ASN D N 1
ATOM 4544 C CA . ASN D 1 132 ? -4.273 -33.912 33.501 1.00 48.60 129 ASN D CA 1
ATOM 4545 C C . ASN D 1 132 ? -5.616 -33.893 34.212 1.00 49.22 129 ASN D C 1
ATOM 4546 O O . ASN D 1 132 ? -5.896 -34.748 35.037 1.00 48.36 129 ASN D O 1
ATOM 4551 N N . GLU D 1 133 ? -6.468 -32.974 33.776 1.00 50.33 130 GLU D N 1
ATOM 4552 C CA . GLU D 1 133 ? -7.774 -32.732 34.353 1.00 50.86 130 GLU D CA 1
ATOM 4553 C C . GLU D 1 133 ? -8.669 -33.991 34.264 1.00 50.42 130 GLU D C 1
ATOM 4554 O O . GLU D 1 133 ? -9.532 -34.226 35.132 1.00 49.73 130 GLU D O 1
ATOM 4560 N N . ARG D 1 134 ? -8.425 -34.852 33.283 1.00 49.85 131 ARG D N 1
ATOM 4561 C CA . ARG D 1 134 ? -9.105 -36.152 33.275 1.00 50.38 131 ARG D CA 1
ATOM 4562 C C . ARG D 1 134 ? -8.753 -37.035 34.499 1.00 49.71 131 ARG D C 1
ATOM 4563 O O . ARG D 1 134 ? -9.636 -37.633 35.114 1.00 50.01 131 ARG D O 1
ATOM 4571 N N . GLU D 1 135 ? -7.468 -37.160 34.814 1.00 48.89 132 GLU D N 1
ATOM 4572 C CA . GLU D 1 135 ? -6.997 -38.098 35.858 1.00 48.04 132 GLU D CA 1
ATOM 4573 C C . GLU D 1 135 ? -7.275 -37.532 37.248 1.00 47.02 132 GLU D C 1
ATOM 4574 O O . GLU D 1 135 ? -7.560 -38.262 38.196 1.00 47.72 132 GLU D O 1
ATOM 4580 N N . ILE D 1 136 ? -7.178 -36.220 37.335 1.00 45.59 133 ILE D N 1
ATOM 4581 C CA . ILE D 1 136 ? -7.454 -35.473 38.517 1.00 45.04 133 ILE D CA 1
ATOM 4582 C C . ILE D 1 136 ? -8.909 -35.705 38.902 1.00 45.37 133 ILE D C 1
ATOM 4583 O O . ILE D 1 136 ? -9.217 -35.913 40.073 1.00 44.55 133 ILE D O 1
ATOM 4588 N N . ALA D 1 137 ? -9.809 -35.673 37.915 1.00 45.40 134 ALA D N 1
ATOM 4589 C CA . ALA D 1 137 ? -11.230 -35.686 38.244 1.00 45.41 134 ALA D CA 1
ATOM 4590 C C . ALA D 1 137 ? -11.579 -37.097 38.555 1.00 45.25 134 ALA D C 1
ATOM 4591 O O . ALA D 1 137 ? -12.455 -37.359 39.357 1.00 45.60 134 ALA D O 1
ATOM 4593 N N . LEU D 1 138 ? -10.819 -38.013 37.976 1.00 44.35 135 LEU D N 1
ATOM 4594 C CA . LEU D 1 138 ? -10.952 -39.393 38.312 1.00 43.35 135 LEU D CA 1
ATOM 4595 C C . LEU D 1 138 ? -10.569 -39.677 39.746 1.00 42.71 135 LEU D C 1
ATOM 4596 O O . LEU D 1 138 ? -11.231 -40.468 40.413 1.00 43.34 135 LEU D O 1
ATOM 4601 N N . PHE D 1 139 ? -9.494 -39.063 40.227 1.00 41.64 136 PHE D N 1
ATOM 4602 C CA . PHE D 1 139 ? -8.930 -39.485 41.503 1.00 40.75 136 PHE D CA 1
ATOM 4603 C C . PHE D 1 139 ? -9.394 -38.614 42.670 1.00 42.17 136 PHE D C 1
ATOM 4604 O O . PHE D 1 139 ? -9.422 -39.090 43.796 1.00 40.73 136 PHE D O 1
ATOM 4612 N N . PHE D 1 140 ? -9.756 -37.355 42.363 1.00 44.13 137 PHE D N 1
ATOM 4613 C CA . PHE D 1 140 ? -10.059 -36.307 43.351 1.00 46.21 137 PHE D CA 1
ATOM 4614 C C . PHE D 1 140 ? -11.387 -35.594 43.111 1.00 47.68 137 PHE D C 1
ATOM 4615 O O . PHE D 1 140 ? -11.619 -35.053 42.038 1.00 48.13 137 PHE D O 1
ATOM 4623 N N . ASP D 1 141 ? -12.211 -35.510 44.148 1.00 49.88 138 ASP D N 1
ATOM 4624 C CA . ASP D 1 141 ? -13.318 -34.535 44.171 1.00 51.85 138 ASP D CA 1
ATOM 4625 C C . ASP D 1 141 ? -12.819 -33.070 44.273 1.00 52.25 138 ASP D C 1
ATOM 4626 O O . ASP D 1 141 ? -11.785 -32.814 44.881 1.00 53.23 138 ASP D O 1
ATOM 4631 N N . ASP D 1 142 ? -13.543 -32.123 43.654 1.00 52.83 139 ASP D N 1
ATOM 4632 C CA . ASP D 1 142 ? -13.309 -30.667 43.822 1.00 52.91 139 ASP D CA 1
ATOM 4633 C C . ASP D 1 142 ? -12.964 -30.313 45.324 1.00 52.37 139 ASP D C 1
ATOM 4634 O O . ASP D 1 142 ? -12.050 -29.541 45.609 1.00 52.39 139 ASP D O 1
ATOM 4639 N N . ASP D 1 143 ? -13.733 -30.895 46.250 1.00 51.85 140 ASP D N 1
ATOM 4640 C CA . ASP D 1 143 ? -13.627 -30.735 47.734 1.00 51.82 140 ASP D CA 1
ATOM 4641 C C . ASP D 1 143 ? -12.308 -31.232 48.400 1.00 50.07 140 ASP D C 1
ATOM 4642 O O . ASP D 1 143 ? -12.077 -30.989 49.597 1.00 49.36 140 ASP D O 1
ATOM 4647 N N . GLU D 1 144 ? -11.468 -31.936 47.637 1.00 48.43 141 GLU D N 1
ATOM 4648 C CA . GLU D 1 144 ? -10.207 -32.485 48.154 1.00 47.63 141 GLU D CA 1
ATOM 4649 C C . GLU D 1 144 ? -9.020 -31.791 47.523 1.00 46.94 141 GLU D C 1
ATOM 4650 O O . GLU D 1 144 ? -7.864 -32.165 47.788 1.00 46.25 141 GLU D O 1
ATOM 4656 N N . LEU D 1 145 ? -9.314 -30.803 46.675 1.00 45.92 142 LEU D N 1
ATOM 4657 C CA . LEU D 1 145 ? -8.298 -30.006 46.036 1.00 45.25 142 LEU D CA 1
ATOM 4658 C C . LEU D 1 145 ? -8.253 -28.828 46.899 1.00 44.99 142 LEU D C 1
ATOM 4659 O O . LEU D 1 145 ? -9.268 -28.437 47.430 1.00 46.43 142 LEU D O 1
ATOM 4664 N N . VAL D 1 146 ? -7.102 -28.220 47.042 1.00 44.92 143 VAL D N 1
ATOM 4665 C CA . VAL D 1 146 ? -7.042 -27.096 47.955 1.00 45.10 143 VAL D CA 1
ATOM 4666 C C . VAL D 1 146 ? -6.651 -25.907 47.161 1.00 45.53 143 VAL D C 1
ATOM 4667 O O . VAL D 1 146 ? -5.825 -25.997 46.260 1.00 45.85 143 VAL D O 1
ATOM 4671 N N . ASP D 1 147 ? -7.275 -24.786 47.479 1.00 46.36 144 ASP D N 1
ATOM 4672 C CA . ASP D 1 147 ? -6.866 -23.500 46.934 1.00 46.35 144 ASP D CA 1
ATOM 4673 C C . ASP D 1 147 ? -6.123 -22.775 48.003 1.00 46.01 144 ASP D C 1
ATOM 4674 O O . ASP D 1 147 ? -6.565 -22.711 49.181 1.00 43.84 144 ASP D O 1
ATOM 4679 N N . TRP D 1 148 ? -4.965 -22.270 47.570 1.00 45.44 145 TRP D N 1
ATOM 4680 C CA . TRP D 1 148 ? -4.047 -21.581 48.442 1.00 45.65 145 TRP D CA 1
ATOM 4681 C C . TRP D 1 148 ? -2.947 -20.911 47.669 1.00 46.12 145 TRP D C 1
ATOM 4682 O O . TRP D 1 148 ? -2.793 -21.094 46.454 1.00 45.32 145 TRP D O 1
ATOM 4693 N N . ASP D 1 149 ? -2.216 -20.078 48.393 1.00 47.32 146 ASP D N 1
ATOM 4694 C CA . ASP D 1 149 ? -1.079 -19.371 47.819 1.00 48.31 146 ASP D CA 1
ATOM 4695 C C . ASP D 1 149 ? 0.198 -19.712 48.583 1.00 48.21 146 ASP D C 1
ATOM 4696 O O . ASP D 1 149 ? 0.349 -19.342 49.756 1.00 47.89 146 ASP D O 1
ATOM 4701 N N . ARG D 1 150 ? 1.081 -20.455 47.895 1.00 48.52 147 ARG D N 1
ATOM 4702 C CA . ARG D 1 150 ? 2.439 -20.762 48.363 1.00 48.19 147 ARG D CA 1
ATOM 4703 C C . ARG D 1 150 ? 3.208 -19.454 48.261 1.00 48.23 147 ARG D C 1
ATOM 4704 O O . ARG D 1 150 ? 3.429 -18.985 47.151 1.00 48.96 147 ARG D O 1
ATOM 4712 N N . ASP D 1 151 ? 3.599 -18.846 49.387 1.00 47.15 148 ASP D N 1
ATOM 4713 C CA . ASP D 1 151 ? 4.299 -17.532 49.368 1.00 46.30 148 ASP D CA 1
ATOM 4714 C C . ASP D 1 151 ? 5.714 -17.513 48.821 1.00 44.77 148 ASP D C 1
ATOM 4715 O O . ASP D 1 151 ? 6.259 -16.451 48.483 1.00 45.18 148 ASP D O 1
ATOM 4720 N N . ALA D 1 152 ? 6.310 -18.681 48.732 1.00 43.17 149 ALA D N 1
ATOM 4721 C CA . ALA D 1 152 ? 7.579 -18.814 48.039 1.00 42.88 149 ALA D CA 1
ATOM 4722 C C . ALA D 1 152 ? 7.441 -18.644 46.520 1.00 41.50 149 ALA D C 1
ATOM 4723 O O . ALA D 1 152 ? 8.424 -18.371 45.858 1.00 42.81 149 ALA D O 1
ATOM 4725 N N . SER D 1 153 ? 6.234 -18.856 45.998 1.00 40.01 150 SER D N 1
ATOM 4726 C CA . SER D 1 153 ? 5.881 -18.747 44.581 1.00 38.32 150 SER D CA 1
ATOM 4727 C C . SER D 1 153 ? 6.210 -17.410 44.016 1.00 37.59 150 SER D C 1
ATOM 4728 O O . SER D 1 153 ? 6.435 -17.304 42.815 1.00 37.06 150 SER D O 1
ATOM 4731 N N . ALA D 1 154 ? 6.251 -16.395 44.880 1.00 36.71 151 ALA D N 1
ATOM 4732 C CA . ALA D 1 154 ? 6.715 -15.079 44.493 1.00 36.18 151 ALA D CA 1
ATOM 4733 C C . ALA D 1 154 ? 8.215 -15.039 44.241 1.00 35.07 151 ALA D C 1
ATOM 4734 O O . ALA D 1 154 ? 8.693 -14.133 43.591 1.00 33.16 151 ALA D O 1
ATOM 4736 N N . TRP D 1 155 ? 8.973 -16.015 44.738 1.00 35.70 152 TRP D N 1
ATOM 4737 C CA . TRP D 1 155 ? 10.410 -16.108 44.354 1.00 35.68 152 TRP D CA 1
ATOM 4738 C C . TRP D 1 155 ? 10.748 -17.206 43.311 1.00 34.99 152 TRP D C 1
ATOM 4739 O O . TRP D 1 155 ? 11.806 -17.211 42.662 1.00 33.87 152 TRP D O 1
ATOM 4750 N N . VAL D 1 156 ? 9.819 -18.102 43.112 1.00 34.25 153 VAL D N 1
ATOM 4751 C CA . VAL D 1 156 ? 10.026 -19.107 42.143 1.00 34.93 153 VAL D CA 1
ATOM 4752 C C . VAL D 1 156 ? 9.737 -18.496 40.768 1.00 35.94 153 VAL D C 1
ATOM 4753 O O . VAL D 1 156 ? 10.392 -18.872 39.834 1.00 35.36 153 VAL D O 1
ATOM 4757 N N . TYR D 1 157 ? 8.800 -17.541 40.676 1.00 37.11 154 TYR D N 1
ATOM 4758 C CA . TYR D 1 157 ? 8.326 -16.942 39.399 1.00 38.84 154 TYR D CA 1
ATOM 4759 C C . TYR D 1 157 ? 8.389 -15.412 39.334 1.00 40.86 154 TYR D C 1
ATOM 4760 O O . TYR D 1 157 ? 8.131 -14.745 40.325 1.00 41.47 154 TYR D O 1
ATOM 4769 N N . GLU D 1 158 ? 8.676 -14.857 38.155 1.00 43.68 155 GLU D N 1
ATOM 4770 C CA . GLU D 1 158 ? 8.388 -13.455 37.897 1.00 45.32 155 GLU D CA 1
ATOM 4771 C C . GLU D 1 158 ? 6.876 -13.302 38.003 1.00 45.73 155 GLU D C 1
ATOM 4772 O O . GLU D 1 158 ? 6.334 -12.184 37.918 1.00 46.80 155 GLU D O 1
ATOM 4778 N N . HIS E 1 7 ? 17.018 -60.468 36.233 1.00 52.83 4 HIS E N 1
ATOM 4779 C CA . HIS E 1 7 ? 17.122 -60.673 37.692 1.00 52.71 4 HIS E CA 1
ATOM 4780 C C . HIS E 1 7 ? 18.576 -60.955 38.043 1.00 52.63 4 HIS E C 1
ATOM 4781 O O . HIS E 1 7 ? 19.111 -60.398 39.005 1.00 53.23 4 HIS E O 1
ATOM 4783 N N . ASP E 1 8 ? 19.232 -61.789 37.236 1.00 51.68 5 ASP E N 1
ATOM 4784 C CA . ASP E 1 8 ? 20.490 -62.428 37.643 1.00 50.76 5 ASP E CA 1
ATOM 4785 C C . ASP E 1 8 ? 21.794 -61.702 37.361 1.00 48.62 5 ASP E C 1
ATOM 4786 O O . ASP E 1 8 ? 22.843 -61.995 37.971 1.00 49.01 5 ASP E O 1
ATOM 4791 N N . GLU E 1 9 ? 21.738 -60.792 36.415 1.00 45.72 6 GLU E N 1
ATOM 4792 C CA . GLU E 1 9 ? 22.942 -60.260 35.847 1.00 43.92 6 GLU E CA 1
ATOM 4793 C C . GLU E 1 9 ? 23.873 -59.756 36.938 1.00 42.53 6 GLU E C 1
ATOM 4794 O O . GLU E 1 9 ? 23.420 -59.157 37.928 1.00 42.52 6 GLU E O 1
ATOM 4800 N N . ARG E 1 10 ? 25.164 -60.013 36.770 1.00 41.22 7 ARG E N 1
ATOM 4801 C CA . ARG E 1 10 ? 26.173 -59.469 37.679 1.00 40.93 7 ARG E CA 1
ATOM 4802 C C . ARG E 1 10 ? 27.097 -58.541 36.928 1.00 38.96 7 ARG E C 1
ATOM 4803 O O . ARG E 1 10 ? 27.351 -58.790 35.751 1.00 38.64 7 ARG E O 1
ATOM 4811 N N . THR E 1 11 ? 27.577 -57.498 37.631 1.00 36.77 8 THR E N 1
ATOM 4812 C CA . THR E 1 11 ? 28.561 -56.523 37.153 1.00 36.02 8 THR E CA 1
ATOM 4813 C C . THR E 1 11 ? 29.497 -55.967 38.245 1.00 35.52 8 THR E C 1
ATOM 4814 O O . THR E 1 11 ? 29.093 -55.744 39.355 1.00 34.35 8 THR E O 1
ATOM 4818 N N . PHE E 1 12 ? 30.757 -55.763 37.873 1.00 35.27 9 PHE E N 1
ATOM 4819 C CA . PHE E 1 12 ? 31.851 -55.424 38.782 1.00 34.89 9 PHE E CA 1
ATOM 4820 C C . PHE E 1 12 ? 31.873 -53.943 38.841 1.00 34.46 9 PHE E C 1
ATOM 4821 O O . PHE E 1 12 ? 31.821 -53.325 37.788 1.00 34.23 9 PHE E O 1
ATOM 4829 N N . VAL E 1 13 ? 31.892 -53.391 40.060 1.00 33.34 10 VAL E N 1
ATOM 4830 C CA . VAL E 1 13 ? 31.953 -51.949 40.289 1.00 33.35 10 VAL E CA 1
ATOM 4831 C C . VAL E 1 13 ? 33.001 -51.704 41.364 1.00 33.60 10 VAL E C 1
ATOM 4832 O O . VAL E 1 13 ? 33.046 -52.404 42.367 1.00 35.95 10 VAL E O 1
ATOM 4836 N N . MET E 1 14 ? 33.818 -50.701 41.219 1.00 33.54 11 MET E N 1
ATOM 4837 C CA . MET E 1 14 ? 34.823 -50.478 42.229 1.00 34.91 11 MET E CA 1
ATOM 4838 C C . MET E 1 14 ? 34.955 -48.994 42.461 1.00 34.09 11 MET E C 1
ATOM 4839 O O . MET E 1 14 ? 34.971 -48.183 41.530 1.00 33.79 11 MET E O 1
ATOM 4844 N N . VAL E 1 15 ? 35.071 -48.590 43.700 1.00 33.86 12 VAL E N 1
ATOM 4845 C CA . VAL E 1 15 ? 35.362 -47.189 43.857 1.00 33.89 12 VAL E CA 1
ATOM 4846 C C . VAL E 1 15 ? 36.900 -47.039 43.820 1.00 33.78 12 VAL E C 1
ATOM 4847 O O . VAL E 1 15 ? 37.689 -47.858 44.364 1.00 31.21 12 VAL E O 1
ATOM 4851 N N . LYS E 1 16 ? 37.300 -46.037 43.070 1.00 32.42 13 LYS E N 1
ATOM 4852 C CA . LYS E 1 16 ? 38.696 -45.838 42.843 1.00 33.50 13 LYS E CA 1
ATOM 4853 C C . LYS E 1 16 ? 39.346 -45.242 44.057 1.00 33.61 13 LYS E C 1
ATOM 4854 O O . LYS E 1 16 ? 38.690 -44.881 44.996 1.00 32.61 13 LYS E O 1
ATOM 4860 N N . PRO E 1 17 ? 40.669 -45.237 44.071 1.00 35.38 14 PRO E N 1
ATOM 4861 C CA . PRO E 1 17 ? 41.411 -44.630 45.168 1.00 34.87 14 PRO E CA 1
ATOM 4862 C C . PRO E 1 17 ? 41.050 -43.149 45.398 1.00 35.61 14 PRO E C 1
ATOM 4863 O O . PRO E 1 17 ? 41.067 -42.764 46.582 1.00 36.48 14 PRO E O 1
ATOM 4867 N N . ASP E 1 18 ? 40.686 -42.363 44.376 1.00 35.47 15 ASP E N 1
ATOM 4868 C CA . ASP E 1 18 ? 40.209 -40.979 44.647 1.00 36.10 15 ASP E CA 1
ATOM 4869 C C . ASP E 1 18 ? 38.870 -40.963 45.380 1.00 36.48 15 ASP E C 1
ATOM 4870 O O . ASP E 1 18 ? 38.645 -40.101 46.265 1.00 37.85 15 ASP E O 1
ATOM 4875 N N . GLY E 1 19 ? 37.980 -41.883 45.000 1.00 36.23 16 GLY E N 1
ATOM 4876 C CA . GLY E 1 19 ? 36.658 -42.005 45.616 1.00 35.86 16 GLY E CA 1
ATOM 4877 C C . GLY E 1 19 ? 36.765 -42.394 47.100 1.00 35.54 16 GLY E C 1
ATOM 4878 O O . GLY E 1 19 ? 36.122 -41.781 47.900 1.00 34.04 16 GLY E O 1
ATOM 4879 N N . VAL E 1 20 ? 37.622 -43.366 47.440 1.00 35.49 17 VAL E N 1
ATOM 4880 C CA . VAL E 1 20 ? 37.930 -43.708 48.824 1.00 36.25 17 VAL E CA 1
ATOM 4881 C C . VAL E 1 20 ? 38.532 -42.541 49.632 1.00 36.58 17 VAL E C 1
ATOM 4882 O O . VAL E 1 20 ? 38.048 -42.188 50.694 1.00 37.30 17 VAL E O 1
ATOM 4886 N N . GLN E 1 21 ? 39.561 -41.921 49.099 1.00 37.31 18 GLN E N 1
ATOM 4887 C CA . GLN E 1 21 ? 40.263 -40.872 49.807 1.00 38.04 18 GLN E CA 1
ATOM 4888 C C . GLN E 1 21 ? 39.398 -39.593 50.039 1.00 36.83 18 GLN E C 1
ATOM 4889 O O . GLN E 1 21 ? 39.493 -38.992 51.088 1.00 35.01 18 GLN E O 1
ATOM 4895 N N . ARG E 1 22 ? 38.531 -39.234 49.094 1.00 36.05 19 ARG E N 1
ATOM 4896 C CA . ARG E 1 22 ? 37.554 -38.148 49.283 1.00 36.26 19 ARG E CA 1
ATOM 4897 C C . ARG E 1 22 ? 36.259 -38.506 50.065 1.00 36.11 19 ARG E C 1
ATOM 4898 O O . ARG E 1 22 ? 35.369 -37.655 50.260 1.00 35.61 19 ARG E O 1
ATOM 4906 N N . GLY E 1 23 ? 36.153 -39.747 50.519 1.00 35.26 20 GLY E N 1
ATOM 4907 C CA . GLY E 1 23 ? 35.127 -40.087 51.491 1.00 35.30 20 GLY E CA 1
ATOM 4908 C C . GLY E 1 23 ? 33.773 -40.361 50.836 1.00 35.59 20 GLY E C 1
ATOM 4909 O O . GLY E 1 23 ? 32.720 -40.202 51.483 1.00 34.38 20 GLY E O 1
ATOM 4910 N N . LEU E 1 24 ? 33.812 -40.785 49.558 1.00 35.58 21 LEU E N 1
ATOM 4911 C CA . LEU E 1 24 ? 32.610 -41.009 48.740 1.00 36.30 21 LEU E CA 1
ATOM 4912 C C . LEU E 1 24 ? 32.161 -42.483 48.570 1.00 36.96 21 LEU E C 1
ATOM 4913 O O . LEU E 1 24 ? 31.355 -42.782 47.677 1.00 37.82 21 LEU E O 1
ATOM 4918 N N . ILE E 1 25 ? 32.686 -43.401 49.388 1.00 37.13 22 ILE E N 1
ATOM 4919 C CA . ILE E 1 25 ? 32.296 -44.829 49.310 1.00 37.42 22 ILE E CA 1
ATOM 4920 C C . ILE E 1 25 ? 30.809 -45.024 49.561 1.00 37.28 22 ILE E C 1
ATOM 4921 O O . ILE E 1 25 ? 30.158 -45.818 48.890 1.00 37.17 22 ILE E O 1
ATOM 4926 N N . GLY E 1 26 ? 30.290 -44.337 50.566 1.00 36.66 23 GLY E N 1
ATOM 4927 C CA . GLY E 1 26 ? 28.937 -44.580 51.001 1.00 37.85 23 GLY E CA 1
ATOM 4928 C C . GLY E 1 26 ? 27.948 -43.870 50.109 1.00 37.37 23 GLY E C 1
ATOM 4929 O O . GLY E 1 26 ? 26.876 -44.364 49.885 1.00 37.60 23 GLY E O 1
ATOM 4930 N N . ASP E 1 27 ? 28.318 -42.710 49.607 1.00 37.27 24 ASP E N 1
ATOM 4931 C CA . ASP E 1 27 ? 27.456 -42.019 48.689 1.00 39.04 24 ASP E CA 1
ATOM 4932 C C . ASP E 1 27 ? 27.356 -42.868 47.384 1.00 38.29 24 ASP E C 1
ATOM 4933 O O . ASP E 1 27 ? 26.323 -42.871 46.727 1.00 40.70 24 ASP E O 1
ATOM 4938 N N . ILE E 1 28 ? 28.381 -43.625 47.022 1.00 36.72 25 ILE E N 1
ATOM 4939 C CA . ILE E 1 28 ? 28.300 -44.426 45.790 1.00 35.30 25 ILE E CA 1
ATOM 4940 C C . ILE E 1 28 ? 27.477 -45.627 46.039 1.00 33.88 25 ILE E C 1
ATOM 4941 O O . ILE E 1 28 ? 26.569 -45.894 45.286 1.00 31.98 25 ILE E O 1
ATOM 4946 N N . VAL E 1 29 ? 27.754 -46.321 47.135 1.00 33.81 26 VAL E N 1
ATOM 4947 C CA . VAL E 1 29 ? 27.015 -47.563 47.444 1.00 32.49 26 VAL E CA 1
ATOM 4948 C C . VAL E 1 29 ? 25.534 -47.222 47.485 1.00 33.05 26 VAL E C 1
ATOM 4949 O O . VAL E 1 29 ? 24.706 -48.038 47.111 1.00 33.52 26 VAL E O 1
ATOM 4953 N N . THR E 1 30 ? 25.211 -46.008 47.954 1.00 32.55 27 THR E N 1
ATOM 4954 C CA . THR E 1 30 ? 23.824 -45.626 48.266 1.00 32.63 27 THR E CA 1
ATOM 4955 C C . THR E 1 30 ? 23.044 -45.458 46.963 1.00 32.84 27 THR E C 1
ATOM 4956 O O . THR E 1 30 ? 21.964 -46.015 46.846 1.00 32.67 27 THR E O 1
ATOM 4960 N N . ARG E 1 31 ? 23.597 -44.708 46.003 1.00 33.31 28 ARG E N 1
ATOM 4961 C CA . ARG E 1 31 ? 23.033 -44.611 44.631 1.00 34.00 28 ARG E CA 1
ATOM 4962 C C . ARG E 1 31 ? 22.811 -45.960 43.939 1.00 34.04 28 ARG E C 1
ATOM 4963 O O . ARG E 1 31 ? 21.834 -46.144 43.208 1.00 34.40 28 ARG E O 1
ATOM 4971 N N . LEU E 1 32 ? 23.652 -46.944 44.229 1.00 34.77 29 LEU E N 1
ATOM 4972 C CA . LEU E 1 32 ? 23.415 -48.301 43.694 1.00 34.30 29 LEU E CA 1
ATOM 4973 C C . LEU E 1 32 ? 22.323 -49.073 44.401 1.00 34.27 29 LEU E C 1
ATOM 4974 O O . LEU E 1 32 ? 21.628 -49.860 43.765 1.00 32.49 29 LEU E O 1
ATOM 4979 N N . GLU E 1 33 ? 22.199 -48.859 45.711 1.00 34.58 30 GLU E N 1
ATOM 4980 C CA . GLU E 1 33 ? 21.192 -49.501 46.511 1.00 35.74 30 GLU E CA 1
ATOM 4981 C C . GLU E 1 33 ? 19.860 -48.889 46.173 1.00 36.18 30 GLU E C 1
ATOM 4982 O O . GLU E 1 33 ? 18.906 -49.600 45.909 1.00 36.20 30 GLU E O 1
ATOM 4988 N N . THR E 1 34 ? 19.794 -47.554 46.154 1.00 37.01 31 THR E N 1
ATOM 4989 C CA . THR E 1 34 ? 18.501 -46.867 45.992 1.00 36.86 31 THR E CA 1
ATOM 4990 C C . THR E 1 34 ? 17.924 -47.142 44.581 1.00 36.41 31 THR E C 1
ATOM 4991 O O . THR E 1 34 ? 16.735 -46.996 44.348 1.00 35.15 31 THR E O 1
ATOM 4995 N N . LYS E 1 35 ? 18.797 -47.496 43.636 1.00 36.27 32 LYS E N 1
ATOM 4996 C CA . LYS E 1 35 ? 18.374 -47.801 42.285 1.00 36.41 32 LYS E CA 1
ATOM 4997 C C . LYS E 1 35 ? 17.823 -49.245 42.235 1.00 37.05 32 LYS E C 1
ATOM 4998 O O . LYS E 1 35 ? 17.194 -49.654 41.262 1.00 37.58 32 LYS E O 1
ATOM 5004 N N . GLY E 1 36 ? 18.061 -50.016 43.287 1.00 36.82 33 GLY E N 1
ATOM 5005 C CA . GLY E 1 36 ? 17.373 -51.284 43.440 1.00 37.76 33 GLY E CA 1
ATOM 5006 C C . GLY E 1 36 ? 18.219 -52.512 43.126 1.00 37.78 33 GLY E C 1
ATOM 5007 O O . GLY E 1 36 ? 17.718 -53.616 43.071 1.00 37.61 33 GLY E O 1
ATOM 5008 N N . LEU E 1 37 ? 19.509 -52.286 42.943 1.00 37.54 34 LEU E N 1
ATOM 5009 C CA . LEU E 1 37 ? 20.450 -53.310 42.641 1.00 37.70 34 LEU E CA 1
ATOM 5010 C C . LEU E 1 37 ? 20.911 -53.955 43.928 1.00 38.10 34 LEU E C 1
ATOM 5011 O O . LEU E 1 37 ? 20.907 -53.331 44.974 1.00 37.58 34 LEU E O 1
ATOM 5016 N N . LYS E 1 38 ? 21.299 -55.225 43.830 1.00 38.39 35 LYS E N 1
ATOM 5017 C CA . LYS E 1 38 ? 21.539 -56.086 44.987 1.00 38.23 35 LYS E CA 1
ATOM 5018 C C . LYS E 1 38 ? 23.003 -56.311 45.176 1.00 37.80 35 LYS E C 1
ATOM 5019 O O . LYS E 1 38 ? 23.635 -56.990 44.367 1.00 39.41 35 LYS E O 1
ATOM 5025 N N . MET E 1 39 ? 23.566 -55.778 46.242 1.00 36.34 36 MET E N 1
ATOM 5026 C CA . MET E 1 39 ? 24.960 -56.070 46.514 1.00 36.30 36 MET E CA 1
ATOM 5027 C C . MET E 1 39 ? 25.230 -57.575 46.769 1.00 35.52 36 MET E C 1
ATOM 5028 O O . MET E 1 39 ? 24.623 -58.182 47.654 1.00 34.57 36 MET E O 1
ATOM 5033 N N . VAL E 1 40 ? 26.132 -58.169 45.998 1.00 35.94 37 VAL E N 1
ATOM 5034 C CA . VAL E 1 40 ? 26.533 -59.563 46.229 1.00 35.74 37 VAL E CA 1
ATOM 5035 C C . VAL E 1 40 ? 27.998 -59.746 46.556 1.00 34.89 37 VAL E C 1
ATOM 5036 O O . VAL E 1 40 ? 28.380 -60.806 46.970 1.00 36.35 37 VAL E O 1
ATOM 5040 N N . GLY E 1 41 ? 28.812 -58.723 46.457 1.00 34.13 38 GLY E N 1
ATOM 5041 C CA . GLY E 1 41 ? 30.206 -58.828 46.850 1.00 34.06 38 GLY E CA 1
ATOM 5042 C C . GLY E 1 41 ? 30.733 -57.464 47.261 1.00 34.79 38 GLY E C 1
ATOM 5043 O O . GLY E 1 41 ? 30.349 -56.439 46.701 1.00 33.85 38 GLY E O 1
ATOM 5044 N N . GLY E 1 42 ? 31.563 -57.431 48.289 1.00 35.62 39 GLY E N 1
ATOM 5045 C CA . GLY E 1 42 ? 32.159 -56.185 48.721 1.00 35.53 39 GLY E CA 1
ATOM 5046 C C . GLY E 1 42 ? 33.495 -56.440 49.389 1.00 36.22 39 GLY E C 1
ATOM 5047 O O . GLY E 1 42 ? 33.603 -57.226 50.331 1.00 37.99 39 GLY E O 1
ATOM 5048 N N . LYS E 1 43 ? 34.494 -55.699 48.976 1.00 36.74 40 LYS E N 1
ATOM 5049 C CA . LYS E 1 43 ? 35.867 -55.875 49.428 1.00 37.05 40 LYS E CA 1
ATOM 5050 C C . LYS E 1 43 ? 36.574 -54.500 49.400 1.00 36.39 40 LYS E C 1
ATOM 5051 O O . LYS E 1 43 ? 36.745 -53.874 48.348 1.00 33.95 40 LYS E O 1
ATOM 5057 N N . PHE E 1 44 ? 36.958 -54.049 50.577 1.00 36.37 41 PHE E N 1
ATOM 5058 C CA . PHE E 1 44 ? 37.850 -52.935 50.714 1.00 37.22 41 PHE E CA 1
ATOM 5059 C C . PHE E 1 44 ? 39.232 -53.534 50.630 1.00 37.81 41 PHE E C 1
ATOM 5060 O O . PHE E 1 44 ? 39.647 -54.192 51.551 1.00 37.82 41 PHE E O 1
ATOM 5068 N N . MET E 1 45 ? 39.959 -53.291 49.545 1.00 38.75 42 MET E N 1
ATOM 5069 C CA . MET E 1 45 ? 41.204 -54.018 49.296 1.00 39.49 42 MET E CA 1
ATOM 5070 C C . MET E 1 45 ? 42.210 -53.170 48.572 1.00 40.15 42 MET E C 1
ATOM 5071 O O . MET E 1 45 ? 41.902 -52.057 48.130 1.00 38.69 42 MET E O 1
ATOM 5076 N N . ARG E 1 46 ? 43.419 -53.718 48.420 1.00 41.32 43 ARG E N 1
ATOM 5077 C CA . ARG E 1 46 ? 44.458 -52.979 47.724 1.00 42.75 43 ARG E CA 1
ATOM 5078 C C . ARG E 1 46 ? 44.797 -53.673 46.451 1.00 42.39 43 ARG E C 1
ATOM 5079 O O . ARG E 1 46 ? 45.021 -54.868 46.451 1.00 44.07 43 ARG E O 1
ATOM 5087 N N . ILE E 1 47 ? 44.788 -52.938 45.358 1.00 42.42 44 ILE E N 1
ATOM 5088 C CA . ILE E 1 47 ? 45.069 -53.533 44.063 1.00 41.95 44 ILE E CA 1
ATOM 5089 C C . ILE E 1 47 ? 46.551 -53.442 43.942 1.00 42.48 44 ILE E C 1
ATOM 5090 O O . ILE E 1 47 ? 47.101 -52.320 43.859 1.00 41.01 44 ILE E O 1
ATOM 5095 N N . ASP E 1 48 ? 47.179 -54.616 44.004 1.00 43.52 45 ASP E N 1
ATOM 5096 C CA . ASP E 1 48 ? 48.609 -54.785 43.773 1.00 45.62 45 ASP E CA 1
ATOM 5097 C C . ASP E 1 48 ? 48.983 -54.673 42.275 1.00 46.50 45 ASP E C 1
ATOM 5098 O O . ASP E 1 48 ? 48.127 -54.826 41.407 1.00 46.65 45 ASP E O 1
ATOM 5103 N N . GLU E 1 49 ? 50.266 -54.420 41.999 1.00 48.27 46 GLU E N 1
ATOM 5104 C CA . GLU E 1 49 ? 50.812 -54.294 40.620 1.00 49.11 46 GLU E CA 1
ATOM 5105 C C . GLU E 1 49 ? 50.381 -55.374 39.576 1.00 48.33 46 GLU E C 1
ATOM 5106 O O . GLU E 1 49 ? 50.014 -55.038 38.436 1.00 47.74 46 GLU E O 1
ATOM 5112 N N . GLU E 1 50 ? 50.451 -56.656 39.930 1.00 47.85 47 GLU E N 1
ATOM 5113 C CA . GLU E 1 50 ? 50.121 -57.702 38.960 1.00 47.29 47 GLU E CA 1
ATOM 5114 C C . GLU E 1 50 ? 48.643 -57.617 38.596 1.00 46.34 47 GLU E C 1
ATOM 5115 O O . GLU E 1 50 ? 48.315 -57.507 37.434 1.00 46.52 47 GLU E O 1
ATOM 5117 N N . LEU E 1 51 ? 47.759 -57.617 39.591 1.00 44.77 48 LEU E N 1
ATOM 5118 C CA . LEU E 1 51 ? 46.331 -57.440 39.360 1.00 43.93 48 LEU E CA 1
ATOM 5119 C C . LEU E 1 51 ? 45.903 -56.271 38.463 1.00 43.51 48 LEU E C 1
ATOM 5120 O O . LEU E 1 51 ? 45.026 -56.450 37.601 1.00 42.33 48 LEU E O 1
ATOM 5125 N N . ALA E 1 52 ? 46.496 -55.095 38.686 1.00 42.02 49 ALA E N 1
ATOM 5126 C CA . ALA E 1 52 ? 46.229 -53.917 37.880 1.00 42.48 49 ALA E CA 1
ATOM 5127 C C . ALA E 1 52 ? 46.757 -54.055 36.455 1.00 43.68 49 ALA E C 1
ATOM 5128 O O . ALA E 1 52 ? 46.208 -53.432 35.568 1.00 43.46 49 ALA E O 1
ATOM 5130 N N . HIS E 1 53 ? 47.847 -54.808 36.249 1.00 44.33 50 HIS E N 1
ATOM 5131 C CA . HIS E 1 53 ? 48.330 -55.076 34.885 1.00 45.71 50 HIS E CA 1
ATOM 5132 C C . HIS E 1 53 ? 47.417 -56.043 34.138 1.00 45.72 50 HIS E C 1
ATOM 5133 O O . HIS E 1 53 ? 47.316 -55.955 32.922 1.00 46.55 50 HIS E O 1
ATOM 5140 N N . GLU E 1 54 ? 46.732 -56.935 34.853 1.00 45.58 51 GLU E N 1
ATOM 5141 C CA . GLU E 1 54 ? 45.792 -57.832 34.224 1.00 45.82 51 GLU E CA 1
ATOM 5142 C C . GLU E 1 54 ? 44.421 -57.237 33.994 1.00 44.84 51 GLU E C 1
ATOM 5143 O O . GLU E 1 54 ? 43.749 -57.599 33.011 1.00 44.62 51 GLU E O 1
ATOM 5149 N N . HIS E 1 55 ? 43.994 -56.356 34.900 1.00 43.87 52 HIS E N 1
ATOM 5150 C CA . HIS E 1 55 ? 42.690 -55.676 34.773 1.00 42.88 52 HIS E CA 1
ATOM 5151 C C . HIS E 1 55 ? 42.642 -54.656 33.651 1.00 43.12 52 HIS E C 1
ATOM 5152 O O . HIS E 1 55 ? 41.558 -54.329 33.128 1.00 42.02 52 HIS E O 1
ATOM 5159 N N . TYR E 1 56 ? 43.816 -54.100 33.370 1.00 42.98 53 TYR E N 1
ATOM 5160 C CA . TYR E 1 56 ? 43.955 -53.041 32.406 1.00 43.35 53 TYR E CA 1
ATOM 5161 C C . TYR E 1 56 ? 44.830 -53.530 31.274 1.00 43.30 53 TYR E C 1
ATOM 5162 O O . TYR E 1 56 ? 45.566 -52.757 30.667 1.00 42.68 53 TYR E O 1
ATOM 5171 N N . ALA E 1 57 ? 44.777 -54.832 30.988 1.00 43.46 54 ALA E N 1
ATOM 5172 C CA . ALA E 1 57 ? 45.643 -55.403 29.958 1.00 43.23 54 ALA E CA 1
ATOM 5173 C C . ALA E 1 57 ? 45.312 -54.903 28.574 1.00 42.47 54 ALA E C 1
ATOM 5174 O O . ALA E 1 57 ? 46.159 -54.939 27.733 1.00 42.73 54 ALA E O 1
ATOM 5176 N N . GLU E 1 58 ? 44.086 -54.448 28.344 1.00 42.51 55 GLU E N 1
ATOM 5177 C CA . GLU E 1 58 ? 43.643 -53.983 27.027 1.00 42.41 55 GLU E CA 1
ATOM 5178 C C . GLU E 1 58 ? 44.270 -52.652 26.680 1.00 42.69 55 GLU E C 1
ATOM 5179 O O . GLU E 1 58 ? 44.388 -52.280 25.499 1.00 42.19 55 GLU E O 1
ATOM 5185 N N . HIS E 1 59 ? 44.679 -51.936 27.729 1.00 42.84 56 HIS E N 1
ATOM 5186 C CA . HIS E 1 59 ? 45.389 -50.680 27.602 1.00 42.47 56 HIS E CA 1
ATOM 5187 C C . HIS E 1 59 ? 46.924 -50.786 27.587 1.00 42.38 56 HIS E C 1
ATOM 5188 O O . HIS E 1 59 ? 47.588 -49.770 27.559 1.00 42.56 56 HIS E O 1
ATOM 5195 N N . GLU E 1 60 ? 47.504 -51.968 27.567 1.00 42.56 57 GLU E N 1
ATOM 5196 C CA . GLU E 1 60 ? 48.953 -52.033 27.402 1.00 43.98 57 GLU E CA 1
ATOM 5197 C C . GLU E 1 60 ? 49.410 -51.195 26.165 1.00 44.08 57 GLU E C 1
ATOM 5198 O O . GLU E 1 60 ? 48.717 -51.159 25.130 1.00 42.59 57 GLU E O 1
ATOM 5204 N N . ASP E 1 61 ? 50.582 -50.562 26.303 1.00 44.07 58 ASP E N 1
ATOM 5205 C CA . ASP E 1 61 ? 51.227 -49.736 25.282 1.00 44.63 58 ASP E CA 1
ATOM 5206 C C . ASP E 1 61 ? 50.574 -48.409 24.987 1.00 44.66 58 ASP E C 1
ATOM 5207 O O . ASP E 1 61 ? 51.145 -47.659 24.235 1.00 45.44 58 ASP E O 1
ATOM 5212 N N . LYS E 1 62 ? 49.396 -48.124 25.545 1.00 44.82 59 LYS E N 1
ATOM 5213 C CA . LYS E 1 62 ? 48.740 -46.826 25.373 1.00 45.13 59 LYS E CA 1
ATOM 5214 C C . LYS E 1 62 ? 49.398 -45.891 26.358 1.00 44.53 59 LYS E C 1
ATOM 5215 O O . LYS E 1 62 ? 49.785 -46.349 27.427 1.00 44.32 59 LYS E O 1
ATOM 5221 N N . PRO E 1 63 ? 49.513 -44.597 26.022 1.00 44.99 60 PRO E N 1
ATOM 5222 C CA . PRO E 1 63 ? 50.333 -43.636 26.807 1.00 45.39 60 PRO E CA 1
ATOM 5223 C C . PRO E 1 63 ? 49.849 -43.404 28.240 1.00 45.75 60 PRO E C 1
ATOM 5224 O O . PRO E 1 63 ? 50.632 -43.096 29.110 1.00 45.25 60 PRO E O 1
ATOM 5228 N N . PHE E 1 64 ? 48.560 -43.601 28.484 1.00 46.80 61 PHE E N 1
ATOM 5229 C CA . PHE E 1 64 ? 48.019 -43.426 29.827 1.00 47.03 61 PHE E CA 1
ATOM 5230 C C . PHE E 1 64 ? 48.164 -44.639 30.761 1.00 47.17 61 PHE E C 1
ATOM 5231 O O . PHE E 1 64 ? 47.765 -44.558 31.927 1.00 47.84 61 PHE E O 1
ATOM 5239 N N . PHE E 1 65 ? 48.785 -45.724 30.286 1.00 46.61 62 PHE E N 1
ATOM 5240 C CA . PHE E 1 65 ? 48.847 -46.989 31.023 1.00 46.06 62 PHE E CA 1
ATOM 5241 C C . PHE E 1 65 ? 49.669 -46.880 32.299 1.00 46.67 62 PHE E C 1
ATOM 5242 O O . PHE E 1 65 ? 49.233 -47.260 33.349 1.00 45.14 62 PHE E O 1
ATOM 5250 N N . ASP E 1 66 ? 50.866 -46.335 32.210 1.00 48.03 63 ASP E N 1
ATOM 5251 C CA . ASP E 1 66 ? 51.715 -46.199 33.395 1.00 48.65 63 ASP E CA 1
ATOM 5252 C C . ASP E 1 66 ? 51.117 -45.255 34.412 1.00 48.56 63 ASP E C 1
ATOM 5253 O O . ASP E 1 66 ? 51.159 -45.545 35.604 1.00 48.16 63 ASP E O 1
ATOM 5258 N N . GLY E 1 67 ? 50.566 -44.130 33.929 1.00 47.93 64 GLY E N 1
ATOM 5259 C CA . GLY E 1 67 ? 49.882 -43.164 34.775 1.00 47.14 64 GLY E CA 1
ATOM 5260 C C . GLY E 1 67 ? 48.569 -43.600 35.417 1.00 46.67 64 GLY E C 1
ATOM 5261 O O . GLY E 1 67 ? 48.032 -42.862 36.252 1.00 47.20 64 GLY E O 1
ATOM 5262 N N . LEU E 1 68 ? 48.080 -44.777 35.029 1.00 45.21 65 LEU E N 1
ATOM 5263 C CA . LEU E 1 68 ? 46.835 -45.374 35.478 1.00 44.72 65 LEU E CA 1
ATOM 5264 C C . LEU E 1 68 ? 47.088 -46.573 36.347 1.00 43.74 65 LEU E C 1
ATOM 5265 O O . LEU E 1 68 ? 46.393 -46.752 37.327 1.00 43.75 65 LEU E O 1
ATOM 5270 N N . VAL E 1 69 ? 48.044 -47.414 35.974 1.00 42.36 66 VAL E N 1
ATOM 5271 C CA . VAL E 1 69 ? 48.452 -48.542 36.825 1.00 42.36 66 VAL E CA 1
ATOM 5272 C C . VAL E 1 69 ? 48.906 -47.931 38.148 1.00 42.22 66 VAL E C 1
ATOM 5273 O O . VAL E 1 69 ? 48.576 -48.426 39.221 1.00 40.03 66 VAL E O 1
ATOM 5277 N N . SER E 1 70 ? 49.629 -46.828 38.038 1.00 42.75 67 SER E N 1
ATOM 5278 C CA . SER E 1 70 ? 50.086 -46.082 39.202 1.00 43.78 67 SER E CA 1
ATOM 5279 C C . SER E 1 70 ? 48.932 -45.471 40.037 1.00 43.81 67 SER E C 1
ATOM 5280 O O . SER E 1 70 ? 48.980 -45.514 41.258 1.00 43.16 67 SER E O 1
ATOM 5283 N N . PHE E 1 71 ? 47.906 -44.910 39.381 1.00 44.24 68 PHE E N 1
ATOM 5284 C CA . PHE E 1 71 ? 46.780 -44.290 40.112 1.00 43.28 68 PHE E CA 1
ATOM 5285 C C . PHE E 1 71 ? 45.986 -45.346 40.859 1.00 43.29 68 PHE E C 1
ATOM 5286 O O . PHE E 1 71 ? 45.802 -45.229 42.072 1.00 43.66 68 PHE E O 1
ATOM 5294 N N . ILE E 1 72 ? 45.541 -46.399 40.164 1.00 43.02 69 ILE E N 1
ATOM 5295 C CA . ILE E 1 72 ? 44.676 -47.415 40.777 1.00 42.66 69 ILE E CA 1
ATOM 5296 C C . ILE E 1 72 ? 45.393 -48.220 41.840 1.00 42.58 69 ILE E C 1
ATOM 5297 O O . ILE E 1 72 ? 44.789 -49.042 42.520 1.00 41.45 69 ILE E O 1
ATOM 5302 N N . THR E 1 73 ? 46.696 -48.001 41.940 1.00 41.92 70 THR E N 1
ATOM 5303 C CA . THR E 1 73 ? 47.559 -48.716 42.859 1.00 41.91 70 THR E CA 1
ATOM 5304 C C . THR E 1 73 ? 47.915 -47.775 44.014 1.00 42.35 70 THR E C 1
ATOM 5305 O O . THR E 1 73 ? 48.570 -48.174 44.957 1.00 43.94 70 THR E O 1
ATOM 5309 N N . SER E 1 74 ? 47.464 -46.523 43.939 1.00 42.19 71 SER E N 1
ATOM 5310 C CA . SER E 1 74 ? 47.977 -45.461 44.801 1.00 41.53 71 SER E CA 1
ATOM 5311 C C . SER E 1 74 ? 47.254 -45.416 46.133 1.00 40.98 71 SER E C 1
ATOM 5312 O O . SER E 1 74 ? 47.746 -44.887 47.109 1.00 39.42 71 SER E O 1
ATOM 5315 N N . GLY E 1 75 ? 46.099 -46.040 46.185 1.00 41.07 72 GLY E N 1
ATOM 5316 C CA . GLY E 1 75 ? 45.428 -46.179 47.452 1.00 41.11 72 GLY E CA 1
ATOM 5317 C C . GLY E 1 75 ? 44.394 -47.228 47.281 1.00 41.06 72 GLY E C 1
ATOM 5318 O O . GLY E 1 75 ? 44.134 -47.658 46.170 1.00 42.59 72 GLY E O 1
ATOM 5319 N N . PRO E 1 76 ? 43.770 -47.628 48.368 1.00 40.58 73 PRO E N 1
ATOM 5320 C CA . PRO E 1 76 ? 42.871 -48.764 48.312 1.00 39.88 73 PRO E CA 1
ATOM 5321 C C . PRO E 1 76 ? 41.576 -48.385 47.646 1.00 38.87 73 PRO E C 1
ATOM 5322 O O . PRO E 1 76 ? 41.245 -47.223 47.479 1.00 38.47 73 PRO E O 1
ATOM 5326 N N . VAL E 1 77 ? 40.893 -49.424 47.207 1.00 38.15 74 VAL E N 1
ATOM 5327 C CA . VAL E 1 77 ? 39.642 -49.341 46.494 1.00 36.92 74 VAL E CA 1
ATOM 5328 C C . VAL E 1 77 ? 38.587 -50.110 47.239 1.00 36.83 74 VAL E C 1
ATOM 5329 O O . VAL E 1 77 ? 38.904 -50.931 48.077 1.00 37.40 74 VAL E O 1
ATOM 5333 N N . PHE E 1 78 ? 37.331 -49.868 46.903 1.00 36.86 75 PHE E N 1
ATOM 5334 C CA . PHE E 1 78 ? 36.251 -50.698 47.372 1.00 36.71 75 PHE E CA 1
ATOM 5335 C C . PHE E 1 78 ? 35.649 -51.385 46.181 1.00 36.96 75 PHE E C 1
ATOM 5336 O O . PHE E 1 78 ? 35.041 -50.751 45.330 1.00 36.42 75 PHE E O 1
ATOM 5344 N N . ALA E 1 79 ? 35.874 -52.693 46.139 1.00 37.06 76 ALA E N 1
ATOM 5345 C CA . ALA E 1 79 ? 35.511 -53.553 45.036 1.00 37.61 76 ALA E CA 1
ATOM 5346 C C . ALA E 1 79 ? 34.226 -54.205 45.386 1.00 38.10 76 ALA E C 1
ATOM 5347 O O . ALA E 1 79 ? 34.093 -54.692 46.468 1.00 39.26 76 ALA E O 1
ATOM 5349 N N . MET E 1 80 ? 33.296 -54.264 44.448 1.00 38.29 77 MET E N 1
ATOM 5350 C CA . MET E 1 80 ? 31.927 -54.720 44.723 1.00 36.97 77 MET E CA 1
ATOM 5351 C C . MET E 1 80 ? 31.450 -55.555 43.576 1.00 36.05 77 MET E C 1
ATOM 5352 O O . MET E 1 80 ? 32.015 -55.451 42.503 1.00 36.66 77 MET E O 1
ATOM 5357 N N . VAL E 1 81 ? 30.415 -56.353 43.790 1.00 35.47 78 VAL E N 1
ATOM 5358 C CA . VAL E 1 81 ? 29.630 -56.921 42.692 1.00 35.49 78 VAL E CA 1
ATOM 5359 C C . VAL E 1 81 ? 28.187 -56.632 42.972 1.00 35.16 78 VAL E C 1
ATOM 5360 O O . VAL E 1 81 ? 27.722 -56.776 44.140 1.00 34.65 78 VAL E O 1
ATOM 5364 N N . TRP E 1 82 ? 27.464 -56.260 41.921 1.00 33.94 79 TRP E N 1
ATOM 5365 C CA . TRP E 1 82 ? 26.049 -55.887 42.015 1.00 33.64 79 TRP E CA 1
ATOM 5366 C C . TRP E 1 82 ? 25.218 -56.674 41.063 1.00 33.76 79 TRP E C 1
ATOM 5367 O O . TRP E 1 82 ? 25.662 -57.035 40.026 1.00 33.68 79 TRP E O 1
ATOM 5378 N N . GLU E 1 83 ? 23.981 -56.916 41.416 1.00 34.88 80 GLU E N 1
ATOM 5379 C CA . GLU E 1 83 ? 23.173 -57.856 40.687 1.00 36.35 80 GLU E CA 1
ATOM 5380 C C . GLU E 1 83 ? 21.772 -57.236 40.466 1.00 36.58 80 GLU E C 1
ATOM 5381 O O . GLU E 1 83 ? 21.250 -56.568 41.334 1.00 37.42 80 GLU E O 1
ATOM 5387 N N . GLY E 1 84 ? 21.164 -57.462 39.307 1.00 36.25 81 GLY E N 1
ATOM 5388 C CA . GLY E 1 84 ? 19.827 -56.926 39.040 1.00 36.91 81 GLY E CA 1
ATOM 5389 C C . GLY E 1 84 ? 19.546 -56.984 37.553 1.00 37.15 81 GLY E C 1
ATOM 5390 O O . GLY E 1 84 ? 20.428 -57.364 36.788 1.00 37.77 81 GLY E O 1
ATOM 5391 N N . ALA E 1 85 ? 18.354 -56.634 37.129 1.00 37.00 82 ALA E N 1
ATOM 5392 C CA . ALA E 1 85 ? 18.052 -56.677 35.718 1.00 37.51 82 ALA E CA 1
ATOM 5393 C C . ALA E 1 85 ? 19.024 -55.729 35.060 1.00 37.53 82 ALA E C 1
ATOM 5394 O O . ALA E 1 85 ? 19.244 -54.628 35.548 1.00 36.60 82 ALA E O 1
ATOM 5396 N N . ASP E 1 86 ? 19.636 -56.195 33.983 1.00 37.75 83 ASP E N 1
ATOM 5397 C CA . ASP E 1 86 ? 20.524 -55.388 33.142 1.00 38.05 83 ASP E CA 1
ATOM 5398 C C . ASP E 1 86 ? 21.473 -54.533 33.969 1.00 37.46 83 ASP E C 1
ATOM 5399 O O . ASP E 1 86 ? 21.647 -53.389 33.712 1.00 38.08 83 ASP E O 1
ATOM 5404 N N . ALA E 1 87 ? 22.044 -55.103 35.002 1.00 37.49 84 ALA E N 1
ATOM 5405 C CA . ALA E 1 87 ? 22.788 -54.347 35.961 1.00 36.46 84 ALA E CA 1
ATOM 5406 C C . ALA E 1 87 ? 24.035 -53.749 35.364 1.00 35.85 84 ALA E C 1
ATOM 5407 O O . ALA E 1 87 ? 24.442 -52.680 35.782 1.00 34.38 84 ALA E O 1
ATOM 5409 N N . THR E 1 88 ? 24.634 -54.421 34.387 1.00 35.02 85 THR E N 1
ATOM 5410 C CA . THR E 1 88 ? 25.914 -53.975 33.898 1.00 33.85 85 THR E CA 1
ATOM 5411 C C . THR E 1 88 ? 25.701 -52.615 33.253 1.00 34.62 85 THR E C 1
ATOM 5412 O O . THR E 1 88 ? 26.394 -51.637 33.616 1.00 33.29 85 THR E O 1
ATOM 5416 N N . ARG E 1 89 ? 24.740 -52.543 32.323 1.00 34.35 86 ARG E N 1
ATOM 5417 C CA . ARG E 1 89 ? 24.421 -51.263 31.671 1.00 34.85 86 ARG E CA 1
ATOM 5418 C C . ARG E 1 89 ? 23.890 -50.217 32.675 1.00 34.40 86 ARG E C 1
ATOM 5419 O O . ARG E 1 89 ? 24.156 -49.040 32.540 1.00 32.87 86 ARG E O 1
ATOM 5427 N N . GLN E 1 90 ? 23.129 -50.649 33.672 1.00 35.10 87 GLN E N 1
ATOM 5428 C CA . GLN E 1 90 ? 22.537 -49.693 34.591 1.00 34.51 87 GLN E CA 1
ATOM 5429 C C . GLN E 1 90 ? 23.640 -49.008 35.360 1.00 34.07 87 GLN E C 1
ATOM 5430 O O . GLN E 1 90 ? 23.554 -47.815 35.567 1.00 33.72 87 GLN E O 1
ATOM 5436 N N . VAL E 1 91 ? 24.664 -49.717 35.797 1.00 34.74 88 VAL E N 1
ATOM 5437 C CA . VAL E 1 91 ? 25.681 -48.995 36.562 1.00 37.06 88 VAL E CA 1
ATOM 5438 C C . VAL E 1 91 ? 26.490 -48.090 35.633 1.00 37.23 88 VAL E C 1
ATOM 5439 O O . VAL E 1 91 ? 26.854 -46.985 36.038 1.00 38.71 88 VAL E O 1
ATOM 5443 N N . ARG E 1 92 ? 26.709 -48.503 34.383 1.00 37.55 89 ARG E N 1
ATOM 5444 C CA . ARG E 1 92 ? 27.328 -47.628 33.373 1.00 37.78 89 ARG E CA 1
ATOM 5445 C C . ARG E 1 92 ? 26.582 -46.316 33.148 1.00 36.90 89 ARG E C 1
ATOM 5446 O O . ARG E 1 92 ? 27.213 -45.271 33.015 1.00 37.39 89 ARG E O 1
ATOM 5454 N N . GLN E 1 93 ? 25.246 -46.363 33.094 1.00 36.56 90 GLN E N 1
ATOM 5455 C CA . GLN E 1 93 ? 24.440 -45.152 32.979 1.00 36.69 90 GLN E CA 1
ATOM 5456 C C . GLN E 1 93 ? 24.572 -44.333 34.275 1.00 36.62 90 GLN E C 1
ATOM 5457 O O . GLN E 1 93 ? 24.852 -43.131 34.213 1.00 37.54 90 GLN E O 1
ATOM 5463 N N . LEU E 1 94 ? 24.473 -44.959 35.449 1.00 36.34 91 LEU E N 1
ATOM 5464 C CA . LEU E 1 94 ? 24.598 -44.156 36.701 1.00 37.22 91 LEU E CA 1
ATOM 5465 C C . LEU E 1 94 ? 25.974 -43.444 36.808 1.00 36.38 91 LEU E C 1
ATOM 5466 O O . LEU E 1 94 ? 26.098 -42.416 37.469 1.00 33.30 91 LEU E O 1
ATOM 5471 N N . MET E 1 95 ? 26.997 -44.043 36.199 1.00 37.03 92 MET E N 1
ATOM 5472 C CA . MET E 1 95 ? 28.351 -43.524 36.334 1.00 38.69 92 MET E CA 1
ATOM 5473 C C . MET E 1 95 ? 28.575 -42.301 35.455 1.00 39.16 92 MET E C 1
ATOM 5474 O O . MET E 1 95 ? 29.273 -41.377 35.866 1.00 39.91 92 MET E O 1
ATOM 5479 N N . GLY E 1 96 ? 28.026 -42.341 34.244 1.00 39.20 93 GLY E N 1
ATOM 5480 C CA . GLY E 1 96 ? 28.278 -41.348 33.214 1.00 39.55 93 GLY E CA 1
ATOM 5481 C C . GLY E 1 96 ? 29.552 -41.586 32.455 1.00 39.63 93 GLY E C 1
ATOM 5482 O O . GLY E 1 96 ? 30.221 -42.534 32.690 1.00 40.40 93 GLY E O 1
ATOM 5483 N N . ALA E 1 97 ? 29.922 -40.688 31.561 1.00 41.30 94 ALA E N 1
ATOM 5484 C CA . ALA E 1 97 ? 31.124 -40.890 30.741 1.00 42.03 94 ALA E CA 1
ATOM 5485 C C . ALA E 1 97 ? 32.385 -41.049 31.564 1.00 43.12 94 ALA E C 1
ATOM 5486 O O . ALA E 1 97 ? 32.408 -40.673 32.714 1.00 42.95 94 ALA E O 1
ATOM 5488 N N . THR E 1 98 ? 33.406 -41.653 30.952 1.00 44.74 95 THR E N 1
ATOM 5489 C CA . THR E 1 98 ? 34.715 -41.908 31.566 1.00 45.33 95 THR E CA 1
ATOM 5490 C C . THR E 1 98 ? 35.355 -40.624 31.901 1.00 44.83 95 THR E C 1
ATOM 5491 O O . THR E 1 98 ? 35.889 -40.489 32.982 1.00 46.77 95 THR E O 1
ATOM 5495 N N . ASP E 1 99 ? 35.343 -39.681 30.975 1.00 44.03 96 ASP E N 1
ATOM 5496 C CA . ASP E 1 99 ? 35.787 -38.340 31.298 1.00 43.46 96 ASP E CA 1
ATOM 5497 C C . ASP E 1 99 ? 34.690 -37.618 32.149 1.00 42.12 96 ASP E C 1
ATOM 5498 O O . ASP E 1 99 ? 33.721 -37.103 31.635 1.00 41.75 96 ASP E O 1
ATOM 5503 N N . ALA E 1 100 ? 34.848 -37.598 33.461 1.00 40.94 97 ALA E N 1
ATOM 5504 C CA . ALA E 1 100 ? 33.896 -36.906 34.318 1.00 40.56 97 ALA E CA 1
ATOM 5505 C C . ALA E 1 100 ? 33.727 -35.387 34.012 1.00 40.96 97 ALA E C 1
ATOM 5506 O O . ALA E 1 100 ? 32.714 -34.775 34.418 1.00 41.80 97 ALA E O 1
ATOM 5508 N N . GLN E 1 101 ? 34.667 -34.775 33.281 1.00 40.29 98 GLN E N 1
ATOM 5509 C CA . GLN E 1 101 ? 34.453 -33.421 32.806 1.00 40.12 98 GLN E CA 1
ATOM 5510 C C . GLN E 1 101 ? 33.402 -33.411 31.711 1.00 39.36 98 GLN E C 1
ATOM 5511 O O . GLN E 1 101 ? 32.810 -32.393 31.476 1.00 38.55 98 GLN E O 1
ATOM 5517 N N . ASP E 1 102 ? 33.174 -34.542 31.061 1.00 38.83 99 ASP E N 1
ATOM 5518 C CA . ASP E 1 102 ? 32.067 -34.673 30.104 1.00 39.43 99 ASP E CA 1
ATOM 5519 C C . ASP E 1 102 ? 30.788 -35.278 30.707 1.00 38.01 99 ASP E C 1
ATOM 5520 O O . ASP E 1 102 ? 29.743 -35.259 30.057 1.00 36.10 99 ASP E O 1
ATOM 5525 N N . ALA E 1 103 ? 30.850 -35.823 31.934 1.00 37.23 100 ALA E N 1
ATOM 5526 C CA . ALA E 1 103 ? 29.686 -36.541 32.447 1.00 36.48 100 ALA E CA 1
ATOM 5527 C C . ALA E 1 103 ? 28.524 -35.597 32.792 1.00 35.80 100 ALA E C 1
ATOM 5528 O O . ALA E 1 103 ? 28.686 -34.410 33.094 1.00 35.44 100 ALA E O 1
ATOM 5530 N N . ALA E 1 104 ? 27.332 -36.121 32.655 1.00 35.41 101 ALA E N 1
ATOM 5531 C CA . ALA E 1 104 ? 26.134 -35.321 32.720 1.00 35.83 101 ALA E CA 1
ATOM 5532 C C . ALA E 1 104 ? 25.792 -35.225 34.185 1.00 35.76 101 ALA E C 1
ATOM 5533 O O . ALA E 1 104 ? 25.879 -36.202 34.928 1.00 35.33 101 ALA E O 1
ATOM 5535 N N . PRO E 1 105 ? 25.424 -34.059 34.640 1.00 35.69 102 PRO E N 1
ATOM 5536 C CA . PRO E 1 105 ? 25.120 -33.946 36.063 1.00 35.59 102 PRO E CA 1
ATOM 5537 C C . PRO E 1 105 ? 24.023 -34.932 36.389 1.00 34.31 102 PRO E C 1
ATOM 5538 O O . PRO E 1 105 ? 23.177 -35.302 35.560 1.00 34.78 102 PRO E O 1
ATOM 5542 N N . GLY E 1 106 ? 24.093 -35.455 37.584 1.00 34.03 103 GLY E N 1
ATOM 5543 C CA . GLY E 1 106 ? 23.150 -36.489 37.954 1.00 33.89 103 GLY E CA 1
ATOM 5544 C C . GLY E 1 106 ? 23.763 -37.865 37.895 1.00 32.54 103 GLY E C 1
ATOM 5545 O O . GLY E 1 106 ? 23.238 -38.784 38.477 1.00 34.22 103 GLY E O 1
ATOM 5546 N N . THR E 1 107 ? 24.889 -38.002 37.233 1.00 31.40 104 THR E N 1
ATOM 5547 C CA . THR E 1 107 ? 25.660 -39.248 37.322 1.00 30.81 104 THR E CA 1
ATOM 5548 C C . THR E 1 107 ? 26.754 -39.040 38.330 1.00 30.13 104 THR E C 1
ATOM 5549 O O . THR E 1 107 ? 27.105 -37.937 38.667 1.00 30.72 104 THR E O 1
ATOM 5553 N N . ILE E 1 108 ? 27.338 -40.120 38.748 1.00 29.36 105 ILE E N 1
ATOM 5554 C CA . ILE E 1 108 ? 28.312 -40.105 39.796 1.00 29.74 105 ILE E CA 1
ATOM 5555 C C . ILE E 1 108 ? 29.510 -39.326 39.400 1.00 30.81 105 ILE E C 1
ATOM 5556 O O . ILE E 1 108 ? 30.053 -38.532 40.152 1.00 30.57 105 ILE E O 1
ATOM 5561 N N . ARG E 1 109 ? 29.945 -39.580 38.182 1.00 32.66 106 ARG E N 1
ATOM 5562 C CA . ARG E 1 109 ? 31.090 -38.879 37.649 1.00 32.34 106 ARG E CA 1
ATOM 5563 C C . ARG E 1 109 ? 30.715 -37.453 37.393 1.00 32.39 106 ARG E C 1
ATOM 5564 O O . ARG E 1 109 ? 31.535 -36.538 37.640 1.00 32.67 106 ARG E O 1
ATOM 5572 N N . GLY E 1 110 ? 29.482 -37.237 36.939 1.00 32.42 107 GLY E N 1
ATOM 5573 C CA . GLY E 1 110 ? 29.024 -35.884 36.610 1.00 33.11 107 GLY E CA 1
ATOM 5574 C C . GLY E 1 110 ? 28.870 -35.015 37.839 1.00 32.86 107 GLY E C 1
ATOM 5575 O O . GLY E 1 110 ? 28.952 -33.811 37.755 1.00 35.37 107 GLY E O 1
ATOM 5576 N N . ASP E 1 111 ? 28.652 -35.642 38.987 1.00 33.93 108 ASP E N 1
ATOM 5577 C CA . ASP E 1 111 ? 28.427 -34.948 40.230 1.00 34.11 108 ASP E CA 1
ATOM 5578 C C . ASP E 1 111 ? 29.694 -34.797 41.012 1.00 33.34 108 ASP E C 1
ATOM 5579 O O . ASP E 1 111 ? 29.897 -33.806 41.621 1.00 34.13 108 ASP E O 1
ATOM 5584 N N . TYR E 1 112 ? 30.538 -35.806 41.004 1.00 33.99 109 TYR E N 1
ATOM 5585 C CA . TYR E 1 112 ? 31.666 -35.875 41.897 1.00 34.47 109 TYR E CA 1
ATOM 5586 C C . TYR E 1 112 ? 33.023 -35.615 41.203 1.00 34.73 109 TYR E C 1
ATOM 5587 O O . TYR E 1 112 ? 34.011 -35.316 41.894 1.00 35.03 109 TYR E O 1
ATOM 5596 N N . GLY E 1 113 ? 33.068 -35.694 39.869 1.00 34.04 110 GLY E N 1
ATOM 5597 C CA . GLY E 1 113 ? 34.321 -35.786 39.143 1.00 34.94 110 GLY E CA 1
ATOM 5598 C C . GLY E 1 113 ? 34.668 -34.574 38.278 1.00 35.90 110 GLY E C 1
ATOM 5599 O O . GLY E 1 113 ? 33.756 -33.973 37.707 1.00 34.80 110 GLY E O 1
ATOM 5600 N N . ASN E 1 114 ? 35.957 -34.191 38.221 1.00 35.94 111 ASN E N 1
ATOM 5601 C CA . ASN E 1 114 ? 36.394 -33.131 37.325 1.00 36.64 111 ASN E CA 1
ATOM 5602 C C . ASN E 1 114 ? 37.731 -33.531 36.682 1.00 38.00 111 ASN E C 1
ATOM 5603 O O . ASN E 1 114 ? 38.596 -32.720 36.468 1.00 38.03 111 ASN E O 1
ATOM 5608 N N . ASP E 1 115 ? 37.866 -34.817 36.371 1.00 39.74 112 ASP E N 1
ATOM 5609 C CA . ASP E 1 115 ? 39.111 -35.383 35.826 1.00 39.71 112 ASP E CA 1
ATOM 5610 C C . ASP E 1 115 ? 38.824 -36.639 34.988 1.00 40.15 112 ASP E C 1
ATOM 5611 O O . ASP E 1 115 ? 37.743 -37.242 35.017 1.00 38.21 112 ASP E O 1
ATOM 5616 N N . LEU E 1 116 ? 39.802 -37.010 34.184 1.00 41.64 113 LEU E N 1
ATOM 5617 C CA . LEU E 1 116 ? 39.657 -38.188 33.364 1.00 41.27 113 LEU E CA 1
ATOM 5618 C C . LEU E 1 116 ? 40.331 -39.342 34.049 1.00 40.89 113 LEU E C 1
ATOM 5619 O O . LEU E 1 116 ? 39.807 -40.435 34.061 1.00 40.48 113 LEU E O 1
ATOM 5624 N N . GLY E 1 117 ? 41.519 -39.121 34.595 1.00 41.40 114 GLY E N 1
ATOM 5625 C CA . GLY E 1 117 ? 42.183 -40.181 35.339 1.00 42.06 114 GLY E CA 1
ATOM 5626 C C . GLY E 1 117 ? 41.506 -40.485 36.673 1.00 41.39 114 GLY E C 1
ATOM 5627 O O . GLY E 1 117 ? 41.272 -41.632 37.018 1.00 43.04 114 GLY E O 1
ATOM 5628 N N . HIS E 1 118 ? 41.245 -39.439 37.444 1.00 40.82 115 HIS E N 1
ATOM 5629 C CA . HIS E 1 118 ? 40.645 -39.580 38.752 1.00 39.82 115 HIS E CA 1
ATOM 5630 C C . HIS E 1 118 ? 39.115 -39.424 38.574 1.00 38.23 115 HIS E C 1
ATOM 5631 O O . HIS E 1 118 ? 38.549 -38.353 38.792 1.00 37.34 115 HIS E O 1
ATOM 5638 N N . ASN E 1 119 ? 38.472 -40.507 38.119 1.00 37.06 116 ASN E N 1
ATOM 5639 C CA . ASN E 1 119 ? 37.032 -40.492 37.726 1.00 36.14 116 ASN E CA 1
ATOM 5640 C C . ASN E 1 119 ? 36.185 -41.439 38.567 1.00 35.77 116 ASN E C 1
ATOM 5641 O O . ASN E 1 119 ? 35.123 -41.915 38.116 1.00 34.89 116 ASN E O 1
ATOM 5646 N N . LEU E 1 120 ? 36.698 -41.740 39.779 1.00 35.66 117 LEU E N 1
ATOM 5647 C CA . LEU E 1 120 ? 35.875 -42.002 41.003 1.00 34.15 117 LEU E CA 1
ATOM 5648 C C . LEU E 1 120 ? 35.552 -43.491 41.115 1.00 33.18 117 LEU E C 1
ATOM 5649 O O . LEU E 1 120 ? 35.662 -44.094 42.209 1.00 32.89 117 LEU E O 1
ATOM 5654 N N . ILE E 1 121 ? 35.264 -44.074 39.958 1.00 31.83 118 ILE E N 1
ATOM 5655 C CA . ILE E 1 121 ? 34.499 -45.301 39.833 1.00 31.28 118 ILE E CA 1
ATOM 5656 C C . ILE E 1 121 ? 34.775 -46.021 38.514 1.00 31.80 118 ILE E C 1
ATOM 5657 O O . ILE E 1 121 ? 35.109 -45.391 37.491 1.00 30.82 118 ILE E O 1
ATOM 5662 N N . HIS E 1 122 ? 34.657 -47.333 38.574 1.00 32.01 119 HIS E N 1
ATOM 5663 C CA . HIS E 1 122 ? 34.736 -48.211 37.432 1.00 33.91 119 HIS E CA 1
ATOM 5664 C C . HIS E 1 122 ? 33.591 -49.223 37.484 1.00 33.98 119 HIS E C 1
ATOM 5665 O O . HIS E 1 122 ? 33.257 -49.736 38.541 1.00 34.48 119 HIS E O 1
ATOM 5672 N N . GLY E 1 123 ? 32.980 -49.511 36.357 1.00 33.51 120 GLY E N 1
ATOM 5673 C CA . GLY E 1 123 ? 32.080 -50.631 36.296 1.00 33.30 120 GLY E CA 1
ATOM 5674 C C . GLY E 1 123 ? 32.289 -51.310 35.002 1.00 34.37 120 GLY E C 1
ATOM 5675 O O . GLY E 1 123 ? 32.744 -50.690 34.045 1.00 34.54 120 GLY E O 1
ATOM 5676 N N . SER E 1 124 ? 31.935 -52.581 34.943 1.00 35.46 121 SER E N 1
ATOM 5677 C CA . SER E 1 124 ? 32.250 -53.379 33.770 1.00 35.98 121 SER E CA 1
ATOM 5678 C C . SER E 1 124 ? 31.478 -52.852 32.580 1.00 37.24 121 SER E C 1
ATOM 5679 O O . SER E 1 124 ? 30.341 -52.447 32.716 1.00 37.49 121 SER E O 1
ATOM 5682 N N . ASP E 1 125 ? 32.092 -52.910 31.404 1.00 39.11 122 ASP E N 1
ATOM 5683 C CA . ASP E 1 125 ? 31.473 -52.433 30.167 1.00 40.60 122 ASP E CA 1
ATOM 5684 C C . ASP E 1 125 ? 30.379 -53.408 29.692 1.00 41.46 122 ASP E C 1
ATOM 5685 O O . ASP E 1 125 ? 30.620 -54.594 29.594 1.00 42.28 122 ASP E O 1
ATOM 5690 N N . HIS E 1 126 ? 29.177 -52.921 29.406 1.00 42.49 123 HIS E N 1
ATOM 5691 C CA . HIS E 1 126 ? 28.127 -53.811 28.893 1.00 43.28 123 HIS E CA 1
ATOM 5692 C C . HIS E 1 126 ? 28.334 -54.099 27.422 1.00 44.12 123 HIS E C 1
ATOM 5693 O O . HIS E 1 126 ? 27.824 -55.108 26.923 1.00 44.57 123 HIS E O 1
ATOM 5700 N N . GLU E 1 127 ? 29.080 -53.227 26.734 1.00 44.98 124 GLU E N 1
ATOM 5701 C CA . GLU E 1 127 ? 29.338 -53.381 25.301 1.00 46.50 124 GLU E CA 1
ATOM 5702 C C . GLU E 1 127 ? 30.464 -54.366 24.976 1.00 45.99 124 GLU E C 1
ATOM 5703 O O . GLU E 1 127 ? 30.642 -54.721 23.816 1.00 45.55 124 GLU E O 1
ATOM 5709 N N . ASP E 1 128 ? 31.233 -54.781 25.977 1.00 45.38 125 ASP E N 1
ATOM 5710 C CA . ASP E 1 128 ? 32.345 -55.685 25.741 1.00 45.89 125 ASP E CA 1
ATOM 5711 C C . ASP E 1 128 ? 31.892 -57.028 26.268 1.00 45.93 125 ASP E C 1
ATOM 5712 O O . ASP E 1 128 ? 31.758 -57.208 27.496 1.00 45.16 125 ASP E O 1
ATOM 5717 N N . GLU E 1 129 ? 31.620 -57.960 25.350 1.00 46.90 126 GLU E N 1
ATOM 5718 C CA . GLU E 1 129 ? 31.006 -59.256 25.763 1.00 48.06 126 GLU E CA 1
ATOM 5719 C C . GLU E 1 129 ? 31.942 -60.059 26.677 1.00 46.89 126 GLU E C 1
ATOM 5720 O O . GLU E 1 129 ? 33.155 -60.149 26.454 1.00 46.82 126 GLU E O 1
ATOM 5726 N N . GLY E 1 130 ? 31.353 -60.531 27.764 1.00 46.17 127 GLY E N 1
ATOM 5727 C CA . GLY E 1 130 ? 32.052 -61.267 28.780 1.00 45.70 127 GLY E CA 1
ATOM 5728 C C . GLY E 1 130 ? 32.787 -60.507 29.865 1.00 44.72 127 GLY E C 1
ATOM 5729 O O . GLY E 1 130 ? 33.345 -61.166 30.723 1.00 44.80 127 GLY E O 1
ATOM 5730 N N . ALA E 1 131 ? 32.813 -59.182 29.855 1.00 43.75 128 ALA E N 1
ATOM 5731 C CA . ALA E 1 131 ? 33.744 -58.416 30.731 1.00 43.60 128 ALA E CA 1
ATOM 5732 C C . ALA E 1 131 ? 33.304 -58.252 32.202 1.00 44.02 128 ALA E C 1
ATOM 5733 O O . ALA E 1 131 ? 34.158 -57.995 33.066 1.00 43.05 128 ALA E O 1
ATOM 5735 N N . ASN E 1 132 ? 31.994 -58.344 32.464 1.00 44.22 129 ASN E N 1
ATOM 5736 C CA . ASN E 1 132 ? 31.483 -58.390 33.831 1.00 44.60 129 ASN E CA 1
ATOM 5737 C C . ASN E 1 132 ? 31.877 -59.679 34.484 1.00 46.03 129 ASN E C 1
ATOM 5738 O O . ASN E 1 132 ? 32.402 -59.674 35.577 1.00 45.33 129 ASN E O 1
ATOM 5743 N N . GLU E 1 133 ? 31.654 -60.793 33.801 1.00 47.57 130 GLU E N 1
ATOM 5744 C CA . GLU E 1 133 ? 31.901 -62.098 34.409 1.00 48.87 130 GLU E CA 1
ATOM 5745 C C . GLU E 1 133 ? 33.432 -62.217 34.618 1.00 48.61 130 GLU E C 1
ATOM 5746 O O . GLU E 1 133 ? 33.899 -62.667 35.674 1.00 49.95 130 GLU E O 1
ATOM 5752 N N . ARG E 1 134 ? 34.189 -61.685 33.672 1.00 48.06 131 ARG E N 1
ATOM 5753 C CA . ARG E 1 134 ? 35.639 -61.733 33.693 1.00 48.01 131 ARG E CA 1
ATOM 5754 C C . ARG E 1 134 ? 36.227 -60.976 34.901 1.00 47.74 131 ARG E C 1
ATOM 5755 O O . ARG E 1 134 ? 36.797 -61.621 35.788 1.00 48.16 131 ARG E O 1
ATOM 5763 N N . GLU E 1 135 ? 36.065 -59.634 34.921 1.00 46.81 132 GLU E N 1
ATOM 5764 C CA . GLU E 1 135 ? 36.557 -58.706 35.970 1.00 45.83 132 GLU E CA 1
ATOM 5765 C C . GLU E 1 135 ? 36.153 -59.125 37.401 1.00 45.13 132 GLU E C 1
ATOM 5766 O O . GLU E 1 135 ? 36.888 -58.895 38.350 1.00 45.58 132 GLU E O 1
ATOM 5772 N N . ILE E 1 136 ? 34.971 -59.716 37.526 1.00 44.35 133 ILE E N 1
ATOM 5773 C CA . ILE E 1 136 ? 34.459 -60.295 38.755 1.00 44.92 133 ILE E CA 1
ATOM 5774 C C . ILE E 1 136 ? 35.347 -61.436 39.246 1.00 45.12 133 ILE E C 1
ATOM 5775 O O . ILE E 1 136 ? 35.688 -61.499 40.429 1.00 44.81 133 ILE E O 1
ATOM 5780 N N . ALA E 1 137 ? 35.663 -62.352 38.331 1.00 45.87 134 ALA E N 1
ATOM 5781 C CA . ALA E 1 137 ? 36.504 -63.520 38.606 1.00 45.72 134 ALA E CA 1
ATOM 5782 C C . ALA E 1 137 ? 37.882 -63.067 39.015 1.00 45.61 134 ALA E C 1
ATOM 5783 O O . ALA E 1 137 ? 38.524 -63.697 39.853 1.00 46.93 134 ALA E O 1
ATOM 5785 N N . LEU E 1 138 ? 38.324 -61.954 38.454 1.00 44.85 135 LEU E N 1
ATOM 5786 C CA . LEU E 1 138 ? 39.696 -61.500 38.635 1.00 44.30 135 LEU E CA 1
ATOM 5787 C C . LEU E 1 138 ? 39.856 -60.893 40.027 1.00 43.77 135 LEU E C 1
ATOM 5788 O O . LEU E 1 138 ? 40.916 -61.009 40.652 1.00 42.90 135 LEU E O 1
ATOM 5793 N N . PHE E 1 139 ? 38.790 -60.276 40.527 1.00 43.23 136 PHE E N 1
ATOM 5794 C CA . PHE E 1 139 ? 38.862 -59.556 41.805 1.00 43.35 136 PHE E CA 1
ATOM 5795 C C . PHE E 1 139 ? 38.261 -60.340 42.951 1.00 43.63 136 PHE E C 1
ATOM 5796 O O . PHE E 1 139 ? 38.564 -60.078 44.088 1.00 43.63 136 PHE E O 1
ATOM 5804 N N . PHE E 1 140 ? 37.358 -61.261 42.659 1.00 45.03 137 PHE E N 1
ATOM 5805 C CA . PHE E 1 140 ? 36.654 -61.998 43.712 1.00 45.93 137 PHE E CA 1
ATOM 5806 C C . PHE E 1 140 ? 36.799 -63.454 43.390 1.00 47.72 137 PHE E C 1
ATOM 5807 O O . PHE E 1 140 ? 36.760 -63.830 42.229 1.00 48.40 137 PHE E O 1
ATOM 5815 N N . ASP E 1 141 ? 36.984 -64.285 44.392 1.00 49.62 138 ASP E N 1
ATOM 5816 C CA . ASP E 1 141 ? 36.781 -65.694 44.152 1.00 52.04 138 ASP E CA 1
ATOM 5817 C C . ASP E 1 141 ? 35.390 -66.037 44.755 1.00 52.82 138 ASP E C 1
ATOM 5818 O O . ASP E 1 141 ? 34.725 -65.147 45.305 1.00 52.57 138 ASP E O 1
ATOM 5823 N N . ASP E 1 142 ? 34.907 -67.267 44.560 1.00 54.30 139 ASP E N 1
ATOM 5824 C CA . ASP E 1 142 ? 33.436 -67.534 44.542 1.00 55.12 139 ASP E CA 1
ATOM 5825 C C . ASP E 1 142 ? 32.797 -67.612 45.898 1.00 54.62 139 ASP E C 1
ATOM 5826 O O . ASP E 1 142 ? 31.597 -67.434 46.020 1.00 55.31 139 ASP E O 1
ATOM 5831 N N . ASP E 1 143 ? 33.589 -67.935 46.906 1.00 54.66 140 ASP E N 1
ATOM 5832 C CA . ASP E 1 143 ? 33.087 -68.082 48.251 1.00 54.71 140 ASP E CA 1
ATOM 5833 C C . ASP E 1 143 ? 33.140 -66.723 48.899 1.00 53.75 140 ASP E C 1
ATOM 5834 O O . ASP E 1 143 ? 32.928 -66.583 50.104 1.00 54.32 140 ASP E O 1
ATOM 5839 N N . GLU E 1 144 ? 33.405 -65.714 48.073 1.00 52.60 141 GLU E N 1
ATOM 5840 C CA . GLU E 1 144 ? 33.401 -64.304 48.482 1.00 51.50 141 GLU E CA 1
ATOM 5841 C C . GLU E 1 144 ? 32.183 -63.544 47.939 1.00 49.83 141 GLU E C 1
ATOM 5842 O O . GLU E 1 144 ? 31.916 -62.414 48.363 1.00 49.30 141 GLU E O 1
ATOM 5848 N N . LEU E 1 145 ? 31.476 -64.167 47.003 1.00 47.86 142 LEU E N 1
ATOM 5849 C CA . LEU E 1 145 ? 30.252 -63.626 46.453 1.00 46.99 142 LEU E CA 1
ATOM 5850 C C . LEU E 1 145 ? 29.116 -64.301 47.178 1.00 46.16 142 LEU E C 1
ATOM 5851 O O . LEU E 1 145 ? 29.200 -65.509 47.473 1.00 46.11 142 LEU E O 1
ATOM 5856 N N . VAL E 1 146 ? 28.045 -63.554 47.441 1.00 45.12 143 VAL E N 1
ATOM 5857 C CA . VAL E 1 146 ? 26.971 -64.018 48.315 1.00 44.53 143 VAL E CA 1
ATOM 5858 C C . VAL E 1 146 ? 25.618 -64.209 47.599 1.00 45.55 143 VAL E C 1
ATOM 5859 O O . VAL E 1 146 ? 25.055 -63.286 47.008 1.00 45.10 143 VAL E O 1
ATOM 5863 N N . ASP E 1 147 ? 25.061 -65.407 47.692 1.00 46.65 144 ASP E N 1
ATOM 5864 C CA . ASP E 1 147 ? 23.779 -65.682 47.082 1.00 47.16 144 ASP E CA 1
ATOM 5865 C C . ASP E 1 147 ? 22.748 -65.526 48.141 1.00 46.54 144 ASP E C 1
ATOM 5866 O O . ASP E 1 147 ? 22.651 -66.342 49.059 1.00 46.99 144 ASP E O 1
ATOM 5871 N N . TRP E 1 148 ? 21.974 -64.451 48.015 1.00 46.01 145 TRP E N 1
ATOM 5872 C CA . TRP E 1 148 ? 20.935 -64.142 48.980 1.00 45.13 145 TRP E CA 1
ATOM 5873 C C . TRP E 1 148 ? 19.707 -63.555 48.321 1.00 46.07 145 TRP E C 1
ATOM 5874 O O . TRP E 1 148 ? 19.726 -63.127 47.160 1.00 46.56 145 TRP E O 1
ATOM 5885 N N . ASP E 1 149 ? 18.621 -63.509 49.049 1.00 45.91 146 ASP E N 1
ATOM 5886 C CA . ASP E 1 149 ? 17.465 -62.911 48.443 1.00 47.60 146 ASP E CA 1
ATOM 5887 C C . ASP E 1 149 ? 17.027 -61.660 49.177 1.00 47.18 146 ASP E C 1
ATOM 5888 O O . ASP E 1 149 ? 16.780 -61.653 50.405 1.00 46.87 146 ASP E O 1
ATOM 5893 N N . ARG E 1 150 ? 17.018 -60.576 48.412 1.00 46.98 147 ARG E N 1
ATOM 5894 C CA . ARG E 1 150 ? 16.515 -59.328 48.900 1.00 46.84 147 ARG E CA 1
ATOM 5895 C C . ARG E 1 150 ? 15.059 -59.287 48.639 1.00 46.38 147 ARG E C 1
ATOM 5896 O O . ARG E 1 150 ? 14.621 -59.400 47.507 1.00 46.25 147 ARG E O 1
ATOM 5904 N N . ASP E 1 151 ? 14.300 -59.112 49.697 1.00 45.35 148 ASP E N 1
ATOM 5905 C CA . ASP E 1 151 ? 12.859 -59.194 49.614 1.00 44.89 148 ASP E CA 1
ATOM 5906 C C . ASP E 1 151 ? 12.312 -57.896 49.052 1.00 44.44 148 ASP E C 1
ATOM 5907 O O . ASP E 1 151 ? 11.168 -57.849 48.582 1.00 46.11 148 ASP E O 1
ATOM 5912 N N . ALA E 1 152 ? 13.119 -56.844 49.053 1.00 42.95 149 ALA E N 1
ATOM 5913 C CA . ALA E 1 152 ? 12.701 -55.633 48.411 1.00 42.56 149 ALA E CA 1
ATOM 5914 C C . ALA E 1 152 ? 12.588 -55.856 46.892 1.00 42.29 149 ALA E C 1
ATOM 5915 O O . ALA E 1 152 ? 11.893 -55.107 46.232 1.00 42.20 149 ALA E O 1
ATOM 5917 N N . SER E 1 153 ? 13.251 -56.881 46.357 1.00 41.66 150 SER E N 1
ATOM 5918 C CA . SER E 1 153 ? 13.255 -57.134 44.923 1.00 42.37 150 SER E CA 1
ATOM 5919 C C . SER E 1 153 ? 11.893 -57.471 44.355 1.00 42.55 150 SER E C 1
ATOM 5920 O O . SER E 1 153 ? 11.662 -57.222 43.172 1.00 42.61 150 SER E O 1
ATOM 5923 N N . ALA E 1 154 ? 11.002 -58.019 45.187 1.00 42.49 151 ALA E N 1
ATOM 5924 C CA . ALA E 1 154 ? 9.585 -58.254 44.814 1.00 43.08 151 ALA E CA 1
ATOM 5925 C C . ALA E 1 154 ? 8.817 -56.978 44.437 1.00 42.73 151 ALA E C 1
ATOM 5926 O O . ALA E 1 154 ? 7.796 -57.040 43.762 1.00 43.51 151 ALA E O 1
ATOM 5928 N N . TRP E 1 155 ? 9.287 -55.833 44.911 1.00 42.55 152 TRP E N 1
ATOM 5929 C CA . TRP E 1 155 ? 8.709 -54.540 44.571 1.00 41.52 152 TRP E CA 1
ATOM 5930 C C . TRP E 1 155 ? 9.572 -53.723 43.607 1.00 41.65 152 TRP E C 1
ATOM 5931 O O . TRP E 1 155 ? 9.121 -52.716 43.080 1.00 41.36 152 TRP E O 1
ATOM 5942 N N . VAL E 1 156 ? 10.822 -54.113 43.408 1.00 41.93 153 VAL E N 1
ATOM 5943 C CA . VAL E 1 156 ? 11.643 -53.441 42.409 1.00 42.63 153 VAL E CA 1
ATOM 5944 C C . VAL E 1 156 ? 11.249 -53.910 41.007 1.00 42.97 153 VAL E C 1
ATOM 5945 O O . VAL E 1 156 ? 11.224 -53.101 40.079 1.00 42.86 153 VAL E O 1
ATOM 5949 N N . TYR E 1 157 ? 10.931 -55.203 40.886 1.00 43.32 154 TYR E N 1
ATOM 5950 C CA . TYR E 1 157 ? 10.531 -55.840 39.611 1.00 43.99 154 TYR E CA 1
ATOM 5951 C C . TYR E 1 157 ? 9.136 -56.468 39.681 1.00 44.97 154 TYR E C 1
ATOM 5952 O O . TYR E 1 157 ? 8.597 -56.733 40.784 1.00 45.90 154 TYR E O 1
ATOM 5961 N N . GLU E 1 158 ? 8.541 -56.703 38.517 1.00 45.30 155 GLU E N 1
ATOM 5962 C CA . GLU E 1 158 ? 7.333 -57.513 38.436 1.00 46.00 155 GLU E CA 1
ATOM 5963 C C . GLU E 1 158 ? 7.796 -58.944 38.410 1.00 46.75 155 GLU E C 1
ATOM 5964 O O . GLU E 1 158 ? 8.793 -59.208 37.766 1.00 47.40 155 GLU E O 1
ATOM 5966 N N . HIS F 1 7 ? 46.803 -19.797 39.904 1.00 58.49 4 HIS F N 1
ATOM 5967 C CA . HIS F 1 7 ? 46.593 -21.273 40.112 1.00 58.29 4 HIS F CA 1
ATOM 5968 C C . HIS F 1 7 ? 45.820 -21.854 38.863 1.00 56.36 4 HIS F C 1
ATOM 5969 O O . HIS F 1 7 ? 46.283 -21.655 37.730 1.00 55.66 4 HIS F O 1
ATOM 5976 N N . ASP F 1 8 ? 44.675 -22.540 39.040 1.00 53.93 5 ASP F N 1
ATOM 5977 C CA . ASP F 1 8 ? 43.893 -23.073 37.901 1.00 51.57 5 ASP F CA 1
ATOM 5978 C C . ASP F 1 8 ? 42.807 -22.045 37.444 1.00 48.85 5 ASP F C 1
ATOM 5979 O O . ASP F 1 8 ? 42.734 -20.899 37.930 1.00 47.67 5 ASP F O 1
ATOM 5984 N N . GLU F 1 9 ? 41.955 -22.467 36.516 1.00 45.85 6 GLU F N 1
ATOM 5985 C CA . GLU F 1 9 ? 40.969 -21.578 35.914 1.00 43.76 6 GLU F CA 1
ATOM 5986 C C . GLU F 1 9 ? 39.885 -21.059 36.886 1.00 42.34 6 GLU F C 1
ATOM 5987 O O . GLU F 1 9 ? 39.512 -21.735 37.799 1.00 40.85 6 GLU F O 1
ATOM 5993 N N . ARG F 1 10 ? 39.386 -19.841 36.691 1.00 41.10 7 ARG F N 1
ATOM 5994 C CA . ARG F 1 10 ? 38.427 -19.263 37.604 1.00 40.05 7 ARG F CA 1
ATOM 5995 C C . ARG F 1 10 ? 37.170 -18.784 36.909 1.00 38.77 7 ARG F C 1
ATOM 5996 O O . ARG F 1 10 ? 37.211 -18.215 35.786 1.00 37.15 7 ARG F O 1
ATOM 6004 N N . THR F 1 11 ? 36.056 -19.007 37.600 1.00 36.00 8 THR F N 1
ATOM 6005 C CA . THR F 1 11 ? 34.776 -18.546 37.117 1.00 35.12 8 THR F CA 1
ATOM 6006 C C . THR F 1 11 ? 33.994 -17.909 38.245 1.00 35.29 8 THR F C 1
ATOM 6007 O O . THR F 1 11 ? 34.231 -18.205 39.414 1.00 33.22 8 THR F O 1
ATOM 6011 N N . PHE F 1 12 ? 33.095 -16.994 37.854 1.00 35.78 9 PHE F N 1
ATOM 6012 C CA . PHE F 1 12 ? 32.283 -16.195 38.755 1.00 34.80 9 PHE F CA 1
ATOM 6013 C C . PHE F 1 12 ? 30.962 -16.864 38.819 1.00 35.39 9 PHE F C 1
ATOM 6014 O O . PHE F 1 12 ? 30.352 -17.082 37.783 1.00 35.40 9 PHE F O 1
ATOM 6022 N N . VAL F 1 13 ? 30.518 -17.197 40.037 1.00 34.53 10 VAL F N 1
ATOM 6023 C CA . VAL F 1 13 ? 29.258 -17.844 40.213 1.00 33.60 10 VAL F CA 1
ATOM 6024 C C . VAL F 1 13 ? 28.547 -17.064 41.245 1.00 33.21 10 VAL F C 1
ATOM 6025 O O . VAL F 1 13 ? 29.141 -16.708 42.260 1.00 35.26 10 VAL F O 1
ATOM 6029 N N . MET F 1 14 ? 27.258 -16.873 41.029 1.00 32.20 11 MET F N 1
ATOM 6030 C CA . MET F 1 14 ? 26.399 -16.239 42.005 1.00 32.08 11 MET F CA 1
ATOM 6031 C C . MET F 1 14 ? 25.042 -16.946 42.236 1.00 29.99 11 MET F C 1
ATOM 6032 O O . MET F 1 14 ? 24.371 -17.344 41.308 1.00 27.19 11 MET F O 1
ATOM 6037 N N . VAL F 1 15 ? 24.613 -17.022 43.490 1.00 28.85 12 VAL F N 1
ATOM 6038 C CA . VAL F 1 15 ? 23.226 -17.405 43.765 1.00 28.97 12 VAL F CA 1
ATOM 6039 C C . VAL F 1 15 ? 22.374 -16.170 43.657 1.00 29.03 12 VAL F C 1
ATOM 6040 O O . VAL F 1 15 ? 22.611 -15.186 44.343 1.00 29.49 12 VAL F O 1
ATOM 6044 N N . LYS F 1 16 ? 21.396 -16.233 42.771 1.00 29.73 13 LYS F N 1
ATOM 6045 C CA . LYS F 1 16 ? 20.497 -15.107 42.530 1.00 31.29 13 LYS F CA 1
ATOM 6046 C C . LYS F 1 16 ? 19.565 -14.873 43.725 1.00 31.44 13 LYS F C 1
ATOM 6047 O O . LYS F 1 16 ? 19.549 -15.648 44.675 1.00 31.32 13 LYS F O 1
ATOM 6053 N N . PRO F 1 17 ? 18.887 -13.742 43.762 1.00 32.83 14 PRO F N 1
ATOM 6054 C CA . PRO F 1 17 ? 18.097 -13.434 44.946 1.00 32.89 14 PRO F CA 1
ATOM 6055 C C . PRO F 1 17 ? 16.930 -14.391 45.171 1.00 33.83 14 PRO F C 1
ATOM 6056 O O . PRO F 1 17 ? 16.448 -14.491 46.300 1.00 32.70 14 PRO F O 1
ATOM 6060 N N . ASP F 1 18 ? 16.544 -15.165 44.163 1.00 34.29 15 ASP F N 1
ATOM 6061 C CA . ASP F 1 18 ? 15.583 -16.233 44.416 1.00 34.89 15 ASP F CA 1
ATOM 6062 C C . ASP F 1 18 ? 16.209 -17.384 45.178 1.00 35.82 15 ASP F C 1
ATOM 6063 O O . ASP F 1 18 ? 15.560 -17.970 46.026 1.00 37.38 15 ASP F O 1
ATOM 6068 N N . GLY F 1 19 ? 17.477 -17.690 44.906 1.00 35.97 16 GLY F N 1
ATOM 6069 C CA . GLY F 1 19 ? 18.134 -18.834 45.474 1.00 35.59 16 GLY F CA 1
ATOM 6070 C C . GLY F 1 19 ? 18.347 -18.594 46.958 1.00 35.93 16 GLY F C 1
ATOM 6071 O O . GLY F 1 19 ? 18.204 -19.505 47.751 1.00 34.62 16 GLY F O 1
ATOM 6072 N N . VAL F 1 20 ? 18.729 -17.369 47.312 1.00 35.73 17 VAL F N 1
ATOM 6073 C CA . VAL F 1 20 ? 19.007 -16.998 48.714 1.00 35.29 17 VAL F CA 1
ATOM 6074 C C . VAL F 1 20 ? 17.731 -16.937 49.524 1.00 35.23 17 VAL F C 1
ATOM 6075 O O . VAL F 1 20 ? 17.680 -17.347 50.682 1.00 35.29 17 VAL F O 1
ATOM 6079 N N . GLN F 1 21 ? 16.703 -16.432 48.874 1.00 34.47 18 GLN F N 1
ATOM 6080 C CA . GLN F 1 21 ? 15.411 -16.249 49.461 1.00 35.89 18 GLN F CA 1
ATOM 6081 C C . GLN F 1 21 ? 14.674 -17.577 49.720 1.00 35.46 18 GLN F C 1
ATOM 6082 O O . GLN F 1 21 ? 14.027 -17.711 50.702 1.00 36.16 18 GLN F O 1
ATOM 6088 N N . ARG F 1 22 ? 14.860 -18.557 48.849 1.00 36.19 19 ARG F N 1
ATOM 6089 C CA . ARG F 1 22 ? 14.402 -19.915 49.001 1.00 35.97 19 ARG F CA 1
ATOM 6090 C C . ARG F 1 22 ? 15.339 -20.809 49.783 1.00 35.86 19 ARG F C 1
ATOM 6091 O O . ARG F 1 22 ? 15.188 -22.026 49.780 1.00 37.36 19 ARG F O 1
ATOM 6099 N N . GLY F 1 23 ? 16.328 -20.229 50.438 1.00 36.47 20 GLY F N 1
ATOM 6100 C CA . GLY F 1 23 ? 17.225 -20.960 51.307 1.00 35.68 20 GLY F CA 1
ATOM 6101 C C . GLY F 1 23 ? 18.117 -21.956 50.582 1.00 36.10 20 GLY F C 1
ATOM 6102 O O . GLY F 1 23 ? 18.459 -23.015 51.138 1.00 35.64 20 GLY F O 1
ATOM 6103 N N . LEU F 1 24 ? 18.523 -21.635 49.347 1.00 34.88 21 LEU F N 1
ATOM 6104 C CA . LEU F 1 24 ? 19.274 -22.600 48.561 1.00 34.13 21 LEU F CA 1
ATOM 6105 C C . LEU F 1 24 ? 20.733 -22.263 48.424 1.00 33.44 21 LEU F C 1
ATOM 6106 O O . LEU F 1 24 ? 21.348 -22.631 47.465 1.00 34.43 21 LEU F O 1
ATOM 6111 N N . ILE F 1 25 ? 21.325 -21.570 49.358 1.00 33.03 22 ILE F N 1
ATOM 6112 C CA . ILE F 1 25 ? 22.730 -21.187 49.184 1.00 33.28 22 ILE F CA 1
ATOM 6113 C C . ILE F 1 25 ? 23.636 -22.335 49.465 1.00 33.39 22 ILE F C 1
ATOM 6114 O O . ILE F 1 25 ? 24.644 -22.542 48.737 1.00 35.02 22 ILE F O 1
ATOM 6119 N N . GLY F 1 26 ? 23.351 -23.046 50.551 1.00 32.29 23 GLY F N 1
ATOM 6120 C CA . GLY F 1 26 ? 24.182 -24.163 50.932 1.00 33.15 23 GLY F CA 1
ATOM 6121 C C . GLY F 1 26 ? 24.064 -25.373 50.005 1.00 33.61 23 GLY F C 1
ATOM 6122 O O . GLY F 1 26 ? 25.064 -26.093 49.800 1.00 35.26 23 GLY F O 1
ATOM 6123 N N . ASP F 1 27 ? 22.853 -25.658 49.510 1.00 32.67 24 ASP F N 1
ATOM 6124 C CA . ASP F 1 27 ? 22.660 -26.740 48.552 1.00 33.59 24 ASP F CA 1
ATOM 6125 C C . ASP F 1 27 ? 23.405 -26.402 47.232 1.00 32.79 24 ASP F C 1
ATOM 6126 O O . ASP F 1 27 ? 23.953 -27.299 46.619 1.00 34.33 24 ASP F O 1
ATOM 6131 N N . ILE F 1 28 ? 23.430 -25.130 46.804 1.00 31.63 25 ILE F N 1
ATOM 6132 C CA . ILE F 1 28 ? 24.307 -24.704 45.683 1.00 31.75 25 ILE F CA 1
ATOM 6133 C C . ILE F 1 28 ? 25.826 -24.836 45.920 1.00 31.35 25 ILE F C 1
ATOM 6134 O O . ILE F 1 28 ? 26.553 -25.296 45.051 1.00 31.66 25 ILE F O 1
ATOM 6139 N N . VAL F 1 29 ? 26.291 -24.457 47.091 1.00 32.73 26 VAL F N 1
ATOM 6140 C CA . VAL F 1 29 ? 27.726 -24.438 47.407 1.00 32.41 26 VAL F CA 1
ATOM 6141 C C . VAL F 1 29 ? 28.171 -25.885 47.545 1.00 32.54 26 VAL F C 1
ATOM 6142 O O . VAL F 1 29 ? 29.286 -26.248 47.150 1.00 33.15 26 VAL F O 1
ATOM 6146 N N . THR F 1 30 ? 27.294 -26.726 48.070 1.00 32.88 27 THR F N 1
ATOM 6147 C CA . THR F 1 30 ? 27.627 -28.153 48.225 1.00 32.79 27 THR F CA 1
ATOM 6148 C C . THR F 1 30 ? 27.877 -28.849 46.878 1.00 32.26 27 THR F C 1
ATOM 6149 O O . THR F 1 30 ? 28.881 -29.596 46.750 1.00 31.69 27 THR F O 1
ATOM 6153 N N . ARG F 1 31 ? 26.997 -28.644 45.887 1.00 32.92 28 ARG F N 1
ATOM 6154 C CA . ARG F 1 31 ? 27.186 -29.312 44.547 1.00 34.79 28 ARG F CA 1
ATOM 6155 C C . ARG F 1 31 ? 28.582 -29.048 43.938 1.00 34.55 28 ARG F C 1
ATOM 6156 O O . ARG F 1 31 ? 29.269 -29.957 43.448 1.00 35.02 28 ARG F O 1
ATOM 6164 N N . LEU F 1 32 ? 28.958 -27.779 43.966 1.00 35.18 29 LEU F N 1
ATOM 6165 C CA . LEU F 1 32 ? 30.257 -27.278 43.501 1.00 34.99 29 LEU F CA 1
ATOM 6166 C C . LEU F 1 32 ? 31.467 -27.733 44.301 1.00 34.24 29 LEU F C 1
ATOM 6167 O O . LEU F 1 32 ? 32.535 -27.827 43.775 1.00 34.07 29 LEU F O 1
ATOM 6172 N N . GLU F 1 33 ? 31.304 -27.973 45.585 1.00 34.66 30 GLU F N 1
ATOM 6173 C CA . GLU F 1 33 ? 32.427 -28.337 46.441 1.00 33.88 30 GLU F CA 1
ATOM 6174 C C . GLU F 1 33 ? 32.614 -29.816 46.269 1.00 33.98 30 GLU F C 1
ATOM 6175 O O . GLU F 1 33 ? 33.757 -30.340 46.282 1.00 33.67 30 GLU F O 1
ATOM 6181 N N . THR F 1 34 ? 31.457 -30.483 46.148 1.00 33.58 31 THR F N 1
ATOM 6182 C CA . THR F 1 34 ? 31.348 -31.886 45.736 1.00 34.58 31 THR F CA 1
ATOM 6183 C C . THR F 1 34 ? 31.933 -32.225 44.367 1.00 32.38 31 THR F C 1
ATOM 6184 O O . THR F 1 34 ? 32.431 -33.347 44.171 1.00 32.28 31 THR F O 1
ATOM 6188 N N . LYS F 1 35 ? 31.864 -31.299 43.418 1.00 31.25 32 LYS F N 1
ATOM 6189 C CA . LYS F 1 35 ? 32.517 -31.499 42.110 1.00 30.89 32 LYS F CA 1
ATOM 6190 C C . LYS F 1 35 ? 34.089 -31.315 42.228 1.00 30.97 32 LYS F C 1
ATOM 6191 O O . LYS F 1 35 ? 34.846 -31.449 41.265 1.00 29.78 32 LYS F O 1
ATOM 6197 N N . GLY F 1 36 ? 34.568 -31.004 43.432 1.00 30.13 33 GLY F N 1
ATOM 6198 C CA . GLY F 1 36 ? 35.959 -30.757 43.671 1.00 29.76 33 GLY F CA 1
ATOM 6199 C C . GLY F 1 36 ? 36.469 -29.366 43.358 1.00 30.90 33 GLY F C 1
ATOM 6200 O O . GLY F 1 36 ? 37.672 -29.155 43.457 1.00 29.75 33 GLY F O 1
ATOM 6201 N N . LEU F 1 37 ? 35.584 -28.428 42.996 1.00 33.04 34 LEU F N 1
ATOM 6202 C CA . LEU F 1 37 ? 35.989 -27.043 42.745 1.00 34.60 34 LEU F CA 1
ATOM 6203 C C . LEU F 1 37 ? 36.337 -26.396 44.086 1.00 36.63 34 LEU F C 1
ATOM 6204 O O . LEU F 1 37 ? 35.760 -26.714 45.162 1.00 36.43 34 LEU F O 1
ATOM 6209 N N . LYS F 1 38 ? 37.293 -25.484 43.992 1.00 37.33 35 LYS F N 1
ATOM 6210 C CA . LYS F 1 38 ? 37.806 -24.785 45.145 1.00 37.81 35 LYS F CA 1
ATOM 6211 C C . LYS F 1 38 ? 37.076 -23.488 45.273 1.00 37.64 35 LYS F C 1
ATOM 6212 O O . LYS F 1 38 ? 36.932 -22.796 44.296 1.00 38.40 35 LYS F O 1
ATOM 6218 N N . MET F 1 39 ? 36.595 -23.143 46.467 1.00 37.17 36 MET F N 1
ATOM 6219 C CA . MET F 1 39 ? 36.075 -21.803 46.657 1.00 37.45 36 MET F CA 1
ATOM 6220 C C . MET F 1 39 ? 37.283 -20.901 46.901 1.00 37.32 36 MET F C 1
ATOM 6221 O O . MET F 1 39 ? 38.178 -21.236 47.694 1.00 36.39 36 MET F O 1
ATOM 6226 N N . VAL F 1 40 ? 37.226 -19.740 46.249 1.00 36.62 37 VAL F N 1
ATOM 6227 C CA . VAL F 1 40 ? 38.278 -18.730 46.174 1.00 35.63 37 VAL F CA 1
ATOM 6228 C C . VAL F 1 40 ? 37.768 -17.339 46.601 1.00 35.30 37 VAL F C 1
ATOM 6229 O O . VAL F 1 40 ? 38.526 -16.512 47.070 1.00 36.29 37 VAL F O 1
ATOM 6233 N N . GLY F 1 41 ? 36.481 -17.079 46.449 1.00 33.83 38 GLY F N 1
ATOM 6234 C CA . GLY F 1 41 ? 35.898 -15.882 46.969 1.00 33.39 38 GLY F CA 1
ATOM 6235 C C . GLY F 1 41 ? 34.429 -16.102 47.260 1.00 33.94 38 GLY F C 1
ATOM 6236 O O . GLY F 1 41 ? 33.720 -16.833 46.566 1.00 33.48 38 GLY F O 1
ATOM 6237 N N . GLY F 1 42 ? 33.946 -15.477 48.312 1.00 33.74 39 GLY F N 1
ATOM 6238 C CA . GLY F 1 42 ? 32.519 -15.560 48.615 1.00 33.91 39 GLY F CA 1
ATOM 6239 C C . GLY F 1 42 ? 32.068 -14.278 49.258 1.00 33.25 39 GLY F C 1
ATOM 6240 O O . GLY F 1 42 ? 32.747 -13.842 50.171 1.00 33.40 39 GLY F O 1
ATOM 6241 N N . LYS F 1 43 ? 30.955 -13.698 48.795 1.00 33.59 40 LYS F N 1
ATOM 6242 C CA . LYS F 1 43 ? 30.461 -12.412 49.256 1.00 34.06 40 LYS F CA 1
ATOM 6243 C C . LYS F 1 43 ? 28.953 -12.375 49.213 1.00 33.96 40 LYS F C 1
ATOM 6244 O O . LYS F 1 43 ? 28.346 -12.452 48.151 1.00 30.86 40 LYS F O 1
ATOM 6250 N N . PHE F 1 44 ? 28.363 -12.209 50.400 1.00 34.67 41 PHE F N 1
ATOM 6251 C CA . PHE F 1 44 ? 26.951 -12.038 50.556 1.00 35.40 41 PHE F CA 1
ATOM 6252 C C . PHE F 1 44 ? 26.826 -10.523 50.491 1.00 37.69 41 PHE F C 1
ATOM 6253 O O . PHE F 1 44 ? 27.568 -9.814 51.153 1.00 38.58 41 PHE F O 1
ATOM 6261 N N . MET F 1 45 ? 25.935 -10.027 49.642 1.00 38.60 42 MET F N 1
ATOM 6262 C CA . MET F 1 45 ? 25.956 -8.620 49.242 1.00 39.44 42 MET F CA 1
ATOM 6263 C C . MET F 1 45 ? 24.676 -8.362 48.524 1.00 39.79 42 MET F C 1
ATOM 6264 O O . MET F 1 45 ? 23.992 -9.295 48.099 1.00 40.72 42 MET F O 1
ATOM 6269 N N . ARG F 1 46 ? 24.368 -7.105 48.314 1.00 40.51 43 ARG F N 1
ATOM 6270 C CA . ARG F 1 46 ? 23.286 -6.790 47.405 1.00 41.12 43 ARG F CA 1
ATOM 6271 C C . ARG F 1 46 ? 23.833 -6.011 46.223 1.00 41.20 43 ARG F C 1
ATOM 6272 O O . ARG F 1 46 ? 24.818 -5.299 46.335 1.00 39.96 43 ARG F O 1
ATOM 6280 N N . ILE F 1 47 ? 23.231 -6.234 45.071 1.00 42.41 44 ILE F N 1
ATOM 6281 C CA . ILE F 1 47 ? 23.633 -5.573 43.834 1.00 43.24 44 ILE F CA 1
ATOM 6282 C C . ILE F 1 47 ? 22.768 -4.348 43.631 1.00 44.20 44 ILE F C 1
ATOM 6283 O O . ILE F 1 47 ? 21.552 -4.476 43.530 1.00 44.04 44 ILE F O 1
ATOM 6288 N N . ASP F 1 48 ? 23.383 -3.165 43.604 1.00 45.54 45 ASP F N 1
ATOM 6289 C CA . ASP F 1 48 ? 22.666 -1.920 43.247 1.00 47.91 45 ASP F CA 1
ATOM 6290 C C . ASP F 1 48 ? 22.563 -1.729 41.721 1.00 48.64 45 ASP F C 1
ATOM 6291 O O . ASP F 1 48 ? 23.213 -2.464 40.981 1.00 48.36 45 ASP F O 1
ATOM 6296 N N . GLU F 1 49 ? 21.781 -0.745 41.242 1.00 50.12 46 GLU F N 1
ATOM 6297 C CA . GLU F 1 49 ? 21.503 -0.642 39.778 1.00 50.73 46 GLU F CA 1
ATOM 6298 C C . GLU F 1 49 ? 22.793 -0.410 38.941 1.00 50.20 46 GLU F C 1
ATOM 6299 O O . GLU F 1 49 ? 22.878 -0.824 37.784 1.00 49.54 46 GLU F O 1
ATOM 6305 N N . GLU F 1 50 ? 23.793 0.231 39.535 1.00 49.81 47 GLU F N 1
ATOM 6306 C CA . GLU F 1 50 ? 25.043 0.499 38.842 1.00 50.36 47 GLU F CA 1
ATOM 6307 C C . GLU F 1 50 ? 25.699 -0.795 38.346 1.00 48.97 47 GLU F C 1
ATOM 6308 O O . GLU F 1 50 ? 25.940 -0.966 37.158 1.00 48.95 47 GLU F O 1
ATOM 6314 N N . LEU F 1 51 ? 25.964 -1.697 39.291 1.00 47.53 48 LEU F N 1
ATOM 6315 C CA . LEU F 1 51 ? 26.724 -2.927 39.066 1.00 45.89 48 LEU F CA 1
ATOM 6316 C C . LEU F 1 51 ? 25.900 -3.912 38.257 1.00 44.77 48 LEU F C 1
ATOM 6317 O O . LEU F 1 51 ? 26.430 -4.628 37.431 1.00 44.72 48 LEU F O 1
ATOM 6322 N N . ALA F 1 52 ? 24.603 -3.922 38.503 1.00 44.10 49 ALA F N 1
ATOM 6323 C CA . ALA F 1 52 ? 23.638 -4.552 37.622 1.00 44.75 49 ALA F CA 1
ATOM 6324 C C . ALA F 1 52 ? 23.720 -4.124 36.147 1.00 45.33 49 ALA F C 1
ATOM 6325 O O . ALA F 1 52 ? 23.648 -4.970 35.291 1.00 45.63 49 ALA F O 1
ATOM 6327 N N . HIS F 1 53 ? 23.768 -2.819 35.866 1.00 45.84 50 HIS F N 1
ATOM 6328 C CA . HIS F 1 53 ? 23.786 -2.328 34.470 1.00 46.74 50 HIS F CA 1
ATOM 6329 C C . HIS F 1 53 ? 25.142 -2.683 33.824 1.00 46.07 50 HIS F C 1
ATOM 6330 O O . HIS F 1 53 ? 25.174 -3.042 32.643 1.00 46.83 50 HIS F O 1
ATOM 6337 N N . GLU F 1 54 ? 26.237 -2.620 34.597 1.00 44.66 51 GLU F N 1
ATOM 6338 C CA . GLU F 1 54 ? 27.538 -3.076 34.115 1.00 44.70 51 GLU F CA 1
ATOM 6339 C C . GLU F 1 54 ? 27.628 -4.584 33.947 1.00 43.30 51 GLU F C 1
ATOM 6340 O O . GLU F 1 54 ? 28.263 -5.055 33.025 1.00 43.02 51 GLU F O 1
ATOM 6346 N N . HIS F 1 55 ? 26.984 -5.353 34.820 1.00 42.23 52 HIS F N 1
ATOM 6347 C CA . HIS F 1 55 ? 27.098 -6.826 34.729 1.00 41.35 52 HIS F CA 1
ATOM 6348 C C . HIS F 1 55 ? 26.337 -7.403 33.512 1.00 41.87 52 HIS F C 1
ATOM 6349 O O . HIS F 1 55 ? 26.746 -8.404 32.922 1.00 41.07 52 HIS F O 1
ATOM 6356 N N . TYR F 1 56 ? 25.228 -6.762 33.152 1.00 42.59 53 TYR F N 1
ATOM 6357 C CA . TYR F 1 56 ? 24.349 -7.233 32.093 1.00 43.88 53 TYR F CA 1
ATOM 6358 C C . TYR F 1 56 ? 24.309 -6.174 30.943 1.00 44.45 53 TYR F C 1
ATOM 6359 O O . TYR F 1 56 ? 23.258 -5.945 30.321 1.00 43.99 53 TYR F O 1
ATOM 6368 N N . ALA F 1 57 ? 25.448 -5.520 30.683 1.00 44.30 54 ALA F N 1
ATOM 6369 C CA . ALA F 1 57 ? 25.555 -4.525 29.605 1.00 44.57 54 ALA F CA 1
ATOM 6370 C C . ALA F 1 57 ? 25.121 -5.158 28.251 1.00 44.44 54 ALA F C 1
ATOM 6371 O O . ALA F 1 57 ? 24.464 -4.542 27.423 1.00 44.48 54 ALA F O 1
ATOM 6373 N N . GLU F 1 58 ? 25.490 -6.415 28.112 1.00 44.55 55 GLU F N 1
ATOM 6374 C CA . GLU F 1 58 ? 25.187 -7.301 27.014 1.00 44.57 55 GLU F CA 1
ATOM 6375 C C . GLU F 1 58 ? 23.711 -7.450 26.629 1.00 44.81 55 GLU F C 1
ATOM 6376 O O . GLU F 1 58 ? 23.397 -7.854 25.488 1.00 45.35 55 GLU F O 1
ATOM 6382 N N . HIS F 1 59 ? 22.801 -7.171 27.569 1.00 44.19 56 HIS F N 1
ATOM 6383 C CA . HIS F 1 59 ? 21.354 -7.251 27.309 1.00 42.46 56 HIS F CA 1
ATOM 6384 C C . HIS F 1 59 ? 20.681 -5.869 27.266 1.00 42.74 56 HIS F C 1
ATOM 6385 O O . HIS F 1 59 ? 19.439 -5.755 27.263 1.00 43.14 56 HIS F O 1
ATOM 6392 N N . GLU F 1 60 ? 21.470 -4.815 27.241 1.00 42.12 57 GLU F N 1
ATOM 6393 C CA . GLU F 1 60 ? 20.884 -3.485 27.104 1.00 42.98 57 GLU F CA 1
ATOM 6394 C C . GLU F 1 60 ? 19.910 -3.451 25.938 1.00 41.89 57 GLU F C 1
ATOM 6395 O O . GLU F 1 60 ? 20.237 -3.904 24.870 1.00 41.17 57 GLU F O 1
ATOM 6401 N N . ASP F 1 61 ? 18.727 -2.902 26.179 1.00 41.68 58 ASP F N 1
ATOM 6402 C CA . ASP F 1 61 ? 17.668 -2.682 25.195 1.00 41.55 58 ASP F CA 1
ATOM 6403 C C . ASP F 1 61 ? 16.936 -3.927 24.788 1.00 41.29 58 ASP F C 1
ATOM 6404 O O . ASP F 1 61 ? 16.001 -3.817 24.023 1.00 41.08 58 ASP F O 1
ATOM 6409 N N . LYS F 1 62 ? 17.298 -5.089 25.324 1.00 40.53 59 LYS F N 1
ATOM 6410 C CA . LYS F 1 62 ? 16.464 -6.278 25.187 1.00 41.25 59 LYS F CA 1
ATOM 6411 C C . LYS F 1 62 ? 15.182 -6.151 26.024 1.00 40.67 59 LYS F C 1
ATOM 6412 O O . LYS F 1 62 ? 15.153 -5.422 27.000 1.00 40.44 59 LYS F O 1
ATOM 6418 N N . PRO F 1 63 ? 14.102 -6.817 25.625 1.00 41.14 60 PRO F N 1
ATOM 6419 C CA . PRO F 1 63 ? 12.816 -6.601 26.294 1.00 41.42 60 PRO F CA 1
ATOM 6420 C C . PRO F 1 63 ? 12.887 -6.977 27.765 1.00 41.31 60 PRO F C 1
ATOM 6421 O O . PRO F 1 63 ? 12.299 -6.315 28.591 1.00 41.77 60 PRO F O 1
ATOM 6425 N N . PHE F 1 64 ? 13.663 -7.999 28.083 1.00 41.74 61 PHE F N 1
ATOM 6426 C CA . PHE F 1 64 ? 13.755 -8.508 29.461 1.00 41.83 61 PHE F CA 1
ATOM 6427 C C . PHE F 1 64 ? 14.704 -7.711 30.352 1.00 43.54 61 PHE F C 1
ATOM 6428 O O . PHE F 1 64 ? 14.903 -8.083 31.512 1.00 43.51 61 PHE F O 1
ATOM 6436 N N . PHE F 1 65 ? 15.235 -6.591 29.848 1.00 44.59 62 PHE F N 1
ATOM 6437 C CA . PHE F 1 65 ? 16.263 -5.838 30.574 1.00 45.45 62 PHE F CA 1
ATOM 6438 C C . PHE F 1 65 ? 15.794 -5.282 31.924 1.00 46.67 62 PHE F C 1
ATOM 6439 O O . PHE F 1 65 ? 16.240 -5.769 32.953 1.00 46.34 62 PHE F O 1
ATOM 6447 N N . ASP F 1 66 ? 14.923 -4.263 31.928 1.00 47.57 63 ASP F N 1
ATOM 6448 C CA . ASP F 1 66 ? 14.402 -3.679 33.180 1.00 47.66 63 ASP F CA 1
ATOM 6449 C C . ASP F 1 66 ? 13.873 -4.793 34.138 1.00 47.32 63 ASP F C 1
ATOM 6450 O O . ASP F 1 66 ? 14.181 -4.827 35.329 1.00 46.81 63 ASP F O 1
ATOM 6455 N N . GLY F 1 67 ? 13.101 -5.732 33.613 1.00 46.59 64 GLY F N 1
ATOM 6456 C CA . GLY F 1 67 ? 12.709 -6.860 34.434 1.00 45.89 64 GLY F CA 1
ATOM 6457 C C . GLY F 1 67 ? 13.871 -7.548 35.141 1.00 44.35 64 GLY F C 1
ATOM 6458 O O . GLY F 1 67 ? 13.770 -7.953 36.285 1.00 45.71 64 GLY F O 1
ATOM 6459 N N . LEU F 1 68 ? 14.976 -7.709 34.435 1.00 42.90 65 LEU F N 1
ATOM 6460 C CA . LEU F 1 68 ? 16.135 -8.425 34.954 1.00 40.38 65 LEU F CA 1
ATOM 6461 C C . LEU F 1 68 ? 16.913 -7.600 35.953 1.00 39.36 65 LEU F C 1
ATOM 6462 O O . LEU F 1 68 ? 17.374 -8.108 36.971 1.00 38.54 65 LEU F O 1
ATOM 6467 N N . VAL F 1 69 ? 17.038 -6.317 35.676 1.00 38.22 66 VAL F N 1
ATOM 6468 C CA . VAL F 1 69 ? 17.816 -5.420 36.513 1.00 38.44 66 VAL F CA 1
ATOM 6469 C C . VAL F 1 69 ? 17.041 -5.246 37.803 1.00 38.65 66 VAL F C 1
ATOM 6470 O O . VAL F 1 69 ? 17.618 -5.182 38.857 1.00 39.43 66 VAL F O 1
ATOM 6474 N N . SER F 1 70 ? 15.723 -5.196 37.711 1.00 39.23 67 SER F N 1
ATOM 6475 C CA . SER F 1 70 ? 14.871 -5.146 38.883 1.00 39.33 67 SER F CA 1
ATOM 6476 C C . SER F 1 70 ? 14.976 -6.468 39.726 1.00 40.04 67 SER F C 1
ATOM 6477 O O . SER F 1 70 ? 14.959 -6.467 40.991 1.00 41.06 67 SER F O 1
ATOM 6480 N N . PHE F 1 71 ? 15.120 -7.610 39.065 1.00 40.00 68 PHE F N 1
ATOM 6481 C CA . PHE F 1 71 ? 15.264 -8.845 39.836 1.00 39.75 68 PHE F CA 1
ATOM 6482 C C . PHE F 1 71 ? 16.588 -8.873 40.621 1.00 39.30 68 PHE F C 1
ATOM 6483 O O . PHE F 1 71 ? 16.593 -9.194 41.817 1.00 38.91 68 PHE F O 1
ATOM 6491 N N . ILE F 1 72 ? 17.679 -8.442 40.001 1.00 39.01 69 ILE F N 1
ATOM 6492 C CA . ILE F 1 72 ? 19.009 -8.691 40.569 1.00 39.86 69 ILE F CA 1
ATOM 6493 C C . ILE F 1 72 ? 19.433 -7.744 41.639 1.00 40.07 69 ILE F C 1
ATOM 6494 O O . ILE F 1 72 ? 20.479 -7.964 42.201 1.00 41.15 69 ILE F O 1
ATOM 6499 N N . THR F 1 73 ? 18.664 -6.689 41.873 1.00 39.78 70 THR F N 1
ATOM 6500 C CA . THR F 1 73 ? 18.873 -5.768 42.987 1.00 40.33 70 THR F CA 1
ATOM 6501 C C . THR F 1 73 ? 17.701 -5.824 43.973 1.00 40.71 70 THR F C 1
ATOM 6502 O O . THR F 1 73 ? 17.566 -4.918 44.794 1.00 42.26 70 THR F O 1
ATOM 6506 N N . SER F 1 74 ? 16.877 -6.879 43.876 1.00 39.58 71 SER F N 1
ATOM 6507 C CA . SER F 1 74 ? 15.618 -7.014 44.622 1.00 39.11 71 SER F CA 1
ATOM 6508 C C . SER F 1 74 ? 15.775 -7.782 45.925 1.00 37.88 71 SER F C 1
ATOM 6509 O O . SER F 1 74 ? 14.897 -7.768 46.758 1.00 37.67 71 SER F O 1
ATOM 6512 N N . GLY F 1 75 ? 16.881 -8.487 46.047 1.00 36.13 72 GLY F N 1
ATOM 6513 C CA . GLY F 1 75 ? 17.322 -8.999 47.313 1.00 35.55 72 GLY F CA 1
ATOM 6514 C C . GLY F 1 75 ? 18.802 -9.246 47.190 1.00 35.01 72 GLY F C 1
ATOM 6515 O O . GLY F 1 75 ? 19.396 -9.040 46.138 1.00 35.61 72 GLY F O 1
ATOM 6516 N N . PRO F 1 76 ? 19.405 -9.700 48.256 1.00 34.30 73 PRO F N 1
ATOM 6517 C CA . PRO F 1 76 ? 20.832 -9.954 48.240 1.00 34.73 73 PRO F CA 1
ATOM 6518 C C . PRO F 1 76 ? 21.130 -11.208 47.469 1.00 34.98 73 PRO F C 1
ATOM 6519 O O . PRO F 1 76 ? 20.279 -12.096 47.403 1.00 35.17 73 PRO F O 1
ATOM 6523 N N . VAL F 1 77 ? 22.340 -11.261 46.926 1.00 34.74 74 VAL F N 1
ATOM 6524 C CA . VAL F 1 77 ? 22.864 -12.429 46.244 1.00 34.74 74 VAL F CA 1
ATOM 6525 C C . VAL F 1 77 ? 24.001 -13.005 47.034 1.00 35.60 74 VAL F C 1
ATOM 6526 O O . VAL F 1 77 ? 24.556 -12.342 47.904 1.00 37.11 74 VAL F O 1
ATOM 6530 N N . PHE F 1 78 ? 24.371 -14.236 46.710 1.00 36.55 75 PHE F N 1
ATOM 6531 C CA . PHE F 1 78 ? 25.641 -14.783 47.160 1.00 36.51 75 PHE F CA 1
ATOM 6532 C C . PHE F 1 78 ? 26.579 -14.966 45.983 1.00 36.15 75 PHE F C 1
ATOM 6533 O O . PHE F 1 78 ? 26.512 -15.908 45.244 1.00 35.83 75 PHE F O 1
ATOM 6541 N N . ALA F 1 79 ? 27.484 -14.012 45.888 1.00 36.71 76 ALA F N 1
ATOM 6542 C CA . ALA F 1 79 ? 28.477 -13.901 44.870 1.00 36.22 76 ALA F CA 1
ATOM 6543 C C . ALA F 1 79 ? 29.672 -14.796 45.167 1.00 36.40 76 ALA F C 1
ATOM 6544 O O . ALA F 1 79 ? 30.171 -14.818 46.263 1.00 36.94 76 ALA F O 1
ATOM 6546 N N . MET F 1 80 ? 30.194 -15.501 44.176 1.00 36.02 77 MET F N 1
ATOM 6547 C CA . MET F 1 80 ? 31.361 -16.355 44.465 1.00 35.12 77 MET F CA 1
ATOM 6548 C C . MET F 1 80 ? 32.318 -16.551 43.324 1.00 34.77 77 MET F C 1
ATOM 6549 O O . MET F 1 80 ? 31.983 -16.310 42.153 1.00 35.57 77 MET F O 1
ATOM 6554 N N . VAL F 1 81 ? 33.512 -17.021 43.657 1.00 33.94 78 VAL F N 1
ATOM 6555 C CA . VAL F 1 81 ? 34.494 -17.381 42.660 1.00 32.99 78 VAL F CA 1
ATOM 6556 C C . VAL F 1 81 ? 35.077 -18.770 42.914 1.00 33.87 78 VAL F C 1
ATOM 6557 O O . VAL F 1 81 ? 35.520 -19.100 44.034 1.00 32.93 78 VAL F O 1
ATOM 6561 N N . TRP F 1 82 ? 35.099 -19.577 41.851 1.00 33.60 79 TRP F N 1
ATOM 6562 C CA . TRP F 1 82 ? 35.349 -21.003 41.964 1.00 33.38 79 TRP F CA 1
ATOM 6563 C C . TRP F 1 82 ? 36.453 -21.351 40.968 1.00 33.02 79 TRP F C 1
ATOM 6564 O O . TRP F 1 82 ? 36.402 -20.920 39.823 1.00 32.56 79 TRP F O 1
ATOM 6575 N N . GLU F 1 83 ? 37.404 -22.151 41.424 1.00 32.59 80 GLU F N 1
ATOM 6576 C CA . GLU F 1 83 ? 38.632 -22.438 40.719 1.00 33.73 80 GLU F CA 1
ATOM 6577 C C . GLU F 1 83 ? 38.692 -23.964 40.503 1.00 33.68 80 GLU F C 1
ATOM 6578 O O . GLU F 1 83 ? 38.278 -24.719 41.337 1.00 33.19 80 GLU F O 1
ATOM 6584 N N . GLY F 1 84 ? 39.179 -24.397 39.355 1.00 33.64 81 GLY F N 1
ATOM 6585 C CA . GLY F 1 84 ? 39.216 -25.811 39.035 1.00 35.07 81 GLY F CA 1
ATOM 6586 C C . GLY F 1 84 ? 39.435 -26.008 37.525 1.00 35.01 81 GLY F C 1
ATOM 6587 O O . GLY F 1 84 ? 39.260 -25.044 36.697 1.00 34.12 81 GLY F O 1
ATOM 6588 N N . ALA F 1 85 ? 39.841 -27.232 37.194 1.00 35.17 82 ALA F N 1
ATOM 6589 C CA . ALA F 1 85 ? 40.105 -27.603 35.821 1.00 36.07 82 ALA F CA 1
ATOM 6590 C C . ALA F 1 85 ? 38.830 -27.372 35.103 1.00 37.00 82 ALA F C 1
ATOM 6591 O O . ALA F 1 85 ? 37.751 -27.893 35.501 1.00 36.51 82 ALA F O 1
ATOM 6593 N N . ASP F 1 86 ? 38.942 -26.543 34.075 1.00 38.03 83 ASP F N 1
ATOM 6594 C CA . ASP F 1 86 ? 37.831 -26.230 33.196 1.00 39.01 83 ASP F CA 1
ATOM 6595 C C . ASP F 1 86 ? 36.624 -25.702 33.979 1.00 38.49 83 ASP F C 1
ATOM 6596 O O . ASP F 1 86 ? 35.483 -25.928 33.603 1.00 39.30 83 ASP F O 1
ATOM 6601 N N . ALA F 1 87 ? 36.892 -24.962 35.053 1.00 38.27 84 ALA F N 1
ATOM 6602 C CA . ALA F 1 87 ? 35.864 -24.582 36.015 1.00 36.95 84 ALA F CA 1
ATOM 6603 C C . ALA F 1 87 ? 34.711 -23.909 35.353 1.00 36.07 84 ALA F C 1
ATOM 6604 O O . ALA F 1 87 ? 33.571 -24.147 35.714 1.00 35.38 84 ALA F O 1
ATOM 6606 N N . THR F 1 88 ? 34.981 -23.069 34.372 1.00 35.37 85 THR F N 1
ATOM 6607 C CA . THR F 1 88 ? 33.906 -22.268 33.824 1.00 34.87 85 THR F CA 1
ATOM 6608 C C . THR F 1 88 ? 32.851 -23.180 33.226 1.00 35.01 85 THR F C 1
ATOM 6609 O O . THR F 1 88 ? 31.690 -23.166 33.592 1.00 35.82 85 THR F O 1
ATOM 6613 N N . ARG F 1 89 ? 33.256 -24.045 32.340 1.00 35.12 86 ARG F N 1
ATOM 6614 C CA . ARG F 1 89 ? 32.290 -24.848 31.612 1.00 33.93 86 ARG F CA 1
ATOM 6615 C C . ARG F 1 89 ? 31.647 -25.804 32.582 1.00 32.64 86 ARG F C 1
ATOM 6616 O O . ARG F 1 89 ? 30.488 -26.135 32.463 1.00 30.72 86 ARG F O 1
ATOM 6624 N N . GLN F 1 90 ? 32.437 -26.315 33.507 1.00 33.19 87 GLN F N 1
ATOM 6625 C CA . GLN F 1 90 ? 31.924 -27.306 34.440 1.00 32.86 87 GLN F CA 1
ATOM 6626 C C . GLN F 1 90 ? 30.784 -26.704 35.251 1.00 31.87 87 GLN F C 1
ATOM 6627 O O . GLN F 1 90 ? 29.728 -27.331 35.428 1.00 31.79 87 GLN F O 1
ATOM 6633 N N . VAL F 1 91 ? 30.966 -25.474 35.700 1.00 30.34 88 VAL F N 1
ATOM 6634 C CA . VAL F 1 91 ? 29.908 -24.807 36.434 1.00 30.22 88 VAL F CA 1
ATOM 6635 C C . VAL F 1 91 ? 28.635 -24.596 35.568 1.00 30.94 88 VAL F C 1
ATOM 6636 O O . VAL F 1 91 ? 27.530 -24.905 35.990 1.00 30.43 88 VAL F O 1
ATOM 6640 N N . ARG F 1 92 ? 28.819 -24.077 34.361 1.00 31.07 89 ARG F N 1
ATOM 6641 C CA . ARG F 1 92 ? 27.781 -24.080 33.329 1.00 31.73 89 ARG F CA 1
ATOM 6642 C C . ARG F 1 92 ? 27.025 -25.374 33.183 1.00 31.15 89 ARG F C 1
ATOM 6643 O O . ARG F 1 92 ? 25.788 -25.370 33.019 1.00 31.02 89 ARG F O 1
ATOM 6651 N N . GLN F 1 93 ? 27.762 -26.466 33.130 1.00 31.64 90 GLN F N 1
ATOM 6652 C CA . GLN F 1 93 ? 27.148 -27.782 33.032 1.00 33.47 90 GLN F CA 1
ATOM 6653 C C . GLN F 1 93 ? 26.343 -28.096 34.302 1.00 34.18 90 GLN F C 1
ATOM 6654 O O . GLN F 1 93 ? 25.230 -28.593 34.201 1.00 34.45 90 GLN F O 1
ATOM 6660 N N . LEU F 1 94 ? 26.885 -27.761 35.483 1.00 34.76 91 LEU F N 1
ATOM 6661 C CA . LEU F 1 94 ? 26.180 -28.033 36.751 1.00 35.70 91 LEU F CA 1
ATOM 6662 C C . LEU F 1 94 ? 24.949 -27.280 36.830 1.00 34.95 91 LEU F C 1
ATOM 6663 O O . LEU F 1 94 ? 24.060 -27.752 37.483 1.00 35.47 91 LEU F O 1
ATOM 6668 N N . MET F 1 95 ? 24.909 -26.124 36.184 1.00 34.90 92 MET F N 1
ATOM 6669 C CA . MET F 1 95 ? 23.773 -25.244 36.210 1.00 36.05 92 MET F CA 1
ATOM 6670 C C . MET F 1 95 ? 22.569 -25.687 35.373 1.00 35.96 92 MET F C 1
ATOM 6671 O O . MET F 1 95 ? 21.407 -25.583 35.804 1.00 36.07 92 MET F O 1
ATOM 6676 N N . GLY F 1 96 ? 22.829 -26.102 34.149 1.00 36.29 93 GLY F N 1
ATOM 6677 C CA . GLY F 1 96 ? 21.775 -26.425 33.204 1.00 36.52 93 GLY F CA 1
ATOM 6678 C C . GLY F 1 96 ? 21.431 -25.235 32.346 1.00 37.64 93 GLY F C 1
ATOM 6679 O O . GLY F 1 96 ? 21.765 -24.120 32.663 1.00 35.96 93 GLY F O 1
ATOM 6680 N N . ALA F 1 97 ? 20.731 -25.506 31.252 1.00 39.84 94 ALA F N 1
ATOM 6681 C CA . ALA F 1 97 ? 20.081 -24.493 30.403 1.00 41.10 94 ALA F CA 1
ATOM 6682 C C . ALA F 1 97 ? 19.506 -23.337 31.174 1.00 42.10 94 ALA F C 1
ATOM 6683 O O . ALA F 1 97 ? 18.867 -23.535 32.179 1.00 42.55 94 ALA F O 1
ATOM 6685 N N . THR F 1 98 ? 19.716 -22.135 30.664 1.00 43.53 95 THR F N 1
ATOM 6686 C CA . THR F 1 98 ? 19.322 -20.880 31.318 1.00 44.14 95 THR F CA 1
ATOM 6687 C C . THR F 1 98 ? 17.835 -20.773 31.674 1.00 44.22 95 THR F C 1
ATOM 6688 O O . THR F 1 98 ? 17.478 -20.290 32.765 1.00 45.51 95 THR F O 1
ATOM 6692 N N . ASP F 1 99 ? 16.974 -21.174 30.750 1.00 43.24 96 ASP F N 1
ATOM 6693 C CA . ASP F 1 99 ? 15.603 -21.465 31.088 1.00 43.06 96 ASP F CA 1
ATOM 6694 C C . ASP F 1 99 ? 15.489 -22.764 31.923 1.00 42.19 96 ASP F C 1
ATOM 6695 O O . ASP F 1 99 ? 15.665 -23.880 31.418 1.00 42.08 96 ASP F O 1
ATOM 6700 N N . ALA F 1 100 ? 15.138 -22.628 33.202 1.00 41.96 97 ALA F N 1
ATOM 6701 C CA . ALA F 1 100 ? 15.128 -23.782 34.146 1.00 40.83 97 ALA F CA 1
ATOM 6702 C C . ALA F 1 100 ? 14.083 -24.814 33.786 1.00 40.30 97 ALA F C 1
ATOM 6703 O O . ALA F 1 100 ? 14.222 -26.013 34.109 1.00 39.00 97 ALA F O 1
ATOM 6705 N N . GLN F 1 101 ? 13.034 -24.332 33.119 1.00 40.40 98 GLN F N 1
ATOM 6706 C CA . GLN F 1 101 ? 12.004 -25.197 32.577 1.00 40.69 98 GLN F CA 1
ATOM 6707 C C . GLN F 1 101 ? 12.591 -26.166 31.517 1.00 41.50 98 GLN F C 1
ATOM 6708 O O . GLN F 1 101 ? 12.055 -27.262 31.292 1.00 41.05 98 GLN F O 1
ATOM 6714 N N . ASP F 1 102 ? 13.703 -25.786 30.896 1.00 41.82 99 ASP F N 1
ATOM 6715 C CA . ASP F 1 102 ? 14.348 -26.657 29.908 1.00 42.18 99 ASP F CA 1
ATOM 6716 C C . ASP F 1 102 ? 15.557 -27.422 30.457 1.00 41.53 99 ASP F C 1
ATOM 6717 O O . ASP F 1 102 ? 16.077 -28.339 29.822 1.00 41.57 99 ASP F O 1
ATOM 6722 N N . ALA F 1 103 ? 15.994 -27.024 31.634 1.00 41.22 100 ALA F N 1
ATOM 6723 C CA . ALA F 1 103 ? 17.161 -27.601 32.235 1.00 40.13 100 ALA F CA 1
ATOM 6724 C C . ALA F 1 103 ? 16.845 -29.053 32.643 1.00 39.71 100 ALA F C 1
ATOM 6725 O O . ALA F 1 103 ? 15.736 -29.371 33.109 1.00 39.69 100 ALA F O 1
ATOM 6727 N N . ALA F 1 104 ? 17.850 -29.887 32.438 1.00 37.95 101 ALA F N 1
ATOM 6728 C CA . ALA F 1 104 ? 17.815 -31.306 32.694 1.00 38.24 101 ALA F CA 1
ATOM 6729 C C . ALA F 1 104 ? 17.816 -31.643 34.189 1.00 38.24 101 ALA F C 1
ATOM 6730 O O . ALA F 1 104 ? 18.504 -30.994 34.970 1.00 37.72 101 ALA F O 1
ATOM 6732 N N . PRO F 1 105 ? 17.069 -32.690 34.596 1.00 38.77 102 PRO F N 1
ATOM 6733 C CA . PRO F 1 105 ? 17.179 -33.188 35.971 1.00 37.70 102 PRO F CA 1
ATOM 6734 C C . PRO F 1 105 ? 18.634 -33.572 36.292 1.00 37.42 102 PRO F C 1
ATOM 6735 O O . PRO F 1 105 ? 19.387 -33.829 35.343 1.00 38.26 102 PRO F O 1
ATOM 6739 N N . GLY F 1 106 ? 19.049 -33.437 37.563 1.00 36.44 103 GLY F N 1
ATOM 6740 C CA . GLY F 1 106 ? 20.463 -33.408 37.920 1.00 35.66 103 GLY F CA 1
ATOM 6741 C C . GLY F 1 106 ? 21.174 -32.054 37.959 1.00 34.96 103 GLY F C 1
ATOM 6742 O O . GLY F 1 106 ? 22.216 -31.921 38.612 1.00 34.66 103 GLY F O 1
ATOM 6743 N N . THR F 1 107 ? 20.669 -31.051 37.243 1.00 34.17 104 THR F N 1
ATOM 6744 C CA . THR F 1 107 ? 21.331 -29.719 37.267 1.00 32.83 104 THR F CA 1
ATOM 6745 C C . THR F 1 107 ? 20.677 -28.833 38.296 1.00 31.83 104 THR F C 1
ATOM 6746 O O . THR F 1 107 ? 19.587 -29.089 38.728 1.00 31.19 104 THR F O 1
ATOM 6750 N N . ILE F 1 108 ? 21.318 -27.734 38.605 1.00 30.97 105 ILE F N 1
ATOM 6751 C CA . ILE F 1 108 ? 20.859 -26.885 39.614 1.00 31.26 105 ILE F CA 1
ATOM 6752 C C . ILE F 1 108 ? 19.479 -26.419 39.134 1.00 31.16 105 ILE F C 1
ATOM 6753 O O . ILE F 1 108 ? 18.525 -26.436 39.911 1.00 29.07 105 ILE F O 1
ATOM 6758 N N . ARG F 1 109 ? 19.345 -26.008 37.873 1.00 30.02 106 ARG F N 1
ATOM 6759 C CA . ARG F 1 109 ? 18.076 -25.366 37.487 1.00 31.33 106 ARG F CA 1
ATOM 6760 C C . ARG F 1 109 ? 17.017 -26.373 37.137 1.00 30.28 106 ARG F C 1
ATOM 6761 O O . ARG F 1 109 ? 15.872 -26.098 37.318 1.00 31.99 106 ARG F O 1
ATOM 6769 N N . GLY F 1 110 ? 17.376 -27.539 36.681 1.00 30.74 107 GLY F N 1
ATOM 6770 C CA . GLY F 1 110 ? 16.384 -28.602 36.492 1.00 32.59 107 GLY F CA 1
ATOM 6771 C C . GLY F 1 110 ? 15.777 -29.109 37.791 1.00 33.27 107 GLY F C 1
ATOM 6772 O O . GLY F 1 110 ? 14.573 -29.434 37.839 1.00 34.63 107 GLY F O 1
ATOM 6773 N N . ASP F 1 111 ? 16.598 -29.170 38.838 1.00 34.16 108 ASP F N 1
ATOM 6774 C CA . ASP F 1 111 ? 16.130 -29.608 40.183 1.00 36.22 108 ASP F CA 1
ATOM 6775 C C . ASP F 1 111 ? 15.320 -28.493 40.919 1.00 34.47 108 ASP F C 1
ATOM 6776 O O . ASP F 1 111 ? 14.267 -28.739 41.485 1.00 34.64 108 ASP F O 1
ATOM 6781 N N . TYR F 1 112 ? 15.772 -27.260 40.848 1.00 34.48 109 TYR F N 1
ATOM 6782 C CA . TYR F 1 112 ? 15.173 -26.209 41.669 1.00 33.60 109 TYR F CA 1
ATOM 6783 C C . TYR F 1 112 ? 14.263 -25.176 40.965 1.00 33.14 109 TYR F C 1
ATOM 6784 O O . TYR F 1 112 ? 13.486 -24.527 41.629 1.00 31.64 109 TYR F O 1
ATOM 6793 N N . GLY F 1 113 ? 14.320 -25.005 39.650 1.00 32.78 110 GLY F N 1
ATOM 6794 C CA . GLY F 1 113 ? 13.614 -23.869 39.056 1.00 33.22 110 GLY F CA 1
ATOM 6795 C C . GLY F 1 113 ? 12.499 -24.268 38.135 1.00 33.84 110 GLY F C 1
ATOM 6796 O O . GLY F 1 113 ? 12.573 -25.370 37.653 1.00 35.62 110 GLY F O 1
ATOM 6797 N N . ASN F 1 114 ? 11.442 -23.461 37.946 1.00 35.26 111 ASN F N 1
ATOM 6798 C CA . ASN F 1 114 ? 10.688 -23.472 36.675 1.00 36.94 111 ASN F CA 1
ATOM 6799 C C . ASN F 1 114 ? 10.280 -22.094 36.328 1.00 36.87 111 ASN F C 1
ATOM 6800 O O . ASN F 1 114 ? 9.118 -21.777 36.154 1.00 38.85 111 ASN F O 1
ATOM 6805 N N . ASP F 1 115 ? 11.290 -21.280 36.207 1.00 37.50 112 ASP F N 1
ATOM 6806 C CA . ASP F 1 115 ? 11.163 -19.989 35.607 1.00 36.96 112 ASP F CA 1
ATOM 6807 C C . ASP F 1 115 ? 12.423 -19.668 34.824 1.00 37.03 112 ASP F C 1
ATOM 6808 O O . ASP F 1 115 ? 13.504 -20.246 35.074 1.00 35.69 112 ASP F O 1
ATOM 6813 N N . LEU F 1 116 ? 12.256 -18.714 33.899 1.00 37.64 113 LEU F N 1
ATOM 6814 C CA . LEU F 1 116 ? 13.313 -18.183 33.078 1.00 37.62 113 LEU F CA 1
ATOM 6815 C C . LEU F 1 116 ? 14.041 -17.097 33.848 1.00 37.49 113 LEU F C 1
ATOM 6816 O O . LEU F 1 116 ? 15.280 -17.095 33.973 1.00 38.14 113 LEU F O 1
ATOM 6821 N N . GLY F 1 117 ? 13.290 -16.142 34.352 1.00 38.38 114 GLY F N 1
ATOM 6822 C CA . GLY F 1 117 ? 13.901 -15.035 35.093 1.00 38.79 114 GLY F CA 1
ATOM 6823 C C . GLY F 1 117 ? 14.491 -15.524 36.418 1.00 39.17 114 GLY F C 1
ATOM 6824 O O . GLY F 1 117 ? 15.703 -15.378 36.692 1.00 39.90 114 GLY F O 1
ATOM 6825 N N . HIS F 1 118 ? 13.641 -16.147 37.229 1.00 37.59 115 HIS F N 1
ATOM 6826 C CA . HIS F 1 118 ? 14.102 -16.626 38.510 1.00 37.16 115 HIS F CA 1
ATOM 6827 C C . HIS F 1 118 ? 14.656 -18.022 38.281 1.00 36.16 115 HIS F C 1
ATOM 6828 O O . HIS F 1 118 ? 13.955 -19.017 38.485 1.00 34.07 115 HIS F O 1
ATOM 6835 N N . ASN F 1 119 ? 15.948 -18.064 37.916 1.00 35.36 116 ASN F N 1
ATOM 6836 C CA . ASN F 1 119 ? 16.597 -19.318 37.566 1.00 34.31 116 ASN F CA 1
ATOM 6837 C C . ASN F 1 119 ? 17.801 -19.588 38.451 1.00 34.03 116 ASN F C 1
ATOM 6838 O O . ASN F 1 119 ? 18.733 -20.294 38.072 1.00 32.57 116 ASN F O 1
ATOM 6843 N N . LEU F 1 120 ? 17.778 -18.991 39.626 1.00 33.63 117 LEU F N 1
ATOM 6844 C CA . LEU F 1 120 ? 18.491 -19.525 40.772 1.00 33.94 117 LEU F CA 1
ATOM 6845 C C . LEU F 1 120 ? 19.928 -19.098 40.849 1.00 34.18 117 LEU F C 1
ATOM 6846 O O . LEU F 1 120 ? 20.420 -18.825 41.963 1.00 33.84 117 LEU F O 1
ATOM 6851 N N . ILE F 1 121 ? 20.630 -19.042 39.705 1.00 34.65 118 ILE F N 1
ATOM 6852 C CA . ILE F 1 121 ? 22.082 -18.789 39.756 1.00 33.55 118 ILE F CA 1
ATOM 6853 C C . ILE F 1 121 ? 22.700 -18.264 38.475 1.00 32.75 118 ILE F C 1
ATOM 6854 O O . ILE F 1 121 ? 22.081 -18.229 37.431 1.00 30.57 118 ILE F O 1
ATOM 6859 N N . HIS F 1 122 ? 23.889 -17.720 38.614 1.00 32.61 119 HIS F N 1
ATOM 6860 C CA . HIS F 1 122 ? 24.640 -17.230 37.464 1.00 33.79 119 HIS F CA 1
ATOM 6861 C C . HIS F 1 122 ? 25.995 -17.865 37.528 1.00 33.20 119 HIS F C 1
ATOM 6862 O O . HIS F 1 122 ? 26.558 -18.108 38.593 1.00 31.88 119 HIS F O 1
ATOM 6869 N N . GLY F 1 123 ? 26.512 -18.177 36.369 1.00 33.28 120 GLY F N 1
ATOM 6870 C CA . GLY F 1 123 ? 27.896 -18.537 36.265 1.00 33.76 120 GLY F CA 1
ATOM 6871 C C . GLY F 1 123 ? 28.430 -17.956 34.991 1.00 34.27 120 GLY F C 1
ATOM 6872 O O . GLY F 1 123 ? 27.719 -17.871 34.002 1.00 32.19 120 GLY F O 1
ATOM 6873 N N . SER F 1 124 ? 29.711 -17.581 35.031 1.00 35.23 121 SER F N 1
ATOM 6874 C CA . SER F 1 124 ? 30.367 -17.020 33.893 1.00 35.18 121 SER F CA 1
ATOM 6875 C C . SER F 1 124 ? 30.205 -17.917 32.674 1.00 35.93 121 SER F C 1
ATOM 6876 O O . SER F 1 124 ? 30.330 -19.101 32.734 1.00 34.55 121 SER F O 1
ATOM 6879 N N . ASP F 1 125 ? 29.934 -17.306 31.534 1.00 38.32 122 ASP F N 1
ATOM 6880 C CA . ASP F 1 125 ? 29.684 -18.080 30.322 1.00 40.07 122 ASP F CA 1
ATOM 6881 C C . ASP F 1 125 ? 31.034 -18.446 29.695 1.00 40.33 122 ASP F C 1
ATOM 6882 O O . ASP F 1 125 ? 31.811 -17.551 29.399 1.00 40.63 122 ASP F O 1
ATOM 6887 N N . HIS F 1 126 ? 31.301 -19.736 29.488 1.00 41.32 123 HIS F N 1
ATOM 6888 C CA . HIS F 1 126 ? 32.614 -20.208 28.986 1.00 42.51 123 HIS F CA 1
ATOM 6889 C C . HIS F 1 126 ? 32.836 -19.999 27.490 1.00 43.43 123 HIS F C 1
ATOM 6890 O O . HIS F 1 126 ? 33.960 -20.113 27.005 1.00 42.56 123 HIS F O 1
ATOM 6897 N N . GLU F 1 127 ? 31.745 -19.714 26.785 1.00 44.47 124 GLU F N 1
ATOM 6898 C CA . GLU F 1 127 ? 31.739 -19.518 25.341 1.00 45.92 124 GLU F CA 1
ATOM 6899 C C . GLU F 1 127 ? 31.846 -18.017 25.002 1.00 46.51 124 GLU F C 1
ATOM 6900 O O . GLU F 1 127 ? 31.740 -17.652 23.849 1.00 46.93 124 GLU F O 1
ATOM 6906 N N . ASP F 1 128 ? 32.038 -17.151 26.002 1.00 46.89 125 ASP F N 1
ATOM 6907 C CA . ASP F 1 128 ? 32.267 -15.727 25.751 1.00 47.55 125 ASP F CA 1
ATOM 6908 C C . ASP F 1 128 ? 33.617 -15.409 26.386 1.00 48.02 125 ASP F C 1
ATOM 6909 O O . ASP F 1 128 ? 33.706 -15.254 27.609 1.00 47.03 125 ASP F O 1
ATOM 6914 N N . GLU F 1 129 ? 34.671 -15.335 25.573 1.00 48.94 126 GLU F N 1
ATOM 6915 C CA . GLU F 1 129 ? 36.038 -15.288 26.133 1.00 50.28 126 GLU F CA 1
ATOM 6916 C C . GLU F 1 129 ? 36.377 -14.008 26.890 1.00 49.45 126 GLU F C 1
ATOM 6917 O O . GLU F 1 129 ? 36.032 -12.889 26.512 1.00 48.49 126 GLU F O 1
ATOM 6923 N N . GLY F 1 130 ? 37.041 -14.215 28.016 1.00 49.35 127 GLY F N 1
ATOM 6924 C CA . GLY F 1 130 ? 37.347 -13.121 28.897 1.00 48.58 127 GLY F CA 1
ATOM 6925 C C . GLY F 1 130 ? 36.309 -12.966 29.987 1.00 48.08 127 GLY F C 1
ATOM 6926 O O . GLY F 1 130 ? 36.647 -12.351 30.975 1.00 47.86 127 GLY F O 1
ATOM 6927 N N . ALA F 1 131 ? 35.100 -13.532 29.836 1.00 47.21 128 ALA F N 1
ATOM 6928 C CA . ALA F 1 131 ? 33.944 -13.198 30.706 1.00 47.30 128 ALA F CA 1
ATOM 6929 C C . ALA F 1 131 ? 34.022 -13.666 32.157 1.00 46.41 128 ALA F C 1
ATOM 6930 O O . ALA F 1 131 ? 33.445 -13.031 33.029 1.00 46.11 128 ALA F O 1
ATOM 6932 N N . ASN F 1 132 ? 34.688 -14.791 32.390 1.00 46.19 129 ASN F N 1
ATOM 6933 C CA . ASN F 1 132 ? 34.952 -15.224 33.739 1.00 45.54 129 ASN F CA 1
ATOM 6934 C C . ASN F 1 132 ? 35.751 -14.156 34.462 1.00 46.00 129 ASN F C 1
ATOM 6935 O O . ASN F 1 132 ? 35.291 -13.616 35.461 1.00 43.63 129 ASN F O 1
ATOM 6940 N N . GLU F 1 133 ? 36.907 -13.805 33.902 1.00 46.95 130 GLU F N 1
ATOM 6941 C CA . GLU F 1 133 ? 37.750 -12.738 34.435 1.00 47.74 130 GLU F CA 1
ATOM 6942 C C . GLU F 1 133 ? 36.961 -11.425 34.574 1.00 47.86 130 GLU F C 1
ATOM 6943 O O . GLU F 1 133 ? 36.973 -10.798 35.637 1.00 47.97 130 GLU F O 1
ATOM 6949 N N . ARG F 1 134 ? 36.240 -11.035 33.526 1.00 47.34 131 ARG F N 1
ATOM 6950 C CA . ARG F 1 134 ? 35.550 -9.747 33.504 1.00 47.76 131 ARG F CA 1
ATOM 6951 C C . ARG F 1 134 ? 34.565 -9.665 34.657 1.00 47.06 131 ARG F C 1
ATOM 6952 O O . ARG F 1 134 ? 34.530 -8.690 35.369 1.00 46.95 131 ARG F O 1
ATOM 6960 N N . GLU F 1 135 ? 33.764 -10.712 34.826 1.00 46.74 132 GLU F N 1
ATOM 6961 C CA . GLU F 1 135 ? 32.785 -10.775 35.900 1.00 46.24 132 GLU F CA 1
ATOM 6962 C C . GLU F 1 135 ? 33.415 -10.961 37.293 1.00 45.99 132 GLU F C 1
ATOM 6963 O O . GLU F 1 135 ? 32.911 -10.456 38.282 1.00 46.25 132 GLU F O 1
ATOM 6969 N N . ILE F 1 136 ? 34.532 -11.669 37.379 1.00 46.47 133 ILE F N 1
ATOM 6970 C CA . ILE F 1 136 ? 35.231 -11.807 38.646 1.00 46.55 133 ILE F CA 1
ATOM 6971 C C . ILE F 1 136 ? 35.775 -10.478 39.135 1.00 46.63 133 ILE F C 1
ATOM 6972 O O . ILE F 1 136 ? 35.830 -10.241 40.338 1.00 46.24 133 ILE F O 1
ATOM 6977 N N . ALA F 1 137 ? 36.206 -9.635 38.215 1.00 47.63 134 ALA F N 1
ATOM 6978 C CA . ALA F 1 137 ? 36.828 -8.356 38.580 1.00 47.53 134 ALA F CA 1
ATOM 6979 C C . ALA F 1 137 ? 35.773 -7.299 38.845 1.00 46.80 134 ALA F C 1
ATOM 6980 O O . ALA F 1 137 ? 35.938 -6.467 39.706 1.00 46.72 134 ALA F O 1
ATOM 6982 N N . LEU F 1 138 ? 34.689 -7.314 38.094 1.00 46.51 135 LEU F N 1
ATOM 6983 C CA . LEU F 1 138 ? 33.497 -6.529 38.469 1.00 45.91 135 LEU F CA 1
ATOM 6984 C C . LEU F 1 138 ? 33.067 -6.724 39.963 1.00 44.77 135 LEU F C 1
ATOM 6985 O O . LEU F 1 138 ? 32.922 -5.760 40.729 1.00 42.84 135 LEU F O 1
ATOM 6990 N N . PHE F 1 139 ? 32.884 -7.979 40.375 1.00 43.28 136 PHE F N 1
ATOM 6991 C CA . PHE F 1 139 ? 32.252 -8.263 41.669 1.00 42.58 136 PHE F CA 1
ATOM 6992 C C . PHE F 1 139 ? 33.203 -8.287 42.841 1.00 43.17 136 PHE F C 1
ATOM 6993 O O . PHE F 1 139 ? 32.789 -8.058 43.970 1.00 42.26 136 PHE F O 1
ATOM 7001 N N . PHE F 1 140 ? 34.475 -8.559 42.551 1.00 44.55 137 PHE F N 1
ATOM 7002 C CA . PHE F 1 140 ? 35.519 -8.774 43.552 1.00 45.87 137 PHE F CA 1
ATOM 7003 C C . PHE F 1 140 ? 36.720 -7.823 43.374 1.00 47.73 137 PHE F C 1
ATOM 7004 O O . PHE F 1 140 ? 37.036 -7.402 42.256 1.00 47.33 137 PHE F O 1
ATOM 7012 N N . ASP F 1 141 ? 37.366 -7.480 44.487 1.00 48.94 138 ASP F N 1
ATOM 7013 C CA . ASP F 1 141 ? 38.616 -6.756 44.451 1.00 50.90 138 ASP F CA 1
ATOM 7014 C C . ASP F 1 141 ? 39.678 -7.802 44.794 1.00 51.43 138 ASP F C 1
ATOM 7015 O O . ASP F 1 141 ? 39.328 -8.874 45.297 1.00 51.99 138 ASP F O 1
ATOM 7020 N N . ASP F 1 142 ? 40.943 -7.527 44.457 1.00 52.35 139 ASP F N 1
ATOM 7021 C CA . ASP F 1 142 ? 42.038 -8.523 44.486 1.00 53.05 139 ASP F CA 1
ATOM 7022 C C . ASP F 1 142 ? 42.172 -9.157 45.869 1.00 52.91 139 ASP F C 1
ATOM 7023 O O . ASP F 1 142 ? 42.430 -10.334 45.983 1.00 52.96 139 ASP F O 1
ATOM 7028 N N . ASP F 1 143 ? 42.004 -8.361 46.921 1.00 53.34 140 ASP F N 1
ATOM 7029 C CA . ASP F 1 143 ? 42.275 -8.823 48.289 1.00 53.81 140 ASP F CA 1
ATOM 7030 C C . ASP F 1 143 ? 41.096 -9.625 48.872 1.00 52.71 140 ASP F C 1
ATOM 7031 O O . ASP F 1 143 ? 41.181 -10.168 49.967 1.00 53.12 140 ASP F O 1
ATOM 7036 N N . GLU F 1 144 ? 40.007 -9.717 48.128 1.00 51.81 141 GLU F N 1
ATOM 7037 C CA . GLU F 1 144 ? 38.853 -10.494 48.568 1.00 51.33 141 GLU F CA 1
ATOM 7038 C C . GLU F 1 144 ? 38.904 -11.916 48.034 1.00 50.21 141 GLU F C 1
ATOM 7039 O O . GLU F 1 144 ? 38.000 -12.684 48.285 1.00 50.30 141 GLU F O 1
ATOM 7045 N N . LEU F 1 145 ? 39.957 -12.244 47.287 1.00 49.21 142 LEU F N 1
ATOM 7046 C CA . LEU F 1 145 ? 40.073 -13.544 46.622 1.00 48.23 142 LEU F CA 1
ATOM 7047 C C . LEU F 1 145 ? 41.148 -14.311 47.318 1.00 47.48 142 LEU F C 1
ATOM 7048 O O . LEU F 1 145 ? 42.193 -13.758 47.575 1.00 48.20 142 LEU F O 1
ATOM 7053 N N . VAL F 1 146 ? 40.921 -15.575 47.610 1.00 46.48 143 VAL F N 1
ATOM 7054 C CA . VAL F 1 146 ? 41.882 -16.335 48.417 1.00 46.05 143 VAL F CA 1
ATOM 7055 C C . VAL F 1 146 ? 42.738 -17.213 47.532 1.00 45.48 143 VAL F C 1
ATOM 7056 O O . VAL F 1 146 ? 42.270 -17.869 46.628 1.00 45.54 143 VAL F O 1
ATOM 7060 N N . ASP F 1 147 ? 44.013 -17.190 47.807 1.00 45.57 144 ASP F N 1
ATOM 7061 C CA . ASP F 1 147 ? 44.921 -18.125 47.221 1.00 45.53 144 ASP F CA 1
ATOM 7062 C C . ASP F 1 147 ? 45.273 -19.103 48.315 1.00 43.73 144 ASP F C 1
ATOM 7063 O O . ASP F 1 147 ? 45.713 -18.696 49.384 1.00 44.61 144 ASP F O 1
ATOM 7068 N N . TRP F 1 148 ? 45.036 -20.381 48.047 1.00 41.32 145 TRP F N 1
ATOM 7069 C CA . TRP F 1 148 ? 45.293 -21.452 49.000 1.00 40.66 145 TRP F CA 1
ATOM 7070 C C . TRP F 1 148 ? 45.318 -22.769 48.243 1.00 40.40 145 TRP F C 1
ATOM 7071 O O . TRP F 1 148 ? 44.802 -22.856 47.100 1.00 38.64 145 TRP F O 1
ATOM 7082 N N . ASP F 1 149 ? 45.902 -23.775 48.882 1.00 40.67 146 ASP F N 1
ATOM 7083 C CA . ASP F 1 149 ? 45.850 -25.142 48.388 1.00 41.37 146 ASP F CA 1
ATOM 7084 C C . ASP F 1 149 ? 44.865 -25.910 49.186 1.00 41.81 146 ASP F C 1
ATOM 7085 O O . ASP F 1 149 ? 44.986 -26.043 50.409 1.00 40.62 146 ASP F O 1
ATOM 7090 N N . ARG F 1 150 ? 43.868 -26.365 48.456 1.00 42.82 147 ARG F N 1
ATOM 7091 C CA . ARG F 1 150 ? 42.892 -27.341 48.913 1.00 44.20 147 ARG F CA 1
ATOM 7092 C C . ARG F 1 150 ? 43.581 -28.692 48.837 1.00 44.98 147 ARG F C 1
ATOM 7093 O O . ARG F 1 150 ? 43.934 -29.149 47.739 1.00 43.33 147 ARG F O 1
ATOM 7101 N N . ASP F 1 151 ? 43.788 -29.328 49.982 1.00 45.43 148 ASP F N 1
ATOM 7102 C CA . ASP F 1 151 ? 44.633 -30.524 50.010 1.00 46.72 148 ASP F CA 1
ATOM 7103 C C . ASP F 1 151 ? 44.025 -31.673 49.275 1.00 46.52 148 ASP F C 1
ATOM 7104 O O . ASP F 1 151 ? 44.738 -32.464 48.671 1.00 46.71 148 ASP F O 1
ATOM 7109 N N . ALA F 1 152 ? 42.703 -31.722 49.244 1.00 46.81 149 ALA F N 1
ATOM 7110 C CA . ALA F 1 152 ? 42.062 -32.801 48.531 1.00 46.88 149 ALA F CA 1
ATOM 7111 C C . ALA F 1 152 ? 42.169 -32.598 47.001 1.00 46.12 149 ALA F C 1
ATOM 7112 O O . ALA F 1 152 ? 41.841 -33.491 46.265 1.00 46.41 149 ALA F O 1
ATOM 7114 N N . SER F 1 153 ? 42.633 -31.449 46.521 1.00 45.73 150 SER F N 1
ATOM 7115 C CA . SER F 1 153 ? 42.939 -31.324 45.080 1.00 44.59 150 SER F CA 1
ATOM 7116 C C . SER F 1 153 ? 43.886 -32.410 44.558 1.00 44.84 150 SER F C 1
ATOM 7117 O O . SER F 1 153 ? 43.708 -32.852 43.430 1.00 44.00 150 SER F O 1
ATOM 7120 N N . ALA F 1 154 ? 44.814 -32.889 45.406 1.00 44.91 151 ALA F N 1
ATOM 7121 C CA . ALA F 1 154 ? 45.707 -34.050 45.109 1.00 44.63 151 ALA F CA 1
ATOM 7122 C C . ALA F 1 154 ? 45.019 -35.400 44.820 1.00 44.53 151 ALA F C 1
ATOM 7123 O O . ALA F 1 154 ? 45.687 -36.401 44.489 1.00 45.70 151 ALA F O 1
ATOM 7125 N N . TRP F 1 155 ? 43.714 -35.477 45.024 1.00 42.84 152 TRP F N 1
ATOM 7126 C CA . TRP F 1 155 ? 42.964 -36.670 44.641 1.00 41.61 152 TRP F CA 1
ATOM 7127 C C . TRP F 1 155 ? 41.915 -36.401 43.570 1.00 41.39 152 TRP F C 1
ATOM 7128 O O . TRP F 1 155 ? 41.479 -37.325 42.892 1.00 40.42 152 TRP F O 1
ATOM 7139 N N . VAL F 1 156 ? 41.511 -35.140 43.417 1.00 41.43 153 VAL F N 1
ATOM 7140 C CA . VAL F 1 156 ? 40.524 -34.788 42.398 1.00 41.66 153 VAL F CA 1
ATOM 7141 C C . VAL F 1 156 ? 41.167 -34.737 41.014 1.00 42.87 153 VAL F C 1
ATOM 7142 O O . VAL F 1 156 ? 40.467 -34.990 40.032 1.00 42.85 153 VAL F O 1
ATOM 7146 N N . TYR F 1 157 ? 42.483 -34.426 40.967 1.00 44.01 154 TYR F N 1
ATOM 7147 C CA . TYR F 1 157 ? 43.291 -34.320 39.725 1.00 45.70 154 TYR F CA 1
ATOM 7148 C C . TYR F 1 157 ? 44.585 -35.150 39.753 1.00 46.86 154 TYR F C 1
ATOM 7149 O O . TYR F 1 157 ? 45.171 -35.349 40.807 1.00 47.08 154 TYR F O 1
ATOM 7158 N N . GLU F 1 158 ? 45.062 -35.538 38.572 1.00 49.22 155 GLU F N 1
ATOM 7159 C CA . GLU F 1 158 ? 46.246 -36.430 38.409 1.00 50.66 155 GLU F CA 1
ATOM 7160 C C . GLU F 1 158 ? 47.595 -35.800 38.757 1.00 50.56 155 GLU F C 1
ATOM 7161 O O . GLU F 1 158 ? 47.807 -34.609 38.552 1.00 51.89 155 GLU F O 1
ATOM 7167 N N . HIS G 1 7 ? 14.769 -4.925 64.263 1.00 63.72 4 HIS G N 1
ATOM 7168 C CA . HIS G 1 7 ? 15.192 -6.283 63.743 1.00 63.69 4 HIS G CA 1
ATOM 7169 C C . HIS G 1 7 ? 16.007 -7.105 64.767 1.00 61.44 4 HIS G C 1
ATOM 7170 O O . HIS G 1 7 ? 16.518 -6.583 65.767 1.00 61.72 4 HIS G O 1
ATOM 7177 N N . ASP G 1 8 ? 16.148 -8.395 64.463 1.00 58.71 5 ASP G N 1
ATOM 7178 C CA . ASP G 1 8 ? 16.501 -9.423 65.440 1.00 55.43 5 ASP G CA 1
ATOM 7179 C C . ASP G 1 8 ? 18.030 -9.659 65.695 1.00 52.52 5 ASP G C 1
ATOM 7180 O O . ASP G 1 8 ? 18.953 -9.109 65.043 1.00 51.31 5 ASP G O 1
ATOM 7185 N N . GLU G 1 9 ? 18.243 -10.513 66.689 1.00 48.94 6 GLU G N 1
ATOM 7186 C CA . GLU G 1 9 ? 19.533 -10.961 67.184 1.00 45.80 6 GLU G CA 1
ATOM 7187 C C . GLU G 1 9 ? 20.479 -11.505 66.115 1.00 43.83 6 GLU G C 1
ATOM 7188 O O . GLU G 1 9 ? 20.081 -12.277 65.286 1.00 42.22 6 GLU G O 1
ATOM 7194 N N . ARG G 1 10 ? 21.739 -11.108 66.170 1.00 42.19 7 ARG G N 1
ATOM 7195 C CA . ARG G 1 10 ? 22.729 -11.592 65.249 1.00 41.95 7 ARG G CA 1
ATOM 7196 C C . ARG G 1 10 ? 23.862 -12.280 65.977 1.00 41.46 7 ARG G C 1
ATOM 7197 O O . ARG G 1 10 ? 24.256 -11.831 67.050 1.00 43.64 7 ARG G O 1
ATOM 7205 N N . THR G 1 11 ? 24.433 -13.314 65.370 1.00 40.23 8 THR G N 1
ATOM 7206 C CA . THR G 1 11 ? 25.590 -14.021 65.920 1.00 38.65 8 THR G CA 1
ATOM 7207 C C . THR G 1 11 ? 26.687 -14.308 64.874 1.00 38.35 8 THR G C 1
ATOM 7208 O O . THR G 1 11 ? 26.383 -14.636 63.741 1.00 39.21 8 THR G O 1
ATOM 7212 N N . PHE G 1 12 ? 27.959 -14.196 65.250 1.00 37.13 9 PHE G N 1
ATOM 7213 C CA . PHE G 1 12 ? 29.076 -14.533 64.366 1.00 36.47 9 PHE G CA 1
ATOM 7214 C C . PHE G 1 12 ? 29.244 -16.046 64.257 1.00 36.57 9 PHE G C 1
ATOM 7215 O O . PHE G 1 12 ? 29.444 -16.704 65.268 1.00 38.58 9 PHE G O 1
ATOM 7223 N N . VAL G 1 13 ? 29.173 -16.588 63.049 1.00 35.60 10 VAL G N 1
ATOM 7224 C CA . VAL G 1 13 ? 29.518 -17.975 62.780 1.00 35.14 10 VAL G CA 1
ATOM 7225 C C . VAL G 1 13 ? 30.576 -18.063 61.694 1.00 35.01 10 VAL G C 1
ATOM 7226 O O . VAL G 1 13 ? 30.593 -17.297 60.714 1.00 34.30 10 VAL G O 1
ATOM 7230 N N . MET G 1 14 ? 31.467 -19.018 61.899 1.00 34.89 11 MET G N 1
ATOM 7231 C CA . MET G 1 14 ? 32.596 -19.222 61.045 1.00 35.79 11 MET G CA 1
ATOM 7232 C C . MET G 1 14 ? 32.752 -20.691 60.804 1.00 34.84 11 MET G C 1
ATOM 7233 O O . MET G 1 14 ? 32.821 -21.459 61.727 1.00 33.85 11 MET G O 1
ATOM 7238 N N . VAL G 1 15 ? 32.802 -21.092 59.549 1.00 35.35 12 VAL G N 1
ATOM 7239 C CA . VAL G 1 15 ? 33.264 -22.422 59.231 1.00 35.51 12 VAL G CA 1
ATOM 7240 C C . VAL G 1 15 ? 34.781 -22.297 59.278 1.00 35.35 12 VAL G C 1
ATOM 7241 O O . VAL G 1 15 ? 35.332 -21.434 58.620 1.00 36.18 12 VAL G O 1
ATOM 7245 N N . LYS G 1 16 ? 35.437 -23.084 60.116 1.00 35.02 13 LYS G N 1
ATOM 7246 C CA . LYS G 1 16 ? 36.895 -22.972 60.309 1.00 35.59 13 LYS G CA 1
ATOM 7247 C C . LYS G 1 16 ? 37.691 -23.617 59.171 1.00 35.68 13 LYS G C 1
ATOM 7248 O O . LYS G 1 16 ? 37.093 -24.158 58.243 1.00 35.57 13 LYS G O 1
ATOM 7254 N N . PRO G 1 17 ? 39.026 -23.506 59.210 1.00 35.72 14 PRO G N 1
ATOM 7255 C CA . PRO G 1 17 ? 39.906 -23.986 58.135 1.00 35.76 14 PRO G CA 1
ATOM 7256 C C . PRO G 1 17 ? 39.722 -25.459 57.793 1.00 35.43 14 PRO G C 1
ATOM 7257 O O . PRO G 1 17 ? 39.814 -25.876 56.600 1.00 32.89 14 PRO G O 1
ATOM 7261 N N . ASP G 1 18 ? 39.455 -26.232 58.831 1.00 35.11 15 ASP G N 1
ATOM 7262 C CA . ASP G 1 18 ? 39.243 -27.647 58.641 1.00 37.03 15 ASP G CA 1
ATOM 7263 C C . ASP G 1 18 ? 37.930 -27.941 57.921 1.00 37.17 15 ASP G C 1
ATOM 7264 O O . ASP G 1 18 ? 37.827 -28.964 57.247 1.00 38.86 15 ASP G O 1
ATOM 7269 N N . GLY G 1 19 ? 36.933 -27.078 58.075 1.00 37.65 16 GLY G N 1
ATOM 7270 C CA . GLY G 1 19 ? 35.638 -27.251 57.412 1.00 38.48 16 GLY G CA 1
ATOM 7271 C C . GLY G 1 19 ? 35.617 -26.883 55.938 1.00 38.16 16 GLY G C 1
ATOM 7272 O O . GLY G 1 19 ? 35.076 -27.586 55.103 1.00 38.47 16 GLY G O 1
ATOM 7273 N N . VAL G 1 20 ? 36.196 -25.741 55.642 1.00 38.69 17 VAL G N 1
ATOM 7274 C CA . VAL G 1 20 ? 36.393 -25.264 54.281 1.00 39.06 17 VAL G CA 1
ATOM 7275 C C . VAL G 1 20 ? 37.175 -26.272 53.482 1.00 39.30 17 VAL G C 1
ATOM 7276 O O . VAL G 1 20 ? 36.955 -26.498 52.309 1.00 41.50 17 VAL G O 1
ATOM 7280 N N . GLN G 1 21 ? 38.141 -26.850 54.149 1.00 39.87 18 GLN G N 1
ATOM 7281 C CA . GLN G 1 21 ? 39.111 -27.701 53.534 1.00 39.77 18 GLN G CA 1
ATOM 7282 C C . GLN G 1 21 ? 38.528 -29.138 53.346 1.00 39.25 18 GLN G C 1
ATOM 7283 O O . GLN G 1 21 ? 38.921 -29.832 52.392 1.00 40.06 18 GLN G O 1
ATOM 7289 N N . ARG G 1 22 ? 37.545 -29.549 54.164 1.00 38.38 19 ARG G N 1
ATOM 7290 C CA . ARG G 1 22 ? 36.881 -30.898 54.037 1.00 37.96 19 ARG G CA 1
ATOM 7291 C C . ARG G 1 22 ? 35.560 -30.907 53.198 1.00 37.12 19 ARG G C 1
ATOM 7292 O O . ARG G 1 22 ? 34.933 -31.952 53.014 1.00 35.56 19 ARG G O 1
ATOM 7300 N N . GLY G 1 23 ? 35.150 -29.721 52.753 1.00 35.98 20 GLY G N 1
ATOM 7301 C CA . GLY G 1 23 ? 34.102 -29.543 51.769 1.00 35.57 20 GLY G CA 1
ATOM 7302 C C . GLY G 1 23 ? 32.756 -29.336 52.437 1.00 35.48 20 GLY G C 1
ATOM 7303 O O . GLY G 1 23 ? 31.712 -29.750 51.906 1.00 33.75 20 GLY G O 1
ATOM 7304 N N . LEU G 1 24 ? 32.778 -28.712 53.621 1.00 35.22 21 LEU G N 1
ATOM 7305 C CA . LEU G 1 24 ? 31.612 -28.694 54.491 1.00 34.47 21 LEU G CA 1
ATOM 7306 C C . LEU G 1 24 ? 30.978 -27.340 54.618 1.00 34.98 21 LEU G C 1
ATOM 7307 O O . LEU G 1 24 ? 30.020 -27.178 55.360 1.00 34.74 21 LEU G O 1
ATOM 7312 N N . ILE G 1 25 ? 31.456 -26.356 53.879 1.00 37.23 22 ILE G N 1
ATOM 7313 C CA . ILE G 1 25 ? 30.839 -25.030 54.036 1.00 38.92 22 ILE G CA 1
ATOM 7314 C C . ILE G 1 25 ? 29.406 -25.030 53.535 1.00 38.59 22 ILE G C 1
ATOM 7315 O O . ILE G 1 25 ? 28.572 -24.301 54.074 1.00 39.07 22 ILE G O 1
ATOM 7320 N N . GLY G 1 26 ? 29.107 -25.856 52.546 1.00 37.67 23 GLY G N 1
ATOM 7321 C CA . GLY G 1 26 ? 27.760 -25.899 51.997 1.00 37.64 23 GLY G CA 1
ATOM 7322 C C . GLY G 1 26 ? 26.779 -26.572 52.951 1.00 37.10 23 GLY G C 1
ATOM 7323 O O . GLY G 1 26 ? 25.634 -26.126 53.072 1.00 37.31 23 GLY G O 1
ATOM 7324 N N . ASP G 1 27 ? 27.222 -27.640 53.623 1.00 36.69 24 ASP G N 1
ATOM 7325 C CA . ASP G 1 27 ? 26.364 -28.457 54.496 1.00 36.36 24 ASP G CA 1
ATOM 7326 C C . ASP G 1 27 ? 26.058 -27.686 55.771 1.00 34.78 24 ASP G C 1
ATOM 7327 O O . ASP G 1 27 ? 24.979 -27.751 56.301 1.00 33.77 24 ASP G O 1
ATOM 7332 N N . ILE G 1 28 ? 27.048 -26.948 56.238 1.00 34.93 25 ILE G N 1
ATOM 7333 C CA . ILE G 1 28 ? 26.922 -26.077 57.385 1.00 34.98 25 ILE G CA 1
ATOM 7334 C C . ILE G 1 28 ? 26.055 -24.916 57.070 1.00 34.76 25 ILE G C 1
ATOM 7335 O O . ILE G 1 28 ? 25.221 -24.555 57.899 1.00 36.29 25 ILE G O 1
ATOM 7340 N N . VAL G 1 29 ? 26.160 -24.349 55.868 1.00 33.72 26 VAL G N 1
ATOM 7341 C CA . VAL G 1 29 ? 25.230 -23.264 55.503 1.00 32.95 26 VAL G CA 1
ATOM 7342 C C . VAL G 1 29 ? 23.795 -23.769 55.373 1.00 32.46 26 VAL G C 1
ATOM 7343 O O . VAL G 1 29 ? 22.828 -23.063 55.694 1.00 31.51 26 VAL G O 1
ATOM 7347 N N . THR G 1 30 ? 23.670 -25.005 54.918 1.00 32.29 27 THR G N 1
ATOM 7348 C CA . THR G 1 30 ? 22.358 -25.583 54.686 1.00 32.00 27 THR G CA 1
ATOM 7349 C C . THR G 1 30 ? 21.727 -25.797 56.070 1.00 32.49 27 THR G C 1
ATOM 7350 O O . THR G 1 30 ? 20.610 -25.369 56.308 1.00 30.21 27 THR G O 1
ATOM 7354 N N . ARG G 1 31 ? 22.461 -26.337 57.018 1.00 33.60 28 ARG G N 1
ATOM 7355 C CA . ARG G 1 31 ? 21.830 -26.550 58.345 1.00 34.64 28 ARG G CA 1
ATOM 7356 C C . ARG G 1 31 ? 21.294 -25.274 58.939 1.00 34.92 28 ARG G C 1
ATOM 7357 O O . ARG G 1 31 ? 20.229 -25.296 59.548 1.00 34.93 28 ARG G O 1
ATOM 7365 N N . LEU G 1 32 ? 22.028 -24.184 58.770 1.00 35.14 29 LEU G N 1
ATOM 7366 C CA . LEU G 1 32 ? 21.640 -22.901 59.317 1.00 36.96 29 LEU G CA 1
ATOM 7367 C C . LEU G 1 32 ? 20.427 -22.346 58.609 1.00 38.11 29 LEU G C 1
ATOM 7368 O O . LEU G 1 32 ? 19.466 -21.945 59.287 1.00 40.06 29 LEU G O 1
ATOM 7373 N N . GLU G 1 33 ? 20.415 -22.344 57.267 1.00 38.64 30 GLU G N 1
ATOM 7374 C CA . GLU G 1 33 ? 19.313 -21.679 56.542 1.00 38.26 30 GLU G CA 1
ATOM 7375 C C . GLU G 1 33 ? 18.044 -22.507 56.607 1.00 37.81 30 GLU G C 1
ATOM 7376 O O . GLU G 1 33 ? 16.924 -21.959 56.580 1.00 37.64 30 GLU G O 1
ATOM 7382 N N . THR G 1 34 ? 18.196 -23.813 56.793 1.00 37.84 31 THR G N 1
ATOM 7383 C CA . THR G 1 34 ? 17.034 -24.689 56.978 1.00 38.58 31 THR G CA 1
ATOM 7384 C C . THR G 1 34 ? 16.418 -24.568 58.389 1.00 38.00 31 THR G C 1
ATOM 7385 O O . THR G 1 34 ? 15.228 -24.730 58.534 1.00 38.11 31 THR G O 1
ATOM 7389 N N . LYS G 1 35 ? 17.218 -24.251 59.404 1.00 38.44 32 LYS G N 1
ATOM 7390 C CA . LYS G 1 35 ? 16.718 -23.900 60.764 1.00 37.90 32 LYS G CA 1
ATOM 7391 C C . LYS G 1 35 ? 15.796 -22.677 60.689 1.00 37.16 32 LYS G C 1
ATOM 7392 O O . LYS G 1 35 ? 15.029 -22.374 61.593 1.00 38.20 32 LYS G O 1
ATOM 7398 N N . GLY G 1 36 ? 15.889 -21.945 59.589 1.00 36.30 33 GLY G N 1
ATOM 7399 C CA . GLY G 1 36 ? 15.048 -20.814 59.377 1.00 34.38 33 GLY G CA 1
ATOM 7400 C C . GLY G 1 36 ? 15.780 -19.538 59.636 1.00 34.46 33 GLY G C 1
ATOM 7401 O O . GLY G 1 36 ? 15.162 -18.505 59.569 1.00 34.14 33 GLY G O 1
ATOM 7402 N N . LEU G 1 37 ? 17.084 -19.598 59.881 1.00 34.71 34 LEU G N 1
ATOM 7403 C CA . LEU G 1 37 ? 17.877 -18.415 60.120 1.00 35.42 34 LEU G CA 1
ATOM 7404 C C . LEU G 1 37 ? 18.258 -17.691 58.839 1.00 36.38 34 LEU G C 1
ATOM 7405 O O . LEU G 1 37 ? 18.372 -18.271 57.768 1.00 36.31 34 LEU G O 1
ATOM 7410 N N . LYS G 1 38 ? 18.460 -16.387 59.001 1.00 37.37 35 LYS G N 1
ATOM 7411 C CA . LYS G 1 38 ? 18.699 -15.443 57.934 1.00 37.03 35 LYS G CA 1
ATOM 7412 C C . LYS G 1 38 ? 20.192 -15.055 57.877 1.00 37.55 35 LYS G C 1
ATOM 7413 O O . LYS G 1 38 ? 20.689 -14.337 58.736 1.00 35.50 35 LYS G O 1
ATOM 7419 N N . MET G 1 39 ? 20.883 -15.514 56.827 1.00 37.59 36 MET G N 1
ATOM 7420 C CA . MET G 1 39 ? 22.220 -15.019 56.526 1.00 38.55 36 MET G CA 1
ATOM 7421 C C . MET G 1 39 ? 22.184 -13.519 56.223 1.00 38.22 36 MET G C 1
ATOM 7422 O O . MET G 1 39 ? 21.378 -13.078 55.392 1.00 38.19 36 MET G O 1
ATOM 7427 N N . VAL G 1 40 ? 23.036 -12.745 56.909 1.00 38.30 37 VAL G N 1
ATOM 7428 C CA . VAL G 1 40 ? 23.190 -11.272 56.690 1.00 37.84 37 VAL G CA 1
ATOM 7429 C C . VAL G 1 40 ? 24.637 -10.831 56.458 1.00 38.11 37 VAL G C 1
ATOM 7430 O O . VAL G 1 40 ? 24.928 -9.655 56.214 1.00 38.81 37 VAL G O 1
ATOM 7434 N N . GLY G 1 41 ? 25.559 -11.750 56.625 1.00 37.61 38 GLY G N 1
ATOM 7435 C CA . GLY G 1 41 ? 26.957 -11.503 56.337 1.00 37.49 38 GLY G CA 1
ATOM 7436 C C . GLY G 1 41 ? 27.526 -12.846 55.892 1.00 38.06 38 GLY G C 1
ATOM 7437 O O . GLY G 1 41 ? 27.136 -13.886 56.384 1.00 38.32 38 GLY G O 1
ATOM 7438 N N . GLY G 1 42 ? 28.387 -12.815 54.898 1.00 38.47 39 GLY G N 1
ATOM 7439 C CA . GLY G 1 42 ? 29.024 -13.993 54.385 1.00 38.36 39 GLY G CA 1
ATOM 7440 C C . GLY G 1 42 ? 30.259 -13.552 53.630 1.00 38.18 39 GLY G C 1
ATOM 7441 O O . GLY G 1 42 ? 30.203 -12.714 52.699 1.00 36.88 39 GLY G O 1
ATOM 7442 N N . LYS G 1 43 ? 31.378 -14.137 54.017 1.00 38.32 40 LYS G N 1
ATOM 7443 C CA . LYS G 1 43 ? 32.642 -13.770 53.409 1.00 39.45 40 LYS G CA 1
ATOM 7444 C C . LYS G 1 43 ? 33.689 -14.877 53.565 1.00 39.43 40 LYS G C 1
ATOM 7445 O O . LYS G 1 43 ? 33.794 -15.502 54.631 1.00 40.58 40 LYS G O 1
ATOM 7451 N N . PHE G 1 44 ? 34.356 -15.191 52.446 1.00 38.46 41 PHE G N 1
ATOM 7452 C CA . PHE G 1 44 ? 35.416 -16.158 52.395 1.00 37.54 41 PHE G CA 1
ATOM 7453 C C . PHE G 1 44 ? 36.713 -15.400 52.507 1.00 38.41 41 PHE G C 1
ATOM 7454 O O . PHE G 1 44 ? 37.014 -14.515 51.692 1.00 38.57 41 PHE G O 1
ATOM 7462 N N . MET G 1 45 ? 37.516 -15.741 53.504 1.00 38.49 42 MET G N 1
ATOM 7463 C CA . MET G 1 45 ? 38.625 -14.908 53.833 1.00 39.32 42 MET G CA 1
ATOM 7464 C C . MET G 1 45 ? 39.691 -15.695 54.529 1.00 40.16 42 MET G C 1
ATOM 7465 O O . MET G 1 45 ? 39.497 -16.846 54.833 1.00 40.27 42 MET G O 1
ATOM 7470 N N . ARG G 1 46 ? 40.844 -15.072 54.742 1.00 41.15 43 ARG G N 1
ATOM 7471 C CA . ARG G 1 46 ? 41.896 -15.645 55.572 1.00 42.38 43 ARG G CA 1
ATOM 7472 C C . ARG G 1 46 ? 41.831 -14.835 56.876 1.00 43.64 43 ARG G C 1
ATOM 7473 O O . ARG G 1 46 ? 41.394 -13.679 56.878 1.00 43.80 43 ARG G O 1
ATOM 7481 N N . ILE G 1 47 ? 42.152 -15.462 57.999 1.00 44.88 44 ILE G N 1
ATOM 7482 C CA . ILE G 1 47 ? 42.284 -14.738 59.271 1.00 44.84 44 ILE G CA 1
ATOM 7483 C C . ILE G 1 47 ? 43.776 -14.530 59.450 1.00 45.59 44 ILE G C 1
ATOM 7484 O O . ILE G 1 47 ? 44.551 -15.501 59.499 1.00 44.33 44 ILE G O 1
ATOM 7489 N N . ASP G 1 48 ? 44.202 -13.273 59.492 1.00 46.94 45 ASP G N 1
ATOM 7490 C CA . ASP G 1 48 ? 45.618 -13.033 59.711 1.00 49.25 45 ASP G CA 1
ATOM 7491 C C . ASP G 1 48 ? 45.974 -13.054 61.213 1.00 50.51 45 ASP G C 1
ATOM 7492 O O . ASP G 1 48 ? 45.095 -12.951 62.079 1.00 49.42 45 ASP G O 1
ATOM 7497 N N . GLU G 1 49 ? 47.259 -13.255 61.494 1.00 52.50 46 GLU G N 1
ATOM 7498 C CA . GLU G 1 49 ? 47.775 -13.397 62.867 1.00 54.26 46 GLU G CA 1
ATOM 7499 C C . GLU G 1 49 ? 47.183 -12.436 63.903 1.00 54.45 46 GLU G C 1
ATOM 7500 O O . GLU G 1 49 ? 46.670 -12.896 64.932 1.00 54.93 46 GLU G O 1
ATOM 7506 N N . GLU G 1 50 ? 47.223 -11.126 63.636 1.00 54.81 47 GLU G N 1
ATOM 7507 C CA . GLU G 1 50 ? 46.774 -10.101 64.615 1.00 55.53 47 GLU G CA 1
ATOM 7508 C C . GLU G 1 50 ? 45.307 -10.178 64.911 1.00 54.83 47 GLU G C 1
ATOM 7509 O O . GLU G 1 50 ? 44.840 -9.798 65.984 1.00 54.56 47 GLU G O 1
ATOM 7515 N N . LEU G 1 51 ? 44.562 -10.553 63.898 1.00 54.00 48 LEU G N 1
ATOM 7516 C CA . LEU G 1 51 ? 43.141 -10.668 64.059 1.00 53.90 48 LEU G CA 1
ATOM 7517 C C . LEU G 1 51 ? 42.847 -11.859 64.966 1.00 53.04 48 LEU G C 1
ATOM 7518 O O . LEU G 1 51 ? 41.942 -11.815 65.767 1.00 53.01 48 LEU G O 1
ATOM 7523 N N . ALA G 1 52 ? 43.633 -12.910 64.834 1.00 52.80 49 ALA G N 1
ATOM 7524 C CA . ALA G 1 52 ? 43.444 -14.104 65.632 1.00 53.11 49 ALA G CA 1
ATOM 7525 C C . ALA G 1 52 ? 43.709 -13.750 67.092 1.00 53.35 49 ALA G C 1
ATOM 7526 O O . ALA G 1 52 ? 42.824 -13.923 67.922 1.00 53.41 49 ALA G O 1
ATOM 7528 N N . HIS G 1 53 ? 44.896 -13.203 67.374 1.00 53.99 50 HIS G N 1
ATOM 7529 C CA . HIS G 1 53 ? 45.264 -12.733 68.719 1.00 54.18 50 HIS G CA 1
ATOM 7530 C C . HIS G 1 53 ? 44.060 -11.954 69.330 1.00 55.25 50 HIS G C 1
ATOM 7531 O O . HIS G 1 53 ? 43.658 -12.214 70.460 1.00 55.13 50 HIS G O 1
ATOM 7538 N N . GLU G 1 54 ? 43.433 -11.057 68.576 1.00 56.10 51 GLU G N 1
ATOM 7539 C CA . GLU G 1 54 ? 42.292 -10.296 69.115 1.00 57.11 51 GLU G CA 1
ATOM 7540 C C . GLU G 1 54 ? 41.025 -11.168 69.365 1.00 56.79 51 GLU G C 1
ATOM 7541 O O . GLU G 1 54 ? 40.334 -11.037 70.388 1.00 56.44 51 GLU G O 1
ATOM 7547 N N . HIS G 1 55 ? 40.761 -12.097 68.455 1.00 56.25 52 HIS G N 1
ATOM 7548 C CA . HIS G 1 55 ? 39.666 -13.059 68.605 1.00 56.11 52 HIS G CA 1
ATOM 7549 C C . HIS G 1 55 ? 39.863 -14.031 69.797 1.00 55.73 52 HIS G C 1
ATOM 7550 O O . HIS G 1 55 ? 38.908 -14.422 70.474 1.00 54.49 52 HIS G O 1
ATOM 7557 N N . TYR G 1 56 ? 41.120 -14.407 70.032 1.00 55.73 53 TYR G N 1
ATOM 7558 C CA . TYR G 1 56 ? 41.507 -15.345 71.082 1.00 55.48 53 TYR G CA 1
ATOM 7559 C C . TYR G 1 56 ? 42.375 -14.650 72.168 1.00 55.96 53 TYR G C 1
ATOM 7560 O O . TYR G 1 56 ? 43.343 -15.232 72.663 1.00 56.02 53 TYR G O 1
ATOM 7569 N N . ALA G 1 57 ? 42.043 -13.415 72.539 1.00 56.55 54 ALA G N 1
ATOM 7570 C CA . ALA G 1 57 ? 42.917 -12.654 73.455 1.00 57.37 54 ALA G CA 1
ATOM 7571 C C . ALA G 1 57 ? 42.862 -13.216 74.891 1.00 57.99 54 ALA G C 1
ATOM 7572 O O . ALA G 1 57 ? 43.882 -13.239 75.596 1.00 57.35 54 ALA G O 1
ATOM 7574 N N . GLU G 1 58 ? 41.684 -13.701 75.281 1.00 59.25 55 GLU G N 1
ATOM 7575 C CA . GLU G 1 58 ? 41.510 -14.400 76.547 1.00 60.39 55 GLU G CA 1
ATOM 7576 C C . GLU G 1 58 ? 42.571 -15.512 76.745 1.00 61.30 55 GLU G C 1
ATOM 7577 O O . GLU G 1 58 ? 43.241 -15.539 77.787 1.00 61.82 55 GLU G O 1
ATOM 7583 N N . HIS G 1 59 ? 42.764 -16.398 75.760 1.00 61.45 56 HIS G N 1
ATOM 7584 C CA . HIS G 1 59 ? 43.703 -17.518 75.933 1.00 61.95 56 HIS G CA 1
ATOM 7585 C C . HIS G 1 59 ? 45.173 -17.132 75.644 1.00 63.02 56 HIS G C 1
ATOM 7586 O O . HIS G 1 59 ? 46.021 -18.020 75.477 1.00 62.80 56 HIS G O 1
ATOM 7593 N N . GLU G 1 60 ? 45.486 -15.834 75.593 1.00 63.70 57 GLU G N 1
ATOM 7594 C CA . GLU G 1 60 ? 46.808 -15.389 75.153 1.00 64.43 57 GLU G CA 1
ATOM 7595 C C . GLU G 1 60 ? 47.922 -15.937 76.048 1.00 64.19 57 GLU G C 1
ATOM 7596 O O . GLU G 1 60 ? 48.946 -16.432 75.540 1.00 63.96 57 GLU G O 1
ATOM 7602 N N . ASP G 1 61 ? 47.710 -15.867 77.365 1.00 63.76 58 ASP G N 1
ATOM 7603 C CA . ASP G 1 61 ? 48.679 -16.365 78.344 1.00 63.90 58 ASP G CA 1
ATOM 7604 C C . ASP G 1 61 ? 48.350 -17.800 78.827 1.00 63.91 58 ASP G C 1
ATOM 7605 O O . ASP G 1 61 ? 48.594 -18.122 79.985 1.00 64.13 58 ASP G O 1
ATOM 7607 N N . LYS G 1 62 ? 47.848 -18.652 77.928 1.00 63.64 59 LYS G N 1
ATOM 7608 C CA . LYS G 1 62 ? 47.495 -20.044 78.233 1.00 63.31 59 LYS G CA 1
ATOM 7609 C C . LYS G 1 62 ? 48.268 -21.039 77.315 1.00 63.19 59 LYS G C 1
ATOM 7610 O O . LYS G 1 62 ? 48.813 -20.617 76.281 1.00 62.66 59 LYS G O 1
ATOM 7616 N N . PRO G 1 63 ? 48.296 -22.346 77.654 1.00 62.78 60 PRO G N 1
ATOM 7617 C CA . PRO G 1 63 ? 49.203 -23.311 76.973 1.00 62.42 60 PRO G CA 1
ATOM 7618 C C . PRO G 1 63 ? 48.774 -23.803 75.571 1.00 62.32 60 PRO G C 1
ATOM 7619 O O . PRO G 1 63 ? 49.611 -24.289 74.777 1.00 62.25 60 PRO G O 1
ATOM 7623 N N . PHE G 1 64 ? 47.485 -23.678 75.274 1.00 61.68 61 PHE G N 1
ATOM 7624 C CA . PHE G 1 64 ? 46.927 -24.140 74.009 1.00 61.22 61 PHE G CA 1
ATOM 7625 C C . PHE G 1 64 ? 46.730 -22.951 73.058 1.00 59.87 61 PHE G C 1
ATOM 7626 O O . PHE G 1 64 ? 46.053 -23.069 72.029 1.00 59.79 61 PHE G O 1
ATOM 7634 N N . PHE G 1 65 ? 47.328 -21.811 73.392 1.00 57.59 62 PHE G N 1
ATOM 7635 C CA . PHE G 1 65 ? 47.089 -20.587 72.658 1.00 56.04 62 PHE G CA 1
ATOM 7636 C C . PHE G 1 65 ? 47.640 -20.590 71.260 1.00 56.28 62 PHE G C 1
ATOM 7637 O O . PHE G 1 65 ? 46.933 -20.274 70.321 1.00 55.75 62 PHE G O 1
ATOM 7645 N N . ASP G 1 66 ? 48.934 -20.887 71.151 1.00 56.43 63 ASP G N 1
ATOM 7646 C CA . ASP G 1 66 ? 49.674 -20.716 69.907 1.00 56.52 63 ASP G CA 1
ATOM 7647 C C . ASP G 1 66 ? 49.164 -21.667 68.839 1.00 55.66 63 ASP G C 1
ATOM 7648 O O . ASP G 1 66 ? 49.101 -21.305 67.647 1.00 54.64 63 ASP G O 1
ATOM 7653 N N . GLY G 1 67 ? 48.790 -22.872 69.293 1.00 54.40 64 GLY G N 1
ATOM 7654 C CA . GLY G 1 67 ? 48.184 -23.895 68.452 1.00 53.28 64 GLY G CA 1
ATOM 7655 C C . GLY G 1 67 ? 46.873 -23.431 67.830 1.00 52.28 64 GLY G C 1
ATOM 7656 O O . GLY G 1 67 ? 46.656 -23.590 66.615 1.00 52.50 64 GLY G O 1
ATOM 7657 N N . LEU G 1 68 ? 46.004 -22.881 68.662 1.00 49.98 65 LEU G N 1
ATOM 7658 C CA . LEU G 1 68 ? 44.829 -22.192 68.185 1.00 49.25 65 LEU G CA 1
ATOM 7659 C C . LEU G 1 68 ? 45.113 -21.109 67.186 1.00 48.19 65 LEU G C 1
ATOM 7660 O O . LEU G 1 68 ? 44.410 -20.987 66.189 1.00 47.20 65 LEU G O 1
ATOM 7665 N N . VAL G 1 69 ? 46.113 -20.289 67.474 1.00 46.99 66 VAL G N 1
ATOM 7666 C CA . VAL G 1 69 ? 46.441 -19.238 66.560 1.00 46.57 66 VAL G CA 1
ATOM 7667 C C . VAL G 1 69 ? 46.811 -19.911 65.233 1.00 46.41 66 VAL G C 1
ATOM 7668 O O . VAL G 1 69 ? 46.180 -19.645 64.244 1.00 47.09 66 VAL G O 1
ATOM 7672 N N . SER G 1 70 ? 47.776 -20.826 65.243 1.00 46.33 67 SER G N 1
ATOM 7673 C CA . SER G 1 70 ? 48.326 -21.428 64.021 1.00 46.28 67 SER G CA 1
ATOM 7674 C C . SER G 1 70 ? 47.209 -22.097 63.194 1.00 45.89 67 SER G C 1
ATOM 7675 O O . SER G 1 70 ? 47.070 -21.844 62.016 1.00 46.23 67 SER G O 1
ATOM 7678 N N . PHE G 1 71 ? 46.404 -22.930 63.836 1.00 45.48 68 PHE G N 1
ATOM 7679 C CA . PHE G 1 71 ? 45.201 -23.500 63.206 1.00 44.73 68 PHE G CA 1
ATOM 7680 C C . PHE G 1 71 ? 44.220 -22.490 62.592 1.00 43.50 68 PHE G C 1
ATOM 7681 O O . PHE G 1 71 ? 43.858 -22.642 61.426 1.00 44.81 68 PHE G O 1
ATOM 7689 N N . ILE G 1 72 ? 43.807 -21.454 63.313 1.00 42.10 69 ILE G N 1
ATOM 7690 C CA . ILE G 1 72 ? 42.831 -20.517 62.739 1.00 41.53 69 ILE G CA 1
ATOM 7691 C C . ILE G 1 72 ? 43.379 -19.738 61.555 1.00 40.75 69 ILE G C 1
ATOM 7692 O O . ILE G 1 72 ? 42.596 -19.177 60.790 1.00 40.89 69 ILE G O 1
ATOM 7697 N N . THR G 1 73 ? 44.706 -19.724 61.407 1.00 40.50 70 THR G N 1
ATOM 7698 C CA . THR G 1 73 ? 45.353 -19.150 60.237 1.00 41.16 70 THR G CA 1
ATOM 7699 C C . THR G 1 73 ? 45.975 -20.170 59.249 1.00 40.61 70 THR G C 1
ATOM 7700 O O . THR G 1 73 ? 46.516 -19.729 58.213 1.00 40.89 70 THR G O 1
ATOM 7704 N N . SER G 1 74 ? 45.891 -21.476 59.527 1.00 39.20 71 SER G N 1
ATOM 7705 C CA . SER G 1 74 ? 46.330 -22.485 58.561 1.00 39.42 71 SER G CA 1
ATOM 7706 C C . SER G 1 74 ? 45.557 -22.503 57.227 1.00 38.53 71 SER G C 1
ATOM 7707 O O . SER G 1 74 ? 46.045 -23.047 56.239 1.00 38.89 71 SER G O 1
ATOM 7710 N N . GLY G 1 75 ? 44.367 -21.919 57.164 1.00 38.10 72 GLY G N 1
ATOM 7711 C CA . GLY G 1 75 ? 43.714 -21.775 55.875 1.00 37.21 72 GLY G CA 1
ATOM 7712 C C . GLY G 1 75 ? 42.573 -20.799 55.884 1.00 36.81 72 GLY G C 1
ATOM 7713 O O . GLY G 1 75 ? 42.218 -20.218 56.891 1.00 36.91 72 GLY G O 1
ATOM 7714 N N . PRO G 1 76 ? 41.952 -20.635 54.743 1.00 35.61 73 PRO G N 1
ATOM 7715 C CA . PRO G 1 76 ? 40.802 -19.743 54.683 1.00 35.47 73 PRO G CA 1
ATOM 7716 C C . PRO G 1 76 ? 39.698 -20.289 55.549 1.00 33.79 73 PRO G C 1
ATOM 7717 O O . PRO G 1 76 ? 39.666 -21.493 55.791 1.00 31.67 73 PRO G O 1
ATOM 7721 N N . VAL G 1 77 ? 38.856 -19.366 56.032 1.00 33.35 74 VAL G N 1
ATOM 7722 C CA . VAL G 1 77 ? 37.620 -19.667 56.761 1.00 33.18 74 VAL G CA 1
ATOM 7723 C C . VAL G 1 77 ? 36.478 -19.191 55.918 1.00 32.75 74 VAL G C 1
ATOM 7724 O O . VAL G 1 77 ? 36.700 -18.471 54.984 1.00 32.42 74 VAL G O 1
ATOM 7728 N N . PHE G 1 78 ? 35.260 -19.578 56.254 1.00 32.09 75 PHE G N 1
ATOM 7729 C CA . PHE G 1 78 ? 34.090 -18.885 55.754 1.00 31.83 75 PHE G CA 1
ATOM 7730 C C . PHE G 1 78 ? 33.340 -18.210 56.927 1.00 32.49 75 PHE G C 1
ATOM 7731 O O . PHE G 1 78 ? 32.627 -18.872 57.716 1.00 32.67 75 PHE G O 1
ATOM 7739 N N . ALA G 1 79 ? 33.512 -16.888 57.051 1.00 33.51 76 ALA G N 1
ATOM 7740 C CA . ALA G 1 79 ? 32.977 -16.162 58.186 1.00 33.27 76 ALA G CA 1
ATOM 7741 C C . ALA G 1 79 ? 31.592 -15.723 57.841 1.00 34.10 76 ALA G C 1
ATOM 7742 O O . ALA G 1 79 ? 31.306 -15.407 56.698 1.00 35.31 76 ALA G O 1
ATOM 7744 N N . MET G 1 80 ? 30.715 -15.737 58.821 1.00 33.98 77 MET G N 1
ATOM 7745 C CA . MET G 1 80 ? 29.332 -15.407 58.573 1.00 34.21 77 MET G CA 1
ATOM 7746 C C . MET G 1 80 ? 28.683 -14.683 59.727 1.00 34.31 77 MET G C 1
ATOM 7747 O O . MET G 1 80 ? 29.120 -14.786 60.883 1.00 34.91 77 MET G O 1
ATOM 7752 N N . VAL G 1 81 ? 27.584 -14.010 59.408 1.00 34.04 78 VAL G N 1
ATOM 7753 C CA . VAL G 1 81 ? 26.686 -13.520 60.428 1.00 35.22 78 VAL G CA 1
ATOM 7754 C C . VAL G 1 81 ? 25.308 -14.028 60.112 1.00 35.65 78 VAL G C 1
ATOM 7755 O O . VAL G 1 81 ? 24.838 -13.945 58.969 1.00 35.50 78 VAL G O 1
ATOM 7759 N N . TRP G 1 82 ? 24.657 -14.537 61.153 1.00 35.77 79 TRP G N 1
ATOM 7760 C CA . TRP G 1 82 ? 23.338 -15.102 61.047 1.00 36.23 79 TRP G CA 1
ATOM 7761 C C . TRP G 1 82 ? 22.356 -14.343 61.969 1.00 37.06 79 TRP G C 1
ATOM 7762 O O . TRP G 1 82 ? 22.667 -14.041 63.120 1.00 36.42 79 TRP G O 1
ATOM 7773 N N . GLU G 1 83 ? 21.183 -14.033 61.434 1.00 38.76 80 GLU G N 1
ATOM 7774 C CA . GLU G 1 83 ? 20.128 -13.320 62.161 1.00 40.15 80 GLU G CA 1
ATOM 7775 C C . GLU G 1 83 ? 18.903 -14.253 62.417 1.00 41.02 80 GLU G C 1
ATOM 7776 O O . GLU G 1 83 ? 18.698 -15.208 61.694 1.00 41.80 80 GLU G O 1
ATOM 7782 N N . GLY G 1 84 ? 18.123 -13.956 63.460 1.00 40.57 81 GLY G N 1
ATOM 7783 C CA . GLY G 1 84 ? 16.939 -14.677 63.844 1.00 40.61 81 GLY G CA 1
ATOM 7784 C C . GLY G 1 84 ? 16.709 -14.690 65.362 1.00 40.89 81 GLY G C 1
ATOM 7785 O O . GLY G 1 84 ? 17.627 -14.463 66.171 1.00 40.62 81 GLY G O 1
ATOM 7786 N N . ALA G 1 85 ? 15.474 -14.994 65.749 1.00 40.63 82 ALA G N 1
ATOM 7787 C CA . ALA G 1 85 ? 15.115 -15.212 67.164 1.00 40.78 82 ALA G CA 1
ATOM 7788 C C . ALA G 1 85 ? 16.134 -16.100 67.884 1.00 40.35 82 ALA G C 1
ATOM 7789 O O . ALA G 1 85 ? 16.401 -17.254 67.474 1.00 39.75 82 ALA G O 1
ATOM 7791 N N . ASP G 1 86 ? 16.714 -15.544 68.950 1.00 40.22 83 ASP G N 1
ATOM 7792 C CA . ASP G 1 86 ? 17.587 -16.297 69.859 1.00 40.32 83 ASP G CA 1
ATOM 7793 C C . ASP G 1 86 ? 18.765 -16.881 69.111 1.00 38.78 83 ASP G C 1
ATOM 7794 O O . ASP G 1 86 ? 19.273 -17.897 69.471 1.00 36.84 83 ASP G O 1
ATOM 7799 N N . ALA G 1 87 ? 19.147 -16.220 68.041 1.00 38.53 84 ALA G N 1
ATOM 7800 C CA . ALA G 1 87 ? 20.034 -16.772 67.061 1.00 38.64 84 ALA G CA 1
ATOM 7801 C C . ALA G 1 87 ? 21.242 -17.371 67.719 1.00 39.03 84 ALA G C 1
ATOM 7802 O O . ALA G 1 87 ? 21.611 -18.471 67.416 1.00 40.33 84 ALA G O 1
ATOM 7804 N N . THR G 1 88 ? 21.870 -16.654 68.637 1.00 38.94 85 THR G N 1
ATOM 7805 C CA . THR G 1 88 ? 23.182 -17.054 69.108 1.00 37.58 85 THR G CA 1
ATOM 7806 C C . THR G 1 88 ? 23.121 -18.411 69.779 1.00 37.95 85 THR G C 1
ATOM 7807 O O . THR G 1 88 ? 24.063 -19.228 69.697 1.00 36.99 85 THR G O 1
ATOM 7811 N N . ARG G 1 89 ? 22.023 -18.630 70.490 1.00 38.01 86 ARG G N 1
ATOM 7812 C CA . ARG G 1 89 ? 21.888 -19.811 71.322 1.00 37.46 86 ARG G CA 1
ATOM 7813 C C . ARG G 1 89 ? 21.536 -20.914 70.367 1.00 36.14 86 ARG G C 1
ATOM 7814 O O . ARG G 1 89 ? 22.116 -21.985 70.407 1.00 36.38 86 ARG G O 1
ATOM 7822 N N . GLN G 1 90 ? 20.581 -20.663 69.494 1.00 35.17 87 GLN G N 1
ATOM 7823 C CA . GLN G 1 90 ? 20.203 -21.682 68.481 1.00 34.40 87 GLN G CA 1
ATOM 7824 C C . GLN G 1 90 ? 21.419 -22.252 67.765 1.00 33.12 87 GLN G C 1
ATOM 7825 O O . GLN G 1 90 ? 21.572 -23.478 67.605 1.00 32.42 87 GLN G O 1
ATOM 7831 N N . VAL G 1 91 ? 22.311 -21.375 67.360 1.00 32.44 88 VAL G N 1
ATOM 7832 C CA . VAL G 1 91 ? 23.439 -21.827 66.568 1.00 32.95 88 VAL G CA 1
ATOM 7833 C C . VAL G 1 91 ? 24.395 -22.607 67.413 1.00 32.74 88 VAL G C 1
ATOM 7834 O O . VAL G 1 91 ? 24.977 -23.559 66.978 1.00 33.62 88 VAL G O 1
ATOM 7838 N N . ARG G 1 92 ? 24.466 -22.262 68.670 1.00 33.66 89 ARG G N 1
ATOM 7839 C CA . ARG G 1 92 ? 25.272 -22.985 69.597 1.00 33.97 89 ARG G CA 1
ATOM 7840 C C . ARG G 1 92 ? 24.739 -24.404 69.904 1.00 33.83 89 ARG G C 1
ATOM 7841 O O . ARG G 1 92 ? 25.540 -25.341 70.088 1.00 32.29 89 ARG G O 1
ATOM 7849 N N . GLN G 1 93 ? 23.416 -24.578 69.936 1.00 33.28 90 GLN G N 1
ATOM 7850 C CA . GLN G 1 93 ? 22.826 -25.939 69.928 1.00 34.03 90 GLN G CA 1
ATOM 7851 C C . GLN G 1 93 ? 22.982 -26.724 68.618 1.00 33.21 90 GLN G C 1
ATOM 7852 O O . GLN G 1 93 ? 23.075 -27.915 68.670 1.00 32.37 90 GLN G O 1
ATOM 7858 N N . LEU G 1 94 ? 23.001 -26.100 67.444 1.00 34.02 91 LEU G N 1
ATOM 7859 C CA . LEU G 1 94 ? 23.217 -26.923 66.217 1.00 34.40 91 LEU G CA 1
ATOM 7860 C C . LEU G 1 94 ? 24.646 -27.406 66.183 1.00 34.61 91 LEU G C 1
ATOM 7861 O O . LEU G 1 94 ? 24.907 -28.534 65.760 1.00 33.78 91 LEU G O 1
ATOM 7866 N N . MET G 1 95 ? 25.567 -26.590 66.716 1.00 34.94 92 MET G N 1
ATOM 7867 C CA . MET G 1 95 ? 26.986 -26.950 66.694 1.00 35.87 92 MET G CA 1
ATOM 7868 C C . MET G 1 95 ? 27.283 -28.147 67.563 1.00 36.03 92 MET G C 1
ATOM 7869 O O . MET G 1 95 ? 28.056 -29.017 67.178 1.00 36.46 92 MET G O 1
ATOM 7874 N N . GLY G 1 96 ? 26.666 -28.211 68.731 1.00 37.79 93 GLY G N 1
ATOM 7875 C CA . GLY G 1 96 ? 27.012 -29.251 69.696 1.00 39.36 93 GLY G CA 1
ATOM 7876 C C . GLY G 1 96 ? 28.263 -28.899 70.505 1.00 40.62 93 GLY G C 1
ATOM 7877 O O . GLY G 1 96 ? 28.762 -27.751 70.414 1.00 41.12 93 GLY G O 1
ATOM 7878 N N . ALA G 1 97 ? 28.761 -29.871 71.288 1.00 40.62 94 ALA G N 1
ATOM 7879 C CA . ALA G 1 97 ? 29.835 -29.629 72.259 1.00 40.46 94 ALA G CA 1
ATOM 7880 C C . ALA G 1 97 ? 31.134 -29.253 71.580 1.00 40.81 94 ALA G C 1
ATOM 7881 O O . ALA G 1 97 ? 31.456 -29.752 70.494 1.00 40.95 94 ALA G O 1
ATOM 7883 N N . THR G 1 98 ? 31.846 -28.338 72.231 1.00 40.48 95 THR G N 1
ATOM 7884 C CA . THR G 1 98 ? 33.140 -27.858 71.796 1.00 40.69 95 THR G CA 1
ATOM 7885 C C . THR G 1 98 ? 34.048 -29.041 71.540 1.00 40.64 95 THR G C 1
ATOM 7886 O O . THR G 1 98 ? 34.521 -29.171 70.425 1.00 42.07 95 THR G O 1
ATOM 7890 N N . ASP G 1 99 ? 34.298 -29.938 72.496 1.00 39.77 96 ASP G N 1
ATOM 7891 C CA . ASP G 1 99 ? 34.993 -31.179 72.104 1.00 39.41 96 ASP G CA 1
ATOM 7892 C C . ASP G 1 99 ? 33.994 -32.032 71.274 1.00 38.67 96 ASP G C 1
ATOM 7893 O O . ASP G 1 99 ? 33.041 -32.518 71.791 1.00 37.24 96 ASP G O 1
ATOM 7898 N N . ALA G 1 100 ? 34.228 -32.148 69.972 1.00 39.20 97 ALA G N 1
ATOM 7899 C CA . ALA G 1 100 ? 33.380 -32.902 69.045 1.00 38.97 97 ALA G CA 1
ATOM 7900 C C . ALA G 1 100 ? 33.451 -34.392 69.305 1.00 39.75 97 ALA G C 1
ATOM 7901 O O . ALA G 1 100 ? 32.650 -35.146 68.789 1.00 39.02 97 ALA G O 1
ATOM 7903 N N . GLN G 1 101 ? 34.440 -34.843 70.072 1.00 40.61 98 GLN G N 1
ATOM 7904 C CA . GLN G 1 101 ? 34.363 -36.206 70.580 1.00 41.51 98 GLN G CA 1
ATOM 7905 C C . GLN G 1 101 ? 33.120 -36.374 71.527 1.00 41.15 98 GLN G C 1
ATOM 7906 O O . GLN G 1 101 ? 32.647 -37.493 71.740 1.00 41.12 98 GLN G O 1
ATOM 7912 N N . ASP G 1 102 ? 32.588 -35.264 72.048 1.00 40.31 99 ASP G N 1
ATOM 7913 C CA . ASP G 1 102 ? 31.464 -35.295 72.976 1.00 40.83 99 ASP G CA 1
ATOM 7914 C C . ASP G 1 102 ? 30.154 -34.701 72.404 1.00 39.71 99 ASP G C 1
ATOM 7915 O O . ASP G 1 102 ? 29.049 -35.003 72.902 1.00 37.86 99 ASP G O 1
ATOM 7920 N N . ALA G 1 103 ? 30.267 -33.868 71.381 1.00 38.57 100 ALA G N 1
ATOM 7921 C CA . ALA G 1 103 ? 29.071 -33.371 70.699 1.00 38.51 100 ALA G CA 1
ATOM 7922 C C . ALA G 1 103 ? 28.148 -34.531 70.357 1.00 37.99 100 ALA G C 1
ATOM 7923 O O . ALA G 1 103 ? 28.605 -35.606 70.043 1.00 38.59 100 ALA G O 1
ATOM 7925 N N . ALA G 1 104 ? 26.847 -34.314 70.489 1.00 37.97 101 ALA G N 1
ATOM 7926 C CA . ALA G 1 104 ? 25.846 -35.344 70.265 1.00 37.27 101 ALA G CA 1
ATOM 7927 C C . ALA G 1 104 ? 25.720 -35.570 68.783 1.00 37.83 101 ALA G C 1
ATOM 7928 O O . ALA G 1 104 ? 26.016 -34.668 67.995 1.00 37.57 101 ALA G O 1
ATOM 7930 N N . PRO G 1 105 ? 25.307 -36.764 68.381 1.00 36.95 102 PRO G N 1
ATOM 7931 C CA . PRO G 1 105 ? 24.943 -36.978 66.977 1.00 37.48 102 PRO G CA 1
ATOM 7932 C C . PRO G 1 105 ? 23.741 -36.122 66.624 1.00 36.93 102 PRO G C 1
ATOM 7933 O O . PRO G 1 105 ? 22.827 -35.919 67.441 1.00 36.69 102 PRO G O 1
ATOM 7937 N N . GLY G 1 106 ? 23.750 -35.627 65.396 1.00 37.07 103 GLY G N 1
ATOM 7938 C CA . GLY G 1 106 ? 22.758 -34.658 64.969 1.00 36.51 103 GLY G CA 1
ATOM 7939 C C . GLY G 1 106 ? 23.213 -33.242 65.087 1.00 35.89 103 GLY G C 1
ATOM 7940 O O . GLY G 1 106 ? 22.600 -32.374 64.449 1.00 37.22 103 GLY G O 1
ATOM 7941 N N . THR G 1 107 ? 24.276 -32.985 65.854 1.00 35.01 104 THR G N 1
ATOM 7942 C CA . THR G 1 107 ? 24.944 -31.691 65.782 1.00 34.75 104 THR G CA 1
ATOM 7943 C C . THR G 1 107 ? 25.974 -31.649 64.666 1.00 33.42 104 THR G C 1
ATOM 7944 O O . THR G 1 107 ? 26.404 -32.641 64.195 1.00 32.86 104 THR G O 1
ATOM 7948 N N . ILE G 1 108 ? 26.380 -30.462 64.273 1.00 34.15 105 ILE G N 1
ATOM 7949 C CA . ILE G 1 108 ? 27.524 -30.304 63.364 1.00 34.90 105 ILE G CA 1
ATOM 7950 C C . ILE G 1 108 ? 28.842 -31.019 63.857 1.00 34.00 105 ILE G C 1
ATOM 7951 O O . ILE G 1 108 ? 29.455 -31.800 63.138 1.00 31.16 105 ILE G O 1
ATOM 7956 N N . ARG G 1 109 ? 29.260 -30.772 65.083 1.00 34.51 106 ARG G N 1
ATOM 7957 C CA . ARG G 1 109 ? 30.530 -31.334 65.540 1.00 34.48 106 ARG G CA 1
ATOM 7958 C C . ARG G 1 109 ? 30.412 -32.845 65.789 1.00 34.65 106 ARG G C 1
ATOM 7959 O O . ARG G 1 109 ? 31.359 -33.605 65.601 1.00 35.43 106 ARG G O 1
ATOM 7967 N N . GLY G 1 110 ? 29.246 -33.282 66.208 1.00 35.53 107 GLY G N 1
ATOM 7968 C CA . GLY G 1 110 ? 29.000 -34.710 66.460 1.00 35.78 107 GLY G CA 1
ATOM 7969 C C . GLY G 1 110 ? 28.877 -35.534 65.182 1.00 36.04 107 GLY G C 1
ATOM 7970 O O . GLY G 1 110 ? 29.310 -36.691 65.172 1.00 35.99 107 GLY G O 1
ATOM 7971 N N . ASP G 1 111 ? 28.343 -34.949 64.101 1.00 35.43 108 ASP G N 1
ATOM 7972 C CA . ASP G 1 111 ? 28.303 -35.655 62.806 1.00 36.19 108 ASP G CA 1
ATOM 7973 C C . ASP G 1 111 ? 29.635 -35.628 62.031 1.00 35.50 108 ASP G C 1
ATOM 7974 O O . ASP G 1 111 ? 30.052 -36.620 61.453 1.00 32.21 108 ASP G O 1
ATOM 7979 N N . TYR G 1 112 ? 30.281 -34.462 62.050 1.00 36.73 109 TYR G N 1
ATOM 7980 C CA . TYR G 1 112 ? 31.480 -34.171 61.241 1.00 37.37 109 TYR G CA 1
ATOM 7981 C C . TYR G 1 112 ? 32.837 -34.206 61.914 1.00 37.85 109 TYR G C 1
ATOM 7982 O O . TYR G 1 112 ? 33.802 -34.287 61.200 1.00 39.12 109 TYR G O 1
ATOM 7991 N N . GLY G 1 113 ? 32.932 -34.069 63.235 1.00 38.58 110 GLY G N 1
ATOM 7992 C CA . GLY G 1 113 ? 34.213 -33.931 63.895 1.00 39.36 110 GLY G CA 1
ATOM 7993 C C . GLY G 1 113 ? 34.522 -35.062 64.842 1.00 41.29 110 GLY G C 1
ATOM 7994 O O . GLY G 1 113 ? 33.610 -35.656 65.405 1.00 42.78 110 GLY G O 1
ATOM 7995 N N . ASN G 1 114 ? 35.798 -35.405 64.995 1.00 42.14 111 ASN G N 1
ATOM 7996 C CA . ASN G 1 114 ? 36.268 -35.945 66.269 1.00 42.90 111 ASN G CA 1
ATOM 7997 C C . ASN G 1 114 ? 37.630 -35.396 66.597 1.00 42.73 111 ASN G C 1
ATOM 7998 O O . ASN G 1 114 ? 38.626 -36.073 66.620 1.00 41.31 111 ASN G O 1
ATOM 8003 N N . ASP G 1 115 ? 37.621 -34.113 66.875 1.00 43.89 112 ASP G N 1
ATOM 8004 C CA . ASP G 1 115 ? 38.783 -33.474 67.405 1.00 44.55 112 ASP G CA 1
ATOM 8005 C C . ASP G 1 115 ? 38.335 -32.327 68.256 1.00 44.51 112 ASP G C 1
ATOM 8006 O O . ASP G 1 115 ? 37.231 -31.798 68.078 1.00 45.33 112 ASP G O 1
ATOM 8011 N N . LEU G 1 116 ? 39.194 -31.922 69.174 1.00 43.99 113 LEU G N 1
ATOM 8012 C CA . LEU G 1 116 ? 38.892 -30.763 69.961 1.00 44.27 113 LEU G CA 1
ATOM 8013 C C . LEU G 1 116 ? 39.393 -29.573 69.188 1.00 43.01 113 LEU G C 1
ATOM 8014 O O . LEU G 1 116 ? 38.616 -28.716 68.882 1.00 43.68 113 LEU G O 1
ATOM 8019 N N . GLY G 1 117 ? 40.662 -29.543 68.809 1.00 41.87 114 GLY G N 1
ATOM 8020 C CA . GLY G 1 117 ? 41.218 -28.397 68.101 1.00 40.62 114 GLY G CA 1
ATOM 8021 C C . GLY G 1 117 ? 40.558 -28.119 66.740 1.00 39.55 114 GLY G C 1
ATOM 8022 O O . GLY G 1 117 ? 40.139 -26.996 66.483 1.00 38.04 114 GLY G O 1
ATOM 8023 N N . HIS G 1 118 ? 40.463 -29.194 65.934 1.00 38.58 115 HIS G N 1
ATOM 8024 C CA . HIS G 1 118 ? 39.836 -29.274 64.624 1.00 37.81 115 HIS G CA 1
ATOM 8025 C C . HIS G 1 118 ? 38.339 -29.609 64.714 1.00 36.32 115 HIS G C 1
ATOM 8026 O O . HIS G 1 118 ? 37.898 -30.771 64.433 1.00 35.18 115 HIS G O 1
ATOM 8033 N N . ASN G 1 119 ? 37.573 -28.557 65.014 1.00 34.48 116 ASN G N 1
ATOM 8034 C CA . ASN G 1 119 ? 36.181 -28.683 65.440 1.00 33.38 116 ASN G CA 1
ATOM 8035 C C . ASN G 1 119 ? 35.207 -27.899 64.545 1.00 33.11 116 ASN G C 1
ATOM 8036 O O . ASN G 1 119 ? 34.111 -27.468 64.966 1.00 33.10 116 ASN G O 1
ATOM 8041 N N . LEU G 1 120 ? 35.616 -27.721 63.291 1.00 32.57 117 LEU G N 1
ATOM 8042 C CA . LEU G 1 120 ? 34.712 -27.428 62.171 1.00 32.21 117 LEU G CA 1
ATOM 8043 C C . LEU G 1 120 ? 34.174 -26.023 62.117 1.00 32.54 117 LEU G C 1
ATOM 8044 O O . LEU G 1 120 ? 33.998 -25.445 61.031 1.00 32.26 117 LEU G O 1
ATOM 8049 N N . ILE G 1 121 ? 33.894 -25.453 63.273 1.00 33.53 118 ILE G N 1
ATOM 8050 C CA . ILE G 1 121 ? 33.000 -24.323 63.319 1.00 34.30 118 ILE G CA 1
ATOM 8051 C C . ILE G 1 121 ? 33.160 -23.511 64.608 1.00 35.08 118 ILE G C 1
ATOM 8052 O O . ILE G 1 121 ? 33.522 -24.037 65.676 1.00 34.72 118 ILE G O 1
ATOM 8057 N N . HIS G 1 122 ? 32.916 -22.210 64.493 1.00 36.57 119 HIS G N 1
ATOM 8058 C CA . HIS G 1 122 ? 32.767 -21.354 65.662 1.00 37.20 119 HIS G CA 1
ATOM 8059 C C . HIS G 1 122 ? 31.456 -20.618 65.558 1.00 38.42 119 HIS G C 1
ATOM 8060 O O . HIS G 1 122 ? 30.960 -20.322 64.462 1.00 37.70 119 HIS G O 1
ATOM 8067 N N . GLY G 1 123 ? 30.913 -20.330 66.727 1.00 38.58 120 GLY G N 1
ATOM 8068 C CA . GLY G 1 123 ? 29.680 -19.610 66.851 1.00 39.60 120 GLY G CA 1
ATOM 8069 C C . GLY G 1 123 ? 29.814 -18.839 68.130 1.00 40.10 120 GLY G C 1
ATOM 8070 O O . GLY G 1 123 ? 30.402 -19.341 69.102 1.00 39.74 120 GLY G O 1
ATOM 8071 N N . SER G 1 124 ? 29.296 -17.613 68.140 1.00 40.94 121 SER G N 1
ATOM 8072 C CA . SER G 1 124 ? 29.488 -16.771 69.307 1.00 41.48 121 SER G CA 1
ATOM 8073 C C . SER G 1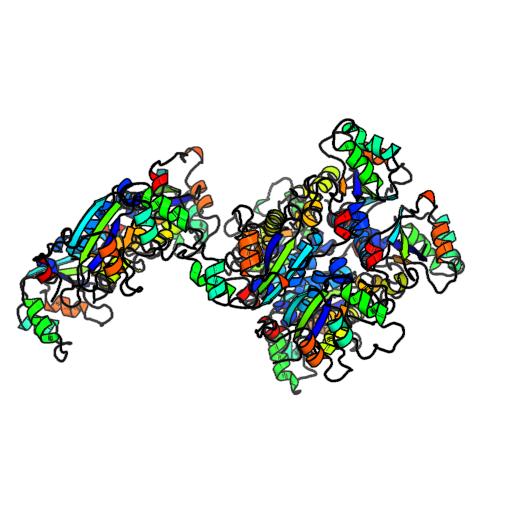 124 ? 28.836 -17.447 70.481 1.00 43.39 121 SER G C 1
ATOM 8074 O O . SER G 1 124 ? 27.821 -18.142 70.317 1.00 42.08 121 SER G O 1
ATOM 8077 N N . ASP G 1 125 ? 29.414 -17.229 71.668 1.00 46.43 122 ASP G N 1
ATOM 8078 C CA . ASP G 1 125 ? 28.821 -17.696 72.946 1.00 48.48 122 ASP G CA 1
ATOM 8079 C C . ASP G 1 125 ? 27.678 -16.814 73.441 1.00 49.83 122 ASP G C 1
ATOM 8080 O O . ASP G 1 125 ? 27.817 -15.616 73.553 1.00 50.36 122 ASP G O 1
ATOM 8085 N N . HIS G 1 126 ? 26.529 -17.425 73.697 1.00 52.15 123 HIS G N 1
ATOM 8086 C CA . HIS G 1 126 ? 25.370 -16.752 74.262 1.00 53.59 123 HIS G CA 1
ATOM 8087 C C . HIS G 1 126 ? 25.421 -16.598 75.791 1.00 54.89 123 HIS G C 1
ATOM 8088 O O . HIS G 1 126 ? 24.579 -15.925 76.357 1.00 54.87 123 HIS G O 1
ATOM 8095 N N . GLU G 1 127 ? 26.381 -17.275 76.434 1.00 56.67 124 GLU G N 1
ATOM 8096 C CA . GLU G 1 127 ? 26.645 -17.231 77.903 1.00 57.08 124 GLU G CA 1
ATOM 8097 C C . GLU G 1 127 ? 27.713 -16.185 78.229 1.00 56.71 124 GLU G C 1
ATOM 8098 O O . GLU G 1 127 ? 28.014 -15.961 79.395 1.00 57.07 124 GLU G O 1
ATOM 8104 N N . ASP G 1 128 ? 28.332 -15.622 77.187 1.00 56.19 125 ASP G N 1
ATOM 8105 C CA . ASP G 1 128 ? 29.372 -14.616 77.312 1.00 55.69 125 ASP G CA 1
ATOM 8106 C C . ASP G 1 128 ? 28.804 -13.304 76.777 1.00 55.46 125 ASP G C 1
ATOM 8107 O O . ASP G 1 128 ? 28.828 -13.042 75.592 1.00 54.54 125 ASP G O 1
ATOM 8112 N N . GLU G 1 129 ? 28.264 -12.501 77.688 1.00 55.80 126 GLU G N 1
ATOM 8113 C CA . GLU G 1 129 ? 27.537 -11.266 77.370 1.00 55.66 126 GLU G CA 1
ATOM 8114 C C . GLU G 1 129 ? 28.207 -10.495 76.243 1.00 54.60 126 GLU G C 1
ATOM 8115 O O . GLU G 1 129 ? 29.428 -10.362 76.255 1.00 55.26 126 GLU G O 1
ATOM 8121 N N . GLY G 1 130 ? 27.409 -10.079 75.250 1.00 53.12 127 GLY G N 1
ATOM 8122 C CA . GLY G 1 130 ? 27.859 -9.335 74.081 1.00 52.47 127 GLY G CA 1
ATOM 8123 C C . GLY G 1 130 ? 29.002 -9.928 73.244 1.00 51.94 127 GLY G C 1
ATOM 8124 O O . GLY G 1 130 ? 29.621 -9.192 72.454 1.00 51.41 127 GLY G O 1
ATOM 8125 N N . ALA G 1 131 ? 29.326 -11.214 73.432 1.00 50.24 128 ALA G N 1
ATOM 8126 C CA . ALA G 1 131 ? 30.308 -11.860 72.565 1.00 49.70 128 ALA G CA 1
ATOM 8127 C C . ALA G 1 131 ? 29.804 -11.907 71.136 1.00 48.81 128 ALA G C 1
ATOM 8128 O O . ALA G 1 131 ? 30.611 -11.878 70.228 1.00 47.96 128 ALA G O 1
ATOM 8130 N N . ASN G 1 132 ? 28.481 -11.980 70.958 1.00 48.51 129 ASN G N 1
ATOM 8131 C CA . ASN G 1 132 ? 27.880 -11.892 69.626 1.00 49.03 129 ASN G CA 1
ATOM 8132 C C . ASN G 1 132 ? 28.054 -10.540 68.885 1.00 49.88 129 ASN G C 1
ATOM 8133 O O . ASN G 1 132 ? 28.600 -10.515 67.762 1.00 48.60 129 ASN G O 1
ATOM 8138 N N . GLU G 1 133 ? 27.636 -9.421 69.489 1.00 51.01 130 GLU G N 1
ATOM 8139 C CA . GLU G 1 133 ? 27.715 -8.138 68.767 1.00 52.37 130 GLU G CA 1
ATOM 8140 C C . GLU G 1 133 ? 29.184 -7.708 68.546 1.00 52.47 130 GLU G C 1
ATOM 8141 O O . GLU G 1 133 ? 29.489 -7.086 67.512 1.00 52.00 130 GLU G O 1
ATOM 8147 N N . ARG G 1 134 ? 30.072 -8.102 69.476 1.00 52.48 131 ARG G N 1
ATOM 8148 C CA . ARG G 1 134 ? 31.518 -7.738 69.469 1.00 53.21 131 ARG G CA 1
ATOM 8149 C C . ARG G 1 134 ? 32.343 -8.510 68.440 1.00 52.66 131 ARG G C 1
ATOM 8150 O O . ARG G 1 134 ? 33.168 -7.918 67.775 1.00 53.11 131 ARG G O 1
ATOM 8158 N N . GLU G 1 135 ? 32.137 -9.828 68.350 1.00 52.10 132 GLU G N 1
ATOM 8159 C CA . GLU G 1 135 ? 32.802 -10.676 67.340 1.00 51.37 132 GLU G CA 1
ATOM 8160 C C . GLU G 1 135 ? 32.376 -10.306 65.899 1.00 50.00 132 GLU G C 1
ATOM 8161 O O . GLU G 1 135 ? 33.173 -10.306 64.972 1.00 48.64 132 GLU G O 1
ATOM 8167 N N . ILE G 1 136 ? 31.104 -9.982 65.725 1.00 48.97 133 ILE G N 1
ATOM 8168 C CA . ILE G 1 136 ? 30.618 -9.423 64.461 1.00 47.86 133 ILE G CA 1
ATOM 8169 C C . ILE G 1 136 ? 31.383 -8.090 64.127 1.00 47.85 133 ILE G C 1
ATOM 8170 O O . ILE G 1 136 ? 31.782 -7.875 62.977 1.00 46.12 133 ILE G O 1
ATOM 8175 N N . ALA G 1 137 ? 31.638 -7.251 65.145 1.00 47.62 134 ALA G N 1
ATOM 8176 C CA . ALA G 1 137 ? 32.435 -6.004 64.960 1.00 47.14 134 ALA G CA 1
ATOM 8177 C C . ALA G 1 137 ? 33.835 -6.285 64.487 1.00 46.51 134 ALA G C 1
ATOM 8178 O O . ALA G 1 137 ? 34.350 -5.596 63.635 1.00 46.64 134 ALA G O 1
ATOM 8180 N N . LEU G 1 138 ? 34.436 -7.309 65.077 1.00 46.58 135 LEU G N 1
ATOM 8181 C CA . LEU G 1 138 ? 35.790 -7.722 64.785 1.00 46.59 135 LEU G CA 1
ATOM 8182 C C . LEU G 1 138 ? 35.895 -8.296 63.369 1.00 46.79 135 LEU G C 1
ATOM 8183 O O . LEU G 1 138 ? 36.696 -7.817 62.582 1.00 47.16 135 LEU G O 1
ATOM 8188 N N . PHE G 1 139 ? 35.057 -9.269 63.016 1.00 46.39 136 PHE G N 1
ATOM 8189 C CA . PHE G 1 139 ? 35.164 -9.958 61.711 1.00 46.40 136 PHE G CA 1
ATOM 8190 C C . PHE G 1 139 ? 34.494 -9.294 60.513 1.00 47.15 136 PHE G C 1
ATOM 8191 O O . PHE G 1 139 ? 34.681 -9.733 59.386 1.00 46.96 136 PHE G O 1
ATOM 8199 N N . PHE G 1 140 ? 33.725 -8.242 60.751 1.00 49.07 137 PHE G N 1
ATOM 8200 C CA . PHE G 1 140 ? 32.956 -7.586 59.705 1.00 50.57 137 PHE G CA 1
ATOM 8201 C C . PHE G 1 140 ? 32.905 -6.061 59.917 1.00 51.94 137 PHE G C 1
ATOM 8202 O O . PHE G 1 140 ? 32.936 -5.587 61.067 1.00 51.75 137 PHE G O 1
ATOM 8210 N N . ASP G 1 141 ? 32.790 -5.306 58.812 1.00 53.35 138 ASP G N 1
ATOM 8211 C CA . ASP G 1 141 ? 32.221 -3.941 58.846 1.00 54.43 138 ASP G CA 1
ATOM 8212 C C . ASP G 1 141 ? 30.755 -4.062 58.403 1.00 55.12 138 ASP G C 1
ATOM 8213 O O . ASP G 1 141 ? 30.318 -5.149 57.990 1.00 54.81 138 ASP G O 1
ATOM 8218 N N . ASP G 1 142 ? 29.978 -2.989 58.505 1.00 55.43 139 ASP G N 1
ATOM 8219 C CA . ASP G 1 142 ? 28.555 -3.102 58.161 1.00 55.90 139 ASP G CA 1
ATOM 8220 C C . ASP G 1 142 ? 28.320 -2.933 56.661 1.00 55.34 139 ASP G C 1
ATOM 8221 O O . ASP G 1 142 ? 27.176 -3.030 56.197 1.00 55.25 139 ASP G O 1
ATOM 8226 N N . ASP G 1 143 ? 29.392 -2.662 55.916 1.00 54.52 140 ASP G N 1
ATOM 8227 C CA . ASP G 1 143 ? 29.326 -2.662 54.459 1.00 53.45 140 ASP G CA 1
ATOM 8228 C C . ASP G 1 143 ? 29.093 -4.099 54.009 1.00 53.06 140 ASP G C 1
ATOM 8229 O O . ASP G 1 143 ? 28.325 -4.363 53.074 1.00 52.89 140 ASP G O 1
ATOM 8231 N N . GLU G 1 144 ? 29.722 -5.020 54.748 1.00 52.26 141 GLU G N 1
ATOM 8232 C CA . GLU G 1 144 ? 29.731 -6.462 54.453 1.00 51.54 141 GLU G CA 1
ATOM 8233 C C . GLU G 1 144 ? 28.562 -7.191 55.096 1.00 50.37 141 GLU G C 1
ATOM 8234 O O . GLU G 1 144 ? 28.394 -8.393 54.916 1.00 49.84 141 GLU G O 1
ATOM 8240 N N . LEU G 1 145 ? 27.768 -6.448 55.860 1.00 49.30 142 LEU G N 1
ATOM 8241 C CA . LEU G 1 145 ? 26.494 -6.928 56.370 1.00 48.27 142 LEU G CA 1
ATOM 8242 C C . LEU G 1 145 ? 25.405 -6.439 55.426 1.00 48.14 142 LEU G C 1
ATOM 8243 O O . LEU G 1 145 ? 25.641 -5.495 54.690 1.00 49.20 142 LEU G O 1
ATOM 8248 N N . VAL G 1 146 ? 24.240 -7.085 55.421 1.00 47.69 143 VAL G N 1
ATOM 8249 C CA . VAL G 1 146 ? 23.126 -6.674 54.576 1.00 47.25 143 VAL G CA 1
ATOM 8250 C C . VAL G 1 146 ? 21.823 -6.696 55.357 1.00 46.90 143 VAL G C 1
ATOM 8251 O O . VAL G 1 146 ? 21.533 -7.631 56.088 1.00 47.69 143 VAL G O 1
ATOM 8255 N N . ASP G 1 147 ? 21.011 -5.669 55.208 1.00 46.34 144 ASP G N 1
ATOM 8256 C CA . ASP G 1 147 ? 19.689 -5.668 55.804 1.00 46.44 144 ASP G CA 1
ATOM 8257 C C . ASP G 1 147 ? 18.763 -6.073 54.711 1.00 45.64 144 ASP G C 1
ATOM 8258 O O . ASP G 1 147 ? 18.702 -5.390 53.710 1.00 45.26 144 ASP G O 1
ATOM 8263 N N . TRP G 1 148 ? 18.048 -7.173 54.882 1.00 44.72 145 TRP G N 1
ATOM 8264 C CA . TRP G 1 148 ? 17.007 -7.538 53.942 1.00 44.97 145 TRP G CA 1
ATOM 8265 C C . TRP G 1 148 ? 15.892 -8.210 54.670 1.00 45.92 145 TRP G C 1
ATOM 8266 O O . TRP G 1 148 ? 16.071 -8.570 55.852 1.00 47.52 145 TRP G O 1
ATOM 8277 N N . ASP G 1 149 ? 14.753 -8.408 53.994 1.00 45.45 146 ASP G N 1
ATOM 8278 C CA . ASP G 1 149 ? 13.699 -9.250 54.582 1.00 45.98 146 ASP G CA 1
ATOM 8279 C C . ASP G 1 149 ? 13.578 -10.615 53.836 1.00 45.58 146 ASP G C 1
ATOM 8280 O O . ASP G 1 149 ? 13.353 -10.675 52.611 1.00 43.20 146 ASP G O 1
ATOM 8285 N N A ARG G 1 150 ? 13.795 -11.712 54.565 0.50 45.28 147 ARG G N 1
ATOM 8286 N N B ARG G 1 150 ? 13.744 -11.670 54.626 0.50 45.46 147 ARG G N 1
ATOM 8287 C CA A ARG G 1 150 ? 13.578 -13.033 54.000 0.50 45.21 147 ARG G CA 1
ATOM 8288 C CA B ARG G 1 150 ? 13.489 -13.021 54.204 0.50 45.55 147 ARG G CA 1
ATOM 8289 C C A ARG G 1 150 ? 12.096 -13.290 54.136 0.50 45.44 147 ARG G C 1
ATOM 8290 C C B ARG G 1 150 ? 11.995 -13.185 54.202 0.50 45.66 147 ARG G C 1
ATOM 8291 O O A ARG G 1 150 ? 11.639 -13.616 55.213 0.50 45.39 147 ARG G O 1
ATOM 8292 O O B ARG G 1 150 ? 11.409 -13.339 55.256 0.50 45.75 147 ARG G O 1
ATOM 8307 N N . ASP G 1 151 ? 11.354 -13.108 53.041 1.00 45.52 148 ASP G N 1
ATOM 8308 C CA . ASP G 1 151 ? 9.911 -13.396 52.983 1.00 45.69 148 ASP G CA 1
ATOM 8309 C C . ASP G 1 151 ? 9.517 -14.635 53.790 1.00 44.25 148 ASP G C 1
ATOM 8310 O O . ASP G 1 151 ? 8.505 -14.609 54.480 1.00 44.37 148 ASP G O 1
ATOM 8315 N N . ALA G 1 152 ? 10.319 -15.702 53.740 1.00 42.93 149 ALA G N 1
ATOM 8316 C CA . ALA G 1 152 ? 9.937 -16.954 54.417 1.00 42.06 149 ALA G CA 1
ATOM 8317 C C . ALA G 1 152 ? 9.858 -16.881 55.944 1.00 41.46 149 ALA G C 1
ATOM 8318 O O . ALA G 1 152 ? 9.276 -17.778 56.541 1.00 41.50 149 ALA G O 1
ATOM 8320 N N . SER G 1 153 ? 10.464 -15.855 56.560 1.00 41.24 150 SER G N 1
ATOM 8321 C CA . SER G 1 153 ? 10.340 -15.526 57.991 1.00 41.52 150 SER G CA 1
ATOM 8322 C C . SER G 1 153 ? 8.888 -15.374 58.481 1.00 41.50 150 SER G C 1
ATOM 8323 O O . SER G 1 153 ? 8.630 -15.522 59.681 1.00 41.59 150 SER G O 1
ATOM 8326 N N . ALA G 1 154 ? 7.936 -15.136 57.578 1.00 40.73 151 ALA G N 1
ATOM 8327 C CA . ALA G 1 154 ? 6.507 -15.033 57.977 1.00 40.53 151 ALA G CA 1
ATOM 8328 C C . ALA G 1 154 ? 5.888 -16.430 58.141 1.00 39.64 151 ALA G C 1
ATOM 8329 O O . ALA G 1 154 ? 4.698 -16.581 58.472 1.00 38.87 151 ALA G O 1
ATOM 8331 N N . TRP G 1 155 ? 6.696 -17.445 57.868 1.00 38.53 152 TRP G N 1
ATOM 8332 C CA . TRP G 1 155 ? 6.362 -18.820 58.245 1.00 37.12 152 TRP G CA 1
ATOM 8333 C C . TRP G 1 155 ? 7.305 -19.396 59.283 1.00 36.31 152 TRP G C 1
ATOM 8334 O O . TRP G 1 155 ? 6.889 -20.210 60.055 1.00 35.11 152 TRP G O 1
ATOM 8345 N N . VAL G 1 156 ? 8.554 -18.940 59.373 1.00 36.86 153 VAL G N 1
ATOM 8346 C CA . VAL G 1 156 ? 9.460 -19.426 60.429 1.00 36.92 153 VAL G CA 1
ATOM 8347 C C . VAL G 1 156 ? 9.029 -18.950 61.824 1.00 37.85 153 VAL G C 1
ATOM 8348 O O . VAL G 1 156 ? 9.198 -19.664 62.793 1.00 37.40 153 VAL G O 1
ATOM 8352 N N . TYR G 1 157 ? 8.494 -17.732 61.908 1.00 39.52 154 TYR G N 1
ATOM 8353 C CA . TYR G 1 157 ? 7.915 -17.177 63.139 1.00 40.56 154 TYR G CA 1
ATOM 8354 C C . TYR G 1 157 ? 6.501 -16.570 62.943 1.00 40.84 154 TYR G C 1
ATOM 8355 O O . TYR G 1 157 ? 6.119 -16.147 61.846 1.00 39.06 154 TYR G O 1
ATOM 8364 N N . GLU G 1 158 ? 5.772 -16.457 64.045 1.00 42.45 155 GLU G N 1
ATOM 8365 C CA . GLU G 1 158 ? 4.365 -15.976 64.017 1.00 43.84 155 GLU G CA 1
ATOM 8366 C C . GLU G 1 158 ? 4.284 -14.484 64.253 1.00 43.56 155 GLU G C 1
ATOM 8367 O O . GLU G 1 158 ? 5.056 -13.982 65.045 1.00 44.00 155 GLU G O 1
ATOM 8373 N N . HIS H 1 7 ? 49.704 -45.527 64.440 1.00 55.34 4 HIS H N 1
ATOM 8374 C CA . HIS H 1 7 ? 48.541 -46.391 64.103 1.00 54.39 4 HIS H CA 1
ATOM 8375 C C . HIS H 1 7 ? 47.457 -46.218 65.179 1.00 53.79 4 HIS H C 1
ATOM 8376 O O . HIS H 1 7 ? 47.561 -46.718 66.301 1.00 54.89 4 HIS H O 1
ATOM 8378 N N . ASP H 1 8 ? 46.398 -45.500 64.834 1.00 52.60 5 ASP H N 1
ATOM 8379 C CA . ASP H 1 8 ? 45.401 -45.110 65.827 1.00 50.91 5 ASP H CA 1
ATOM 8380 C C . ASP H 1 8 ? 44.362 -46.258 65.997 1.00 49.03 5 ASP H C 1
ATOM 8381 O O . ASP H 1 8 ? 44.577 -47.405 65.520 1.00 49.12 5 ASP H O 1
ATOM 8386 N N . GLU H 1 9 ? 43.266 -45.964 66.705 1.00 45.53 6 GLU H N 1
ATOM 8387 C CA . GLU H 1 9 ? 42.321 -46.983 67.179 1.00 43.08 6 GLU H CA 1
ATOM 8388 C C . GLU H 1 9 ? 41.480 -47.594 66.123 1.00 41.64 6 GLU H C 1
ATOM 8389 O O . GLU H 1 9 ? 41.113 -46.912 65.179 1.00 40.44 6 GLU H O 1
ATOM 8395 N N . ARG H 1 10 ? 41.120 -48.863 66.339 1.00 40.02 7 ARG H N 1
ATOM 8396 C CA . ARG H 1 10 ? 40.314 -49.635 65.420 1.00 40.03 7 ARG H CA 1
ATOM 8397 C C . ARG H 1 10 ? 39.109 -50.233 66.111 1.00 39.00 7 ARG H C 1
ATOM 8398 O O . ARG H 1 10 ? 39.222 -50.695 67.234 1.00 39.51 7 ARG H O 1
ATOM 8406 N N . THR H 1 11 ? 37.960 -50.203 65.446 1.00 37.06 8 THR H N 1
ATOM 8407 C CA . THR H 1 11 ? 36.754 -50.822 65.947 1.00 36.49 8 THR H CA 1
ATOM 8408 C C . THR H 1 11 ? 36.062 -51.726 64.894 1.00 35.86 8 THR H C 1
ATOM 8409 O O . THR H 1 11 ? 36.129 -51.491 63.693 1.00 36.50 8 THR H O 1
ATOM 8413 N N . PHE H 1 12 ? 35.458 -52.800 65.349 1.00 35.16 9 PHE H N 1
ATOM 8414 C CA . PHE H 1 12 ? 34.654 -53.629 64.473 1.00 34.08 9 PHE H CA 1
ATOM 8415 C C . PHE H 1 12 ? 33.209 -53.131 64.466 1.00 33.48 9 PHE H C 1
ATOM 8416 O O . PHE H 1 12 ? 32.626 -52.879 65.512 1.00 33.11 9 PHE H O 1
ATOM 8424 N N . VAL H 1 13 ? 32.631 -53.035 63.281 1.00 33.06 10 VAL H N 1
ATOM 8425 C CA . VAL H 1 13 ? 31.349 -52.382 63.057 1.00 32.96 10 VAL H CA 1
ATOM 8426 C C . VAL H 1 13 ? 30.797 -53.178 61.943 1.00 34.33 10 VAL H C 1
ATOM 8427 O O . VAL H 1 13 ? 31.529 -53.357 60.915 1.00 33.50 10 VAL H O 1
ATOM 8431 N N . MET H 1 14 ? 29.570 -53.688 62.107 1.00 33.88 11 MET H N 1
ATOM 8432 C CA . MET H 1 14 ? 28.830 -54.226 60.958 1.00 34.85 11 MET H CA 1
ATOM 8433 C C . MET H 1 14 ? 27.401 -53.733 60.763 1.00 34.17 11 MET H C 1
ATOM 8434 O O . MET H 1 14 ? 26.689 -53.421 61.708 1.00 33.15 11 MET H O 1
ATOM 8439 N N . VAL H 1 15 ? 26.980 -53.745 59.499 1.00 33.95 12 VAL H N 1
ATOM 8440 C CA . VAL H 1 15 ? 25.594 -53.568 59.158 1.00 33.12 12 VAL H CA 1
ATOM 8441 C C . VAL H 1 15 ? 24.923 -54.919 59.226 1.00 34.02 12 VAL H C 1
ATOM 8442 O O . VAL H 1 15 ? 25.249 -55.821 58.451 1.00 31.99 12 VAL H O 1
ATOM 8446 N N . LYS H 1 16 ? 24.023 -55.072 60.199 1.00 35.06 13 LYS H N 1
ATOM 8447 C CA . LYS H 1 16 ? 23.300 -56.346 60.404 1.00 36.46 13 LYS H CA 1
ATOM 8448 C C . LYS H 1 16 ? 22.394 -56.650 59.224 1.00 37.68 13 LYS H C 1
ATOM 8449 O O . LYS H 1 16 ? 22.262 -55.812 58.322 1.00 39.38 13 LYS H O 1
ATOM 8455 N N . PRO H 1 17 ? 21.858 -57.867 59.150 1.00 38.74 14 PRO H N 1
ATOM 8456 C CA . PRO H 1 17 ? 21.044 -58.244 57.987 1.00 38.57 14 PRO H CA 1
ATOM 8457 C C . PRO H 1 17 ? 19.879 -57.335 57.702 1.00 38.47 14 PRO H C 1
ATOM 8458 O O . PRO H 1 17 ? 19.542 -57.156 56.531 1.00 40.30 14 PRO H O 1
ATOM 8462 N N . ASP H 1 18 ? 19.258 -56.780 58.726 1.00 37.68 15 ASP H N 1
ATOM 8463 C CA . ASP H 1 18 ? 18.139 -55.882 58.483 1.00 36.68 15 ASP H CA 1
ATOM 8464 C C . ASP H 1 18 ? 18.537 -54.588 57.840 1.00 36.12 15 ASP H C 1
ATOM 8465 O O . ASP H 1 18 ? 17.698 -53.962 57.244 1.00 35.84 15 ASP H O 1
ATOM 8470 N N . GLY H 1 19 ? 19.784 -54.138 57.988 1.00 36.03 16 GLY H N 1
ATOM 8471 C CA . GLY H 1 19 ? 20.199 -52.875 57.359 1.00 35.52 16 GLY H CA 1
ATOM 8472 C C . GLY H 1 19 ? 20.548 -53.076 55.912 1.00 35.19 16 GLY H C 1
ATOM 8473 O O . GLY H 1 19 ? 20.309 -52.222 55.037 1.00 34.17 16 GLY H O 1
ATOM 8474 N N . VAL H 1 20 ? 21.112 -54.244 55.658 1.00 35.12 17 VAL H N 1
ATOM 8475 C CA . VAL H 1 20 ? 21.394 -54.665 54.309 1.00 35.70 17 VAL H CA 1
ATOM 8476 C C . VAL H 1 20 ? 20.119 -54.838 53.545 1.00 36.89 17 VAL H C 1
ATOM 8477 O O . VAL H 1 20 ? 20.085 -54.526 52.367 1.00 37.34 17 VAL H O 1
ATOM 8481 N N . GLN H 1 21 ? 19.083 -55.368 54.187 1.00 37.74 18 GLN H N 1
ATOM 8482 C CA . GLN H 1 21 ? 17.866 -55.696 53.456 1.00 38.18 18 GLN H CA 1
ATOM 8483 C C . GLN H 1 21 ? 17.007 -54.485 53.190 1.00 38.33 18 GLN H C 1
ATOM 8484 O O . GLN H 1 21 ? 16.249 -54.502 52.227 1.00 39.31 18 GLN H O 1
ATOM 8490 N N . ARG H 1 22 ? 17.157 -53.436 53.996 1.00 38.16 19 ARG H N 1
ATOM 8491 C CA . ARG H 1 22 ? 16.386 -52.205 53.818 1.00 38.53 19 ARG H CA 1
ATOM 8492 C C . ARG H 1 22 ? 17.209 -51.187 53.081 1.00 38.64 19 ARG H C 1
ATOM 8493 O O . ARG H 1 22 ? 16.816 -50.025 52.983 1.00 37.12 19 ARG H O 1
ATOM 8501 N N . GLY H 1 23 ? 18.392 -51.648 52.643 1.00 40.06 20 GLY H N 1
ATOM 8502 C CA . GLY H 1 23 ? 19.305 -50.958 51.755 1.00 39.38 20 GLY H CA 1
ATOM 8503 C C . GLY H 1 23 ? 19.978 -49.747 52.358 1.00 39.46 20 GLY H C 1
ATOM 8504 O O . GLY H 1 23 ? 19.958 -48.661 51.761 1.00 39.11 20 GLY H O 1
ATOM 8505 N N . LEU H 1 24 ? 20.654 -49.959 53.485 1.00 38.69 21 LEU H N 1
ATOM 8506 C CA . LEU H 1 24 ? 21.177 -48.874 54.289 1.00 37.92 21 LEU H CA 1
ATOM 8507 C C . LEU H 1 24 ? 22.672 -48.947 54.511 1.00 37.94 21 LEU H C 1
ATOM 8508 O O . LEU H 1 24 ? 23.203 -48.331 55.460 1.00 38.46 21 LEU H O 1
ATOM 8513 N N . ILE H 1 25 ? 23.368 -49.668 53.658 1.00 37.14 22 ILE H N 1
ATOM 8514 C CA . ILE H 1 25 ? 24.813 -49.853 53.851 1.00 36.67 22 ILE H CA 1
ATOM 8515 C C . ILE H 1 25 ? 25.529 -48.574 53.550 1.00 37.65 22 ILE H C 1
ATOM 8516 O O . ILE H 1 25 ? 26.546 -48.203 54.199 1.00 37.80 22 ILE H O 1
ATOM 8521 N N . GLY H 1 26 ? 24.972 -47.884 52.566 1.00 37.46 23 GLY H N 1
ATOM 8522 C CA . GLY H 1 26 ? 25.577 -46.680 52.041 1.00 37.43 23 GLY H CA 1
ATOM 8523 C C . GLY H 1 26 ? 25.426 -45.534 53.033 1.00 36.37 23 GLY H C 1
ATOM 8524 O O . GLY H 1 26 ? 26.380 -44.806 53.287 1.00 35.24 23 GLY H O 1
ATOM 8525 N N . ASP H 1 27 ? 24.242 -45.415 53.609 1.00 36.75 24 ASP H N 1
ATOM 8526 C CA . ASP H 1 27 ? 23.983 -44.388 54.601 1.00 37.72 24 ASP H CA 1
ATOM 8527 C C . ASP H 1 27 ? 24.852 -44.534 55.823 1.00 36.42 24 ASP H C 1
ATOM 8528 O O . ASP H 1 27 ? 25.350 -43.564 56.320 1.00 38.83 24 ASP H O 1
ATOM 8533 N N . ILE H 1 28 ? 25.013 -45.738 56.307 1.00 35.73 25 ILE H N 1
ATOM 8534 C CA . ILE H 1 28 ? 25.813 -46.003 57.491 1.00 35.54 25 ILE H CA 1
ATOM 8535 C C . ILE H 1 28 ? 27.233 -45.828 57.090 1.00 34.70 25 ILE H C 1
ATOM 8536 O O . ILE H 1 28 ? 27.999 -45.268 57.811 1.00 35.26 25 ILE H O 1
ATOM 8541 N N . VAL H 1 29 ? 27.614 -46.305 55.928 1.00 34.01 26 VAL H N 1
ATOM 8542 C CA . VAL H 1 29 ? 29.000 -46.110 55.560 1.00 33.72 26 VAL H CA 1
ATOM 8543 C C . VAL H 1 29 ? 29.341 -44.633 55.490 1.00 32.75 26 VAL H C 1
ATOM 8544 O O . VAL H 1 29 ? 30.413 -44.238 55.915 1.00 31.06 26 VAL H O 1
ATOM 8548 N N . THR H 1 30 ? 28.381 -43.827 55.033 1.00 34.08 27 THR H N 1
ATOM 8549 C CA . THR H 1 30 ? 28.551 -42.396 54.788 1.00 33.61 27 THR H CA 1
ATOM 8550 C C . THR H 1 30 ? 28.582 -41.659 56.130 1.00 34.50 27 THR H C 1
ATOM 8551 O O . THR H 1 30 ? 29.381 -40.742 56.339 1.00 34.00 27 THR H O 1
ATOM 8555 N N . ARG H 1 31 ? 27.769 -42.058 57.085 1.00 34.73 28 ARG H N 1
ATOM 8556 C CA . ARG H 1 31 ? 27.798 -41.299 58.346 1.00 35.52 28 ARG H CA 1
ATOM 8557 C C . ARG H 1 31 ? 29.118 -41.537 59.052 1.00 35.18 28 ARG H C 1
ATOM 8558 O O . ARG H 1 31 ? 29.678 -40.628 59.615 1.00 34.68 28 ARG H O 1
ATOM 8566 N N . LEU H 1 32 ? 29.625 -42.752 58.936 1.00 35.58 29 LEU H N 1
ATOM 8567 C CA . LEU H 1 32 ? 30.943 -43.123 59.406 1.00 36.91 29 LEU H CA 1
ATOM 8568 C C . LEU H 1 32 ? 32.105 -42.411 58.714 1.00 38.11 29 LEU H C 1
ATOM 8569 O O . LEU H 1 32 ? 33.065 -42.070 59.389 1.00 40.29 29 LEU H O 1
ATOM 8574 N N . GLU H 1 33 ? 32.058 -42.241 57.384 1.00 38.96 30 GLU H N 1
ATOM 8575 C CA . GLU H 1 33 ? 33.116 -41.553 56.615 1.00 39.44 30 GLU H CA 1
ATOM 8576 C C . GLU H 1 33 ? 33.143 -40.095 56.963 1.00 38.23 30 GLU H C 1
ATOM 8577 O O . GLU H 1 33 ? 34.172 -39.469 57.111 1.00 37.61 30 GLU H O 1
ATOM 8583 N N . THR H 1 34 ? 31.959 -39.556 57.057 1.00 38.27 31 THR H N 1
ATOM 8584 C CA . THR H 1 34 ? 31.786 -38.159 57.265 1.00 38.20 31 THR H CA 1
ATOM 8585 C C . THR H 1 34 ? 32.209 -37.721 58.673 1.00 37.62 31 THR H C 1
ATOM 8586 O O . THR H 1 34 ? 32.624 -36.587 58.852 1.00 37.45 31 THR H O 1
ATOM 8590 N N . LYS H 1 35 ? 32.110 -38.614 59.650 1.00 38.03 32 LYS H N 1
ATOM 8591 C CA . LYS H 1 35 ? 32.625 -38.366 61.004 1.00 37.71 32 LYS H CA 1
ATOM 8592 C C . LYS H 1 35 ? 34.166 -38.198 61.006 1.00 37.88 32 LYS H C 1
ATOM 8593 O O . LYS H 1 35 ? 34.701 -37.602 61.903 1.00 39.00 32 LYS H O 1
ATOM 8599 N N . GLY H 1 36 ? 34.862 -38.718 59.998 1.00 38.02 33 GLY H N 1
ATOM 8600 C CA . GLY H 1 36 ? 36.308 -38.559 59.856 1.00 36.97 33 GLY H CA 1
ATOM 8601 C C . GLY H 1 36 ? 37.067 -39.875 59.993 1.00 36.98 33 GLY H C 1
ATOM 8602 O O . GLY H 1 36 ? 38.305 -39.919 60.006 1.00 34.56 33 GLY H O 1
ATOM 8603 N N . LEU H 1 37 ? 36.305 -40.958 60.136 1.00 37.39 34 LEU H N 1
ATOM 8604 C CA . LEU H 1 37 ? 36.884 -42.254 60.383 1.00 36.66 34 LEU H CA 1
ATOM 8605 C C . LEU H 1 37 ? 37.342 -42.816 59.066 1.00 36.43 34 LEU H C 1
ATOM 8606 O O . LEU H 1 37 ? 36.844 -42.466 58.031 1.00 37.48 34 LEU H O 1
ATOM 8611 N N . LYS H 1 38 ? 38.370 -43.632 59.172 1.00 36.47 35 LYS H N 1
ATOM 8612 C CA . LYS H 1 38 ? 39.103 -44.237 58.106 1.00 36.33 35 LYS H CA 1
ATOM 8613 C C . LYS H 1 38 ? 38.704 -45.695 58.069 1.00 36.14 35 LYS H C 1
ATOM 8614 O O . LYS H 1 38 ? 38.977 -46.460 59.042 1.00 34.93 35 LYS H O 1
ATOM 8620 N N . MET H 1 39 ? 38.013 -46.083 56.986 1.00 36.54 36 MET H N 1
ATOM 8621 C CA . MET H 1 39 ? 37.665 -47.484 56.785 1.00 37.54 36 MET H CA 1
ATOM 8622 C C . MET H 1 39 ? 38.958 -48.188 56.558 1.00 38.02 36 MET H C 1
ATOM 8623 O O . MET H 1 39 ? 39.739 -47.692 55.800 1.00 39.92 36 MET H O 1
ATOM 8628 N N . VAL H 1 40 ? 39.206 -49.313 57.220 1.00 38.55 37 VAL H N 1
ATOM 8629 C CA . VAL H 1 40 ? 40.383 -50.144 56.919 1.00 38.83 37 VAL H CA 1
ATOM 8630 C C . VAL H 1 40 ? 39.987 -51.565 56.570 1.00 38.02 37 VAL H C 1
ATOM 8631 O O . VAL H 1 40 ? 40.754 -52.308 56.072 1.00 38.68 37 VAL H O 1
ATOM 8635 N N . GLY H 1 41 ? 38.766 -51.947 56.808 1.00 38.52 38 GLY H N 1
ATOM 8636 C CA . GLY H 1 41 ? 38.315 -53.252 56.366 1.00 38.01 38 GLY H CA 1
ATOM 8637 C C . GLY H 1 41 ? 36.854 -53.217 56.012 1.00 38.66 38 GLY H C 1
ATOM 8638 O O . GLY H 1 41 ? 36.061 -52.368 56.467 1.00 38.54 38 GLY H O 1
ATOM 8639 N N . GLY H 1 42 ? 36.473 -54.151 55.176 1.00 39.17 39 GLY H N 1
ATOM 8640 C CA . GLY H 1 42 ? 35.126 -54.147 54.669 1.00 40.07 39 GLY H CA 1
ATOM 8641 C C . GLY H 1 42 ? 34.957 -55.410 53.857 1.00 40.67 39 GLY H C 1
ATOM 8642 O O . GLY H 1 42 ? 35.670 -55.609 52.860 1.00 41.13 39 GLY H O 1
ATOM 8643 N N . LYS H 1 43 ? 34.026 -56.242 54.278 1.00 39.92 40 LYS H N 1
ATOM 8644 C CA . LYS H 1 43 ? 33.675 -57.429 53.563 1.00 40.77 40 LYS H CA 1
ATOM 8645 C C . LYS H 1 43 ? 32.143 -57.569 53.556 1.00 40.70 40 LYS H C 1
ATOM 8646 O O . LYS H 1 43 ? 31.505 -57.377 54.587 1.00 40.28 40 LYS H O 1
ATOM 8652 N N . PHE H 1 44 ? 31.546 -57.818 52.378 1.00 41.14 41 PHE H N 1
ATOM 8653 C CA . PHE H 1 44 ? 30.144 -58.252 52.284 1.00 41.03 41 PHE H CA 1
ATOM 8654 C C . PHE H 1 44 ? 30.116 -59.772 52.463 1.00 41.69 41 PHE H C 1
ATOM 8655 O O . PHE H 1 44 ? 30.818 -60.504 51.765 1.00 41.07 41 PHE H O 1
ATOM 8663 N N . MET H 1 45 ? 29.299 -60.265 53.382 1.00 42.05 42 MET H N 1
ATOM 8664 C CA . MET H 1 45 ? 29.409 -61.658 53.723 1.00 43.60 42 MET H CA 1
ATOM 8665 C C . MET H 1 45 ? 28.248 -62.162 54.522 1.00 44.65 42 MET H C 1
ATOM 8666 O O . MET H 1 45 ? 27.418 -61.384 54.969 1.00 45.05 42 MET H O 1
ATOM 8671 N N . ARG H 1 46 ? 28.217 -63.476 54.697 1.00 45.47 43 ARG H N 1
ATOM 8672 C CA . ARG H 1 46 ? 27.324 -64.112 55.640 1.00 47.02 43 ARG H CA 1
ATOM 8673 C C . ARG H 1 46 ? 28.080 -64.661 56.847 1.00 47.16 43 ARG H C 1
ATOM 8674 O O . ARG H 1 46 ? 29.253 -65.077 56.742 1.00 47.01 43 ARG H O 1
ATOM 8682 N N . ILE H 1 47 ? 27.417 -64.568 58.005 1.00 47.63 44 ILE H N 1
ATOM 8683 C CA . ILE H 1 47 ? 27.935 -65.061 59.273 1.00 47.09 44 ILE H CA 1
ATOM 8684 C C . ILE H 1 47 ? 27.291 -66.424 59.387 1.00 47.87 44 ILE H C 1
ATOM 8685 O O . ILE H 1 47 ? 26.073 -66.516 59.420 1.00 47.59 44 ILE H O 1
ATOM 8690 N N . ASP H 1 48 ? 28.083 -67.487 59.402 1.00 49.41 45 ASP H N 1
ATOM 8691 C CA . ASP H 1 48 ? 27.513 -68.809 59.714 1.00 50.01 45 ASP H CA 1
ATOM 8692 C C . ASP H 1 48 ? 27.408 -69.068 61.245 1.00 50.63 45 ASP H C 1
ATOM 8693 O O . ASP H 1 48 ? 27.969 -68.323 62.059 1.00 49.98 45 ASP H O 1
ATOM 8698 N N . GLU H 1 49 ? 26.647 -70.098 61.616 1.00 51.24 46 GLU H N 1
ATOM 8699 C CA . GLU H 1 49 ? 26.279 -70.357 63.020 1.00 52.01 46 GLU H CA 1
ATOM 8700 C C . GLU H 1 49 ? 27.481 -70.407 63.979 1.00 52.01 46 GLU H C 1
ATOM 8701 O O . GLU H 1 49 ? 27.377 -69.971 65.127 1.00 52.24 46 GLU H O 1
ATOM 8707 N N . GLU H 1 50 ? 28.594 -70.974 63.514 1.00 51.72 47 GLU H N 1
ATOM 8708 C CA . GLU H 1 50 ? 29.818 -71.101 64.310 1.00 51.88 47 GLU H CA 1
ATOM 8709 C C . GLU H 1 50 ? 30.331 -69.717 64.559 1.00 51.48 47 GLU H C 1
ATOM 8710 O O . GLU H 1 50 ? 30.855 -69.433 65.623 1.00 50.51 47 GLU H O 1
ATOM 8716 N N . LEU H 1 51 ? 30.240 -68.861 63.538 1.00 51.14 48 LEU H N 1
ATOM 8717 C CA . LEU H 1 51 ? 30.683 -67.495 63.707 1.00 51.30 48 LEU H CA 1
ATOM 8718 C C . LEU H 1 51 ? 29.766 -66.781 64.698 1.00 50.86 48 LEU H C 1
ATOM 8719 O O . LEU H 1 51 ? 30.261 -66.167 65.619 1.00 51.12 48 LEU H O 1
ATOM 8724 N N . ALA H 1 52 ? 28.457 -66.918 64.553 1.00 50.09 49 ALA H N 1
ATOM 8725 C CA . ALA H 1 52 ? 27.529 -66.225 65.426 1.00 50.17 49 ALA H CA 1
ATOM 8726 C C . ALA H 1 52 ? 27.572 -66.743 66.874 1.00 50.94 49 ALA H C 1
ATOM 8727 O O . ALA H 1 52 ? 27.239 -66.015 67.791 1.00 50.89 49 ALA H O 1
ATOM 8729 N N . HIS H 1 53 ? 27.948 -68.001 67.075 1.00 52.22 50 HIS H N 1
ATOM 8730 C CA . HIS H 1 53 ? 28.149 -68.542 68.437 1.00 53.08 50 HIS H CA 1
ATOM 8731 C C . HIS H 1 53 ? 29.462 -68.005 69.049 1.00 53.17 50 HIS H C 1
ATOM 8732 O O . HIS H 1 53 ? 29.474 -67.617 70.205 1.00 53.08 50 HIS H O 1
ATOM 8739 N N . GLU H 1 54 ? 30.546 -67.946 68.281 1.00 53.06 51 GLU H N 1
ATOM 8740 C CA . GLU H 1 54 ? 31.802 -67.410 68.810 1.00 53.93 51 GLU H CA 1
ATOM 8741 C C . GLU H 1 54 ? 31.594 -65.945 69.245 1.00 53.93 51 GLU H C 1
ATOM 8742 O O . GLU H 1 54 ? 32.135 -65.506 70.241 1.00 54.64 51 GLU H O 1
ATOM 8748 N N . HIS H 1 55 ? 30.774 -65.205 68.517 1.00 54.11 52 HIS H N 1
ATOM 8749 C CA . HIS H 1 55 ? 30.594 -63.770 68.749 1.00 54.36 52 HIS H CA 1
ATOM 8750 C C . HIS H 1 55 ? 29.525 -63.453 69.830 1.00 53.68 52 HIS H C 1
ATOM 8751 O O . HIS H 1 55 ? 29.567 -62.406 70.497 1.00 53.54 52 HIS H O 1
ATOM 8758 N N . TYR H 1 56 ? 28.580 -64.373 70.012 1.00 53.13 53 TYR H N 1
ATOM 8759 C CA . TYR H 1 56 ? 27.471 -64.199 70.960 1.00 52.41 53 TYR H CA 1
ATOM 8760 C C . TYR H 1 56 ? 27.558 -65.216 72.158 1.00 52.96 53 TYR H C 1
ATOM 8761 O O . TYR H 1 56 ? 26.531 -65.664 72.679 1.00 50.79 53 TYR H O 1
ATOM 8770 N N . ALA H 1 57 ? 28.802 -65.538 72.560 1.00 53.98 54 ALA H N 1
ATOM 8771 C CA . ALA H 1 57 ? 29.124 -66.501 73.646 1.00 55.80 54 ALA H CA 1
ATOM 8772 C C . ALA H 1 57 ? 28.693 -66.034 75.019 1.00 55.86 54 ALA H C 1
ATOM 8773 O O . ALA H 1 57 ? 27.935 -66.714 75.679 1.00 56.86 54 ALA H O 1
ATOM 8775 N N . GLU H 1 58 ? 29.206 -64.901 75.458 1.00 56.69 55 GLU H N 1
ATOM 8776 C CA . GLU H 1 58 ? 28.564 -64.123 76.507 1.00 57.63 55 GLU H CA 1
ATOM 8777 C C . GLU H 1 58 ? 27.102 -64.595 76.705 1.00 57.63 55 GLU H C 1
ATOM 8778 O O . GLU H 1 58 ? 26.655 -64.867 77.818 1.00 58.14 55 GLU H O 1
ATOM 8784 N N . HIS H 1 59 ? 26.376 -64.711 75.598 1.00 56.97 56 HIS H N 1
ATOM 8785 C CA . HIS H 1 59 ? 24.953 -64.925 75.644 1.00 56.65 56 HIS H CA 1
ATOM 8786 C C . HIS H 1 59 ? 24.398 -66.355 75.505 1.00 56.27 56 HIS H C 1
ATOM 8787 O O . HIS H 1 59 ? 23.192 -66.495 75.529 1.00 55.27 56 HIS H O 1
ATOM 8794 N N . GLU H 1 60 ? 25.225 -67.396 75.373 1.00 56.98 57 GLU H N 1
ATOM 8795 C CA . GLU H 1 60 ? 24.721 -68.790 75.168 1.00 58.02 57 GLU H CA 1
ATOM 8796 C C . GLU H 1 60 ? 23.651 -69.216 76.192 1.00 58.75 57 GLU H C 1
ATOM 8797 O O . GLU H 1 60 ? 22.561 -69.613 75.815 1.00 59.15 57 GLU H O 1
ATOM 8799 N N . ASP H 1 61 ? 23.986 -69.114 77.474 1.00 59.83 58 ASP H N 1
ATOM 8800 C CA . ASP H 1 61 ? 23.054 -69.274 78.607 1.00 60.57 58 ASP H CA 1
ATOM 8801 C C . ASP H 1 61 ? 21.775 -68.371 78.481 1.00 60.51 58 ASP H C 1
ATOM 8802 O O . ASP H 1 61 ? 20.653 -68.820 78.779 1.00 60.27 58 ASP H O 1
ATOM 8807 N N . LYS H 1 62 ? 21.922 -67.110 78.061 1.00 60.33 59 LYS H N 1
ATOM 8808 C CA . LYS H 1 62 ? 20.749 -66.210 77.950 1.00 60.19 59 LYS H CA 1
ATOM 8809 C C . LYS H 1 62 ? 19.608 -66.766 77.042 1.00 59.85 59 LYS H C 1
ATOM 8810 O O . LYS H 1 62 ? 19.818 -67.764 76.320 1.00 60.36 59 LYS H O 1
ATOM 8812 N N . PRO H 1 63 ? 18.402 -66.175 77.131 1.00 59.04 60 PRO H N 1
ATOM 8813 C CA . PRO H 1 63 ? 17.192 -66.689 76.453 1.00 59.00 60 PRO H CA 1
ATOM 8814 C C . PRO H 1 63 ? 16.753 -66.084 75.089 1.00 58.69 60 PRO H C 1
ATOM 8815 O O . PRO H 1 63 ? 16.121 -66.822 74.325 1.00 59.09 60 PRO H O 1
ATOM 8819 N N . PHE H 1 64 ? 17.008 -64.795 74.822 1.00 57.82 61 PHE H N 1
ATOM 8820 C CA . PHE H 1 64 ? 16.805 -64.210 73.485 1.00 57.15 61 PHE H CA 1
ATOM 8821 C C . PHE H 1 64 ? 17.857 -64.730 72.508 1.00 56.34 61 PHE H C 1
ATOM 8822 O O . PHE H 1 64 ? 17.757 -64.449 71.309 1.00 55.46 61 PHE H O 1
ATOM 8830 N N . PHE H 1 65 ? 18.858 -65.454 73.049 1.00 54.95 62 PHE H N 1
ATOM 8831 C CA . PHE H 1 65 ? 20.064 -65.935 72.341 1.00 53.78 62 PHE H CA 1
ATOM 8832 C C . PHE H 1 65 ? 19.855 -66.672 71.015 1.00 53.80 62 PHE H C 1
ATOM 8833 O O . PHE H 1 65 ? 20.668 -66.588 70.087 1.00 52.93 62 PHE H O 1
ATOM 8841 N N . ASP H 1 66 ? 18.774 -67.435 70.959 1.00 54.09 63 ASP H N 1
ATOM 8842 C CA . ASP H 1 66 ? 18.513 -68.308 69.839 1.00 53.92 63 ASP H CA 1
ATOM 8843 C C . ASP H 1 66 ? 17.941 -67.452 68.689 1.00 52.90 63 ASP H C 1
ATOM 8844 O O . ASP H 1 66 ? 18.288 -67.673 67.530 1.00 51.84 63 ASP H O 1
ATOM 8849 N N . GLY H 1 67 ? 17.080 -66.481 69.031 1.00 51.41 64 GLY H N 1
ATOM 8850 C CA . GLY H 1 67 ? 16.588 -65.487 68.092 1.00 49.81 64 GLY H CA 1
ATOM 8851 C C . GLY H 1 67 ? 17.717 -64.629 67.537 1.00 48.72 64 GLY H C 1
ATOM 8852 O O . GLY H 1 67 ? 17.771 -64.350 66.329 1.00 48.73 64 GLY H O 1
ATOM 8853 N N . LEU H 1 68 ? 18.622 -64.233 68.425 1.00 46.64 65 LEU H N 1
ATOM 8854 C CA . LEU H 1 68 ? 19.839 -63.517 68.066 1.00 45.94 65 LEU H CA 1
ATOM 8855 C C . LEU H 1 68 ? 20.679 -64.182 67.000 1.00 45.72 65 LEU H C 1
ATOM 8856 O O . LEU H 1 68 ? 21.169 -63.531 66.073 1.00 45.27 65 LEU H O 1
ATOM 8861 N N . VAL H 1 69 ? 20.884 -65.482 67.153 1.00 45.47 66 VAL H N 1
ATOM 8862 C CA . VAL H 1 69 ? 21.789 -66.201 66.284 1.00 45.56 66 VAL H CA 1
ATOM 8863 C C . VAL H 1 69 ? 21.117 -66.468 64.969 1.00 45.70 66 VAL H C 1
ATOM 8864 O O . VAL H 1 69 ? 21.765 -66.436 63.932 1.00 44.94 66 VAL H O 1
ATOM 8868 N N . SER H 1 70 ? 19.817 -66.755 65.030 1.00 46.21 67 SER H N 1
ATOM 8869 C CA . SER H 1 70 ? 19.013 -66.945 63.839 1.00 45.81 67 SER H CA 1
ATOM 8870 C C . SER H 1 70 ? 18.914 -65.646 63.034 1.00 45.38 67 SER H C 1
ATOM 8871 O O . SER H 1 70 ? 18.997 -65.640 61.777 1.00 44.60 67 SER H O 1
ATOM 8874 N N . PHE H 1 71 ? 18.739 -64.542 63.760 1.00 44.79 68 PHE H N 1
ATOM 8875 C CA . PHE H 1 71 ? 18.622 -63.248 63.115 1.00 44.33 68 PHE H CA 1
ATOM 8876 C C . PHE H 1 71 ? 19.912 -62.924 62.442 1.00 43.41 68 PHE H C 1
ATOM 8877 O O . PHE H 1 71 ? 19.879 -62.557 61.281 1.00 44.15 68 PHE H O 1
ATOM 8885 N N . ILE H 1 72 ? 21.050 -63.063 63.138 1.00 42.55 69 ILE H N 1
ATOM 8886 C CA . ILE H 1 72 ? 22.354 -62.573 62.623 1.00 41.58 69 ILE H CA 1
ATOM 8887 C C . ILE H 1 72 ? 22.870 -63.455 61.536 1.00 41.54 69 ILE H C 1
ATOM 8888 O O . ILE H 1 72 ? 23.855 -63.166 60.894 1.00 42.10 69 ILE H O 1
ATOM 8893 N N . THR H 1 73 ? 22.147 -64.534 61.331 1.00 40.82 70 THR H N 1
ATOM 8894 C CA . THR H 1 73 ? 22.449 -65.522 60.358 1.00 40.81 70 THR H CA 1
ATOM 8895 C C . THR H 1 73 ? 21.392 -65.525 59.222 1.00 39.38 70 THR H C 1
ATOM 8896 O O . THR H 1 73 ? 21.501 -66.315 58.279 1.00 40.11 70 THR H O 1
ATOM 8900 N N . SER H 1 74 ? 20.400 -64.638 59.269 1.00 37.21 71 SER H N 1
ATOM 8901 C CA . SER H 1 74 ? 19.303 -64.658 58.292 1.00 36.47 71 SER H CA 1
ATOM 8902 C C . SER H 1 74 ? 19.580 -64.002 56.922 1.00 35.54 71 SER H C 1
ATOM 8903 O O . SER H 1 74 ? 18.751 -64.031 56.028 1.00 32.53 71 SER H O 1
ATOM 8906 N N . GLY H 1 75 ? 20.784 -63.458 56.751 1.00 34.93 72 GLY H N 1
ATOM 8907 C CA . GLY H 1 75 ? 21.143 -62.758 55.525 1.00 34.15 72 GLY H CA 1
ATOM 8908 C C . GLY H 1 75 ? 22.537 -62.196 55.648 1.00 33.75 72 GLY H C 1
ATOM 8909 O O . GLY H 1 75 ? 23.090 -62.175 56.736 1.00 32.86 72 GLY H O 1
ATOM 8910 N N . PRO H 1 76 ? 23.099 -61.669 54.569 1.00 33.55 73 PRO H N 1
ATOM 8911 C CA . PRO H 1 76 ? 24.434 -61.100 54.657 1.00 33.63 73 PRO H CA 1
ATOM 8912 C C . PRO H 1 76 ? 24.445 -59.907 55.568 1.00 32.53 73 PRO H C 1
ATOM 8913 O O . PRO H 1 76 ? 23.398 -59.253 55.786 1.00 31.18 73 PRO H O 1
ATOM 8917 N N . VAL H 1 77 ? 25.626 -59.691 56.131 1.00 32.15 74 VAL H N 1
ATOM 8918 C CA . VAL H 1 77 ? 26.018 -58.470 56.838 1.00 32.14 74 VAL H CA 1
ATOM 8919 C C . VAL H 1 77 ? 27.043 -57.741 56.000 1.00 32.16 74 VAL H C 1
ATOM 8920 O O . VAL H 1 77 ? 27.619 -58.349 55.148 1.00 31.61 74 VAL H O 1
ATOM 8924 N N . PHE H 1 78 ? 27.238 -56.442 56.205 1.00 32.73 75 PHE H N 1
ATOM 8925 C CA . PHE H 1 78 ? 28.474 -55.793 55.764 1.00 33.89 75 PHE H CA 1
ATOM 8926 C C . PHE H 1 78 ? 29.316 -55.463 56.980 1.00 34.97 75 PHE H C 1
ATOM 8927 O O . PHE H 1 78 ? 29.064 -54.499 57.729 1.00 36.71 75 PHE H O 1
ATOM 8935 N N . ALA H 1 79 ? 30.319 -56.289 57.161 1.00 36.40 76 ALA H N 1
ATOM 8936 C CA . ALA H 1 79 ? 31.223 -56.218 58.269 1.00 37.19 76 ALA H CA 1
ATOM 8937 C C . ALA H 1 79 ? 32.352 -55.328 57.902 1.00 37.66 76 ALA H C 1
ATOM 8938 O O . ALA H 1 79 ? 32.901 -55.444 56.811 1.00 40.00 76 ALA H O 1
ATOM 8940 N N . MET H 1 80 ? 32.756 -54.482 58.819 1.00 37.34 77 MET H N 1
ATOM 8941 C CA . MET H 1 80 ? 33.755 -53.487 58.546 1.00 36.79 77 MET H CA 1
ATOM 8942 C C . MET H 1 80 ? 34.725 -53.310 59.715 1.00 37.31 77 MET H C 1
ATOM 8943 O O . MET H 1 80 ? 34.472 -53.747 60.855 1.00 38.29 77 MET H O 1
ATOM 8948 N N . VAL H 1 81 ? 35.819 -52.611 59.445 1.00 36.57 78 VAL H N 1
ATOM 8949 C CA . VAL H 1 81 ? 36.687 -52.109 60.498 1.00 35.55 78 VAL H CA 1
ATOM 8950 C C . VAL H 1 81 ? 37.046 -50.653 60.199 1.00 35.15 78 VAL H C 1
ATOM 8951 O O . VAL H 1 81 ? 37.415 -50.297 59.085 1.00 35.90 78 VAL H O 1
ATOM 8955 N N . TRP H 1 82 ? 36.950 -49.825 61.202 1.00 35.21 79 TRP H N 1
ATOM 8956 C CA . TRP H 1 82 ? 37.161 -48.412 61.076 1.00 35.65 79 TRP H CA 1
ATOM 8957 C C . TRP H 1 82 ? 38.218 -47.976 62.098 1.00 35.78 79 TRP H C 1
ATOM 8958 O O . TRP H 1 82 ? 38.260 -48.475 63.161 1.00 36.38 79 TRP H O 1
ATOM 8969 N N . GLU H 1 83 ? 39.057 -47.027 61.743 1.00 37.32 80 GLU H N 1
ATOM 8970 C CA . GLU H 1 83 ? 40.139 -46.530 62.557 1.00 37.88 80 GLU H CA 1
ATOM 8971 C C . GLU H 1 83 ? 39.938 -45.000 62.707 1.00 38.72 80 GLU H C 1
ATOM 8972 O O . GLU H 1 83 ? 39.388 -44.354 61.820 1.00 38.39 80 GLU H O 1
ATOM 8978 N N . GLY H 1 84 ? 40.388 -44.460 63.836 1.00 38.43 81 GLY H N 1
ATOM 8979 C CA . GLY H 1 84 ? 40.391 -43.045 64.092 1.00 39.77 81 GLY H CA 1
ATOM 8980 C C . GLY H 1 84 ? 40.583 -42.826 65.577 1.00 39.68 81 GLY H C 1
ATOM 8981 O O . GLY H 1 84 ? 40.564 -43.798 66.337 1.00 40.25 81 GLY H O 1
ATOM 8982 N N . ALA H 1 85 ? 40.761 -41.570 65.985 1.00 39.48 82 ALA H N 1
ATOM 8983 C CA . ALA H 1 85 ? 40.951 -41.212 67.408 1.00 39.36 82 ALA H CA 1
ATOM 8984 C C . ALA H 1 85 ? 39.692 -41.539 68.168 1.00 38.64 82 ALA H C 1
ATOM 8985 O O . ALA H 1 85 ? 38.647 -41.034 67.805 1.00 37.85 82 ALA H O 1
ATOM 8987 N N . ASP H 1 86 ? 39.804 -42.437 69.156 1.00 38.75 83 ASP H N 1
ATOM 8988 C CA . ASP H 1 86 ? 38.680 -42.909 69.976 1.00 38.97 83 ASP H CA 1
ATOM 8989 C C . ASP H 1 86 ? 37.555 -43.526 69.164 1.00 38.01 83 ASP H C 1
ATOM 8990 O O . ASP H 1 86 ? 36.405 -43.496 69.589 1.00 37.72 83 ASP H O 1
ATOM 8995 N N . ALA H 1 87 ? 37.904 -44.110 68.026 1.00 36.93 84 ALA H N 1
ATOM 8996 C CA . ALA H 1 87 ? 36.941 -44.719 67.104 1.00 36.68 84 ALA H CA 1
ATOM 8997 C C . ALA H 1 87 ? 35.862 -45.519 67.795 1.00 36.57 84 ALA H C 1
ATOM 8998 O O . ALA H 1 87 ? 34.697 -45.430 67.435 1.00 35.68 84 ALA H O 1
ATOM 9000 N N . THR H 1 88 ? 36.267 -46.331 68.767 1.00 37.13 85 THR H N 1
ATOM 9001 C CA . THR H 1 88 ? 35.376 -47.330 69.341 1.00 37.55 85 THR H CA 1
ATOM 9002 C C . THR H 1 88 ? 34.228 -46.663 70.064 1.00 37.71 85 THR H C 1
ATOM 9003 O O . THR H 1 88 ? 33.057 -47.088 69.941 1.00 38.15 85 THR H O 1
ATOM 9007 N N A ARG H 1 89 ? 34.542 -45.612 70.811 0.50 37.79 86 ARG H N 1
ATOM 9008 N N B ARG H 1 89 ? 34.544 -45.612 70.806 0.50 37.46 86 ARG H N 1
ATOM 9009 C CA A ARG H 1 89 ? 33.515 -44.843 71.524 0.50 37.97 86 ARG H CA 1
ATOM 9010 C CA B ARG H 1 89 ? 33.513 -44.852 71.513 0.50 37.38 86 ARG H CA 1
ATOM 9011 C C A ARG H 1 89 ? 32.715 -4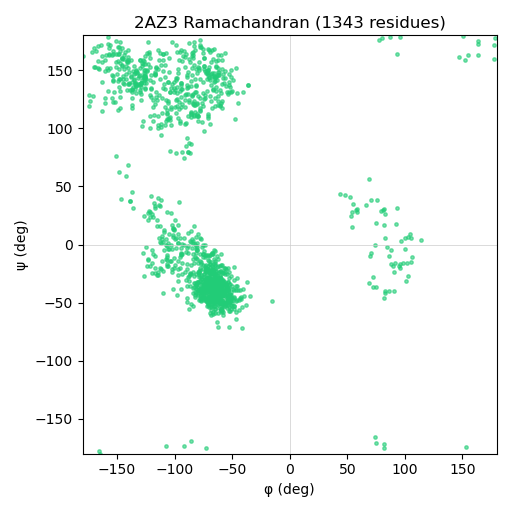4.015 70.517 0.50 37.73 86 ARG H C 1
ATOM 9012 C C B ARG H 1 89 ? 32.714 -44.020 70.510 0.50 37.40 86 ARG H C 1
ATOM 9013 O O A ARG H 1 89 ? 31.483 -44.032 70.521 0.50 38.06 86 ARG H O 1
ATOM 9014 O O B ARG H 1 89 ? 31.482 -44.030 70.518 0.50 37.75 86 ARG H O 1
ATOM 9029 N N . GLN H 1 90 ? 33.425 -43.294 69.658 1.00 37.73 87 GLN H N 1
ATOM 9030 C CA . GLN H 1 90 ? 32.798 -42.477 68.625 1.00 36.82 87 GLN H CA 1
ATOM 9031 C C . GLN H 1 90 ? 31.779 -43.300 67.846 1.00 35.73 87 GLN H C 1
ATOM 9032 O O . GLN H 1 90 ? 30.672 -42.836 67.612 1.00 34.27 87 GLN H O 1
ATOM 9038 N N . VAL H 1 91 ? 32.117 -44.537 67.478 1.00 35.70 88 VAL H N 1
ATOM 9039 C CA . VAL H 1 91 ? 31.162 -45.310 66.703 1.00 36.31 88 VAL H CA 1
ATOM 9040 C C . VAL H 1 91 ? 29.983 -45.601 67.576 1.00 37.55 88 VAL H C 1
ATOM 9041 O O . VAL H 1 91 ? 28.870 -45.421 67.159 1.00 39.23 88 VAL H O 1
ATOM 9045 N N . ARG H 1 92 ? 30.216 -46.006 68.814 1.00 39.21 89 ARG H N 1
ATOM 9046 C CA . ARG H 1 92 ? 29.132 -46.199 69.783 1.00 39.75 89 ARG H CA 1
ATOM 9047 C C . ARG H 1 92 ? 28.138 -45.052 69.940 1.00 39.00 89 ARG H C 1
ATOM 9048 O O . ARG H 1 92 ? 26.905 -45.260 69.836 1.00 38.42 89 ARG H O 1
ATOM 9056 N N . GLN H 1 93 ? 28.661 -43.856 70.190 1.00 38.11 90 GLN H N 1
ATOM 9057 C CA . GLN H 1 93 ? 27.857 -42.646 70.207 1.00 38.27 90 GLN H CA 1
ATOM 9058 C C . GLN H 1 93 ? 27.026 -42.500 68.918 1.00 38.04 90 GLN H C 1
ATOM 9059 O O . GLN H 1 93 ? 25.839 -42.170 68.995 1.00 37.96 90 GLN H O 1
ATOM 9065 N N . LEU H 1 94 ? 27.624 -42.763 67.748 1.00 37.18 91 LEU H N 1
ATOM 9066 C CA . LEU H 1 94 ? 26.921 -42.535 66.468 1.00 37.25 91 LEU H CA 1
ATOM 9067 C C . LEU H 1 94 ? 25.698 -43.458 66.339 1.00 37.58 91 LEU H C 1
ATOM 9068 O O . LEU H 1 94 ? 24.629 -42.996 65.884 1.00 36.85 91 LEU H O 1
ATOM 9073 N N . MET H 1 95 ? 25.879 -44.737 66.740 1.00 37.12 92 MET H N 1
ATOM 9074 C CA . MET H 1 95 ? 24.841 -45.771 66.725 1.00 38.43 92 MET H CA 1
ATOM 9075 C C . MET H 1 95 ? 23.595 -45.548 67.614 1.00 38.22 92 MET H C 1
ATOM 9076 O O . MET H 1 95 ? 22.498 -45.975 67.262 1.00 36.44 92 MET H O 1
ATOM 9081 N N . GLY H 1 96 ? 23.790 -44.915 68.773 1.00 38.23 93 GLY H N 1
ATOM 9082 C CA . GLY H 1 96 ? 22.758 -44.829 69.809 1.00 38.46 93 GLY H CA 1
ATOM 9083 C C . GLY H 1 96 ? 22.509 -46.064 70.692 1.00 38.45 93 GLY H C 1
ATOM 9084 O O . GLY H 1 96 ? 23.078 -47.134 70.475 1.00 36.86 93 GLY H O 1
ATOM 9085 N N . ALA H 1 97 ? 21.621 -45.910 71.681 1.00 39.75 94 ALA H N 1
ATOM 9086 C CA . ALA H 1 97 ? 21.139 -47.061 72.489 1.00 40.60 94 ALA H CA 1
ATOM 9087 C C . ALA H 1 97 ? 20.733 -48.303 71.670 1.00 40.82 94 ALA H C 1
ATOM 9088 O O . ALA H 1 97 ? 20.243 -48.231 70.507 1.00 40.35 94 ALA H O 1
ATOM 9090 N N . THR H 1 98 ? 20.888 -49.420 72.354 1.00 41.15 95 THR H N 1
ATOM 9091 C CA . THR H 1 98 ? 20.901 -50.740 71.781 1.00 41.72 95 THR H CA 1
ATOM 9092 C C . THR H 1 98 ? 19.569 -50.958 71.249 1.00 41.36 95 THR H C 1
ATOM 9093 O O . THR H 1 98 ? 19.420 -51.493 70.159 1.00 40.84 95 THR H O 1
ATOM 9097 N N . ASP H 1 99 ? 18.613 -50.592 72.097 1.00 41.52 96 ASP H N 1
ATOM 9098 C CA . ASP H 1 99 ? 17.181 -50.627 71.829 1.00 41.56 96 ASP H CA 1
ATOM 9099 C C . ASP H 1 99 ? 16.958 -49.338 71.078 1.00 40.71 96 ASP H C 1
ATOM 9100 O O . ASP H 1 99 ? 17.175 -48.295 71.628 1.00 41.78 96 ASP H O 1
ATOM 9105 N N . ALA H 1 100 ? 16.590 -49.413 69.812 1.00 40.64 97 ALA H N 1
ATOM 9106 C CA . ALA H 1 100 ? 16.496 -48.241 68.938 1.00 40.13 97 ALA H CA 1
ATOM 9107 C C . ALA H 1 100 ? 15.262 -47.379 69.209 1.00 39.84 97 ALA H C 1
ATOM 9108 O O . ALA H 1 100 ? 15.213 -46.183 68.867 1.00 39.50 97 ALA H O 1
ATOM 9110 N N . GLN H 1 101 ? 14.275 -47.999 69.845 1.00 39.80 98 GLN H N 1
ATOM 9111 C CA . GLN H 1 101 ? 13.114 -47.312 70.376 1.00 39.10 98 GLN H CA 1
ATOM 9112 C C . GLN H 1 101 ? 13.533 -46.241 71.378 1.00 38.93 98 GLN H C 1
ATOM 9113 O O . GLN H 1 101 ? 12.823 -45.273 71.620 1.00 38.14 98 GLN H O 1
ATOM 9119 N N . ASP H 1 102 ? 14.700 -46.426 71.967 1.00 39.67 99 ASP H N 1
ATOM 9120 C CA . ASP H 1 102 ? 15.225 -45.482 72.960 1.00 40.93 99 ASP H CA 1
ATOM 9121 C C . ASP H 1 102 ? 16.383 -44.639 72.400 1.00 40.00 99 ASP H C 1
ATOM 9122 O O . ASP H 1 102 ? 16.848 -43.707 73.021 1.00 38.93 99 ASP H O 1
ATOM 9127 N N . ALA H 1 103 ? 16.859 -44.985 71.218 1.00 39.80 100 ALA H N 1
ATOM 9128 C CA . ALA H 1 103 ? 18.017 -44.306 70.659 1.00 39.37 100 ALA H CA 1
ATOM 9129 C C . ALA H 1 103 ? 17.554 -42.944 70.321 1.00 39.20 100 ALA H C 1
ATOM 9130 O O . ALA H 1 103 ? 16.417 -42.757 69.956 1.00 38.65 100 ALA H O 1
ATOM 9132 N N . ALA H 1 104 ? 18.443 -41.988 70.508 1.00 38.96 101 ALA H N 1
ATOM 9133 C CA . ALA H 1 104 ? 18.118 -40.602 70.298 1.00 39.12 101 ALA H CA 1
ATOM 9134 C C . ALA H 1 104 ? 18.148 -40.363 68.787 1.00 39.43 101 ALA H C 1
ATOM 9135 O O . ALA H 1 104 ? 19.002 -40.929 68.088 1.00 39.46 101 ALA H O 1
ATOM 9137 N N . PRO H 1 105 ? 17.240 -39.538 68.281 1.00 38.82 102 PRO H N 1
ATOM 9138 C CA . PRO H 1 105 ? 17.244 -39.165 66.876 1.00 39.41 102 PRO H CA 1
ATOM 9139 C C . PRO H 1 105 ? 18.531 -38.425 66.570 1.00 38.75 102 PRO H C 1
ATOM 9140 O O . PRO H 1 105 ? 19.085 -37.868 67.512 1.00 39.56 102 PRO H O 1
ATOM 9144 N N . GLY H 1 106 ? 19.011 -38.480 65.330 1.00 37.83 103 GLY H N 1
ATOM 9145 C CA . GLY H 1 106 ? 20.371 -38.066 64.980 1.00 36.93 103 GLY H CA 1
ATOM 9146 C C . GLY H 1 106 ? 21.388 -39.194 65.072 1.00 36.57 103 GLY H C 1
ATOM 9147 O O . GLY H 1 106 ? 22.449 -39.125 64.455 1.00 36.72 103 GLY H O 1
ATOM 9148 N N . THR H 1 107 ? 21.039 -40.256 65.795 1.00 35.46 104 THR H N 1
ATOM 9149 C CA . THR H 1 107 ? 21.812 -41.499 65.806 1.00 34.97 104 THR H CA 1
ATOM 9150 C C . THR H 1 107 ? 21.309 -42.454 64.737 1.00 34.89 104 THR H C 1
ATOM 9151 O O . THR H 1 107 ? 20.214 -42.326 64.268 1.00 34.84 104 THR H O 1
ATOM 9155 N N . ILE H 1 108 ? 22.142 -43.421 64.395 1.00 35.43 105 ILE H N 1
ATOM 9156 C CA . ILE H 1 108 ? 21.822 -44.468 63.420 1.00 35.96 105 ILE H CA 1
ATOM 9157 C C . ILE H 1 108 ? 20.563 -45.265 63.819 1.00 35.56 105 ILE H C 1
ATOM 9158 O O . ILE H 1 108 ? 19.563 -45.302 63.076 1.00 35.17 105 ILE H O 1
ATOM 9163 N N . ARG H 1 109 ? 20.617 -45.900 64.971 1.00 35.39 106 ARG H N 1
ATOM 9164 C CA . ARG H 1 109 ? 19.460 -46.621 65.474 1.00 35.94 106 ARG H CA 1
ATOM 9165 C C . ARG H 1 109 ? 18.265 -45.714 65.661 1.00 35.62 106 ARG H C 1
ATOM 9166 O O . ARG H 1 109 ? 17.144 -46.117 65.421 1.00 36.15 106 ARG H O 1
ATOM 9174 N N . GLY H 1 110 ? 18.480 -44.498 66.120 1.00 36.45 107 GLY H N 1
ATOM 9175 C CA . GLY H 1 110 ? 17.370 -43.602 66.432 1.00 37.19 107 GLY H CA 1
ATOM 9176 C C . GLY H 1 110 ? 16.633 -43.035 65.226 1.00 37.87 107 GLY H C 1
ATOM 9177 O O . GLY H 1 110 ? 15.423 -42.759 65.285 1.00 39.01 107 GLY H O 1
ATOM 9178 N N . ASP H 1 111 ? 17.374 -42.863 64.144 1.00 38.26 108 ASP H N 1
ATOM 9179 C CA . ASP H 1 111 ? 16.872 -42.370 62.860 1.00 39.04 108 ASP H CA 1
ATOM 9180 C C . ASP H 1 111 ? 16.221 -43.507 62.012 1.00 39.11 108 ASP H C 1
ATOM 9181 O O . ASP H 1 111 ? 15.292 -43.288 61.253 1.00 38.82 108 ASP H O 1
ATOM 9186 N N . TYR H 1 112 ? 16.728 -44.719 62.114 1.00 39.01 109 TYR H N 1
ATOM 9187 C CA . TYR H 1 112 ? 16.302 -45.776 61.210 1.00 40.51 109 TYR H CA 1
ATOM 9188 C C . TYR H 1 112 ? 15.504 -46.910 61.877 1.00 40.35 109 TYR H C 1
ATOM 9189 O O . TYR H 1 112 ? 14.783 -47.667 61.203 1.00 39.93 109 TYR H O 1
ATOM 9198 N N . GLY H 1 113 ? 15.663 -47.015 63.196 1.00 39.78 110 GLY H N 1
ATOM 9199 C CA . GLY H 1 113 ? 15.408 -48.239 63.914 1.00 39.18 110 GLY H CA 1
ATOM 9200 C C . GLY H 1 113 ? 14.131 -48.061 64.657 1.00 38.24 110 GLY H C 1
ATOM 9201 O O . GLY H 1 113 ? 13.857 -47.020 65.203 1.00 37.67 110 GLY H O 1
ATOM 9202 N N . ASN H 1 114 ? 13.337 -49.101 64.664 1.00 39.29 111 ASN H N 1
ATOM 9203 C CA . ASN H 1 114 ? 12.236 -49.168 65.590 1.00 39.57 111 ASN H CA 1
ATOM 9204 C C . ASN H 1 114 ? 12.055 -50.523 66.254 1.00 40.04 111 ASN H C 1
ATOM 9205 O O . ASN H 1 114 ? 10.926 -50.973 66.371 1.00 39.64 111 ASN H O 1
ATOM 9210 N N . ASP H 1 115 ? 13.147 -51.135 66.724 1.00 40.46 112 ASP H N 1
ATOM 9211 C CA . ASP H 1 115 ? 13.112 -52.505 67.278 1.00 41.84 112 ASP H CA 1
ATOM 9212 C C . ASP H 1 115 ? 14.407 -52.779 68.007 1.00 41.74 112 ASP H C 1
ATOM 9213 O O . ASP H 1 115 ? 15.446 -52.191 67.662 1.00 41.99 112 ASP H O 1
ATOM 9218 N N . LEU H 1 116 ? 14.380 -53.651 69.011 1.00 41.47 113 LEU H N 1
ATOM 9219 C CA . LEU H 1 116 ? 15.608 -53.916 69.778 1.00 41.95 113 LEU H CA 1
ATOM 9220 C C . LEU H 1 116 ? 16.409 -55.033 69.155 1.00 41.15 113 LEU H C 1
ATOM 9221 O O . LEU H 1 116 ? 17.648 -54.983 69.161 1.00 42.13 113 LEU H O 1
ATOM 9226 N N . GLY H 1 117 ? 15.717 -56.022 68.599 1.00 39.99 114 GLY H N 1
ATOM 9227 C CA . GLY H 1 117 ? 16.369 -57.138 67.947 1.00 39.37 114 GLY H CA 1
ATOM 9228 C C . GLY H 1 117 ? 16.887 -56.745 66.562 1.00 38.18 114 GLY H C 1
ATOM 9229 O O . GLY H 1 117 ? 17.996 -57.144 66.171 1.00 37.52 114 GLY H O 1
ATOM 9230 N N . HIS H 1 118 ? 16.084 -55.961 65.831 1.00 36.89 115 HIS H N 1
ATOM 9231 C CA . HIS H 1 118 ? 16.419 -55.507 64.451 1.00 35.04 115 HIS H CA 1
ATOM 9232 C C . HIS H 1 118 ? 16.837 -54.091 64.539 1.00 34.09 115 HIS H C 1
ATOM 9233 O O . HIS H 1 118 ? 16.030 -53.165 64.311 1.00 32.50 115 HIS H O 1
ATOM 9240 N N . ASN H 1 119 ? 18.096 -53.935 64.925 1.00 33.11 116 ASN H N 1
ATOM 9241 C CA . ASN H 1 119 ? 18.638 -52.654 65.349 1.00 33.75 116 ASN H CA 1
ATOM 9242 C C . ASN H 1 119 ? 19.867 -52.343 64.571 1.00 34.00 116 ASN H C 1
ATOM 9243 O O . ASN H 1 119 ? 20.691 -51.627 65.072 1.00 35.08 116 ASN H O 1
ATOM 9248 N N . LEU H 1 120 ? 19.983 -52.914 63.374 1.00 35.09 117 LEU H N 1
ATOM 9249 C CA . LEU H 1 120 ? 20.692 -52.331 62.216 1.00 35.98 117 LEU H CA 1
ATOM 9250 C C . LEU H 1 120 ? 22.208 -52.492 62.130 1.00 36.29 117 LEU H C 1
ATOM 9251 O O . LEU H 1 120 ? 22.775 -52.686 61.056 1.00 37.03 117 LEU H O 1
ATOM 9256 N N . ILE H 1 121 ? 22.884 -52.364 63.247 1.00 36.15 118 ILE H N 1
ATOM 9257 C CA . ILE H 1 121 ? 24.305 -52.129 63.211 1.00 35.24 118 ILE H CA 1
ATOM 9258 C C . ILE H 1 121 ? 24.846 -52.675 64.536 1.00 35.53 118 ILE H C 1
ATOM 9259 O O . ILE H 1 121 ? 24.167 -52.657 65.551 1.00 35.53 118 ILE H O 1
ATOM 9264 N N . HIS H 1 122 ? 26.053 -53.214 64.496 1.00 35.36 119 HIS H N 1
ATOM 9265 C CA . HIS H 1 122 ? 26.769 -53.547 65.688 1.00 34.58 119 HIS H CA 1
ATOM 9266 C C . HIS H 1 122 ? 28.063 -52.850 65.549 1.00 33.58 119 HIS H C 1
ATOM 9267 O O . HIS H 1 122 ? 28.600 -52.763 64.466 1.00 32.15 119 HIS H O 1
ATOM 9274 N N . GLY H 1 123 ? 28.530 -52.361 66.674 1.00 32.55 120 GLY H N 1
ATOM 9275 C CA . GLY H 1 123 ? 29.846 -51.812 66.790 1.00 33.61 120 GLY H CA 1
ATOM 9276 C C . GLY H 1 123 ? 30.447 -52.210 68.104 1.00 33.45 120 GLY H C 1
ATOM 9277 O O . GLY H 1 123 ? 29.696 -52.417 69.074 1.00 30.97 120 GLY H O 1
ATOM 9278 N N . SER H 1 124 ? 31.782 -52.296 68.131 1.00 33.83 121 SER H N 1
ATOM 9279 C CA . SER H 1 124 ? 32.476 -52.850 69.298 1.00 35.60 121 SER H CA 1
ATOM 9280 C C . SER H 1 124 ? 32.229 -51.956 70.494 1.00 36.59 121 SER H C 1
ATOM 9281 O O . SER H 1 124 ? 32.327 -50.748 70.408 1.00 36.87 121 SER H O 1
ATOM 9284 N N . ASP H 1 125 ? 31.929 -52.567 71.615 1.00 38.30 122 ASP H N 1
ATOM 9285 C CA . ASP H 1 125 ? 31.685 -51.840 72.870 1.00 40.15 122 ASP H CA 1
ATOM 9286 C C . ASP H 1 125 ? 32.999 -51.471 73.528 1.00 41.20 122 ASP H C 1
ATOM 9287 O O . ASP H 1 125 ? 33.808 -52.317 73.817 1.00 43.73 122 ASP H O 1
ATOM 9292 N N . HIS H 1 126 ? 33.226 -50.200 73.733 1.00 43.09 123 HIS H N 1
ATOM 9293 C CA . HIS H 1 126 ? 34.451 -49.712 74.369 1.00 44.99 123 HIS H CA 1
ATOM 9294 C C . HIS H 1 126 ? 34.508 -49.804 75.894 1.00 46.18 123 HIS H C 1
ATOM 9295 O O . HIS H 1 126 ? 35.398 -49.191 76.484 1.00 46.30 123 HIS H O 1
ATOM 9302 N N . GLU H 1 127 ? 33.547 -50.483 76.526 1.00 47.77 124 GLU H N 1
ATOM 9303 C CA . GLU H 1 127 ? 33.535 -50.649 77.994 1.00 49.35 124 GLU H CA 1
ATOM 9304 C C . GLU H 1 127 ? 33.771 -52.109 78.292 1.00 49.49 124 GLU H C 1
ATOM 9305 O O . GLU H 1 127 ? 33.554 -52.571 79.388 1.00 50.04 124 GLU H O 1
ATOM 9311 N N . ASP H 1 128 ? 34.247 -52.801 77.273 1.00 49.78 125 ASP H N 1
ATOM 9312 C CA . ASP H 1 128 ? 34.660 -54.178 77.344 1.00 49.82 125 ASP H CA 1
ATOM 9313 C C . ASP H 1 128 ? 36.075 -54.153 76.744 1.00 50.21 125 ASP H C 1
ATOM 9314 O O . ASP H 1 128 ? 36.222 -54.022 75.519 1.00 49.27 125 ASP H O 1
ATOM 9319 N N . GLU H 1 129 ? 37.103 -54.207 77.609 1.00 50.91 126 GLU H N 1
ATOM 9320 C CA . GLU H 1 129 ? 38.513 -53.988 77.199 1.00 51.64 126 GLU H CA 1
ATOM 9321 C C . GLU H 1 129 ? 38.927 -55.066 76.205 1.00 51.11 126 GLU H C 1
ATOM 9322 O O . GLU H 1 129 ? 38.836 -56.257 76.519 1.00 51.35 126 GLU H O 1
ATOM 9328 N N . GLY H 1 130 ? 39.309 -54.645 74.996 1.00 49.62 127 GLY H N 1
ATOM 9329 C CA . GLY H 1 130 ? 39.725 -55.555 73.938 1.00 49.35 127 GLY H CA 1
ATOM 9330 C C . GLY H 1 130 ? 38.652 -56.367 73.201 1.00 48.77 127 GLY H C 1
ATOM 9331 O O . GLY H 1 130 ? 38.972 -57.362 72.597 1.00 48.96 127 GLY H O 1
ATOM 9332 N N . ALA H 1 131 ? 37.388 -55.963 73.277 1.00 48.21 128 ALA H N 1
ATOM 9333 C CA . ALA H 1 131 ? 36.332 -56.547 72.467 1.00 47.78 128 ALA H CA 1
ATOM 9334 C C . ALA H 1 131 ? 36.486 -56.022 71.045 1.00 47.29 128 ALA H C 1
ATOM 9335 O O . ALA H 1 131 ? 36.042 -56.668 70.103 1.00 47.96 128 ALA H O 1
ATOM 9337 N N . ASN H 1 132 ? 37.106 -54.851 70.903 1.00 46.42 129 ASN H N 1
ATOM 9338 C CA . ASN H 1 132 ? 37.439 -54.284 69.597 1.00 45.78 129 ASN H CA 1
ATOM 9339 C C . ASN H 1 132 ? 38.523 -55.070 68.888 1.00 45.82 129 ASN H C 1
ATOM 9340 O O . ASN H 1 132 ? 38.365 -55.380 67.706 1.00 44.02 129 ASN H O 1
ATOM 9345 N N . GLU H 1 133 ? 39.598 -55.427 69.598 1.00 46.33 130 GLU H N 1
ATOM 9346 C CA . GLU H 1 133 ? 40.648 -56.256 68.978 1.00 47.26 130 GLU H CA 1
ATOM 9347 C C . GLU H 1 133 ? 40.224 -57.740 68.889 1.00 46.53 130 GLU H C 1
ATOM 9348 O O . GLU H 1 133 ? 40.699 -58.470 68.023 1.00 46.93 130 GLU H O 1
ATOM 9354 N N . ARG H 1 134 ? 39.340 -58.176 69.778 1.00 45.65 131 ARG H N 1
ATOM 9355 C CA . ARG H 1 134 ? 38.774 -59.528 69.717 1.00 45.96 131 ARG H CA 1
ATOM 9356 C C . ARG H 1 134 ? 37.945 -59.670 68.462 1.00 44.53 131 ARG H C 1
ATOM 9357 O O . ARG H 1 134 ? 38.237 -60.490 67.632 1.00 44.13 131 ARG H O 1
ATOM 9365 N N . GLU H 1 135 ? 36.933 -58.821 68.325 1.00 44.41 132 GLU H N 1
ATOM 9366 C CA . GLU H 1 135 ? 35.931 -58.924 67.247 1.00 44.30 132 GLU H CA 1
ATOM 9367 C C . GLU H 1 135 ? 36.550 -58.792 65.842 1.00 43.91 132 GLU H C 1
ATOM 9368 O O . GLU H 1 135 ? 36.185 -59.531 64.895 1.00 42.03 132 GLU H O 1
ATOM 9374 N N . ILE H 1 136 ? 37.494 -57.854 65.725 1.00 43.77 133 ILE H N 1
ATOM 9375 C CA . ILE H 1 136 ? 38.201 -57.631 64.471 1.00 44.57 133 ILE H CA 1
ATOM 9376 C C . ILE H 1 136 ? 38.990 -58.891 64.094 1.00 45.05 133 ILE H C 1
ATOM 9377 O O . ILE H 1 136 ? 39.058 -59.243 62.915 1.00 45.07 133 ILE H O 1
ATOM 9382 N N . ALA H 1 137 ? 39.568 -59.561 65.093 1.00 45.16 134 ALA H N 1
ATOM 9383 C CA . ALA H 1 137 ? 40.344 -60.791 64.885 1.00 45.12 134 ALA H CA 1
ATOM 9384 C C . ALA H 1 137 ? 39.460 -61.980 64.506 1.00 45.00 134 ALA H C 1
ATOM 9385 O O . ALA H 1 137 ? 39.916 -62.942 63.836 1.00 43.84 134 ALA H O 1
ATOM 9387 N N . LEU H 1 138 ? 38.210 -61.917 64.941 1.00 44.30 135 LEU H N 1
ATOM 9388 C CA . LEU H 1 138 ? 37.224 -62.917 64.552 1.00 45.84 135 LEU H CA 1
ATOM 9389 C C . LEU H 1 138 ? 36.774 -62.796 63.069 1.00 46.01 135 LEU H C 1
ATOM 9390 O O . LEU H 1 138 ? 36.840 -63.753 62.289 1.00 47.44 135 LEU H O 1
ATOM 9395 N N . PHE H 1 139 ? 36.346 -61.610 62.684 1.00 45.35 136 PHE H N 1
ATOM 9396 C CA . PHE H 1 139 ? 35.583 -61.446 61.467 1.00 44.87 136 PHE H CA 1
ATOM 9397 C C . PHE H 1 139 ? 36.481 -61.218 60.323 1.00 45.25 136 PHE H C 1
ATOM 9398 O O . PHE H 1 139 ? 36.068 -61.333 59.196 1.00 45.65 136 PHE H O 1
ATOM 9406 N N . PHE H 1 140 ? 37.715 -60.857 60.631 1.00 46.15 137 PHE H N 1
ATOM 9407 C CA . PHE H 1 140 ? 38.661 -60.499 59.626 1.00 46.91 137 PHE H CA 1
ATOM 9408 C C . PHE H 1 140 ? 39.979 -61.255 59.813 1.00 48.67 137 PHE H C 1
ATOM 9409 O O . PHE H 1 140 ? 40.276 -61.776 60.878 1.00 48.04 137 PHE H O 1
ATOM 9417 N N . ASP H 1 141 ? 40.724 -61.334 58.715 1.00 51.40 138 ASP H N 1
ATOM 9418 C CA . ASP H 1 141 ? 42.163 -61.543 58.718 1.00 53.73 138 ASP H CA 1
ATOM 9419 C C . ASP H 1 141 ? 42.862 -60.261 58.268 1.00 54.51 138 ASP H C 1
ATOM 9420 O O . ASP H 1 141 ? 42.231 -59.378 57.715 1.00 55.06 138 ASP H O 1
ATOM 9425 N N . ASP H 1 142 ? 44.163 -60.154 58.523 1.00 55.84 139 ASP H N 1
ATOM 9426 C CA . ASP H 1 142 ? 44.968 -58.999 58.066 1.00 56.54 139 ASP H CA 1
ATOM 9427 C C . ASP H 1 142 ? 45.022 -58.849 56.554 1.00 56.78 139 ASP H C 1
ATOM 9428 O O . ASP H 1 142 ? 45.187 -57.726 56.023 1.00 56.80 139 ASP H O 1
ATOM 9433 N N . ASP H 1 143 ? 44.926 -59.994 55.877 1.00 56.53 140 ASP H N 1
ATOM 9434 C CA . ASP H 1 143 ? 44.765 -60.045 54.437 1.00 56.05 140 ASP H CA 1
ATOM 9435 C C . ASP H 1 143 ? 43.746 -59.021 53.940 1.00 54.67 140 ASP H C 1
ATOM 9436 O O . ASP H 1 143 ? 43.949 -58.421 52.868 1.00 54.57 140 ASP H O 1
ATOM 9441 N N . GLU H 1 144 ? 42.665 -58.856 54.725 1.00 52.60 141 GLU H N 1
ATOM 9442 C CA . GLU H 1 144 ? 41.470 -58.069 54.389 1.00 50.79 141 GLU H CA 1
ATOM 9443 C C . GLU H 1 144 ? 41.425 -56.700 55.099 1.00 49.62 141 GLU H C 1
ATOM 9444 O O . GLU H 1 144 ? 40.466 -55.957 54.945 1.00 49.44 141 GLU H O 1
ATOM 9450 N N . LEU H 1 145 ? 42.443 -56.410 55.914 1.00 48.34 142 LEU H N 1
ATOM 9451 C CA . LEU H 1 145 ? 42.723 -55.083 56.446 1.00 47.38 142 LEU H CA 1
ATOM 9452 C C . LEU H 1 145 ? 43.791 -54.377 55.618 1.00 47.38 142 LEU H C 1
ATOM 9453 O O . LEU H 1 145 ? 44.697 -55.001 55.042 1.00 48.17 142 LEU H O 1
ATOM 9458 N N . VAL H 1 146 ? 43.701 -53.056 55.604 1.00 45.97 143 VAL H N 1
ATOM 9459 C CA . VAL H 1 146 ? 44.551 -52.256 54.786 1.00 45.68 143 VAL H CA 1
ATOM 9460 C C . VAL H 1 146 ? 45.159 -51.194 55.671 1.00 45.37 143 VAL H C 1
ATOM 9461 O O . VAL H 1 146 ? 44.443 -50.449 56.321 1.00 43.77 143 VAL H O 1
ATOM 9465 N N . ASP H 1 147 ? 46.482 -51.112 55.700 1.00 45.54 144 ASP H N 1
ATOM 9466 C CA . ASP H 1 147 ? 47.098 -49.957 56.314 1.00 46.24 144 ASP H CA 1
ATOM 9467 C C . ASP H 1 147 ? 47.258 -49.000 55.139 1.00 45.54 144 ASP H C 1
ATOM 9468 O O . ASP H 1 147 ? 47.778 -49.371 54.108 1.00 45.00 144 ASP H O 1
ATOM 9473 N N . TRP H 1 148 ? 46.715 -47.800 55.272 1.00 45.03 145 TRP H N 1
ATOM 9474 C CA . TRP H 1 148 ? 46.922 -46.735 54.310 1.00 45.13 145 TRP H CA 1
ATOM 9475 C C . TRP H 1 148 ? 46.861 -45.426 55.018 1.00 47.01 145 TRP H C 1
ATOM 9476 O O . TRP H 1 148 ? 46.464 -45.359 56.185 1.00 46.86 145 TRP H O 1
ATOM 9487 N N . ASP H 1 149 ? 47.245 -44.389 54.289 1.00 48.70 146 ASP H N 1
ATOM 9488 C CA . ASP H 1 149 ? 47.255 -43.030 54.782 1.00 50.69 146 ASP H CA 1
ATOM 9489 C C . ASP H 1 149 ? 46.124 -42.290 54.109 1.00 51.38 146 ASP H C 1
ATOM 9490 O O . ASP H 1 149 ? 46.033 -42.243 52.875 1.00 50.31 146 ASP H O 1
ATOM 9495 N N . ARG H 1 150 ? 45.266 -41.717 54.944 1.00 52.12 147 ARG H N 1
ATOM 9496 C CA . ARG H 1 150 ? 44.150 -40.913 54.492 1.00 52.32 147 ARG H CA 1
ATOM 9497 C C . ARG H 1 150 ? 44.574 -39.469 54.613 1.00 52.65 147 ARG H C 1
ATOM 9498 O O . ARG H 1 150 ? 44.796 -38.977 55.741 1.00 52.63 147 ARG H O 1
ATOM 9506 N N . ASP H 1 151 ? 44.712 -38.792 53.464 1.00 51.77 148 ASP H N 1
ATOM 9507 C CA . ASP H 1 151 ? 45.259 -37.443 53.462 1.00 51.54 148 ASP H CA 1
ATOM 9508 C C . ASP H 1 151 ? 44.320 -36.409 54.092 1.00 49.89 148 ASP H C 1
ATOM 9509 O O . ASP H 1 151 ? 44.754 -35.400 54.614 1.00 49.47 148 ASP H O 1
ATOM 9514 N N . ALA H 1 152 ? 43.031 -36.697 54.125 1.00 48.57 149 ALA H N 1
ATOM 9515 C CA . ALA H 1 152 ? 42.121 -35.795 54.808 1.00 47.23 149 ALA H CA 1
ATOM 9516 C C . ALA H 1 152 ? 42.202 -35.901 56.334 1.00 46.78 149 ALA H C 1
ATOM 9517 O O . ALA H 1 152 ? 41.572 -35.114 57.016 1.00 46.83 149 ALA H O 1
ATOM 9519 N N . SER H 1 153 ? 42.933 -36.868 56.884 1.00 45.48 150 SER H N 1
ATOM 9520 C CA . SER H 1 153 ? 43.117 -36.929 58.321 1.00 44.55 150 SER H CA 1
ATOM 9521 C C . SER H 1 153 ? 43.995 -35.781 58.832 1.00 44.37 150 SER H C 1
ATOM 9522 O O . SER H 1 153 ? 43.891 -35.381 60.005 1.00 44.44 150 SER H O 1
ATOM 9525 N N . ALA H 1 154 ? 44.814 -35.206 57.959 1.00 43.27 151 ALA H N 1
ATOM 9526 C CA . ALA H 1 154 ? 45.475 -33.951 58.294 1.00 43.25 151 ALA H CA 1
ATOM 9527 C C . ALA H 1 154 ? 44.518 -32.740 58.490 1.00 43.19 151 ALA H C 1
ATOM 9528 O O . ALA H 1 154 ? 44.975 -31.630 58.802 1.00 43.53 151 ALA H O 1
ATOM 9530 N N . TRP H 1 155 ? 43.222 -32.893 58.244 1.00 41.95 152 TRP H N 1
ATOM 9531 C CA . TRP H 1 155 ? 42.277 -31.839 58.648 1.00 41.50 152 TRP H CA 1
ATOM 9532 C C . TRP H 1 155 ? 41.323 -32.306 59.717 1.00 40.94 152 TRP H C 1
ATOM 9533 O O . TRP H 1 155 ? 40.855 -31.526 60.485 1.00 40.21 152 TRP H O 1
ATOM 9544 N N . VAL H 1 156 ? 41.099 -33.596 59.821 1.00 41.79 153 VAL H N 1
ATOM 9545 C CA . VAL H 1 156 ? 40.264 -34.079 60.911 1.00 42.64 153 VAL H CA 1
ATOM 9546 C C . VAL H 1 156 ? 40.951 -33.914 62.263 1.00 43.13 153 VAL H C 1
ATOM 9547 O O . VAL H 1 156 ? 40.332 -33.576 63.230 1.00 43.66 153 VAL H O 1
ATOM 9551 N N . TYR H 1 157 ? 42.241 -34.194 62.296 1.00 44.37 154 TYR H N 1
ATOM 9552 C CA . TYR H 1 157 ? 43.049 -34.199 63.499 1.00 45.32 154 TYR H CA 1
ATOM 9553 C C . TYR H 1 157 ? 44.137 -33.133 63.441 1.00 46.17 154 TYR H C 1
ATOM 9554 O O . TYR H 1 157 ? 44.861 -33.014 62.452 1.00 47.23 154 TYR H O 1
ATOM 9563 N N . GLU H 1 158 ? 44.257 -32.344 64.490 1.00 46.81 155 GLU H N 1
ATOM 9564 C CA . GLU H 1 158 ? 45.443 -31.522 64.642 1.00 47.05 155 GLU H CA 1
ATOM 9565 C C . GLU H 1 158 ? 46.626 -32.468 64.815 1.00 47.53 155 GLU H C 1
ATOM 9566 O O . GLU H 1 158 ? 46.588 -33.356 65.682 1.00 47.99 155 GLU H O 1
ATOM 9568 N N . ASP I 1 8 ? 0.870 -52.484 65.144 1.00 47.74 5 ASP I N 1
ATOM 9569 C CA . ASP I 1 8 ? -0.606 -52.144 65.115 1.00 48.62 5 ASP I CA 1
ATOM 9570 C C . ASP I 1 8 ? -0.942 -50.714 65.597 1.00 47.83 5 ASP I C 1
ATOM 9571 O O . ASP I 1 8 ? -1.875 -50.062 65.060 1.00 48.87 5 ASP I O 1
ATOM 9576 N N . GLU I 1 9 ? -0.236 -50.246 66.636 1.00 46.14 6 GLU I N 1
ATOM 9577 C CA . GLU I 1 9 ? -0.496 -48.919 67.195 1.00 44.51 6 GLU I CA 1
ATOM 9578 C C . GLU I 1 9 ? -0.516 -47.846 66.114 1.00 42.60 6 GLU I C 1
ATOM 9579 O O . GLU I 1 9 ? 0.183 -47.978 65.124 1.00 41.38 6 GLU I O 1
ATOM 9585 N N . ARG I 1 10 ? -1.292 -46.786 66.321 1.00 41.09 7 ARG I N 1
ATOM 9586 C CA . ARG I 1 10 ? -1.473 -45.754 65.313 1.00 40.43 7 ARG I CA 1
ATOM 9587 C C . ARG I 1 10 ? -1.327 -44.402 65.940 1.00 39.00 7 ARG I C 1
ATOM 9588 O O . ARG I 1 10 ? -1.695 -44.203 67.081 1.00 39.53 7 ARG I O 1
ATOM 9596 N N . THR I 1 11 ? -0.845 -43.457 65.162 1.00 37.73 8 THR I N 1
ATOM 9597 C CA . THR I 1 11 ? -0.630 -42.106 65.636 1.00 37.06 8 THR I CA 1
ATOM 9598 C C . THR I 1 11 ? -0.927 -41.097 64.596 1.00 35.68 8 THR I C 1
ATOM 9599 O O . THR I 1 11 ? -0.561 -41.225 63.426 1.00 35.39 8 THR I O 1
ATOM 9603 N N . PHE I 1 12 ? -1.577 -40.049 65.045 1.00 35.48 9 PHE I N 1
ATOM 9604 C CA . PHE I 1 12 ? -1.907 -38.943 64.179 1.00 35.04 9 PHE I CA 1
ATOM 9605 C C . PHE I 1 12 ? -0.760 -37.974 64.156 1.00 35.12 9 PHE I C 1
ATOM 9606 O O . PHE I 1 12 ? -0.366 -37.481 65.215 1.00 34.15 9 PHE I O 1
ATOM 9614 N N . VAL I 1 13 ? -0.260 -37.674 62.954 1.00 34.97 10 VAL I N 1
ATOM 9615 C CA . VAL I 1 13 ? 0.808 -36.696 62.775 1.00 35.13 10 VAL I CA 1
ATOM 9616 C C . VAL I 1 13 ? 0.385 -35.825 61.647 1.00 35.69 10 VAL I C 1
ATOM 9617 O O . VAL I 1 13 ? -0.086 -36.335 60.637 1.00 37.99 10 VAL I O 1
ATOM 9621 N N . MET I 1 14 ? 0.570 -34.526 61.780 1.00 35.67 11 MET I N 1
ATOM 9622 C CA . MET I 1 14 ? 0.222 -33.614 60.738 1.00 35.98 11 MET I CA 1
ATOM 9623 C C . MET I 1 14 ? 1.344 -32.584 60.645 1.00 35.65 11 MET I C 1
ATOM 9624 O O . MET I 1 14 ? 1.955 -32.256 61.641 1.00 34.65 11 MET I O 1
ATOM 9629 N N . VAL I 1 15 ? 1.634 -32.162 59.416 1.00 35.18 12 VAL I N 1
ATOM 9630 C CA . VAL I 1 15 ? 2.524 -31.070 59.122 1.00 35.68 12 VAL I CA 1
ATOM 9631 C C . VAL I 1 15 ? 1.674 -29.803 59.128 1.00 36.65 12 VAL I C 1
ATOM 9632 O O . VAL I 1 15 ? 0.623 -29.718 58.448 1.00 37.13 12 VAL I O 1
ATOM 9636 N N . LYS I 1 16 ? 2.126 -28.806 59.856 1.00 36.72 13 LYS I N 1
ATOM 9637 C CA . LYS I 1 16 ? 1.322 -27.599 60.017 1.00 38.20 13 LYS I CA 1
ATOM 9638 C C . LYS I 1 16 ? 1.477 -26.666 58.845 1.00 38.01 13 LYS I C 1
ATOM 9639 O O . LYS I 1 16 ? 2.356 -26.879 58.007 1.00 38.70 13 LYS I O 1
ATOM 9645 N N . PRO I 1 17 ? 0.613 -25.655 58.746 1.00 37.92 14 PRO I N 1
ATOM 9646 C CA . PRO I 1 17 ? 0.708 -24.676 57.674 1.00 37.16 14 PRO I CA 1
ATOM 9647 C C . PRO I 1 17 ? 2.145 -24.181 57.443 1.00 37.51 14 PRO I C 1
ATOM 9648 O O . PRO I 1 17 ? 2.570 -24.010 56.251 1.00 36.81 14 PRO I O 1
ATOM 9652 N N . ASP I 1 18 ? 2.911 -23.972 58.512 1.00 35.84 15 ASP I N 1
ATOM 9653 C CA . ASP I 1 18 ? 4.284 -23.543 58.289 1.00 35.82 15 ASP I CA 1
ATOM 9654 C C . ASP I 1 18 ? 5.179 -24.622 57.631 1.00 36.53 15 ASP I C 1
ATOM 9655 O O . ASP I 1 18 ? 5.964 -24.294 56.792 1.00 37.41 15 ASP I O 1
ATOM 9660 N N . GLY I 1 19 ? 5.073 -25.900 57.996 1.00 38.69 16 GLY I N 1
ATOM 9661 C CA . GLY I 1 19 ? 5.798 -26.960 57.288 1.00 38.48 16 GLY I CA 1
ATOM 9662 C C . GLY I 1 19 ? 5.444 -27.002 55.805 1.00 38.39 16 GLY I C 1
ATOM 9663 O O . GLY I 1 19 ? 6.296 -27.127 54.945 1.00 37.53 16 GLY I O 1
ATOM 9664 N N . VAL I 1 20 ? 4.158 -26.872 55.514 1.00 39.02 17 VAL I N 1
ATOM 9665 C CA . VAL I 1 20 ? 3.640 -26.971 54.157 1.00 39.60 17 VAL I CA 1
ATOM 9666 C C . VAL I 1 20 ? 4.185 -25.824 53.361 1.00 39.80 17 VAL I C 1
ATOM 9667 O O . VAL I 1 20 ? 4.705 -26.000 52.271 1.00 41.05 17 VAL I O 1
ATOM 9671 N N . GLN I 1 21 ? 4.130 -24.642 53.952 1.00 39.83 18 GLN I N 1
ATOM 9672 C CA . GLN I 1 21 ? 4.530 -23.424 53.283 1.00 38.59 18 GLN I CA 1
ATOM 9673 C C . GLN I 1 21 ? 6.046 -23.417 52.987 1.00 38.64 18 GLN I C 1
ATOM 9674 O O . GLN I 1 21 ? 6.484 -23.034 51.895 1.00 39.03 18 GLN I O 1
ATOM 9680 N N . ARG I 1 22 ? 6.842 -23.938 53.904 1.00 38.17 19 ARG I N 1
ATOM 9681 C CA . ARG I 1 22 ? 8.292 -23.941 53.756 1.00 37.16 19 ARG I CA 1
ATOM 9682 C C . ARG I 1 22 ? 8.861 -25.152 52.967 1.00 37.33 19 ARG I C 1
ATOM 9683 O O . ARG I 1 22 ? 10.103 -25.287 52.852 1.00 38.53 19 ARG I O 1
ATOM 9691 N N . GLY I 1 23 ? 8.008 -26.036 52.440 1.00 36.32 20 GLY I N 1
ATOM 9692 C CA . GLY I 1 23 ? 8.461 -27.157 51.611 1.00 36.23 20 GLY I CA 1
ATOM 9693 C C . GLY I 1 23 ? 9.034 -28.401 52.305 1.00 36.43 20 GLY I C 1
ATOM 9694 O O . GLY I 1 23 ? 9.874 -29.178 51.734 1.00 33.30 20 GLY I O 1
ATOM 9695 N N . LEU I 1 24 ? 8.537 -28.620 53.521 1.00 35.74 21 LEU I N 1
ATOM 9696 C CA . LEU I 1 24 ? 8.995 -29.719 54.375 1.00 36.44 21 LEU I CA 1
ATOM 9697 C C . LEU I 1 24 ? 8.132 -30.934 54.395 1.00 36.66 21 LEU I C 1
ATOM 9698 O O . LEU I 1 24 ? 8.448 -31.849 55.137 1.00 37.08 21 LEU I O 1
ATOM 9703 N N . ILE I 1 25 ? 7.074 -31.003 53.581 1.00 37.57 22 ILE I N 1
ATOM 9704 C CA . ILE I 1 25 ? 6.174 -32.171 53.661 1.00 37.82 22 ILE I CA 1
ATOM 9705 C C . ILE I 1 25 ? 6.919 -33.470 53.457 1.00 37.83 22 ILE I C 1
ATOM 9706 O O . ILE I 1 25 ? 6.713 -34.488 54.155 1.00 37.94 22 ILE I O 1
ATOM 9711 N N . GLY I 1 26 ? 7.782 -33.434 52.460 1.00 37.82 23 GLY I N 1
ATOM 9712 C CA . GLY I 1 26 ? 8.523 -34.595 52.044 1.00 37.28 23 GLY I CA 1
ATOM 9713 C C . GLY I 1 26 ? 9.685 -34.879 52.946 1.00 36.39 23 GLY I C 1
ATOM 9714 O O . GLY I 1 26 ? 9.931 -36.023 53.232 1.00 36.50 23 GLY I O 1
ATOM 9715 N N . ASP I 1 27 ? 10.392 -33.860 53.413 1.00 36.54 24 ASP I N 1
ATOM 9716 C CA . ASP I 1 27 ? 11.442 -34.109 54.406 1.00 37.20 24 ASP I CA 1
ATOM 9717 C C . ASP I 1 27 ? 10.834 -34.907 55.611 1.00 36.23 24 ASP I C 1
ATOM 9718 O O . ASP I 1 27 ? 11.482 -35.824 56.197 1.00 37.62 24 ASP I O 1
ATOM 9723 N N . ILE I 1 28 ? 9.609 -34.566 55.996 1.00 33.88 25 ILE I N 1
ATOM 9724 C CA . ILE I 1 28 ? 9.074 -35.049 57.257 1.00 33.22 25 ILE I CA 1
ATOM 9725 C C . ILE I 1 28 ? 8.506 -36.416 57.020 1.00 32.66 25 ILE I C 1
ATOM 9726 O O . ILE I 1 28 ? 8.693 -37.280 57.812 1.00 33.46 25 ILE I O 1
ATOM 9731 N N . VAL I 1 29 ? 7.816 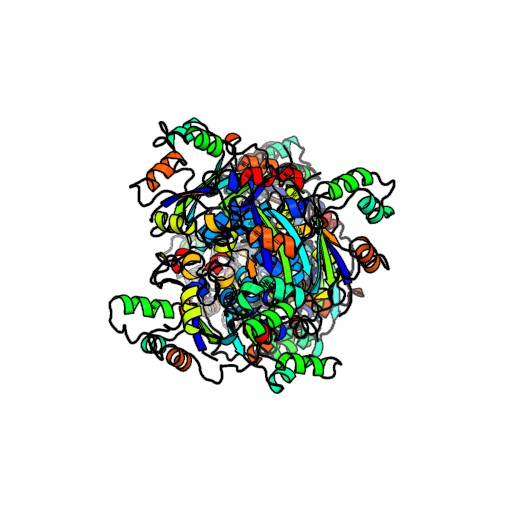-36.621 55.917 1.00 32.35 26 VAL I N 1
ATOM 9732 C CA . VAL I 1 29 ? 7.326 -37.967 55.579 1.00 33.02 26 VAL I CA 1
ATOM 9733 C C . VAL I 1 29 ? 8.484 -38.934 55.476 1.00 33.19 26 VAL I C 1
ATOM 9734 O O . VAL I 1 29 ? 8.387 -40.056 55.896 1.00 34.06 26 VAL I O 1
ATOM 9738 N N . THR I 1 30 ? 9.591 -38.471 54.889 1.00 33.98 27 THR I N 1
ATOM 9739 C CA . THR I 1 30 ? 10.802 -39.280 54.744 1.00 33.34 27 THR I CA 1
ATOM 9740 C C . THR I 1 30 ? 11.423 -39.662 56.067 1.00 34.34 27 THR I C 1
ATOM 9741 O O . THR I 1 30 ? 11.924 -40.758 56.165 1.00 34.80 27 THR I O 1
ATOM 9745 N N . ARG I 1 31 ? 11.436 -38.795 57.076 1.00 35.65 28 ARG I N 1
ATOM 9746 C CA . ARG I 1 31 ? 11.960 -39.290 58.379 1.00 37.14 28 ARG I CA 1
ATOM 9747 C C . ARG I 1 31 ? 11.025 -40.294 59.044 1.00 36.55 28 ARG I C 1
ATOM 9748 O O . ARG I 1 31 ? 11.467 -41.043 59.862 1.00 37.95 28 ARG I O 1
ATOM 9756 N N . LEU I 1 32 ? 9.745 -40.278 58.726 1.00 36.60 29 LEU I N 1
ATOM 9757 C CA . LEU I 1 32 ? 8.796 -41.257 59.267 1.00 36.93 29 LEU I CA 1
ATOM 9758 C C . LEU I 1 32 ? 8.908 -42.640 58.581 1.00 36.25 29 LEU I C 1
ATOM 9759 O O . LEU I 1 32 ? 8.907 -43.670 59.264 1.00 35.42 29 LEU I O 1
ATOM 9764 N N . GLU I 1 33 ? 9.035 -42.657 57.245 1.00 35.90 30 GLU I N 1
ATOM 9765 C CA . GLU I 1 33 ? 9.260 -43.866 56.457 1.00 34.59 30 GLU I CA 1
ATOM 9766 C C . GLU I 1 33 ? 10.633 -44.430 56.725 1.00 33.62 30 GLU I C 1
ATOM 9767 O O . GLU I 1 33 ? 10.817 -45.621 56.689 1.00 32.80 30 GLU I O 1
ATOM 9773 N N . THR I 1 34 ? 11.622 -43.589 56.972 1.00 34.16 31 THR I N 1
ATOM 9774 C CA . THR I 1 34 ? 12.967 -44.097 57.235 1.00 34.96 31 THR I CA 1
ATOM 9775 C C . THR I 1 34 ? 13.058 -44.797 58.556 1.00 35.14 31 THR I C 1
ATOM 9776 O O . THR I 1 34 ? 13.811 -45.755 58.693 1.00 34.30 31 THR I O 1
ATOM 9780 N N . LYS I 1 35 ? 12.310 -44.289 59.525 1.00 35.78 32 LYS I N 1
ATOM 9781 C CA . LYS I 1 35 ? 12.270 -44.881 60.847 1.00 36.54 32 LYS I CA 1
ATOM 9782 C C . LYS I 1 35 ? 11.676 -46.273 60.867 1.00 36.70 32 LYS I C 1
ATOM 9783 O O . LYS I 1 35 ? 11.790 -46.934 61.845 1.00 38.17 32 LYS I O 1
ATOM 9789 N N . GLY I 1 36 ? 11.011 -46.707 59.802 1.00 38.11 33 GLY I N 1
ATOM 9790 C CA . GLY I 1 36 ? 10.345 -48.008 59.751 1.00 37.43 33 GLY I CA 1
ATOM 9791 C C . GLY I 1 36 ? 8.834 -47.945 59.986 1.00 36.96 33 GLY I C 1
ATOM 9792 O O . GLY I 1 36 ? 8.134 -48.972 59.942 1.00 36.87 33 GLY I O 1
ATOM 9793 N N . LEU I 1 37 ? 8.328 -46.754 60.277 1.00 35.71 34 LEU I N 1
ATOM 9794 C CA . LEU I 1 37 ? 6.868 -46.545 60.396 1.00 34.74 34 LEU I CA 1
ATOM 9795 C C . LEU I 1 37 ? 6.067 -46.711 59.100 1.00 34.93 34 LEU I C 1
ATOM 9796 O O . LEU I 1 37 ? 6.591 -46.519 58.033 1.00 32.92 34 LEU I O 1
ATOM 9801 N N . LYS I 1 38 ? 4.757 -46.944 59.222 1.00 35.22 35 LYS I N 1
ATOM 9802 C CA . LYS I 1 38 ? 3.923 -47.245 58.083 1.00 36.32 35 LYS I CA 1
ATOM 9803 C C . LYS I 1 38 ? 2.868 -46.192 57.942 1.00 36.67 35 LYS I C 1
ATOM 9804 O O . LYS I 1 38 ? 2.014 -46.005 58.848 1.00 38.60 35 LYS I O 1
ATOM 9810 N N . MET I 1 39 ? 2.880 -45.481 56.817 1.00 35.60 36 MET I N 1
ATOM 9811 C CA . MET I 1 39 ? 1.779 -44.571 56.567 1.00 36.02 36 MET I CA 1
ATOM 9812 C C . MET I 1 39 ? 0.545 -45.397 56.368 1.00 36.01 36 MET I C 1
ATOM 9813 O O . MET I 1 39 ? 0.570 -46.336 55.614 1.00 36.59 36 MET I O 1
ATOM 9818 N N . VAL I 1 40 ? -0.547 -45.026 57.010 1.00 36.54 37 VAL I N 1
ATOM 9819 C CA . VAL I 1 40 ? -1.855 -45.675 56.743 1.00 36.76 37 VAL I CA 1
ATOM 9820 C C . VAL I 1 40 ? -2.918 -44.673 56.372 1.00 36.47 37 VAL I C 1
ATOM 9821 O O . VAL I 1 40 ? -4.059 -45.019 56.124 1.00 37.46 37 VAL I O 1
ATOM 9825 N N . GLY I 1 41 ? -2.561 -43.420 56.387 1.00 36.32 38 GLY I N 1
ATOM 9826 C CA . GLY I 1 41 ? -3.520 -42.398 56.105 1.00 36.80 38 GLY I CA 1
ATOM 9827 C C . GLY I 1 41 ? -2.783 -41.134 55.789 1.00 37.24 38 GLY I C 1
ATOM 9828 O O . GLY I 1 41 ? -1.771 -40.811 56.366 1.00 36.66 38 GLY I O 1
ATOM 9829 N N . GLY I 1 42 ? -3.272 -40.412 54.814 1.00 38.56 39 GLY I N 1
ATOM 9830 C CA . GLY I 1 42 ? -2.604 -39.200 54.469 1.00 38.37 39 GLY I CA 1
ATOM 9831 C C . GLY I 1 42 ? -3.461 -38.470 53.512 1.00 38.77 39 GLY I C 1
ATOM 9832 O O . GLY I 1 42 ? -3.854 -39.019 52.443 1.00 38.88 39 GLY I O 1
ATOM 9833 N N . LYS I 1 43 ? -3.694 -37.215 53.855 1.00 38.20 40 LYS I N 1
ATOM 9834 C CA . LYS I 1 43 ? -4.477 -36.368 53.024 1.00 38.57 40 LYS I CA 1
ATOM 9835 C C . LYS I 1 43 ? -4.131 -34.917 53.282 1.00 38.97 40 LYS I C 1
ATOM 9836 O O . LYS I 1 43 ? -3.601 -34.569 54.331 1.00 39.30 40 LYS I O 1
ATOM 9842 N N . PHE I 1 44 ? -4.324 -34.107 52.240 1.00 39.77 41 PHE I N 1
ATOM 9843 C CA . PHE I 1 44 ? -3.922 -32.721 52.192 1.00 39.42 41 PHE I CA 1
ATOM 9844 C C . PHE I 1 44 ? -5.163 -31.932 52.266 1.00 40.26 41 PHE I C 1
ATOM 9845 O O . PHE I 1 44 ? -6.014 -32.005 51.391 1.00 40.23 41 PHE I O 1
ATOM 9853 N N . MET I 1 45 ? -5.281 -31.139 53.313 1.00 41.75 42 MET I N 1
ATOM 9854 C CA . MET I 1 45 ? -6.522 -30.476 53.587 1.00 42.37 42 MET I CA 1
ATOM 9855 C C . MET I 1 45 ? -6.328 -29.086 54.206 1.00 43.21 42 MET I C 1
ATOM 9856 O O . MET I 1 45 ? -5.276 -28.749 54.754 1.00 43.39 42 MET I O 1
ATOM 9861 N N . ARG I 1 46 ? -7.365 -28.279 54.118 1.00 43.50 43 ARG I N 1
ATOM 9862 C CA . ARG I 1 46 ? -7.449 -27.057 54.900 1.00 43.42 43 ARG I CA 1
ATOM 9863 C C . ARG I 1 46 ? -8.231 -27.363 56.154 1.00 42.84 43 ARG I C 1
ATOM 9864 O O . ARG I 1 46 ? -9.333 -27.890 56.063 1.00 41.61 43 ARG I O 1
ATOM 9872 N N . ILE I 1 47 ? -7.683 -27.049 57.327 1.00 43.17 44 ILE I N 1
ATOM 9873 C CA . ILE I 1 47 ? -8.435 -27.230 58.571 1.00 43.33 44 ILE I CA 1
ATOM 9874 C C . ILE I 1 47 ? -9.451 -26.116 58.639 1.00 44.32 44 ILE I C 1
ATOM 9875 O O . ILE I 1 47 ? -9.128 -24.972 58.335 1.00 43.36 44 ILE I O 1
ATOM 9880 N N . ASP I 1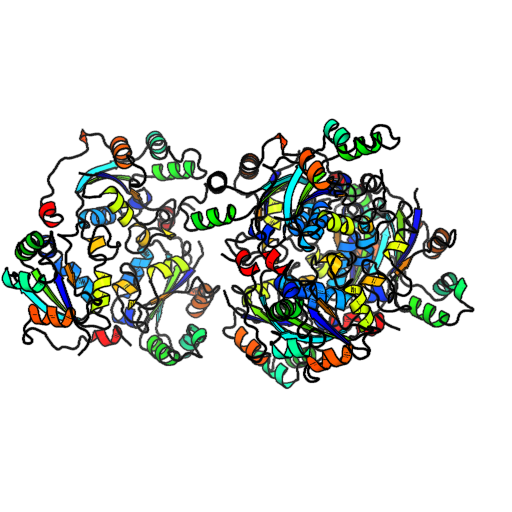 48 ? -10.707 -26.478 58.908 1.00 46.34 45 ASP I N 1
ATOM 9881 C CA . ASP I 1 48 ? -11.776 -25.470 59.059 1.00 48.14 45 ASP I CA 1
ATOM 9882 C C . ASP I 1 48 ? -11.903 -24.938 60.550 1.00 49.77 45 ASP I C 1
ATOM 9883 O O . ASP I 1 48 ? -11.633 -25.680 61.482 1.00 49.48 45 ASP I O 1
ATOM 9888 N N . GLU I 1 49 ? -12.302 -23.673 60.771 1.00 51.69 46 GLU I N 1
ATOM 9889 C CA . GLU I 1 49 ? -12.470 -23.139 62.148 1.00 53.04 46 GLU I CA 1
ATOM 9890 C C . GLU I 1 49 ? -13.116 -24.086 63.184 1.00 53.49 46 GLU I C 1
ATOM 9891 O O . GLU I 1 49 ? -12.669 -24.110 64.327 1.00 54.06 46 GLU I O 1
ATOM 9897 N N . GLU I 1 50 ? -14.121 -24.880 62.809 1.00 52.99 47 GLU I N 1
ATOM 9898 C CA . GLU I 1 50 ? -14.869 -25.629 63.815 1.00 52.80 47 GLU I CA 1
ATOM 9899 C C . GLU I 1 50 ? -14.061 -26.907 64.210 1.00 52.26 47 GLU I C 1
ATOM 9900 O O . GLU I 1 50 ? -14.064 -27.348 65.353 1.00 52.48 47 GLU I O 1
ATOM 9906 N N . LEU I 1 51 ? -13.325 -27.463 63.265 1.00 51.59 48 LEU I N 1
ATOM 9907 C CA . LEU I 1 51 ? -12.429 -28.601 63.526 1.00 51.14 48 LEU I CA 1
ATOM 9908 C C . LEU I 1 51 ? -11.211 -28.178 64.381 1.00 50.44 48 LEU I C 1
ATOM 9909 O O . LEU I 1 51 ? -10.727 -28.931 65.226 1.00 49.18 48 LEU I O 1
ATOM 9914 N N . ALA I 1 52 ? -10.727 -26.967 64.131 1.00 49.71 49 ALA I N 1
ATOM 9915 C CA . ALA I 1 52 ? -9.723 -26.343 64.974 1.00 49.93 49 ALA I CA 1
ATOM 9916 C C . ALA I 1 52 ? -10.244 -26.208 66.409 1.00 50.18 49 ALA I C 1
ATOM 9917 O O . ALA I 1 52 ? -9.555 -26.612 67.341 1.00 49.64 49 ALA I O 1
ATOM 9919 N N . HIS I 1 53 ? -11.470 -25.687 66.578 1.00 50.92 50 HIS I N 1
ATOM 9920 C CA . HIS I 1 53 ? -12.081 -25.543 67.906 1.00 51.47 50 HIS I CA 1
ATOM 9921 C C . HIS I 1 53 ? -12.251 -26.934 68.523 1.00 51.32 50 HIS I C 1
ATOM 9922 O O . HIS I 1 53 ? -11.896 -27.151 69.676 1.00 51.27 50 HIS I O 1
ATOM 9929 N N . GLU I 1 54 ? -12.757 -27.888 67.746 1.00 51.29 51 GLU I N 1
ATOM 9930 C CA . GLU I 1 54 ? -12.827 -29.275 68.204 1.00 52.00 51 GLU I CA 1
ATOM 9931 C C . GLU I 1 54 ? -11.467 -29.753 68.680 1.00 51.66 51 GLU I C 1
ATOM 9932 O O . GLU I 1 54 ? -11.349 -30.296 69.775 1.00 52.42 51 GLU I O 1
ATOM 9938 N N . HIS I 1 55 ? -10.435 -29.522 67.873 1.00 51.37 52 HIS I N 1
ATOM 9939 C CA . HIS I 1 55 ? -9.121 -30.099 68.115 1.00 51.21 52 HIS I CA 1
ATOM 9940 C C . HIS I 1 55 ? -8.339 -29.362 69.192 1.00 51.04 52 HIS I C 1
ATOM 9941 O O . HIS I 1 55 ? -7.441 -29.931 69.821 1.00 51.33 52 HIS I O 1
ATOM 9948 N N . TYR I 1 56 ? -8.693 -28.104 69.429 1.00 51.33 53 TYR I N 1
ATOM 9949 C CA . TYR I 1 56 ? -7.936 -27.258 70.341 1.00 51.13 53 TYR I CA 1
ATOM 9950 C C . TYR I 1 56 ? -8.851 -26.793 71.451 1.00 51.66 53 TYR I C 1
ATOM 9951 O O . TYR I 1 56 ? -8.807 -25.648 71.899 1.00 51.67 53 TYR I O 1
ATOM 9960 N N . ALA I 1 57 ? -9.670 -27.723 71.923 1.00 52.19 54 ALA I N 1
ATOM 9961 C CA . ALA I 1 57 ? -10.749 -27.392 72.825 1.00 53.07 54 ALA I CA 1
ATOM 9962 C C . ALA I 1 57 ? -10.154 -27.022 74.180 1.00 53.25 54 ALA I C 1
ATOM 9963 O O . ALA I 1 57 ? -10.413 -25.959 74.704 1.00 52.76 54 ALA I O 1
ATOM 9965 N N . GLU I 1 58 ? -9.290 -27.879 74.681 1.00 53.96 55 GLU I N 1
ATOM 9966 C CA . GLU I 1 58 ? -8.531 -27.605 75.887 1.00 54.84 55 GLU I CA 1
ATOM 9967 C C . GLU I 1 58 ? -8.152 -26.122 76.031 1.00 55.32 55 GLU I C 1
ATOM 9968 O O . GLU I 1 58 ? -8.314 -25.548 77.100 1.00 55.11 55 GLU I O 1
ATOM 9970 N N . HIS I 1 59 ? -7.692 -25.483 74.956 1.00 56.29 56 HIS I N 1
ATOM 9971 C CA . HIS I 1 59 ? -7.223 -24.103 75.084 1.00 56.54 56 HIS I CA 1
ATOM 9972 C C . HIS I 1 59 ? -8.251 -23.060 74.693 1.00 56.46 56 HIS I C 1
ATOM 9973 O O . HIS I 1 59 ? -7.907 -21.890 74.582 1.00 56.02 56 HIS I O 1
ATOM 9980 N N . GLU I 1 60 ? -9.498 -23.457 74.466 1.00 57.26 57 GLU I N 1
ATOM 9981 C CA . GLU I 1 60 ? -10.557 -22.493 74.130 1.00 57.87 57 GLU I CA 1
ATOM 9982 C C . GLU I 1 60 ? -10.526 -21.324 75.095 1.00 58.67 57 GLU I C 1
ATOM 9983 O O . GLU I 1 60 ? -10.833 -21.483 76.262 1.00 59.20 57 GLU I O 1
ATOM 9985 N N . ASP I 1 61 ? -10.088 -20.171 74.613 1.00 59.26 58 ASP I N 1
ATOM 9986 C CA . ASP I 1 61 ? -10.228 -18.912 75.339 1.00 59.63 58 ASP I CA 1
ATOM 9987 C C . ASP I 1 61 ? -9.004 -18.487 76.151 1.00 59.50 58 ASP I C 1
ATOM 9988 O O . ASP I 1 61 ? -9.033 -17.472 76.866 1.00 59.09 58 ASP I O 1
ATOM 9993 N N . LYS I 1 62 ? -7.940 -19.275 76.041 1.00 59.56 59 LYS I N 1
ATOM 9994 C CA . LYS I 1 62 ? -6.622 -18.925 76.564 1.00 59.37 59 LYS I CA 1
ATOM 9995 C C . LYS I 1 62 ? -6.089 -17.768 75.715 1.00 59.03 59 LYS I C 1
ATOM 9996 O O . LYS I 1 62 ? -6.644 -17.492 74.663 1.00 58.64 59 LYS I O 1
ATOM 10002 N N . PRO I 1 63 ? -5.044 -17.074 76.150 1.00 59.28 60 PRO I N 1
ATOM 10003 C CA . PRO I 1 63 ? -4.633 -15.867 75.439 1.00 59.48 60 PRO I CA 1
ATOM 10004 C C . PRO I 1 63 ? -4.184 -16.230 74.028 1.00 59.87 60 PRO I C 1
ATOM 10005 O O . PRO I 1 63 ? -4.575 -15.560 73.056 1.00 60.11 60 PRO I O 1
ATOM 10009 N N . PHE I 1 64 ? -3.420 -17.319 73.901 1.00 59.67 61 PHE I N 1
ATOM 10010 C CA . PHE I 1 64 ? -2.812 -17.642 72.613 1.00 59.01 61 PHE I CA 1
ATOM 10011 C C . PHE I 1 64 ? -3.798 -18.219 71.604 1.00 58.52 61 PHE I C 1
ATOM 10012 O O . PHE I 1 64 ? -3.458 -18.348 70.418 1.00 58.79 61 PHE I O 1
ATOM 10020 N N . PHE I 1 65 ? -5.004 -18.559 72.078 1.00 57.56 62 PHE I N 1
ATOM 10021 C CA . PHE I 1 65 ? -5.990 -19.331 71.309 1.00 56.56 62 PHE I CA 1
ATOM 10022 C C . PHE I 1 65 ? -6.554 -18.576 70.106 1.00 56.73 62 PHE I C 1
ATOM 10023 O O . PHE I 1 65 ? -7.033 -19.179 69.134 1.00 57.25 62 PHE I O 1
ATOM 10031 N N . ASP I 1 66 ? -6.463 -17.265 70.138 1.00 56.42 63 ASP I N 1
ATOM 10032 C CA . ASP I 1 66 ? -6.954 -16.488 69.025 1.00 56.71 63 ASP I CA 1
ATOM 10033 C C . ASP I 1 66 ? -5.921 -16.438 67.877 1.00 56.28 63 ASP I C 1
ATOM 10034 O O . ASP I 1 66 ? -6.283 -16.549 66.694 1.00 56.41 63 ASP I O 1
ATOM 10039 N N . GLY I 1 67 ? -4.644 -16.335 68.228 1.00 55.03 64 GLY I N 1
ATOM 10040 C CA . GLY I 1 67 ? -3.579 -16.488 67.251 1.00 54.53 64 GLY I CA 1
ATOM 10041 C C . GLY I 1 67 ? -3.377 -17.911 66.732 1.00 53.82 64 GLY I C 1
ATOM 10042 O O . GLY I 1 67 ? -2.952 -18.079 65.585 1.00 54.28 64 GLY I O 1
ATOM 10043 N N . LEU I 1 68 ? -3.677 -18.922 67.558 1.00 52.54 65 LEU I N 1
ATOM 10044 C CA . LEU I 1 68 ? -3.356 -20.322 67.247 1.00 51.70 65 LEU I CA 1
ATOM 10045 C C . LEU I 1 68 ? -4.355 -20.914 66.266 1.00 51.29 65 LEU I C 1
ATOM 10046 O O . LEU I 1 68 ? -4.002 -21.688 65.384 1.00 50.98 65 LEU I O 1
ATOM 10051 N N . VAL I 1 69 ? -5.611 -20.578 66.457 1.00 50.60 66 VAL I N 1
ATOM 10052 C CA . VAL I 1 69 ? -6.664 -20.950 65.524 1.00 50.51 66 VAL I CA 1
ATOM 10053 C C . VAL I 1 69 ? -6.395 -20.354 64.133 1.00 50.21 66 VAL I C 1
ATOM 10054 O O . VAL I 1 69 ? -6.490 -21.050 63.114 1.00 49.59 66 VAL I O 1
ATOM 10058 N N . SER I 1 70 ? -6.118 -19.051 64.121 1.00 49.24 67 SER I N 1
ATOM 10059 C CA . SER I 1 70 ? -5.783 -18.310 62.925 1.00 48.16 67 SER I CA 1
ATOM 10060 C C . SER I 1 70 ? -4.645 -19.022 62.128 1.00 47.47 67 SER I C 1
ATOM 10061 O O . SER I 1 70 ? -4.732 -19.157 60.891 1.00 46.70 67 SER I O 1
ATOM 10064 N N . PHE I 1 71 ? -3.627 -19.495 62.866 1.00 46.35 68 PHE I N 1
ATOM 10065 C CA . PHE I 1 71 ? -2.407 -20.153 62.334 1.00 45.30 68 PHE I CA 1
ATOM 10066 C C . PHE I 1 71 ? -2.696 -21.480 61.677 1.00 45.01 68 PHE I C 1
ATOM 10067 O O . PHE I 1 71 ? -2.378 -21.663 60.528 1.00 44.45 68 PHE I O 1
ATOM 10075 N N . ILE I 1 72 ? -3.288 -22.421 62.413 1.00 44.90 69 ILE I N 1
ATOM 10076 C CA . ILE I 1 72 ? -3.584 -23.746 61.862 1.00 44.07 69 ILE I CA 1
ATOM 10077 C C . ILE I 1 72 ? -4.627 -23.679 60.772 1.00 44.29 69 ILE I C 1
ATOM 10078 O O . ILE I 1 72 ? -4.878 -24.645 60.060 1.00 45.64 69 ILE I O 1
ATOM 10083 N N . THR I 1 73 ? -5.197 -22.494 60.629 1.00 44.67 70 THR I N 1
ATOM 10084 C CA . THR I 1 73 ? -6.239 -22.158 59.670 1.00 44.72 70 THR I CA 1
ATOM 10085 C C . THR I 1 73 ? -5.714 -21.299 58.511 1.00 44.53 70 THR I C 1
ATOM 10086 O O . THR I 1 73 ? -6.410 -21.131 57.505 1.00 44.49 70 THR I O 1
ATOM 10090 N N . SER I 1 74 ? -4.476 -20.800 58.650 1.00 43.54 71 SER I N 1
ATOM 10091 C CA . SER I 1 74 ? -3.881 -19.864 57.712 1.00 43.20 71 SER I CA 1
ATOM 10092 C C . SER I 1 74 ? -3.496 -20.526 56.372 1.00 41.98 71 SER I C 1
ATOM 10093 O O . SER I 1 74 ? -3.382 -19.858 55.367 1.00 40.27 71 SER I O 1
ATOM 10096 N N . GLY I 1 75 ? -3.296 -21.828 56.386 1.00 41.11 72 GLY I N 1
ATOM 10097 C CA . GLY I 1 75 ? -2.977 -22.560 55.176 1.00 40.88 72 GLY I CA 1
ATOM 10098 C C . GLY I 1 75 ? -3.307 -24.038 55.280 1.00 39.91 72 GLY I C 1
ATOM 10099 O O . GLY I 1 75 ? -3.629 -24.510 56.362 1.00 39.79 72 GLY I O 1
ATOM 10100 N N . PRO I 1 76 ? -3.204 -24.779 54.170 1.00 39.07 73 PRO I N 1
ATOM 10101 C CA . PRO I 1 76 ? -3.397 -26.226 54.218 1.00 38.75 73 PRO I CA 1
ATOM 10102 C C . PRO I 1 76 ? -2.357 -26.853 55.083 1.00 38.24 73 PRO I C 1
ATOM 10103 O O . PRO I 1 76 ? -1.301 -26.290 55.371 1.00 37.73 73 PRO I O 1
ATOM 10107 N N . VAL I 1 77 ? -2.705 -28.066 55.440 1.00 38.13 74 VAL I N 1
ATOM 10108 C CA . VAL I 1 77 ? -2.029 -28.907 56.370 1.00 37.72 74 VAL I CA 1
ATOM 10109 C C . VAL I 1 77 ? -1.812 -30.202 55.620 1.00 36.84 74 VAL I C 1
ATOM 10110 O O . VAL I 1 77 ? -2.503 -30.445 54.672 1.00 33.63 74 VAL I O 1
ATOM 10114 N N . PHE I 1 78 ? -0.816 -31.006 55.984 1.00 37.53 75 PHE I N 1
ATOM 10115 C CA . PHE I 1 78 ? -0.814 -32.378 55.491 1.00 38.04 75 PHE I CA 1
ATOM 10116 C C . PHE I 1 78 ? -0.989 -33.404 56.621 1.00 38.07 75 PHE I C 1
ATOM 10117 O O . PHE I 1 78 ? -0.047 -33.793 57.335 1.00 37.81 75 PHE I O 1
ATOM 10125 N N . ALA I 1 79 ? -2.218 -33.877 56.732 1.00 38.36 76 ALA I N 1
ATOM 10126 C CA . ALA I 1 79 ? -2.607 -34.694 57.849 1.00 37.36 76 ALA I CA 1
ATOM 10127 C C . ALA I 1 79 ? -2.268 -36.099 57.566 1.00 37.55 76 ALA I C 1
ATOM 10128 O O . ALA I 1 79 ? -2.486 -36.599 56.485 1.00 37.07 76 ALA I O 1
ATOM 10130 N N . MET I 1 80 ? -1.795 -36.778 58.586 1.00 37.68 77 MET I N 1
ATOM 10131 C CA . MET I 1 80 ? -1.404 -38.132 58.420 1.00 37.25 77 MET I CA 1
ATOM 10132 C C . MET I 1 80 ? -1.775 -38.985 59.618 1.00 36.83 77 MET I C 1
ATOM 10133 O O . MET I 1 80 ? -1.952 -38.486 60.750 1.00 34.76 77 MET I O 1
ATOM 10138 N N . VAL I 1 81 ? -1.885 -40.283 59.328 1.00 36.78 78 VAL I N 1
ATOM 10139 C CA . VAL I 1 81 ? -1.911 -41.311 60.329 1.00 37.71 78 VAL I CA 1
ATOM 10140 C C . VAL I 1 81 ? -0.750 -42.236 60.014 1.00 38.83 78 VAL I C 1
ATOM 10141 O O . VAL I 1 81 ? -0.623 -42.662 58.875 1.00 40.06 78 VAL I O 1
ATOM 10145 N N . TRP I 1 82 ? 0.088 -42.515 61.016 1.00 38.43 79 TRP I N 1
ATOM 10146 C CA . TRP I 1 82 ? 1.170 -43.484 60.917 1.00 38.92 79 TRP I CA 1
ATOM 10147 C C . TRP I 1 82 ? 0.939 -44.645 61.871 1.00 38.70 79 TRP I C 1
ATOM 10148 O O . TRP I 1 82 ? 0.349 -44.472 62.924 1.00 39.74 79 TRP I O 1
ATOM 10159 N N . GLU I 1 83 ? 1.449 -45.811 61.521 1.00 38.36 80 GLU I N 1
ATOM 10160 C CA . GLU I 1 83 ? 1.239 -47.038 62.286 1.00 38.51 80 GLU I CA 1
ATOM 10161 C C . GLU I 1 83 ? 2.597 -47.693 62.440 1.00 37.71 80 GLU I C 1
ATOM 10162 O O . GLU I 1 83 ? 3.403 -47.593 61.549 1.00 38.23 80 GLU I O 1
ATOM 10168 N N . GLY I 1 84 ? 2.829 -48.389 63.556 1.00 37.72 81 GLY I N 1
ATOM 10169 C CA . GLY I 1 84 ? 4.077 -49.081 63.832 1.00 37.52 81 GLY I CA 1
ATOM 10170 C C . GLY I 1 84 ? 4.273 -49.221 65.322 1.00 37.25 81 GLY I C 1
ATOM 10171 O O . GLY I 1 84 ? 3.578 -48.580 66.110 1.00 35.89 81 GLY I O 1
ATOM 10172 N N . ALA I 1 85 ? 5.165 -50.122 65.705 1.00 37.31 82 ALA I N 1
ATOM 10173 C CA . ALA I 1 85 ? 5.441 -50.380 67.099 1.00 38.36 82 ALA I CA 1
ATOM 10174 C C . ALA I 1 85 ? 5.723 -49.021 67.790 1.00 39.14 82 ALA I C 1
ATOM 10175 O O . ALA I 1 85 ? 6.519 -48.193 67.285 1.00 38.65 82 ALA I O 1
ATOM 10177 N N . ASP I 1 86 ? 5.053 -48.814 68.922 1.00 38.79 83 ASP I N 1
ATOM 10178 C CA . ASP I 1 86 ? 5.245 -47.639 69.749 1.00 39.59 83 ASP I CA 1
ATOM 10179 C C . ASP I 1 86 ? 5.098 -46.369 68.942 1.00 38.70 83 ASP I C 1
ATOM 10180 O O . ASP I 1 86 ? 5.624 -45.348 69.275 1.00 38.67 83 ASP I O 1
ATOM 10185 N N . ALA I 1 87 ? 4.374 -46.428 67.847 1.00 39.41 84 ALA I N 1
ATOM 10186 C CA . ALA I 1 87 ? 4.318 -45.303 66.922 1.00 39.09 84 ALA I CA 1
ATOM 10187 C C . ALA I 1 87 ? 4.204 -43.990 67.668 1.00 38.97 84 ALA I C 1
ATOM 10188 O O . ALA I 1 87 ? 4.893 -43.014 67.377 1.00 40.07 84 ALA I O 1
ATOM 10190 N N . THR I 1 88 ? 3.309 -43.961 68.638 1.00 38.24 85 THR I N 1
ATOM 10191 C CA . THR I 1 88 ? 2.933 -42.701 69.232 1.00 37.77 85 THR I CA 1
ATOM 10192 C C . THR I 1 88 ? 4.118 -42.061 69.890 1.00 37.36 85 THR I C 1
ATOM 10193 O O . THR I 1 88 ? 4.422 -40.896 69.636 1.00 35.92 85 THR I O 1
ATOM 10197 N N . ARG I 1 89 ? 4.776 -42.834 70.744 1.00 37.16 86 ARG I N 1
ATOM 10198 C CA . ARG I 1 89 ? 5.949 -42.362 71.431 1.00 37.82 86 ARG I CA 1
ATOM 10199 C C . ARG I 1 89 ? 7.093 -42.089 70.412 1.00 37.87 86 ARG I C 1
ATOM 10200 O O . ARG I 1 89 ? 7.906 -41.169 70.603 1.00 36.49 86 ARG I O 1
ATOM 10208 N N . GLN I 1 90 ? 7.193 -42.890 69.349 1.00 38.03 87 GLN I N 1
ATOM 10209 C CA . GLN I 1 90 ? 8.368 -42.732 68.457 1.00 37.65 87 GLN I CA 1
ATOM 10210 C C . GLN I 1 90 ? 8.261 -41.466 67.711 1.00 36.89 87 GLN I C 1
ATOM 10211 O O . GLN I 1 90 ? 9.219 -40.747 67.636 1.00 36.50 87 GLN I O 1
ATOM 10217 N N . VAL I 1 91 ? 7.080 -41.181 67.181 1.00 38.12 88 VAL I N 1
ATOM 10218 C CA . VAL I 1 91 ? 6.878 -39.975 66.390 1.00 38.22 88 VAL I CA 1
ATOM 10219 C C . VAL I 1 91 ? 7.160 -38.784 67.256 1.00 39.89 88 VAL I C 1
ATOM 10220 O O . VAL I 1 91 ? 7.732 -37.765 66.794 1.00 40.81 88 VAL I O 1
ATOM 10224 N N . ARG I 1 92 ? 6.802 -38.897 68.532 1.00 40.64 89 ARG I N 1
ATOM 10225 C CA . ARG I 1 92 ? 7.049 -37.813 69.499 1.00 41.04 89 ARG I CA 1
ATOM 10226 C C . ARG I 1 92 ? 8.515 -37.453 69.677 1.00 40.77 89 ARG I C 1
ATOM 10227 O O . ARG I 1 92 ? 8.881 -36.291 69.685 1.00 40.87 89 ARG I O 1
ATOM 10235 N N . GLN I 1 93 ? 9.332 -38.467 69.883 1.00 40.85 90 GLN I N 1
ATOM 10236 C CA . GLN I 1 93 ? 10.756 -38.286 70.071 1.00 41.08 90 GLN I CA 1
ATOM 10237 C C . GLN I 1 93 ? 11.363 -37.539 68.866 1.00 41.10 90 GLN I C 1
ATOM 10238 O O . GLN I 1 93 ? 11.989 -36.455 69.045 1.00 41.73 90 GLN I O 1
ATOM 10244 N N . LEU I 1 94 ? 11.090 -38.089 67.664 1.00 39.68 91 LEU I N 1
ATOM 10245 C CA . LEU I 1 94 ? 11.498 -37.536 66.355 1.00 39.70 91 LEU I CA 1
ATOM 10246 C C . LEU I 1 94 ? 11.194 -36.088 66.205 1.00 38.81 91 LEU I C 1
ATOM 10247 O O . LEU I 1 94 ? 11.985 -35.354 65.592 1.00 39.15 91 LEU I O 1
ATOM 10252 N N . MET I 1 95 ? 10.033 -35.690 66.711 1.00 37.18 92 MET I N 1
ATOM 10253 C CA . MET I 1 95 ? 9.576 -34.334 66.561 1.00 37.58 92 MET I CA 1
ATOM 10254 C C . MET I 1 95 ? 10.499 -33.510 67.432 1.00 37.60 92 MET I C 1
ATOM 10255 O O . MET I 1 95 ? 11.064 -32.572 66.967 1.00 36.51 92 MET I O 1
ATOM 10260 N N . GLY I 1 96 ? 10.660 -33.905 68.695 1.00 38.91 93 GLY I N 1
ATOM 10261 C CA . GLY I 1 96 ? 11.485 -33.190 69.663 1.00 40.04 93 GLY I CA 1
ATOM 10262 C C . GLY I 1 96 ? 10.652 -32.248 70.523 1.00 41.02 93 GLY I C 1
ATOM 10263 O O . GLY I 1 96 ? 9.451 -32.109 70.295 1.00 41.59 93 GLY I O 1
ATOM 10264 N N . ALA I 1 97 ? 11.283 -31.550 71.469 1.00 42.28 94 ALA I N 1
ATOM 10265 C CA . ALA I 1 97 ? 10.582 -30.554 72.333 1.00 42.78 94 ALA I CA 1
ATOM 10266 C C . ALA I 1 97 ? 9.489 -29.773 71.576 1.00 43.08 94 ALA I C 1
ATOM 10267 O O . ALA I 1 97 ? 9.733 -29.331 70.458 1.00 43.55 94 ALA I O 1
ATOM 10269 N N . THR I 1 98 ? 8.316 -29.556 72.161 1.00 43.44 95 THR I N 1
ATOM 10270 C CA . THR I 1 98 ? 7.260 -28.802 71.421 1.00 43.78 95 THR I CA 1
ATOM 10271 C C . THR I 1 98 ? 7.609 -27.340 71.138 1.00 43.87 95 THR I C 1
ATOM 10272 O O . THR I 1 98 ? 7.077 -26.751 70.182 1.00 43.51 95 THR I O 1
ATOM 10276 N N . ASP I 1 99 ? 8.482 -2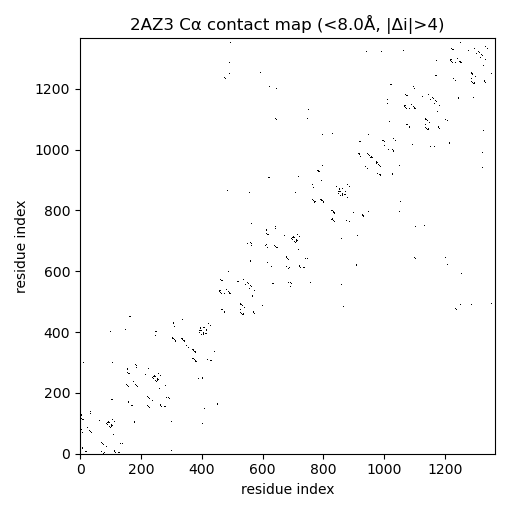6.738 71.953 1.00 44.65 96 ASP I N 1
ATOM 10277 C CA . ASP I 1 99 ? 9.123 -25.487 71.536 1.00 44.98 96 ASP I CA 1
ATOM 10278 C C . ASP I 1 99 ? 10.335 -25.834 70.730 1.00 45.15 96 ASP I C 1
ATOM 10279 O O . ASP I 1 99 ? 11.265 -26.366 71.270 1.00 45.62 96 ASP I O 1
ATOM 10284 N N . ALA I 1 100 ? 10.330 -25.525 69.436 1.00 45.26 97 ALA I N 1
ATOM 10285 C CA . ALA I 1 100 ? 11.428 -25.891 68.547 1.00 44.91 97 ALA I CA 1
ATOM 10286 C C . ALA I 1 100 ? 12.803 -25.405 69.033 1.00 45.17 97 ALA I C 1
ATOM 10287 O O . ALA I 1 100 ? 13.841 -26.109 68.906 1.00 46.00 97 ALA I O 1
ATOM 10289 N N . GLN I 1 101 ? 12.808 -24.213 69.622 1.00 43.66 98 GLN I N 1
ATOM 10290 C CA . GLN I 1 101 ? 14.034 -23.614 70.151 1.00 42.61 98 GLN I CA 1
ATOM 10291 C C . GLN I 1 101 ? 14.769 -24.453 71.223 1.00 42.01 98 GLN I C 1
ATOM 10292 O O . GLN I 1 101 ? 15.985 -24.256 71.416 1.00 41.62 98 GLN I O 1
ATOM 10298 N N . ASP I 1 102 ? 14.022 -25.340 71.913 1.00 41.91 99 ASP I N 1
ATOM 10299 C CA . ASP I 1 102 ? 14.539 -26.355 72.857 1.00 41.96 99 ASP I CA 1
ATOM 10300 C C . ASP I 1 102 ? 14.808 -27.736 72.280 1.00 41.78 99 ASP I C 1
ATOM 10301 O O . ASP I 1 102 ? 15.551 -28.542 72.861 1.00 42.41 99 ASP I O 1
ATOM 10306 N N . ALA I 1 103 ? 14.103 -28.051 71.205 1.00 41.33 100 ALA I N 1
ATOM 10307 C CA . ALA I 1 103 ? 14.205 -29.341 70.551 1.00 40.51 100 ALA I CA 1
ATOM 10308 C C . ALA I 1 103 ? 15.631 -29.575 70.156 1.00 40.14 100 ALA I C 1
ATOM 10309 O O . ALA I 1 103 ? 16.319 -28.672 69.715 1.00 38.73 100 ALA I O 1
ATOM 10311 N N . ALA I 1 104 ? 16.069 -30.812 70.351 1.00 40.05 101 ALA I N 1
ATOM 10312 C CA . ALA I 1 104 ? 17.444 -31.161 70.098 1.00 39.92 101 ALA I CA 1
ATOM 10313 C C . ALA I 1 104 ? 17.673 -31.360 68.576 1.00 40.20 101 ALA I C 1
ATOM 10314 O O . ALA I 1 104 ? 16.763 -31.788 67.821 1.00 39.37 101 ALA I O 1
ATOM 10316 N N . PRO I 1 105 ? 18.908 -31.106 68.166 1.00 39.60 102 PRO I N 1
ATOM 10317 C CA . PRO I 1 105 ? 19.325 -31.315 66.777 1.00 39.34 102 PRO I CA 1
ATOM 10318 C C . PRO I 1 105 ? 19.231 -32.784 66.494 1.00 38.28 102 PRO I C 1
ATOM 10319 O O . PRO I 1 105 ? 19.475 -33.599 67.369 1.00 38.98 102 PRO I O 1
ATOM 10323 N N . GLY I 1 106 ? 18.852 -33.121 65.281 1.00 37.29 103 GLY I N 1
ATOM 10324 C CA . GLY I 1 106 ? 18.461 -34.481 64.946 1.00 35.73 103 GLY I CA 1
ATOM 10325 C C . GLY I 1 106 ? 16.982 -34.737 64.994 1.00 34.97 103 GLY I C 1
ATOM 10326 O O . GLY I 1 106 ? 16.508 -35.709 64.413 1.00 35.39 103 GLY I O 1
ATOM 10327 N N . THR I 1 107 ? 16.233 -33.903 65.699 1.00 34.22 104 THR I N 1
ATOM 10328 C CA . THR I 1 107 ? 14.777 -33.989 65.630 1.00 33.95 104 THR I CA 1
ATOM 10329 C C . THR I 1 107 ? 14.242 -33.044 64.575 1.00 33.62 104 THR I C 1
ATOM 10330 O O . THR I 1 107 ? 14.885 -32.096 64.241 1.00 34.63 104 THR I O 1
ATOM 10334 N N . ILE I 1 108 ? 13.043 -33.315 64.091 1.00 33.54 105 ILE I N 1
ATOM 10335 C CA . ILE I 1 108 ? 12.374 -32.447 63.151 1.00 32.93 105 ILE I CA 1
ATOM 10336 C C . ILE I 1 108 ? 12.422 -31.036 63.634 1.00 32.58 105 ILE I C 1
ATOM 10337 O O . ILE I 1 108 ? 12.845 -30.172 62.902 1.00 32.00 105 ILE I O 1
ATOM 10342 N N . ARG I 1 109 ? 11.989 -30.809 64.857 1.00 33.05 106 ARG I N 1
ATOM 10343 C CA . ARG I 1 109 ? 11.813 -29.451 65.358 1.00 34.14 106 ARG I CA 1
ATOM 10344 C C . ARG I 1 109 ? 13.142 -28.786 65.613 1.00 33.90 106 ARG I C 1
ATOM 10345 O O . ARG I 1 109 ? 13.300 -27.636 65.305 1.00 32.52 106 ARG I O 1
ATOM 10353 N N . GLY I 1 110 ? 14.100 -29.536 66.139 1.00 34.04 107 GLY I N 1
ATOM 10354 C CA . GLY I 1 110 ? 15.427 -29.029 66.311 1.00 35.28 107 GLY I CA 1
ATOM 10355 C C . GLY I 1 110 ? 16.098 -28.692 65.010 1.00 36.08 107 GLY I C 1
ATOM 10356 O O . GLY I 1 110 ? 16.885 -27.772 64.974 1.00 37.12 107 GLY I O 1
ATOM 10357 N N . ASP I 1 111 ? 15.806 -29.424 63.940 1.00 37.23 108 ASP I N 1
ATOM 10358 C CA . ASP I 1 111 ? 16.522 -29.218 62.677 1.00 38.47 108 ASP I CA 1
ATOM 10359 C C . ASP I 1 111 ? 15.862 -28.109 61.847 1.00 38.71 108 ASP I C 1
ATOM 10360 O O . ASP I 1 111 ? 16.518 -27.480 61.034 1.00 38.03 108 ASP I O 1
ATOM 10365 N N . TYR I 1 112 ? 14.560 -27.880 62.057 1.00 38.54 109 TYR I N 1
ATOM 10366 C CA . TYR I 1 112 ? 13.785 -27.067 61.129 1.00 38.62 109 TYR I CA 1
ATOM 10367 C C . TYR I 1 112 ? 13.146 -25.796 61.714 1.00 37.84 109 TYR I C 1
ATOM 10368 O O . TYR I 1 112 ? 12.878 -24.843 61.009 1.00 36.31 109 TYR I O 1
ATOM 10377 N N . GLY I 1 113 ? 12.918 -25.788 63.008 1.00 37.21 110 GLY I N 1
ATOM 10378 C CA . GLY I 1 113 ? 12.015 -24.827 63.591 1.00 37.93 110 GLY I CA 1
ATOM 10379 C C . GLY I 1 113 ? 12.776 -23.903 64.489 1.00 38.09 110 GLY I C 1
ATOM 10380 O O . GLY I 1 113 ? 13.803 -24.290 65.036 1.00 39.14 110 GLY I O 1
ATOM 10381 N N . ASN I 1 114 ? 12.273 -22.689 64.618 1.00 38.25 111 ASN I N 1
ATOM 10382 C CA . ASN I 1 114 ? 12.815 -21.711 65.532 1.00 38.93 111 ASN I CA 1
ATOM 10383 C C . ASN I 1 114 ? 11.724 -20.936 66.254 1.00 39.04 111 ASN I C 1
ATOM 10384 O O . ASN I 1 114 ? 11.878 -19.750 66.476 1.00 39.19 111 ASN I O 1
ATOM 10389 N N . ASP I 1 115 ? 10.631 -21.592 66.617 1.00 39.79 112 ASP I N 1
ATOM 10390 C CA . ASP I 1 115 ? 9.434 -20.876 67.107 1.00 41.08 112 ASP I CA 1
ATOM 10391 C C . ASP I 1 115 ? 8.576 -21.852 67.913 1.00 40.80 112 ASP I C 1
ATOM 10392 O O . ASP I 1 115 ? 8.637 -23.092 67.681 1.00 39.70 112 ASP I O 1
ATOM 10397 N N . LEU I 1 116 ? 7.815 -21.318 68.893 1.00 41.08 113 LEU I N 1
ATOM 10398 C CA . LEU I 1 116 ? 6.857 -22.139 69.649 1.00 40.63 113 LEU I CA 1
ATOM 10399 C C . LEU I 1 116 ? 5.590 -22.271 68.870 1.00 39.71 113 LEU I C 1
ATOM 10400 O O . LEU I 1 116 ? 5.031 -23.344 68.801 1.00 38.04 113 LEU I O 1
ATOM 10405 N N . GLY I 1 117 ? 5.096 -21.178 68.305 1.00 39.38 114 GLY I N 1
ATOM 10406 C CA . GLY I 1 117 ? 3.846 -21.260 67.560 1.00 39.61 114 GLY I CA 1
ATOM 10407 C C . GLY I 1 117 ? 4.073 -22.087 66.292 1.00 39.20 114 GLY I C 1
ATOM 10408 O O . GLY I 1 117 ? 3.502 -23.179 66.127 1.00 41.12 114 GLY I O 1
ATOM 10409 N N . HIS I 1 118 ? 4.972 -21.587 65.450 1.00 37.93 115 HIS I N 1
ATOM 10410 C CA . HIS I 1 118 ? 5.306 -22.183 64.119 1.00 36.57 115 HIS I CA 1
ATOM 10411 C C . HIS I 1 118 ? 6.362 -23.228 64.301 1.00 34.68 115 HIS I C 1
ATOM 10412 O O . HIS I 1 118 ? 7.555 -22.977 64.078 1.00 33.23 115 HIS I O 1
ATOM 10419 N N . ASN I 1 119 ? 5.907 -24.382 64.749 1.00 34.02 116 ASN I N 1
ATOM 10420 C CA . ASN I 1 119 ? 6.785 -25.508 65.148 1.00 34.01 116 ASN I CA 1
ATOM 10421 C C . ASN I 1 119 ? 6.520 -26.753 64.313 1.00 32.43 116 ASN I C 1
ATOM 10422 O O . ASN I 1 119 ? 6.759 -27.866 64.739 1.00 29.70 116 ASN I O 1
ATOM 10427 N N . LEU I 1 120 ? 6.021 -26.521 63.102 1.00 32.95 117 LEU I N 1
ATOM 10428 C CA . LEU I 1 120 ? 6.178 -27.429 61.978 1.00 32.31 117 LEU I CA 1
ATOM 10429 C C . LEU I 1 120 ? 5.213 -28.595 61.911 1.00 32.92 117 LEU I C 1
ATOM 10430 O O . LEU I 1 120 ? 4.707 -28.955 60.837 1.00 33.83 117 LEU I O 1
ATOM 10435 N N . ILE I 1 121 ? 5.016 -29.262 63.015 1.00 32.95 118 ILE I N 1
ATOM 10436 C CA . ILE I 1 121 ? 4.396 -30.577 62.996 1.00 33.34 118 ILE I CA 1
ATOM 10437 C C . ILE I 1 121 ? 3.652 -30.760 64.337 1.00 33.44 118 ILE I C 1
ATOM 10438 O O . ILE I 1 121 ? 3.991 -30.121 65.324 1.00 33.01 118 ILE I O 1
ATOM 10443 N N . HIS I 1 122 ? 2.615 -31.581 64.325 1.00 33.72 119 HIS I N 1
ATOM 10444 C CA . HIS I 1 122 ? 1.955 -32.035 65.524 1.00 34.00 119 HIS I CA 1
ATOM 10445 C C . HIS I 1 122 ? 1.971 -33.537 65.432 1.00 33.79 119 HIS I C 1
ATOM 10446 O O . HIS I 1 122 ? 1.930 -34.083 64.321 1.00 31.87 119 HIS I O 1
ATOM 10453 N N . GLY I 1 123 ? 2.124 -34.191 66.579 1.00 32.86 120 GLY I N 1
ATOM 10454 C CA . GLY I 1 123 ? 1.860 -35.606 66.675 1.00 34.46 120 GLY I CA 1
ATOM 10455 C C . GLY I 1 123 ? 1.184 -35.867 67.998 1.00 35.38 120 GLY I C 1
ATOM 10456 O O . GLY I 1 123 ? 1.333 -35.081 68.930 1.00 35.85 120 GLY I O 1
ATOM 10457 N N . SER I 1 124 ? 0.490 -36.988 68.092 1.00 36.58 121 SER I N 1
ATOM 10458 C CA . SER I 1 124 ? -0.293 -37.290 69.256 1.00 37.88 121 SER I CA 1
ATOM 10459 C C . SER I 1 124 ? 0.606 -37.462 70.446 1.00 38.71 121 SER I C 1
ATOM 10460 O O . SER I 1 124 ? 1.698 -38.017 70.352 1.00 36.92 121 SER I O 1
ATOM 10463 N N . ASP I 1 125 ? 0.098 -37.019 71.587 1.00 40.58 122 ASP I N 1
ATOM 10464 C CA . ASP I 1 125 ? 0.831 -37.036 72.841 1.00 41.51 122 ASP I CA 1
ATOM 10465 C C . ASP I 1 125 ? 0.619 -38.404 73.434 1.00 42.16 122 ASP I C 1
ATOM 10466 O O . ASP I 1 125 ? -0.478 -38.749 73.784 1.00 43.47 122 ASP I O 1
ATOM 10471 N N . HIS I 1 126 ? 1.655 -39.205 73.541 1.00 44.28 123 HIS I N 1
ATOM 10472 C CA . HIS I 1 126 ? 1.472 -40.584 74.028 1.00 45.90 123 HIS I CA 1
ATOM 10473 C C . HIS I 1 126 ? 1.196 -40.705 75.531 1.00 47.58 123 HIS I C 1
ATOM 10474 O O . HIS I 1 126 ? 1.049 -41.819 76.043 1.00 48.01 123 HIS I O 1
ATOM 10481 N N . GLU I 1 127 ? 1.151 -39.579 76.250 1.00 48.61 124 GLU I N 1
ATOM 10482 C CA . GLU I 1 127 ? 0.851 -39.615 77.679 1.00 49.57 124 GLU I CA 1
ATOM 10483 C C . GLU I 1 127 ? -0.614 -39.242 77.995 1.00 49.54 124 GLU I C 1
ATOM 10484 O O . GLU I 1 127 ? -1.129 -39.596 79.045 1.00 50.26 124 GLU I O 1
ATOM 10490 N N . ASP I 1 128 ? -1.276 -38.566 77.066 1.00 49.57 125 ASP I N 1
ATOM 10491 C CA . ASP I 1 128 ? -2.668 -38.254 77.180 1.00 49.80 125 ASP I CA 1
ATOM 10492 C C . ASP I 1 128 ? -3.427 -39.440 76.643 1.00 50.91 125 ASP I C 1
ATOM 10493 O O . ASP I 1 128 ? -3.776 -39.511 75.453 1.00 50.32 125 ASP I O 1
ATOM 10498 N N . GLU I 1 129 ? -3.658 -40.404 77.534 1.00 51.53 126 GLU I N 1
ATOM 10499 C CA . GLU I 1 129 ? -4.077 -41.725 77.106 1.00 51.86 126 GLU I CA 1
ATOM 10500 C C . GLU I 1 129 ? -5.306 -41.583 76.234 1.00 50.94 126 GLU I C 1
ATOM 10501 O O . GLU I 1 129 ? -6.210 -40.839 76.575 1.00 50.91 126 GLU I O 1
ATOM 10507 N N . GLY I 1 130 ? -5.298 -42.239 75.079 1.00 50.00 127 GLY I N 1
ATOM 10508 C CA . GLY I 1 130 ? -6.424 -42.177 74.166 1.00 49.40 127 GLY I CA 1
ATOM 10509 C C . GLY I 1 130 ? -6.357 -41.007 73.196 1.00 48.78 127 GLY I C 1
ATOM 10510 O O . GLY I 1 130 ? -7.199 -40.922 72.301 1.00 47.23 127 GLY I O 1
ATOM 10511 N N . ALA I 1 131 ? -5.354 -40.137 73.349 1.00 48.22 128 ALA I N 1
ATOM 10512 C CA . ALA I 1 131 ? -5.213 -38.962 72.470 1.00 49.29 128 ALA I CA 1
ATOM 10513 C C . ALA I 1 131 ? -4.982 -39.351 71.015 1.00 49.13 128 ALA I C 1
ATOM 10514 O O . ALA I 1 131 ? -5.482 -38.696 70.111 1.00 49.08 128 ALA I O 1
ATOM 10516 N N . ASN I 1 132 ? -4.218 -40.415 70.811 1.00 49.28 129 ASN I N 1
ATOM 10517 C CA . ASN I 1 132 ? -3.927 -40.853 69.482 1.00 49.76 129 ASN I CA 1
ATOM 10518 C C . ASN I 1 132 ? -5.194 -41.259 68.728 1.00 50.16 129 ASN I C 1
ATOM 10519 O O . ASN I 1 132 ? -5.506 -40.644 67.723 1.00 49.64 129 ASN I O 1
ATOM 10524 N N . GLU I 1 133 ? -5.958 -42.238 69.224 1.00 50.80 130 GLU I N 1
ATOM 10525 C CA . GLU I 1 133 ? -7.162 -42.673 68.497 1.00 50.92 130 GLU I CA 1
ATOM 10526 C C . GLU I 1 133 ? -8.231 -41.552 68.388 1.00 49.99 130 GLU I C 1
ATOM 10527 O O . GLU I 1 133 ? -8.950 -41.486 67.395 1.00 49.08 130 GLU I O 1
ATOM 10533 N N . ARG I 1 134 ? -8.286 -40.626 69.340 1.00 49.29 131 ARG I N 1
ATOM 10534 C CA . ARG I 1 134 ? -9.218 -39.488 69.195 1.00 49.15 131 ARG I CA 1
ATOM 10535 C C . ARG I 1 134 ? -8.853 -38.614 68.019 1.00 47.85 131 ARG I C 1
ATOM 10536 O O . ARG I 1 134 ? -9.704 -38.275 67.222 1.00 47.72 131 ARG I O 1
ATOM 10544 N N . GLU I 1 135 ? -7.580 -38.239 67.947 1.00 46.75 132 GLU I N 1
ATOM 10545 C CA . GLU I 1 135 ? -7.109 -37.331 66.937 1.00 45.46 132 GLU I CA 1
ATOM 10546 C C . GLU I 1 135 ? -7.346 -37.961 65.552 1.00 44.07 132 GLU I C 1
ATOM 10547 O O . GLU I 1 135 ? -7.932 -37.333 64.662 1.00 43.71 132 GLU I O 1
ATOM 10553 N N . ILE I 1 136 ? -6.926 -39.210 65.386 1.00 42.92 133 ILE I N 1
ATOM 10554 C CA . ILE I 1 136 ? -7.239 -39.988 64.186 1.00 42.15 133 ILE I CA 1
ATOM 10555 C C . ILE I 1 136 ? -8.759 -40.042 63.855 1.00 42.66 133 ILE I C 1
ATOM 10556 O O . ILE I 1 136 ? -9.132 -39.843 62.696 1.00 41.81 133 ILE I O 1
ATOM 10561 N N . ALA I 1 137 ? -9.627 -40.301 64.847 1.00 42.32 134 ALA I N 1
ATOM 10562 C CA . ALA I 1 137 ? -11.061 -40.375 64.575 1.00 42.69 134 ALA I CA 1
ATOM 10563 C C . ALA I 1 137 ? -11.661 -39.024 64.187 1.00 43.39 134 ALA I C 1
ATOM 10564 O O . ALA I 1 137 ? -12.574 -38.960 63.389 1.00 43.39 134 ALA I O 1
ATOM 10566 N N . LEU I 1 138 ? -11.114 -37.956 64.732 1.00 44.29 135 LEU I N 1
ATOM 10567 C CA . LEU I 1 138 ? -11.579 -36.597 64.456 1.00 45.80 135 LEU I CA 1
ATOM 10568 C C . LEU I 1 138 ? -11.202 -36.017 63.091 1.00 46.67 135 LEU I C 1
ATOM 10569 O O . LEU I 1 138 ? -11.919 -35.173 62.564 1.00 47.16 135 LEU I O 1
ATOM 10574 N N . PHE I 1 139 ? -10.045 -36.413 62.557 1.00 47.81 136 PHE I N 1
ATOM 10575 C CA . PHE I 1 139 ? -9.439 -35.790 61.355 1.00 47.95 136 PHE I CA 1
ATOM 10576 C C . PHE I 1 139 ? -9.541 -36.658 60.133 1.00 48.49 136 PHE I C 1
ATOM 10577 O O . PHE I 1 139 ? -9.108 -36.274 59.052 1.00 46.84 136 PHE I O 1
ATOM 10585 N N . PHE I 1 140 ? -10.118 -37.835 60.347 1.00 50.08 137 PHE I N 1
ATOM 10586 C CA . PHE I 1 140 ? -10.067 -38.947 59.417 1.00 51.22 137 PHE I CA 1
ATOM 10587 C C . PHE I 1 140 ? -11.329 -39.798 59.563 1.00 52.50 137 PHE I C 1
ATOM 10588 O O . PHE I 1 140 ? -11.864 -39.887 60.678 1.00 52.44 137 PHE I O 1
ATOM 10596 N N . ASP I 1 141 ? -11.806 -40.395 58.456 1.00 54.01 138 ASP I N 1
ATOM 10597 C CA . ASP I 1 141 ? -12.760 -41.535 58.515 1.00 55.29 138 ASP I CA 1
ATOM 10598 C C . ASP I 1 141 ? -12.037 -42.831 58.133 1.00 55.41 138 ASP I C 1
ATOM 10599 O O . ASP I 1 141 ? -10.953 -42.795 57.562 1.00 55.54 138 ASP I O 1
ATOM 10604 N N . ASP I 1 142 ? -12.635 -43.979 58.421 1.00 55.78 139 ASP I N 1
ATOM 10605 C CA . ASP I 1 142 ? -11.974 -45.274 58.138 1.00 56.26 139 ASP I CA 1
ATOM 10606 C C . ASP I 1 142 ? -11.823 -45.550 56.669 1.00 56.03 139 ASP I C 1
ATOM 10607 O O . ASP I 1 142 ? -11.050 -46.438 56.224 1.00 55.81 139 ASP I O 1
ATOM 10612 N N . ASP I 1 143 ? -12.648 -44.791 55.955 1.00 55.68 140 ASP I N 1
ATOM 10613 C CA . ASP I 1 143 ? -12.746 -44.745 54.514 1.00 54.90 140 ASP I CA 1
ATOM 10614 C C . ASP I 1 143 ? -11.378 -44.299 53.954 1.00 53.26 140 ASP I C 1
ATOM 10615 O O . ASP I 1 143 ? -10.884 -44.842 52.946 1.00 52.24 140 ASP I O 1
ATOM 10620 N N . GLU I 1 144 ? -10.748 -43.355 54.665 1.00 51.12 141 GLU I N 1
ATOM 10621 C CA . GLU I 1 144 ? -9.483 -42.757 54.249 1.00 49.64 141 GLU I CA 1
ATOM 10622 C C . GLU I 1 144 ? -8.285 -43.411 54.933 1.00 47.98 141 GLU I C 1
ATOM 10623 O O . GLU I 1 144 ? -7.168 -42.860 54.933 1.00 47.58 141 GLU I O 1
ATOM 10629 N N . LEU I 1 145 ? -8.502 -44.597 55.503 1.00 45.82 142 LEU I N 1
ATOM 10630 C CA . LEU I 1 145 ? -7.449 -45.330 56.188 1.00 44.64 142 LEU I CA 1
ATOM 10631 C C . LEU I 1 145 ? -7.230 -46.672 55.544 1.00 44.04 142 LEU I C 1
ATOM 10632 O O . LEU I 1 145 ? -8.153 -47.518 55.421 1.00 44.21 142 LEU I O 1
ATOM 10637 N N . VAL I 1 146 ? -5.976 -46.909 55.200 1.00 43.14 143 VAL I N 1
ATOM 10638 C CA . VAL I 1 146 ? -5.638 -48.117 54.506 1.00 42.50 143 VAL I CA 1
ATOM 10639 C C . VAL I 1 146 ? -5.048 -49.156 55.414 1.00 42.74 143 VAL I C 1
ATOM 10640 O O . VAL I 1 146 ? -4.255 -48.883 56.317 1.00 43.14 143 VAL I O 1
ATOM 10644 N N . ASP I 1 147 ? -5.466 -50.375 55.155 1.00 43.45 144 ASP I N 1
ATOM 10645 C CA . ASP I 1 147 ? -4.968 -51.517 55.839 1.00 44.58 144 ASP I CA 1
ATOM 10646 C C . ASP I 1 147 ? -4.078 -52.220 54.859 1.00 43.80 144 ASP I C 1
ATOM 10647 O O . ASP I 1 147 ? -4.543 -52.667 53.831 1.00 42.99 144 ASP I O 1
ATOM 10652 N N . TRP I 1 148 ? -2.790 -52.304 55.150 1.00 44.39 145 TRP I N 1
ATOM 10653 C CA . TRP I 1 148 ? -1.869 -53.014 54.258 1.00 44.84 145 TRP I CA 1
ATOM 10654 C C . TRP I 1 148 ? -0.690 -53.688 54.952 1.00 45.44 145 TRP I C 1
ATOM 10655 O O . TRP I 1 148 ? -0.471 -53.504 56.145 1.00 45.99 145 TRP I O 1
ATOM 10666 N N . ASP I 1 149 ? 0.026 -54.505 54.200 1.00 46.19 146 ASP I N 1
ATOM 10667 C CA . ASP I 1 149 ? 1.314 -55.067 54.644 1.00 47.52 146 ASP I CA 1
ATOM 10668 C C . ASP I 1 149 ? 2.496 -54.425 53.898 1.00 47.08 146 ASP I C 1
ATOM 10669 O O . ASP I 1 149 ? 2.724 -54.696 52.720 1.00 46.12 146 ASP I O 1
ATOM 10674 N N . ARG I 1 150 ? 3.228 -53.572 54.607 1.00 47.85 147 ARG I N 1
ATOM 10675 C CA . ARG I 1 150 ? 4.460 -52.964 54.126 1.00 47.79 147 ARG I CA 1
ATOM 10676 C C . ARG I 1 150 ? 5.417 -54.073 54.356 1.00 46.98 147 ARG I C 1
ATOM 10677 O O . ARG I 1 150 ? 5.721 -54.339 55.504 1.00 46.90 147 ARG I O 1
ATOM 10685 N N . ASP I 1 151 ? 5.835 -54.738 53.270 1.00 46.22 148 ASP I N 1
ATOM 10686 C CA . ASP I 1 151 ? 6.696 -55.946 53.277 1.00 45.80 148 ASP I CA 1
ATOM 10687 C C . ASP I 1 151 ? 8.047 -55.834 54.007 1.00 44.30 148 ASP I C 1
ATOM 10688 O O . ASP I 1 151 ? 8.569 -56.808 54.587 1.00 43.77 148 ASP I O 1
ATOM 10693 N N . ALA I 1 152 ? 8.631 -54.655 53.921 1.00 42.26 149 ALA I N 1
ATOM 10694 C CA . ALA I 1 152 ? 9.830 -54.337 54.655 1.00 41.47 149 ALA I CA 1
ATOM 10695 C C . ALA I 1 152 ? 9.646 -54.397 56.195 1.00 40.58 149 ALA I C 1
ATOM 10696 O O . ALA I 1 152 ? 10.613 -54.381 56.902 1.00 39.78 149 ALA I O 1
ATOM 10698 N N . SER I 1 153 ? 8.417 -54.473 56.697 1.00 40.59 150 SER I N 1
ATOM 10699 C CA . SER I 1 153 ? 8.148 -54.625 58.138 1.00 40.95 150 SER I CA 1
ATOM 10700 C C . SER I 1 153 ? 8.783 -55.830 58.716 1.00 41.01 150 SER I C 1
ATOM 10701 O O . SER I 1 153 ? 9.139 -55.828 59.884 1.00 41.18 150 SER I O 1
ATOM 10704 N N . ALA I 1 154 ? 8.839 -56.896 57.920 1.00 41.00 151 ALA I N 1
ATOM 10705 C CA . ALA I 1 154 ? 9.504 -58.108 58.328 1.00 40.79 151 ALA I CA 1
ATOM 10706 C C . ALA I 1 154 ? 11.021 -57.893 58.481 1.00 41.32 151 ALA I C 1
ATOM 10707 O O . ALA I 1 154 ? 11.725 -58.798 58.919 1.00 41.22 151 ALA I O 1
ATOM 10709 N N . TRP I 1 155 ? 11.552 -56.716 58.140 1.00 41.56 152 TRP I N 1
ATOM 10710 C CA . TRP I 1 155 ? 12.958 -56.389 58.509 1.00 41.63 152 TRP I CA 1
ATOM 10711 C C . TRP I 1 155 ? 13.083 -55.314 59.565 1.00 41.82 152 TRP I C 1
ATOM 10712 O O . TRP I 1 155 ? 14.095 -55.245 60.262 1.00 41.37 152 TRP I O 1
ATOM 10723 N N . VAL I 1 156 ? 12.053 -54.484 59.697 1.00 42.01 153 VAL I N 1
ATOM 10724 C CA . VAL I 1 156 ? 12.046 -53.503 60.755 1.00 42.60 153 VAL I CA 1
ATOM 10725 C C . VAL I 1 156 ? 11.799 -54.136 62.146 1.00 43.83 153 VAL I C 1
ATOM 10726 O O . VAL I 1 156 ? 12.153 -53.531 63.155 1.00 43.82 153 VAL I O 1
ATOM 10730 N N . TYR I 1 157 ? 11.231 -55.340 62.190 1.00 45.03 154 TYR I N 1
ATOM 10731 C CA . TYR I 1 157 ? 10.690 -55.949 63.436 1.00 46.70 154 TYR I CA 1
ATOM 10732 C C . TYR I 1 157 ? 10.800 -57.487 63.485 1.00 48.33 154 TYR I C 1
ATOM 10733 O O . TYR I 1 157 ? 10.437 -58.179 62.520 1.00 48.59 154 TYR I O 1
ATOM 10742 N N . GLU I 1 158 ? 11.228 -58.036 64.609 1.00 50.51 155 GLU I N 1
ATOM 10743 C CA . GLU I 1 158 ? 11.042 -59.478 64.830 1.00 52.85 155 GLU I CA 1
ATOM 10744 C C . GLU I 1 158 ? 9.824 -59.607 65.733 1.00 52.76 155 GLU I C 1
ATOM 10745 O O . GLU I 1 158 ? 8.696 -59.507 65.264 1.00 53.00 155 GLU I O 1
#

Sequence (1367 aa):
HDERTFVMVKPDGVQRGLIGDIVTRLETKGLKMVGGKFMRIDEELAHEHYAEHEDKPFFDGLVSFITSGPVFAMVWEGADATRQVRQLMGATDAQDAAPGTIRGDYGNDLGHNLIHGSDHEDEGANEREIALFFDDDELVDWDRDASAWVYEDERTFVMVKPDGVQRGLIGDIVTRLETKGLKMVGGKFMRIDEELAHEHYAEHEDKPFFDGLVSFITSGPVFAMVWEGADATRQVRQLMGATDAQDAAPGTIRGDYGNDLGHNLIHGSDHEDEGANEREIALFFDDDELVDWDRDASAWVYEHDERTFVMVKPDGVQRGLIGDIVTRLETKGLKMVGGKFMRIDEELAHEHYAEHEDKPFFDGLVSFITSGPVFAMVWEGADATRQVRQLMGATDAQDAAPGTIRGDYGNDLGHNLIHGSDHEDEGANEREIALFFDDDELVDWDRDASAWVYEDHDERTFVMVKPDGVQRGLIGDIVTRLETKGLKMVGGKFMRIDEELAHEHYAEHEDKPFFDGLVSFITSGPVFAMVWEGADATRQVRQLMGATDAQDAAPGTIRGDYGNDLGHNLIHGSDHEDEGANEREIALFFDDDELVDWDRDASAWVYEHDERTFVMVKPDGVQRGLIGDIVTRLETKGLKMVGGKFMRIDEELAHEHYAEHEDKPFFDGLVSFITSGPVFAMVWEGADATRQVRQLMGATDAQDAAPGTIRGDYGNDLGHNLIHGSDHEDEGANEREIALFFDDDELVDWDRDASAWVYEHDERTFVMVKPDGVQRGLIGDIVTRLETKGLKMVGGKFMRIDEELAHEHYAEHEDKPFFDGLVSFITSGPVFAMVWEGADATRQVRQLMGATDAQDAAPGTIRGDYGNDLGHNLIHGSDHEDEGANEREIALFFDDDELVDWDRDASAWVYEHDERTFVMVKPDGVQRGLIGDIVTRLETKGLKMVGGKFMRIDEELAHEHYAEHEDKPFFDGLVSFITSGPVFAMVWEGADATRQVRQLMGATDAQDAAPGTIRGDYGNDLGHNLIHGSDHEDEGANEREIALFFDDDELVDWDRRDASAWVYEHDERTFVMVKPDGVQRGLIGDIVTRLETKGLKMVGGKFMRIDEELAHEHYAEHEDKPFFDGLVSFITSGPVFAMVWEGADATRRQVRQLMGATDAQDAAPGTIRGDYGNDLGHNLIHGSDHEDEGANEREIALFFDDDELVDWDRDASAWVYEDERTFVMVKPDGVQRGLIGDIVTRLETKGLKMVGGKFMRIDEELAHEHYAEHEDKPFFDGLVSFITSGPVFAMVWEGADATRQVRQLMGATDAQDAAPGTIRGDYGNDLGHNLIHGSDHEDEGANEREIALFFDDDELVDWDRDASAWVYE

Secondary structure (DSSP, 8-state):
---EEEEEE-HHHHHTT-HHHHHHHHHHTT-EEEEEEEEPPPHHHHHHHTGGGTTSTTHHHHHHHHTSS-EEEEEEESTTHHHHHHHHH--SSGGGSPTTSHHHHH---SSS-SEEE--TTSTTHHHHHHHHH--TTSS-----TTHHHH--/--EEEEEE-HHHHHTT-HHHHHHHHHHTT-EEEEEEEE---HHHHHHHSGGGSSSTTHHHHHHHHTSS-EEEEEEESTTHHHHHHHHH--SSTTTSPBTBHHHHH---SSS-SEEE--TTSTTHHHHHHHHH--TTTS-----TTHHHH--/---EEEEEE-HHHHHTT-HHHHHHHHHHTT-EEEEEEEE---HHHHHHHHGGGTTSTTHHHHHHHHTSS-EEEEEEESTTHHHHHHHHH--SSTTTSPTTSHHHHH---SSS-SEEE--TTSTTHHHHHHHHH--GGGS-----TTHHHH---/---EEEEEE-HHHHHTT-HHHHHHHHHHTTPEEEEEEEEPPPHHHHHHHTGGGTTSTTHHHHHHHHTSS-EEEEEEESTTHHHHHHHHH--SSGGGSPTTSHHHHH---SS--SEEE--TTSTTHHHHHHHHH--GGGS-----TTHHHH--/---EEEEEE-HHHHHTT-HHHHHHHHHHTT-EEEEEEEE---HHHHHHHTGGGTTSTTSHHHHTTTTSS-EEEEEEESTTHHHHHHHHH--SSTTTSPBTBHHHHH---SSS-SEEE--SSSTTHHHHHHHHH--GGGS-----TTHHHH--/---EEEEEE-HHHHHTT-HHHHHHHHHHTTPEEEEEEEEE--HHHHHHHTGGGTTSTTHHHHHHHHTSSEEEEEEEESTTHHHHHHHHH--SSTTTSPTTSHHHHH---SS--SEEE--TTSTTHHHHHHHHH--GGGS-----TTHHHH--/---EEEEEE-HHHHHHT-HHHHHHHHHHTT-EEEEEEEE---HHHHHHHT-GGGGSTTHHHHHHHHHSS-EEEEEEESTTHHHHHHHHH--SSTTTSPBTBHHHHH---SSS-SEEE--SSSTTHHHHHHHHH--TTSB-----TTHHHH--/---EEEEEE-HHHHHTT-HHHHHHHHHHTT-EEEEEEEE---HHHHHHHT-TTSSSSTHHHHHHHTTSS-EEEEEEESTTHHHHHHHHH--SSTTSSPTTSHHHHH---SSS--EEE--TTSTTHHHHHHHHH--GGGB-----TTHHHH--/--EEEEEE-HHHHHTT-HHHHHHHHHHTT-EEEEEEEEPPPHHHHHHHT-TTTTSTTHHHHHHHHTSS-EEEEEEESTTHHHHHHHHH--SSTTTSPTTSHHHHH---SSS-SEEE--TTSTTHHHHHHHHH--GGG------TTHHHH--